Protein AF-0000000084348453 (afdb_homodimer)

Sequence (1474 aa):
MTTTVSALVVDQRAISILDRAFVEDAWLQKFEVPENSDGLRRVEANGIVYLLSENAELEDGYLVINTGVFGPAAGLARLRTAFERVIRVALRHFDRNIAIPIQWQPYHAGPRLSVFAQASRAALQRIYFDQSPDGTGNLYAFAVTSNPADLDGVPEDDALYQRAIEGIPDALLADAPSPPQVGNFGVLLSETLGVRLASAGTLEEWYLHRLNREQREFVDRPHDRPVRLRGAAGTGKTQSMVVKCLRDLYSDTEGNKTFAFLTHSSALAHTVVRGMLHALDPTERWTSLKCSCEQPRLWIGTIYELAQEKLGYEKKGLRPLSLDGREGREFQRMLIEQAIDQVVKDARIVFDLFPGCPDFQARLVNHATDATLIDELMNEFGCVLDLESIKKDTTEGNRYARGGSRELWQMVLPTEAHRRVVLEIHDIYRALLRTEQMLSMDQMIADFDRYIGTHEWGALRERDGFDLVFVDEYHYFTRAEAMLLHNLFKTRAQISGRWPLLMAYDIKQATNDIAISGGMERFRNPGVGESVLTELKQVYRSTPQITALLRDLDAAFPAMDLEGEYATYVAESQQENGETPSLTIYDTDINLIDGVLDQAIRRGRSIDSGGSQVAVLCLNEALFDKIRVAGRVRERVVAITTREDLKELRNAKNKCVFSMPEFVAGLQFDTVFLIHSDSADYDEDQGQGSRRRYVSRVYLGASRAARQVLISSSKEHGGPSQLLAAPLANGTLQRVNMTTTVSALVVDQRAISILDRAFVEDAWLQKFEVPENSDGLRRVEANGIVYLLSENAELEDGYLVINTGVFGPAAGLARLRTAFERVIRVALRHFDRNIAIPIQWQPYHAGPRLSVFAQASRAALQRIYFDQSPDGTGNLYAFAVTSNPADLDGVPEDDALYQRAIEGIPDALLADAPSPPQVGNFGVLLSETLGVRLASAGTLEEWYLHRLNREQREFVDRPHDRPVRLRGAAGTGKTQSMVVKCLRDLYSDTEGNKTFAFLTHSSALAHTVVRGMLHALDPTERWTSLKCSCEQPRLWIGTIYELAQEKLGYEKKGLRPLSLDGREGREFQRMLIEQAIDQVVKDARIVFDLFPGCPDFQARLVNHATDATLIDELMNEFGCVLDLESIKKDTTEGNRYARGGSRELWQMVLPTEAHRRVVLEIHDIYRALLRTEQMLSMDQMIADFDRYIGTHEWGALRERDGFDLVFVDEYHYFTRAEAMLLHNLFKTRAQISGRWPLLMAYDIKQATNDIAISGGMERFRNPGVGESVLTELKQVYRSTPQITALLRDLDAAFPAMDLEGEYATYVAESQQENGETPSLTIYDTDINLIDGVLDQAIRRGRSIDSGGSQVAVLCLNEALFDKIRVAGRVRERVVAITTREDLKELRNAKNKCVFSMPEFVAGLQFDTVFLIHSDSADYDEDQGQGSRRRYVSRVYLGASRAARQVLISSSKEHGGPSQLLAAPLANGTLQRVN

Foldseek 3Di:
DLLFQFKEKEFLVVLVLVLLWQFALVCLGPVADAPPRPAWFWDDDPSHIYTYGNPDDLQTAMEMEGSQQSDVVLVDPGSRQLVSLSSQVQNCLRPVLGDRACLQVWDDDVQKIKGQSDNDPPQQKIWMKGCQQVHDNYIYGAHIHRHDDDNVPDDGPNVVVVVNSVCVVVRVPDDRPDRDPPDPNSRPSPQQLQQVQAPAEALCCCQPPVDDDLLNCVLPDDLAFEAEEEEDQQLCLLVSLLSSVVVVCVPPPVQAFAEEEAEQFQLCFPRHSVSNNCSRPVVPVQQCRAHPLRHRRYHTGYPLVVLCVVVVLSVVVAAACDSHNVSLVVVLLVLLLVLLVCQLPDPCLVPPQCVVPVVVSVCSVVVVVVVVVSLLLVLCVQVPCLLVVAAPPDPSLVVQLCDDDDDQLHDDQPHSSSSNSSRSSSNSSVVVCVVVSYHGPSNSLSVSLVVLVDVVVVVCLQPQAGLAYEYEQCLADALSRLLSNLSRHHPVSHRPQAHSYYYYHYNLLRLGCRSPSCALVSVPSVRHDDYHYRYRAERAFAAQLLLVVLQLLLVPQPDHPRVPPSDRNNHHYPDDHFDQEEEEEAAAPVCQLVVVLVVLLVVQVVDPQGQLQEEEAELDDVVLVVQCVDPVCVVAAQEQDGSVRVSVSSVCRRHHYYYFLVRQQPAAHQEYEYEAQAQLQADPPDDSSSNSSSSSRVSSRSSRHRHYYYYYHYVVRVIHHPSCVRCPVVVSYYYDD/DLLWQFKEKEFLVVLVLVLLWQFALVCLGPVADAPPRPAWFWDDDPSHIYTYGNPDDLQTAMEMERSQQSDVVLVDPGSRQLVSLSSQVSNCLRPVLGDRQCCQVWDDDVQKIKGQSDNDPPQQKIWMKGCQQVHDNYIYGADIHRHDDDNVPDDGPNVVVVVNSVCVVVRVPDDRPDRDPPDPNSRPSPQQLQQVQAPAEALVCCQPPVDDDLLNCVLPDDLAFEAEEEEDQQLCLLVSLLSSVVVVCVPPPVQAFAEEEAEQFQLCFPRHSVSNNCSRPVVPVQQCRAHPLRHRRYHTGHPLVVLCVVVVLSVVVAAACDSHNVSLVVVLLVLLLVLLVCQLPDPCLVPPQCVVPVVVSVCSVVVVVVVVVSLLLVLCVQVPCLLVVAAPPDPSLVVQLCDDDDDQLHDDQPHSSSSNSSRSSSNSSVVVCVVVSYHGPSNSLSVSLVVLVDVVVVVCLQPQAGLAYEYEQCLADALSRLLSNLSRHHPVSHRPQAHSYYYYHYNLLRLGCRSPSVALVSVPSVRHDDYHYRYRAERAFAAQLLLVVLQLLLVPQPDHPRPPPSDRNNHDYPDYHFDQEEEEEAAAPVCQLVVVLVVLLVVQVVDPQGQLQEEEAELDDVVLVVQCPDPVCVVAAQEQDGSVRVSVSSVCRRHHYYYFLVRQQPAAHQEYEYEAQAQLQADPPDDSSSNSSSSSRVSSRSSRHRHYYYYYHYVVRVIHHPSCVRCCVVVSYYYDD

InterPro domains:
  IPR000212 UvrD-like helicase [PTHR11070] (209-622)
  IPR014016 UvrD-like helicase, ATP-binding domain [PF00580] (211-510)
  IPR014016 UvrD-like helicase, ATP-binding domain [PS51198] (210-543)
  IPR027417 P-loop containing nucleoside triphosphate hydrolase [G3DSA:3.40.50.300] (202-523)
  IPR027417 P-loop containing nucleoside triphosphate hydrolase [G3DSA:3.40.50.300] (537-728)
  IPR027417 P-loop containing nucleoside triphosphate hydrolase [SSF52540] (204-716)

Solvent-accessible surface area (backbone atoms only — not comparable to full-atom values): 77269 Å² total; per-residue (Å²): 130,86,79,70,48,52,30,40,35,31,30,58,69,30,47,59,53,50,70,74,38,44,64,38,62,74,24,75,60,69,62,56,64,45,70,85,44,96,46,56,40,52,40,78,56,96,49,28,36,35,39,31,26,77,80,63,54,91,86,54,45,38,40,36,31,35,40,61,46,64,32,81,86,25,67,61,91,48,51,42,52,32,47,49,49,51,48,45,49,46,47,19,72,78,32,74,88,41,79,73,63,67,91,28,54,70,45,76,58,86,55,31,37,30,29,40,34,49,86,54,89,80,51,42,25,29,33,33,32,29,54,39,54,96,75,36,82,26,36,33,38,49,38,43,36,63,51,80,66,64,76,88,71,57,79,67,62,57,68,58,50,52,53,55,58,67,41,44,68,59,51,72,68,46,74,67,64,79,51,78,87,81,70,85,38,40,37,40,75,55,77,54,63,7,39,76,71,25,72,88,46,39,51,67,50,35,71,74,67,64,52,52,72,58,48,43,52,61,48,67,51,73,68,59,37,19,35,35,40,36,36,58,79,44,34,45,64,68,58,41,49,50,52,28,50,53,52,54,58,67,63,45,73,89,44,64,70,25,35,33,43,33,27,59,33,47,45,52,25,68,35,42,48,46,14,35,49,33,38,31,37,74,82,45,64,67,76,71,38,50,23,92,84,69,40,63,23,59,43,74,30,20,69,50,48,52,38,43,70,72,68,41,43,67,83,71,72,36,38,61,67,39,62,29,52,63,61,21,48,52,52,49,50,53,45,46,52,51,19,46,58,50,47,73,67,33,62,67,45,52,70,69,34,31,77,68,28,53,72,56,45,53,47,58,74,44,36,90,80,35,73,62,54,58,54,40,48,49,48,37,41,34,60,45,29,42,51,66,63,42,42,69,93,35,74,58,24,47,48,61,23,74,52,73,93,76,60,87,52,47,65,91,53,92,43,46,37,42,36,46,51,51,36,50,32,49,48,44,33,51,49,57,30,44,76,65,45,37,34,50,59,39,40,46,51,29,37,41,50,52,47,61,64,23,55,66,34,65,63,39,25,76,75,74,30,23,48,33,40,38,32,42,55,44,30,72,45,40,65,64,57,54,65,44,53,61,69,45,40,18,75,81,35,48,40,96,71,13,31,27,41,38,36,28,32,39,69,64,58,31,59,49,62,53,44,53,38,51,42,62,53,56,80,48,36,82,73,32,47,76,64,46,82,46,67,41,47,49,20,64,47,27,12,42,35,50,45,48,30,49,38,47,51,52,67,65,50,67,89,68,89,34,91,73,74,72,65,76,73,68,62,48,47,72,41,64,84,51,53,65,22,35,34,36,76,29,75,35,64,66,57,39,52,53,53,50,50,52,50,44,45,55,51,10,70,70,36,90,80,18,3,48,31,22,34,39,26,34,72,38,68,75,57,40,59,56,46,58,68,33,71,88,42,47,81,58,37,43,63,39,81,52,60,78,23,55,66,46,48,70,70,17,46,74,24,25,34,32,33,35,37,80,68,45,64,92,53,78,24,46,30,28,35,40,33,53,45,20,23,73,75,41,47,91,86,49,56,70,67,57,46,40,27,46,49,14,39,52,46,43,37,57,56,26,17,28,49,34,43,40,37,30,16,21,46,75,42,67,19,62,22,63,78,50,51,60,27,44,74,72,61,33,29,41,81,50,134,128,85,80,70,48,52,30,39,35,31,29,58,68,29,48,59,52,50,69,72,38,46,64,39,63,74,22,75,61,70,62,55,62,46,70,86,43,95,45,55,40,54,37,79,59,96,50,27,37,36,38,31,26,76,81,63,55,89,86,52,45,36,40,37,32,34,39,60,45,66,31,79,85,27,67,62,90,48,50,43,52,32,47,49,50,51,46,46,48,47,46,20,71,77,32,75,88,41,78,73,65,65,91,28,53,70,44,78,59,86,57,29,37,31,29,40,34,49,88,54,91,79,52,44,26,28,32,33,32,30,54,39,54,97,77,35,84,28,38,32,38,50,36,43,36,63,50,80,66,62,74,88,70,58,80,69,63,58,66,58,50,52,55,55,60,68,42,44,67,59,50,72,67,46,74,68,62,79,52,77,87,82,70,85,35,41,33,41,76,54,76,55,63,9,37,77,72,23,70,87,46,38,53,66,51,36,71,74,68,64,53,52,70,59,48,42,52,60,45,66,50,73,69,60,35,19,35,36,40,37,37,58,79,44,34,45,64,68,58,39,50,52,52,29,52,53,50,53,58,67,64,44,75,89,43,64,71,24,36,34,42,32,27,58,34,46,46,51,24,66,35,41,48,46,14,35,49,34,38,30,38,76,82,45,64,68,76,71,39,49,23,92,84,69,41,63,23,60,43,73,30,19,69,50,47,52,39,44,69,72,70,42,42,65,85,71,72,38,38,61,68,39,61,29,53,62,61,21,48,53,52,49,50,53,44,45,53,52,20,46,58,49,48,74,67,33,63,68,46,53,69,69,34,32,77,66,28,54,71,56,46,53,46,60,75,43,37,90,78,36,74,60,55,58,54,40,48,49,48,38,40,36,58,45,30,42,51,66,62,43,41,69,92,36,73,57,25,47,49,60,23,74,50,72,94,75,59,88,52,47,63,91,55,93,44,46,37,42,36,45,49,51,37,52,32,48,47,45,32,49,49,56,32,46,76,65,46,37,34,49,57,37,38,48,50,27,37,40,49,53,48,61,65,24,54,67,36,64,63,38,24,75,74,74,29,23,47,33,41,38,31,43,55,44,30,71,46,40,64,61,57,54,64,44,53,62,70,44,41,19,74,82,36,47,40,95,71,13,31,26,40,37,35,27,33,39,69,65,56,31,60,48,61,55,45,51,40,50,42,62,55,56,79,47,36,84,75,32,50,77,64,46,82,45,69,41,49,49,19,64,46,26,12,43,33,49,45,47,32,49,38,48,52,51,69,65,50,67,90,68,87,34,92,74,76,73,64,76,72,71,63,46,46,73,40,64,85,52,54,67,23,36,35,38,78,28,74,34,63,67,56,39,53,53,52,50,51,53,50,44,46,55,49,11,72,70,35,89,80,19,3,49,31,22,34,39,28,34,72,38,66,72,55,39,58,55,47,58,69,33,70,88,42,46,80,56,37,41,63,37,82,50,58,78,22,56,66,47,47,68,70,16,46,74,21,25,33,33,34,34,36,79,69,46,64,93,50,76,23,46,32,26,34,39,34,54,47,19,23,72,76,41,47,91,86,48,56,70,66,56,45,40,26,46,49,13,38,52,47,42,38,58,55,25,18,29,48,34,42,41,36,30,15,22,46,75,42,67,19,62,22,63,79,51,50,58,28,45,72,71,59,32,29,40,80,50,133

Structure (mmCIF, N/CA/C/O backbone):
data_AF-0000000084348453-model_v1
#
loop_
_entity.id
_entity.type
_entity.pdbx_description
1 polymer 'DNA 3-5 helicase II'
#
loop_
_atom_site.group_PDB
_atom_site.id
_atom_site.type_symbol
_atom_site.label_atom_id
_atom_site.label_alt_id
_atom_site.label_comp_id
_atom_site.label_asym_id
_atom_site.label_entity_id
_atom_site.label_seq_id
_atom_site.pdbx_PDB_ins_code
_atom_site.Cartn_x
_atom_site.Cartn_y
_atom_site.Cartn_z
_atom_site.occupancy
_atom_site.B_iso_or_equiv
_atom_site.auth_seq_id
_atom_site.auth_comp_id
_atom_site.auth_asym_id
_atom_site.auth_atom_id
_atom_site.pdbx_PDB_model_num
ATOM 1 N N . MET A 1 1 ? 9.742 -54.156 24.594 1 23.73 1 MET A N 1
ATOM 2 C CA . MET A 1 1 ? 8.766 -53.188 25.078 1 23.73 1 MET A CA 1
ATOM 3 C C . MET A 1 1 ? 8.789 -51.938 24.219 1 23.73 1 MET A C 1
ATOM 5 O O . MET A 1 1 ? 9.797 -51.219 24.172 1 23.73 1 MET A O 1
ATOM 9 N N . THR A 1 2 ? 8.32 -51.812 23.062 1 38.41 2 THR A N 1
ATOM 10 C CA . THR A 1 2 ? 8.375 -50.719 22.094 1 38.41 2 THR A CA 1
ATOM 11 C C . THR A 1 2 ? 7.926 -49.406 22.75 1 38.41 2 THR A C 1
ATOM 13 O O . THR A 1 2 ? 6.781 -49.281 23.188 1 38.41 2 THR A O 1
ATOM 16 N N . THR A 1 3 ? 8.656 -48.75 23.562 1 46.91 3 THR A N 1
ATOM 17 C CA . THR A 1 3 ? 8.445 -47.562 24.375 1 46.91 3 THR A CA 1
ATOM 18 C C . THR A 1 3 ? 7.734 -46.469 23.578 1 46.91 3 THR A C 1
ATOM 20 O O . THR A 1 3 ? 8.258 -46 22.578 1 46.91 3 THR A O 1
ATOM 23 N N . THR A 1 4 ? 6.488 -46.375 23.625 1 69 4 THR A N 1
ATOM 24 C CA . THR A 1 4 ? 5.574 -45.5 22.938 1 69 4 THR A CA 1
ATOM 25 C C . THR A 1 4 ? 5.785 -44.062 23.391 1 69 4 THR A C 1
ATOM 27 O O . THR A 1 4 ? 5.793 -43.75 24.578 1 69 4 THR A O 1
ATOM 30 N N . VAL A 1 5 ? 6.312 -43.062 22.641 1 85.19 5 VAL A N 1
ATOM 31 C CA . VAL A 1 5 ? 6.535 -41.656 22.875 1 85.19 5 VAL A CA 1
ATOM 32 C C . VAL A 1 5 ? 5.195 -40.938 23.062 1 85.19 5 VAL A C 1
ATOM 34 O O . VAL A 1 5 ? 4.316 -41 22.203 1 85.19 5 VAL A O 1
ATOM 37 N N . SER A 1 6 ? 5.113 -40.406 24.297 1 90.12 6 SER A N 1
ATOM 38 C CA . SER A 1 6 ? 3.834 -39.781 24.625 1 90.12 6 SER A CA 1
ATOM 39 C C . SER A 1 6 ? 3.75 -38.375 24.062 1 90.12 6 SER A C 1
ATOM 41 O O . SER A 1 6 ? 2.662 -37.906 23.734 1 90.12 6 SER A O 1
ATOM 43 N N . ALA A 1 7 ? 4.863 -37.75 24.094 1 93 7 ALA A N 1
ATOM 44 C CA . ALA A 1 7 ? 4.852 -36.375 23.609 1 93 7 ALA A CA 1
ATOM 45 C C . ALA A 1 7 ? 6.148 -36.031 22.875 1 93 7 ALA A C 1
ATOM 47 O O . ALA A 1 7 ? 7.188 -36.656 23.125 1 93 7 ALA A O 1
ATOM 48 N N . LEU A 1 8 ? 5.988 -35.125 21.953 1 93.44 8 LEU A N 1
ATOM 49 C CA . LEU A 1 8 ? 7.125 -34.5 21.266 1 93.44 8 LEU A CA 1
ATOM 50 C C . LEU A 1 8 ? 7.234 -33.031 21.594 1 93.44 8 LEU A C 1
ATOM 52 O O . LEU A 1 8 ? 6.246 -32.281 21.5 1 93.44 8 LEU A O 1
ATOM 56 N N . VAL A 1 9 ? 8.414 -32.594 22.016 1 94.38 9 VAL A N 1
ATOM 57 C CA . VAL A 1 9 ? 8.664 -31.188 22.312 1 94.38 9 VAL A CA 1
ATOM 58 C C . VAL A 1 9 ? 9.719 -30.641 21.359 1 94.38 9 VAL A C 1
ATOM 60 O O . VAL A 1 9 ? 10.797 -31.219 21.219 1 94.38 9 VAL A O 1
ATOM 63 N N . VAL A 1 10 ? 9.344 -29.547 20.734 1 92.69 10 VAL A N 1
ATOM 64 C CA . VAL A 1 10 ? 10.234 -28.953 19.75 1 92.69 10 VAL A CA 1
ATOM 65 C C . VAL A 1 10 ? 10.453 -27.469 20.062 1 92.69 10 VAL A C 1
ATOM 67 O O . VAL A 1 10 ? 9.5 -26.734 20.328 1 92.69 10 VAL A O 1
ATOM 70 N N . ASP A 1 11 ? 11.719 -27.031 20.078 1 90.5 11 ASP A N 1
ATOM 71 C CA . ASP A 1 11 ? 11.953 -25.609 20.312 1 90.5 11 ASP A CA 1
ATOM 72 C C . ASP A 1 11 ? 11.719 -24.797 19.047 1 90.5 11 ASP A C 1
ATOM 74 O O . ASP A 1 11 ? 11.688 -25.344 17.938 1 90.5 11 ASP A O 1
ATOM 78 N N . GLN A 1 12 ? 11.578 -23.594 19.141 1 87.12 12 GLN A N 1
ATOM 79 C CA . GLN A 1 12 ? 11.164 -22.672 18.094 1 87.12 12 GLN A CA 1
ATOM 80 C C . GLN A 1 12 ? 12.086 -22.766 16.875 1 87.12 12 GLN A C 1
ATOM 82 O O . GLN A 1 12 ? 11.617 -22.781 15.742 1 87.12 12 GLN A O 1
ATOM 87 N N . ARG A 1 13 ? 13.344 -22.781 16.938 1 81.12 13 ARG A N 1
ATOM 88 C CA . ARG A 1 13 ? 14.305 -22.828 15.844 1 81.12 13 ARG A CA 1
ATOM 89 C C . ARG A 1 13 ? 14.273 -24.172 15.133 1 81.12 13 ARG A C 1
ATOM 91 O O . ARG A 1 13 ? 14.43 -24.25 13.914 1 81.12 13 ARG A O 1
ATOM 98 N N . ALA A 1 14 ? 14.102 -25.156 16.016 1 82.31 14 ALA A N 1
ATOM 99 C CA . ALA A 1 14 ? 14.016 -26.5 15.461 1 82.31 14 ALA A CA 1
ATOM 100 C C . ALA A 1 14 ? 12.781 -26.656 14.578 1 82.31 14 ALA A C 1
ATOM 102 O O . ALA A 1 14 ? 12.773 -27.453 13.641 1 82.31 14 ALA A O 1
ATOM 103 N N . ILE A 1 15 ? 11.766 -25.891 14.859 1 86.19 15 ILE A N 1
ATOM 104 C CA . ILE A 1 15 ? 10.547 -25.938 14.07 1 86.19 15 ILE A CA 1
ATOM 105 C C . ILE A 1 15 ? 10.859 -25.562 12.625 1 86.19 15 ILE A C 1
ATOM 107 O O . ILE A 1 15 ? 10.375 -26.203 11.688 1 86.19 15 ILE A O 1
ATOM 111 N N . SER A 1 16 ? 11.703 -24.609 12.477 1 74.75 16 SER A N 1
ATOM 112 C CA . SER A 1 16 ? 12.086 -24.156 11.141 1 74.75 16 SER A CA 1
ATOM 113 C C . SER A 1 16 ? 12.859 -25.25 10.398 1 74.75 16 SER A C 1
ATOM 115 O O . SER A 1 16 ? 12.711 -25.406 9.188 1 74.75 16 SER A O 1
ATOM 117 N N . ILE A 1 17 ? 13.641 -25.922 11.156 1 71.25 17 ILE A N 1
ATOM 118 C CA . ILE A 1 17 ? 14.422 -27.016 10.578 1 71.25 17 ILE A CA 1
ATOM 119 C C . ILE A 1 17 ? 13.5 -28.141 10.148 1 71.25 17 ILE A C 1
ATOM 121 O O . ILE A 1 17 ? 13.648 -28.688 9.055 1 71.25 17 ILE A O 1
ATOM 125 N N . LEU A 1 18 ? 12.5 -28.359 10.977 1 76.56 18 LEU A N 1
ATOM 126 C CA . LEU A 1 18 ? 11.57 -29.453 10.688 1 76.56 18 LEU A CA 1
ATOM 127 C C . LEU A 1 18 ? 10.641 -29.078 9.539 1 76.56 18 LEU A C 1
ATOM 129 O O . LEU A 1 18 ? 10.172 -29.969 8.812 1 76.56 18 LEU A O 1
ATOM 133 N N . ASP A 1 19 ? 10.414 -27.859 9.453 1 72.25 19 ASP A N 1
ATOM 134 C CA . ASP A 1 19 ? 9.57 -27.406 8.352 1 72.25 19 ASP A CA 1
ATOM 135 C C . ASP A 1 19 ? 10.211 -27.719 7.004 1 72.25 19 ASP A C 1
ATOM 137 O O . ASP A 1 19 ? 9.516 -27.984 6.023 1 72.25 19 ASP A O 1
ATOM 141 N N . ARG A 1 20 ? 11.578 -27.734 7.125 1 58.88 20 ARG A N 1
ATOM 142 C CA . ARG A 1 20 ? 12.336 -27.969 5.898 1 58.88 20 ARG A CA 1
ATOM 143 C C . ARG A 1 20 ? 12.617 -29.453 5.703 1 58.88 20 ARG A C 1
ATOM 145 O O . ARG A 1 20 ? 13.062 -29.875 4.629 1 58.88 20 ARG A O 1
ATOM 152 N N . ALA A 1 21 ? 12.32 -30.156 6.879 1 59.84 21 ALA A N 1
ATOM 153 C CA . ALA A 1 21 ? 12.695 -31.562 6.871 1 59.84 21 ALA A CA 1
ATOM 154 C C . ALA A 1 21 ? 11.578 -32.438 6.273 1 59.84 21 ALA A C 1
ATOM 156 O O . ALA A 1 21 ? 10.406 -32.062 6.34 1 59.84 21 ALA A O 1
ATOM 157 N N . PHE A 1 22 ? 12.047 -33.469 5.625 1 53.12 22 PHE A N 1
ATOM 158 C CA . PHE A 1 22 ? 11.109 -34.469 5.156 1 53.12 22 PHE A CA 1
ATOM 159 C C . PHE A 1 22 ? 10.898 -35.562 6.211 1 53.12 22 PHE A C 1
ATOM 161 O O . PHE A 1 22 ? 11.852 -36.219 6.637 1 53.12 22 PHE A O 1
ATOM 168 N N . VAL A 1 23 ? 9.594 -35.625 6.66 1 66.12 23 VAL A N 1
ATOM 169 C CA . VAL A 1 23 ? 9.289 -36.562 7.746 1 66.12 23 VAL A CA 1
ATOM 170 C C . VAL A 1 23 ? 8.445 -37.719 7.215 1 66.12 23 VAL A C 1
ATOM 172 O O . VAL A 1 23 ? 7.496 -37.5 6.457 1 66.12 23 VAL A O 1
ATOM 175 N N . GLU A 1 24 ? 8.922 -38.906 7.293 1 62.25 24 GLU A N 1
ATOM 176 C CA . GLU A 1 24 ? 8.141 -40.094 6.973 1 62.25 24 GLU A CA 1
ATOM 177 C C . GLU A 1 24 ? 7.207 -40.469 8.117 1 62.25 24 GLU A C 1
ATOM 179 O O . GLU A 1 24 ? 7.461 -40.125 9.273 1 62.25 24 GLU A O 1
ATOM 184 N N . ASP A 1 25 ? 6.117 -41.188 7.762 1 69.25 25 ASP A N 1
ATOM 185 C CA . ASP A 1 25 ? 5.137 -41.562 8.773 1 69.25 25 ASP A CA 1
ATOM 186 C C . ASP A 1 25 ? 5.793 -42.375 9.891 1 69.25 25 ASP A C 1
ATOM 188 O O . ASP A 1 25 ? 5.445 -42.219 11.062 1 69.25 25 ASP A O 1
ATOM 192 N N . ALA A 1 26 ? 6.754 -43.156 9.453 1 70.44 26 ALA A N 1
ATOM 193 C CA . ALA A 1 26 ? 7.41 -44 10.445 1 70.44 26 ALA A CA 1
ATOM 194 C C . ALA A 1 26 ? 8.211 -43.156 11.445 1 70.44 26 ALA A C 1
ATOM 196 O O . ALA A 1 26 ? 8.398 -43.562 12.594 1 70.44 26 ALA A O 1
ATOM 197 N N . TRP A 1 27 ? 8.594 -42.062 11.016 1 76.81 27 TRP A N 1
ATOM 198 C CA . TRP A 1 27 ? 9.383 -41.188 11.875 1 76.81 27 TRP A CA 1
ATOM 199 C C . TRP A 1 27 ? 8.547 -40.656 13.023 1 76.81 27 TRP A C 1
ATOM 201 O O . TRP A 1 27 ? 9.07 -40.344 14.094 1 76.81 27 TRP A O 1
ATOM 211 N N . LEU A 1 28 ? 7.289 -40.625 12.797 1 81.25 28 LEU A N 1
ATOM 212 C CA . LEU A 1 28 ? 6.391 -40 13.766 1 81.25 28 LEU A CA 1
ATOM 213 C C . LEU A 1 28 ? 6.137 -40.938 14.945 1 81.25 28 LEU A C 1
ATOM 215 O O . LEU A 1 28 ? 5.441 -40.562 15.898 1 81.25 28 LEU A O 1
ATOM 219 N N . GLN A 1 29 ? 6.781 -42 14.844 1 76.19 29 GLN A N 1
ATOM 220 C CA . GLN A 1 29 ? 6.68 -42.938 15.969 1 76.19 29 GLN A CA 1
ATOM 221 C C . GLN A 1 29 ? 7.863 -42.781 16.922 1 76.19 29 GLN A C 1
ATOM 223 O O . GLN A 1 29 ? 7.695 -42.844 18.141 1 76.19 29 GLN A O 1
ATOM 228 N N . LYS A 1 30 ? 9.008 -42.469 16.359 1 77.69 30 LYS A N 1
ATOM 229 C CA . LYS A 1 30 ? 10.203 -42.469 17.188 1 77.69 30 LYS A CA 1
ATOM 230 C C . LYS A 1 30 ? 10.906 -41.125 17.125 1 77.69 30 LYS A C 1
ATOM 232 O O . LYS A 1 30 ? 11.711 -40.781 18 1 77.69 30 LYS A O 1
ATOM 237 N N . PHE A 1 31 ? 10.688 -40.312 16.203 1 82.31 31 PHE A N 1
ATOM 238 C CA . PHE A 1 31 ? 11.227 -38.969 16 1 82.31 31 PHE A CA 1
ATOM 239 C C . PHE A 1 31 ? 12.75 -38.969 16.062 1 82.31 31 PHE A C 1
ATOM 241 O O . PHE A 1 31 ? 13.359 -38.156 16.734 1 82.31 31 PHE A O 1
ATOM 248 N N . GLU A 1 32 ? 13.281 -39.844 15.344 1 75.12 32 GLU A N 1
ATOM 249 C CA . GLU A 1 32 ? 14.734 -40 15.344 1 75.12 32 GLU A CA 1
ATOM 250 C C . GLU A 1 32 ? 15.391 -38.938 14.453 1 75.12 32 GLU A C 1
ATOM 252 O O . GLU A 1 32 ? 14.828 -38.562 13.43 1 75.12 32 GLU A O 1
ATOM 257 N N . VAL A 1 33 ? 16.469 -38.312 14.805 1 71.38 33 VAL A N 1
ATOM 258 C CA . VAL A 1 33 ? 17.203 -37.312 14.039 1 71.38 33 VAL A CA 1
ATOM 259 C C . VAL A 1 33 ? 18.562 -37.875 13.617 1 71.38 33 VAL A C 1
ATOM 261 O O . VAL A 1 33 ? 19.266 -38.5 14.414 1 71.38 33 VAL A O 1
ATOM 264 N N . PRO A 1 34 ? 18.891 -37.688 12.258 1 57.5 34 PRO A N 1
ATOM 265 C CA . PRO A 1 34 ? 20.188 -38.188 11.828 1 57.5 34 PRO A CA 1
ATOM 266 C C . PRO A 1 34 ? 21.359 -37.406 12.43 1 57.5 34 PRO A C 1
ATOM 268 O O . PRO A 1 34 ? 21.188 -36.281 12.883 1 57.5 34 PRO A O 1
ATOM 271 N N . GLU A 1 35 ? 22.578 -38 12.523 1 49.53 35 GLU A N 1
ATOM 272 C CA . GLU A 1 35 ? 23.812 -37.406 13.086 1 49.53 35 GLU A CA 1
ATOM 273 C C . GLU A 1 35 ? 24.172 -36.094 12.391 1 49.53 35 GLU A C 1
ATOM 275 O O . GLU A 1 35 ? 24.656 -35.188 13.039 1 49.53 35 GLU A O 1
ATOM 280 N N . ASN A 1 36 ? 24.156 -36.031 11.156 1 45.59 36 ASN A N 1
ATOM 281 C CA . ASN A 1 36 ? 24.641 -34.844 10.453 1 45.59 36 ASN A CA 1
ATOM 282 C C . ASN A 1 36 ? 23.516 -33.812 10.242 1 45.59 36 ASN A C 1
ATOM 284 O O . ASN A 1 36 ? 23.547 -33.031 9.297 1 45.59 36 ASN A O 1
ATOM 288 N N . SER A 1 37 ? 22.641 -33.875 11.094 1 51.41 37 SER A N 1
ATOM 289 C CA . SER A 1 37 ? 21.531 -32.969 10.875 1 51.41 37 SER A CA 1
ATOM 290 C C . SER A 1 37 ? 21.875 -31.547 11.328 1 51.41 37 SER A C 1
ATOM 292 O O . SER A 1 37 ? 22.688 -31.375 12.242 1 51.41 37 SER A O 1
ATOM 294 N N . ASP A 1 38 ? 21.656 -30.594 10.578 1 53.94 38 ASP A N 1
ATOM 295 C CA . ASP A 1 38 ? 21.906 -29.156 10.617 1 53.94 38 ASP A CA 1
ATOM 296 C C . ASP A 1 38 ? 21.438 -28.547 11.945 1 53.94 38 ASP A C 1
ATOM 298 O O . ASP A 1 38 ? 20.609 -27.656 11.961 1 53.94 38 ASP A O 1
ATOM 302 N N . GLY A 1 39 ? 22 -29.156 13.141 1 66.12 39 GLY A N 1
ATOM 303 C CA . GLY A 1 39 ? 21.859 -28.438 14.398 1 66.12 39 GLY A CA 1
ATOM 304 C C . GLY A 1 39 ? 20.688 -28.922 15.242 1 66.12 39 GLY A C 1
ATOM 305 O O . GLY A 1 39 ? 20.234 -28.203 16.141 1 66.12 39 GLY A O 1
ATOM 306 N N . LEU A 1 40 ? 20.094 -30.109 14.93 1 72.81 40 LEU A N 1
ATOM 307 C CA . LEU A 1 40 ? 19 -30.656 15.727 1 72.81 40 LEU A CA 1
ATOM 308 C C . LEU A 1 40 ? 19.469 -31.797 16.609 1 72.81 40 LEU A C 1
ATOM 310 O O . LEU A 1 40 ? 20.203 -32.688 16.156 1 72.81 40 LEU A O 1
ATOM 314 N N . ARG A 1 41 ? 19.219 -31.797 17.812 1 80.94 41 ARG A N 1
ATOM 315 C CA . ARG A 1 41 ? 19.547 -32.875 18.734 1 80.94 41 ARG A CA 1
ATOM 316 C C . ARG A 1 41 ? 18.297 -33.5 19.328 1 80.94 41 ARG A C 1
ATOM 318 O O . ARG A 1 41 ? 17.328 -32.812 19.625 1 80.94 41 ARG A O 1
ATOM 325 N N . ARG A 1 42 ? 18.328 -34.844 19.422 1 85.31 42 ARG A N 1
ATOM 326 C CA . ARG A 1 42 ? 17.219 -35.594 20 1 85.31 42 ARG A CA 1
ATOM 327 C C . ARG A 1 42 ? 17.562 -36.062 21.406 1 85.31 42 ARG A C 1
ATOM 329 O O . ARG A 1 42 ? 18.625 -36.656 21.641 1 85.31 42 ARG A O 1
ATOM 336 N N . VAL A 1 43 ? 16.703 -35.75 22.375 1 86.56 43 VAL A N 1
ATOM 337 C CA . VAL A 1 43 ? 16.844 -36.219 23.75 1 86.56 43 VAL A CA 1
ATOM 338 C C . VAL A 1 43 ? 15.547 -36.906 24.188 1 86.56 43 VAL A C 1
ATOM 340 O O . VAL A 1 43 ? 14.453 -36.406 23.938 1 86.56 43 VAL A O 1
ATOM 343 N N . GLU A 1 44 ? 15.641 -38.062 24.625 1 86.62 44 GLU A N 1
ATOM 344 C CA . GLU A 1 44 ? 14.461 -38.781 25.141 1 86.62 44 GLU A CA 1
ATOM 345 C C . GLU A 1 44 ? 14.516 -38.875 26.672 1 86.62 44 GLU A C 1
ATOM 347 O O . GLU A 1 44 ? 15.516 -39.344 27.234 1 86.62 44 GLU A O 1
ATOM 352 N N . ALA A 1 45 ? 13.5 -38.344 27.359 1 85.38 45 ALA A N 1
ATOM 353 C CA . ALA A 1 45 ? 13.406 -38.406 28.812 1 85.38 45 ALA A CA 1
ATOM 354 C C . ALA A 1 45 ? 11.977 -38.719 29.266 1 85.38 45 ALA A C 1
ATOM 356 O O . ALA A 1 45 ? 11.047 -37.969 28.906 1 85.38 45 ALA A O 1
ATOM 357 N N . ASN A 1 46 ? 11.734 -39.75 30.047 1 82.88 46 ASN A N 1
ATOM 358 C CA . ASN A 1 46 ? 10.453 -40.125 30.656 1 82.88 46 ASN A CA 1
ATOM 359 C C . ASN A 1 46 ? 9.359 -40.281 29.609 1 82.88 46 ASN A C 1
ATOM 361 O O . ASN A 1 46 ? 8.25 -39.75 29.797 1 82.88 46 ASN A O 1
ATOM 365 N N . GLY A 1 47 ? 9.703 -40.844 28.453 1 86.19 47 GLY A N 1
ATOM 366 C CA . GLY A 1 47 ? 8.719 -41.125 27.422 1 86.19 47 GLY A CA 1
ATOM 367 C C . GLY A 1 47 ? 8.414 -39.906 26.562 1 86.19 47 GLY A C 1
ATOM 368 O O . GLY A 1 47 ? 7.438 -39.906 25.812 1 86.19 47 GLY A O 1
ATOM 369 N N . ILE A 1 48 ? 9.125 -38.906 26.703 1 91.69 48 ILE A N 1
ATOM 370 C CA . ILE A 1 48 ? 8.969 -37.688 25.922 1 91.69 48 ILE A CA 1
ATOM 371 C C . ILE A 1 48 ? 10.234 -37.438 25.094 1 91.69 48 ILE A C 1
ATOM 373 O O . ILE A 1 48 ? 11.344 -37.594 25.609 1 91.69 48 ILE A O 1
ATOM 377 N N . VAL A 1 49 ? 10 -37.062 23.875 1 91.06 49 VAL A N 1
ATOM 378 C CA . VAL A 1 49 ? 11.133 -36.781 23 1 91.06 49 VAL A CA 1
ATOM 379 C C . VAL A 1 49 ? 11.273 -35.25 22.812 1 91.06 49 VAL A C 1
ATOM 381 O O . VAL A 1 49 ? 10.281 -34.562 22.547 1 91.06 49 VAL A O 1
ATOM 384 N N . TYR A 1 50 ? 12.453 -34.812 23 1 91 50 TYR A N 1
ATOM 385 C CA . TYR A 1 50 ? 12.789 -33.406 22.797 1 91 50 TYR A CA 1
ATOM 386 C C . TYR A 1 50 ? 13.688 -33.25 21.562 1 91 50 TYR A C 1
ATOM 388 O O . TYR A 1 50 ? 14.758 -33.844 21.484 1 91 50 TYR A O 1
ATOM 396 N N . LEU A 1 51 ? 13.141 -32.5 20.625 1 88.12 51 LEU A N 1
ATOM 397 C CA . LEU A 1 51 ? 13.961 -32.094 19.5 1 88.12 51 LEU A CA 1
ATOM 398 C C . LEU A 1 51 ? 14.43 -30.641 19.641 1 88.12 51 LEU A C 1
ATOM 400 O O . LEU A 1 51 ? 13.641 -29.719 19.5 1 88.12 51 LEU A O 1
ATOM 404 N N . LEU A 1 52 ? 15.695 -30.484 19.859 1 87.38 52 LEU A N 1
ATOM 405 C CA . LEU A 1 52 ? 16.234 -29.188 20.25 1 87.38 52 LEU A CA 1
ATOM 406 C C . LEU A 1 52 ? 17.297 -28.719 19.266 1 87.38 52 LEU A C 1
ATOM 408 O O . LEU A 1 52 ? 18.094 -29.531 18.781 1 87.38 52 LEU A O 1
ATOM 412 N N . SER A 1 53 ? 17.188 -27.469 19 1 81.88 53 SER A N 1
ATOM 413 C CA . SER A 1 53 ? 18.234 -26.844 18.203 1 81.88 53 SER A CA 1
ATOM 414 C C . SER A 1 53 ? 19.516 -26.656 19.031 1 81.88 53 SER A C 1
ATOM 416 O O . SER A 1 53 ? 19.484 -26.781 20.25 1 81.88 53 SER A O 1
ATOM 418 N N . GLU A 1 54 ? 20.547 -26.344 18.297 1 74.81 54 GLU A N 1
ATOM 419 C CA . GLU A 1 54 ? 21.828 -26.172 18.969 1 74.81 54 GLU A CA 1
ATOM 420 C C . GLU A 1 54 ? 21.781 -25.031 19.969 1 74.81 54 GLU A C 1
ATOM 422 O O . GLU A 1 54 ? 22.406 -25.109 21.031 1 74.81 54 GLU A O 1
ATOM 427 N N . ASN A 1 55 ? 21 -24.078 19.703 1 76.31 55 ASN A N 1
ATOM 428 C CA . ASN A 1 55 ? 20.969 -22.906 20.578 1 76.31 55 ASN A CA 1
ATOM 429 C C . ASN A 1 55 ? 19.641 -22.812 21.328 1 76.31 55 ASN A C 1
ATOM 431 O O . ASN A 1 55 ? 19.172 -21.703 21.641 1 76.31 55 ASN A O 1
ATOM 435 N N . ALA A 1 56 ? 19.078 -24 21.656 1 85.06 56 ALA A N 1
ATOM 436 C CA . ALA A 1 56 ? 17.812 -24 22.391 1 85.06 56 ALA A CA 1
ATOM 437 C C . ALA A 1 56 ? 18 -23.5 23.812 1 85.06 56 ALA A C 1
ATOM 439 O O . ALA A 1 56 ? 18.969 -23.875 24.484 1 85.06 56 ALA A O 1
ATOM 440 N N . GLU A 1 57 ? 17.172 -22.609 24.234 1 84.5 57 GLU A N 1
ATOM 441 C CA . GLU A 1 57 ? 17.203 -22.047 25.578 1 84.5 57 GLU A CA 1
ATOM 442 C C . GLU A 1 57 ? 15.883 -22.312 26.312 1 84.5 57 GLU A C 1
ATOM 444 O O . GLU A 1 57 ? 14.875 -22.641 25.688 1 84.5 57 GLU A O 1
ATOM 449 N N . LEU A 1 58 ? 15.961 -22.219 27.594 1 84.44 58 LEU A N 1
ATOM 450 C CA . LEU A 1 58 ? 14.797 -22.484 28.438 1 84.44 58 LEU A CA 1
ATOM 451 C C . LEU A 1 58 ? 13.688 -21.469 28.156 1 84.44 58 LEU A C 1
ATOM 453 O O . LEU A 1 58 ? 12.508 -21.812 28.234 1 84.44 58 LEU A O 1
ATOM 457 N N . GLU A 1 59 ? 14.07 -20.297 27.734 1 78.38 59 GLU A N 1
ATOM 458 C CA . GLU A 1 59 ? 13.094 -19.219 27.578 1 78.38 59 GLU A CA 1
ATOM 459 C C . GLU A 1 59 ? 12.523 -19.203 26.172 1 78.38 59 GLU A C 1
ATOM 461 O O . GLU A 1 59 ? 11.609 -18.422 25.875 1 78.38 59 GLU A O 1
ATOM 466 N N . ASP A 1 60 ? 12.875 -20.109 25.438 1 82.88 60 ASP A N 1
ATOM 467 C CA . ASP A 1 60 ? 12.359 -20.156 24.062 1 82.88 60 ASP A CA 1
ATOM 468 C C . ASP A 1 60 ? 10.906 -20.625 24.047 1 82.88 60 ASP A C 1
ATOM 470 O O . ASP A 1 60 ? 10.414 -21.172 25.031 1 82.88 60 ASP A O 1
ATOM 474 N N . GLY A 1 61 ? 10.203 -20.312 22.922 1 87.12 61 GLY A N 1
ATOM 475 C CA . GLY A 1 61 ? 8.906 -20.938 22.688 1 87.12 61 GLY A CA 1
ATOM 476 C C . GLY A 1 61 ? 9.008 -22.391 22.266 1 87.12 61 GLY A C 1
ATOM 477 O O . GLY A 1 61 ? 9.914 -22.75 21.516 1 87.12 61 GLY A O 1
ATOM 478 N N . TYR A 1 62 ? 8.117 -23.172 22.859 1 93.56 62 TYR A N 1
ATOM 479 C CA . TYR A 1 62 ? 8.164 -24.594 22.547 1 93.56 62 TYR A CA 1
ATOM 480 C C . TYR A 1 62 ? 6.832 -25.078 21.984 1 93.56 62 TYR A C 1
ATOM 482 O O . TYR A 1 62 ? 5.77 -24.594 22.391 1 93.56 62 TYR A O 1
ATOM 490 N N . LEU A 1 63 ? 6.953 -25.953 21.078 1 94.88 63 LEU A N 1
ATOM 491 C CA . LEU A 1 63 ? 5.82 -26.734 20.578 1 94.88 63 LEU A CA 1
ATOM 492 C C . LEU A 1 63 ? 5.75 -28.094 21.266 1 94.88 63 LEU A C 1
ATOM 494 O O . LEU A 1 63 ? 6.723 -28.844 21.25 1 94.88 63 LEU A O 1
ATOM 498 N N . VAL A 1 64 ? 4.66 -28.281 21.938 1 95.44 64 VAL A N 1
ATOM 499 C CA . VAL A 1 64 ? 4.414 -29.594 22.531 1 95.44 64 VAL A CA 1
ATOM 500 C C . VAL A 1 64 ? 3.332 -30.328 21.75 1 95.44 64 VAL A C 1
ATOM 502 O O . VAL A 1 64 ? 2.254 -29.781 21.5 1 95.44 64 VAL A O 1
ATOM 505 N N . ILE A 1 65 ? 3.666 -31.531 21.297 1 93.94 65 ILE A N 1
ATOM 506 C CA . ILE A 1 65 ? 2.713 -32.312 20.531 1 93.94 65 ILE A CA 1
ATOM 507 C C . ILE A 1 65 ? 2.361 -33.594 21.312 1 93.94 65 ILE A C 1
ATOM 509 O O . ILE A 1 65 ? 3.246 -34.375 21.672 1 93.94 65 ILE A O 1
ATOM 513 N N . ASN A 1 66 ? 1.083 -33.75 21.625 1 92.12 66 ASN A N 1
ATOM 514 C CA . ASN A 1 66 ? 0.604 -35.031 22.078 1 92.12 66 ASN A CA 1
ATOM 515 C C . ASN A 1 66 ? 0.667 -36.062 20.953 1 92.12 66 ASN A C 1
ATOM 517 O O . ASN A 1 66 ? -0.05 -35.969 19.953 1 92.12 66 ASN A O 1
ATOM 521 N N . THR A 1 67 ? 1.55 -37 21.031 1 89.75 67 THR A N 1
ATOM 522 C CA . THR A 1 67 ? 1.798 -37.938 19.938 1 89.75 67 THR A CA 1
ATOM 523 C C . THR A 1 67 ? 0.552 -38.781 19.641 1 89.75 67 THR A C 1
ATOM 525 O O . THR A 1 67 ? 0.482 -39.438 18.609 1 89.75 67 THR A O 1
ATOM 528 N N . GLY A 1 68 ? -0.441 -38.688 20.484 1 84.75 68 GLY A N 1
ATOM 529 C CA . GLY A 1 68 ? -1.733 -39.25 20.188 1 84.75 68 GLY A CA 1
ATOM 530 C C . GLY A 1 68 ? -2.361 -38.688 18.922 1 84.75 68 GLY A C 1
ATOM 531 O O . GLY A 1 68 ? -3.225 -39.312 18.312 1 84.75 68 GLY A O 1
ATOM 532 N N . VAL A 1 69 ? -1.967 -37.531 18.609 1 85.69 69 VAL A N 1
ATOM 533 C CA . VAL A 1 69 ? -2.457 -36.906 17.406 1 85.69 69 VAL A CA 1
ATOM 534 C C . VAL A 1 69 ? -2.082 -37.719 16.172 1 85.69 69 VAL A C 1
ATOM 536 O O . VAL A 1 69 ? -2.793 -37.719 15.172 1 85.69 69 VAL A O 1
ATOM 539 N N . PHE A 1 70 ? -1.048 -38.469 16.359 1 84.12 70 PHE A N 1
ATOM 540 C CA . PHE A 1 70 ? -0.58 -39.281 15.234 1 84.12 70 PHE A CA 1
ATOM 541 C C . PHE A 1 70 ? -0.902 -40.75 15.461 1 84.12 70 PHE A C 1
ATOM 543 O O . PHE A 1 70 ? -0.403 -41.625 14.742 1 84.12 70 PHE A O 1
ATOM 550 N N . GLY A 1 71 ? -1.629 -41.062 16.406 1 79.69 71 GLY A N 1
ATOM 551 C CA . GLY A 1 71 ? -1.956 -42.438 16.734 1 79.69 71 GLY A CA 1
ATOM 552 C C . GLY A 1 71 ? -2.98 -43.062 15.789 1 79.69 71 GLY A C 1
ATOM 553 O O . GLY A 1 71 ? -3.641 -42.344 15.031 1 79.69 71 GLY A O 1
ATOM 554 N N . PRO A 1 72 ? -3.018 -44.281 15.789 1 75.81 72 PRO A N 1
ATOM 555 C CA . PRO A 1 72 ? -3.982 -44.969 14.938 1 75.81 72 PRO A CA 1
ATOM 556 C C . PRO A 1 72 ? -5.426 -44.594 15.242 1 75.81 72 PRO A C 1
ATOM 558 O O . PRO A 1 72 ? -6.285 -44.656 14.352 1 75.81 72 PRO A O 1
ATOM 561 N N . ALA A 1 73 ? -5.734 -44.156 16.406 1 73.06 73 ALA A N 1
ATOM 562 C CA . ALA A 1 73 ? -7.098 -43.812 16.797 1 73.06 73 ALA A CA 1
ATOM 563 C C . ALA A 1 73 ? -7.555 -42.531 16.094 1 73.06 73 ALA A C 1
ATOM 565 O O . ALA A 1 73 ? -8.758 -42.281 15.969 1 73.06 73 ALA A O 1
ATOM 566 N N . ALA A 1 74 ? -6.656 -41.75 15.672 1 75.38 74 ALA A N 1
ATOM 567 C CA . ALA A 1 74 ? -7 -40.469 15.031 1 75.38 74 ALA A CA 1
ATOM 568 C C . ALA A 1 74 ? -7.543 -40.719 13.625 1 75.38 74 ALA A C 1
ATOM 570 O O . ALA A 1 74 ? -8.25 -39.844 13.078 1 75.38 74 ALA A O 1
ATOM 571 N N . GLY A 1 75 ? -7.402 -41.844 13.109 1 71.69 75 GLY A N 1
ATOM 572 C CA . GLY A 1 75 ? -7.91 -42.188 11.797 1 71.69 75 GLY A CA 1
ATOM 573 C C . GLY A 1 75 ? -7.367 -41.312 10.688 1 71.69 75 GLY A C 1
ATOM 574 O O . GLY A 1 75 ? -8.078 -41 9.727 1 71.69 75 GLY A O 1
ATOM 575 N N . LEU A 1 76 ? -6.188 -40.906 10.898 1 76.5 76 LEU A N 1
ATOM 576 C CA . LEU A 1 76 ? -5.609 -40.031 9.883 1 76.5 76 LEU A CA 1
ATOM 577 C C . LEU A 1 76 ? -5.023 -40.844 8.734 1 76.5 76 LEU A C 1
ATOM 579 O O . LEU A 1 76 ? -4.348 -41.844 8.961 1 76.5 76 LEU A O 1
ATOM 583 N N . ALA A 1 77 ? -5.445 -40.469 7.594 1 66.44 77 ALA A N 1
ATOM 584 C CA . ALA A 1 77 ? -4.957 -41.188 6.41 1 66.44 77 ALA A CA 1
ATOM 585 C C . ALA A 1 77 ? -3.475 -40.906 6.184 1 66.44 77 ALA A C 1
ATOM 587 O O . ALA A 1 77 ? -2.723 -41.812 5.797 1 66.44 77 ALA A O 1
ATOM 588 N N . ARG A 1 78 ? -3.031 -39.719 6.461 1 72.56 78 ARG A N 1
ATOM 589 C CA . ARG A 1 78 ? -1.639 -39.312 6.297 1 72.56 78 ARG A CA 1
ATOM 590 C C . ARG A 1 78 ? -1.137 -38.594 7.531 1 72.56 78 ARG A C 1
ATOM 592 O O . ARG A 1 78 ? -1.461 -37.406 7.73 1 72.56 78 ARG A O 1
ATOM 599 N N . LEU A 1 79 ? -0.31 -39.219 8.195 1 78.56 79 LEU A N 1
ATOM 600 C CA . LEU A 1 79 ? 0.212 -38.625 9.43 1 78.56 79 LEU A CA 1
ATOM 601 C C . LEU A 1 79 ? 1.151 -37.469 9.117 1 78.56 79 LEU A C 1
ATOM 603 O O . LEU A 1 79 ? 1.189 -36.469 9.859 1 78.56 79 LEU A O 1
ATOM 607 N N . ARG A 1 80 ? 1.773 -37.594 8.102 1 75.31 80 ARG A N 1
ATOM 608 C CA . ARG A 1 80 ? 2.742 -36.562 7.73 1 75.31 80 ARG A CA 1
ATOM 609 C C . ARG A 1 80 ? 2.055 -35.219 7.484 1 75.31 80 ARG A C 1
ATOM 611 O O . ARG A 1 80 ? 2.555 -34.188 7.902 1 75.31 80 ARG A O 1
ATOM 618 N N . THR A 1 81 ? 0.909 -35.375 6.82 1 76.19 81 THR A N 1
ATOM 619 C CA . THR A 1 81 ? 0.171 -34.156 6.551 1 76.19 81 THR A CA 1
ATOM 620 C C . THR A 1 81 ? -0.242 -33.469 7.852 1 76.19 81 THR A C 1
ATOM 622 O O . THR A 1 81 ? -0.156 -32.25 7.973 1 76.19 81 THR A O 1
ATOM 625 N N . ALA A 1 82 ? -0.701 -34.25 8.664 1 82.94 82 ALA A N 1
ATOM 626 C CA . ALA A 1 82 ? -1.087 -33.688 9.961 1 82.94 82 ALA A CA 1
ATOM 627 C C . ALA A 1 82 ? 0.103 -33.031 10.656 1 82.94 82 ALA A C 1
ATOM 629 O O . ALA A 1 82 ? -0.028 -31.969 11.242 1 82.94 82 ALA A O 1
ATOM 630 N N . PHE A 1 83 ? 1.232 -33.688 10.547 1 86.69 83 PHE A N 1
ATOM 631 C CA . PHE A 1 83 ? 2.434 -33.156 11.164 1 86.69 83 PHE A CA 1
ATOM 632 C C . PHE A 1 83 ? 2.834 -31.828 10.516 1 86.69 83 PHE A C 1
ATOM 634 O O . PHE A 1 83 ? 3.172 -30.875 11.211 1 86.69 83 PHE A O 1
ATOM 641 N N . GLU A 1 84 ? 2.785 -31.875 9.336 1 79.5 84 GLU A N 1
ATOM 642 C CA . GLU A 1 84 ? 3.117 -30.641 8.617 1 79.5 84 GLU A CA 1
ATOM 643 C C . GLU A 1 84 ? 2.195 -29.5 9.031 1 79.5 84 GLU A C 1
ATOM 645 O O . GLU A 1 84 ? 2.639 -28.359 9.18 1 79.5 84 GLU A O 1
ATOM 650 N N . ARG A 1 85 ? 0.979 -29.828 9.125 1 83.44 85 ARG A N 1
ATOM 651 C CA . ARG A 1 85 ? 0.027 -28.797 9.531 1 83.44 85 ARG A CA 1
ATOM 652 C C . ARG A 1 85 ? 0.307 -28.328 10.945 1 83.44 85 ARG A C 1
ATOM 654 O O . ARG A 1 85 ? 0.18 -27.141 11.242 1 83.44 85 ARG A O 1
ATOM 661 N N . VAL A 1 86 ? 0.736 -29.281 11.781 1 89.75 86 VAL A N 1
ATOM 662 C CA . VAL A 1 86 ? 1.107 -28.906 13.141 1 89.75 86 VAL A CA 1
ATOM 663 C C . VAL A 1 86 ? 2.309 -27.953 13.102 1 89.75 86 VAL A C 1
ATOM 665 O O . VAL A 1 86 ? 2.324 -26.938 13.797 1 89.75 86 VAL A O 1
ATOM 668 N N . ILE A 1 87 ? 3.199 -28.266 12.25 1 86.19 87 ILE A N 1
ATOM 669 C CA . ILE A 1 87 ? 4.41 -27.469 12.156 1 86.19 87 ILE A CA 1
ATOM 670 C C . ILE A 1 87 ? 4.066 -26.078 11.609 1 86.19 87 ILE A C 1
ATOM 672 O O . ILE A 1 87 ? 4.578 -25.062 12.086 1 86.19 87 ILE A O 1
ATOM 676 N N . ARG A 1 88 ? 3.207 -26.141 10.719 1 80.81 88 ARG A N 1
ATOM 677 C CA . ARG A 1 88 ? 2.797 -24.859 10.141 1 80.81 88 ARG A CA 1
ATOM 678 C C . ARG A 1 88 ? 2.107 -23.984 11.18 1 80.81 88 ARG A C 1
ATOM 680 O O . ARG A 1 88 ? 2.352 -22.781 11.242 1 80.81 88 ARG A O 1
ATOM 687 N N . VAL A 1 89 ? 1.221 -24.578 11.914 1 87.19 89 VAL A N 1
ATOM 688 C CA . VAL A 1 89 ? 0.534 -23.844 12.969 1 87.19 89 VAL A CA 1
ATOM 689 C C . VAL A 1 89 ? 1.55 -23.328 13.984 1 87.19 89 VAL A C 1
ATOM 691 O O . VAL A 1 89 ? 1.428 -22.203 14.477 1 87.19 89 VAL A O 1
ATOM 694 N N . ALA A 1 90 ? 2.562 -24.156 14.219 1 90.25 90 ALA A N 1
ATOM 695 C CA . ALA A 1 90 ? 3.609 -23.75 15.156 1 90.25 90 ALA A CA 1
ATOM 696 C C . ALA A 1 90 ? 4.41 -22.578 14.609 1 90.25 90 ALA A C 1
ATOM 698 O O . ALA A 1 90 ? 4.711 -21.625 15.336 1 90.25 90 ALA A O 1
ATOM 699 N N . LEU A 1 91 ? 4.742 -22.719 13.406 1 80.19 91 LEU A N 1
ATOM 700 C CA . LEU A 1 91 ? 5.48 -21.609 12.789 1 80.19 91 LEU A CA 1
ATOM 701 C C . LEU A 1 91 ? 4.695 -20.312 12.883 1 80.19 91 LEU A C 1
ATOM 703 O O . LEU A 1 91 ? 5.258 -19.266 13.219 1 80.19 91 LEU A O 1
ATOM 707 N N . ARG A 1 92 ? 3.414 -20.484 12.672 1 78.19 92 ARG A N 1
ATOM 708 C CA . ARG A 1 92 ? 2.541 -19.312 12.789 1 78.19 92 ARG A CA 1
ATOM 709 C C . ARG A 1 92 ? 2.514 -18.781 14.219 1 78.19 92 ARG A C 1
ATOM 711 O O . ARG A 1 92 ? 2.496 -17.578 14.438 1 78.19 92 ARG A O 1
ATOM 718 N N . HIS A 1 93 ? 2.463 -19.656 15.094 1 84.88 93 HIS A N 1
ATOM 719 C CA . HIS A 1 93 ? 2.389 -19.312 16.5 1 84.88 93 HIS A CA 1
ATOM 720 C C . HIS A 1 93 ? 3.607 -18.5 16.938 1 84.88 93 HIS A C 1
ATOM 722 O O . HIS A 1 93 ? 3.479 -17.516 17.672 1 84.88 93 HIS A O 1
ATOM 728 N N . PHE A 1 94 ? 4.723 -18.875 16.438 1 80.12 94 PHE A N 1
ATOM 729 C CA . PHE A 1 94 ? 5.961 -18.25 16.891 1 80.12 94 PHE A CA 1
ATOM 730 C C . PHE A 1 94 ? 6.383 -17.125 15.961 1 80.12 94 PHE A C 1
ATOM 732 O O . PHE A 1 94 ? 7.227 -16.297 16.328 1 80.12 94 PHE A O 1
ATOM 739 N N . ASP A 1 95 ? 5.91 -17.234 14.828 1 65.19 95 ASP A N 1
ATOM 740 C CA . ASP A 1 95 ? 6.125 -16.188 13.844 1 65.19 95 ASP A CA 1
ATOM 741 C C . ASP A 1 95 ? 4.801 -15.727 13.234 1 65.19 95 ASP A C 1
ATOM 743 O O . ASP A 1 95 ? 4.242 -16.406 12.375 1 65.19 95 ASP A O 1
ATOM 747 N N . ARG A 1 96 ? 4.391 -14.789 13.648 1 52.91 96 ARG A N 1
ATOM 748 C CA . ARG A 1 96 ? 3.055 -14.312 13.312 1 52.91 96 ARG A CA 1
ATOM 749 C C . ARG A 1 96 ? 2.951 -13.969 11.828 1 52.91 96 ARG A C 1
ATOM 751 O O . ARG A 1 96 ? 1.849 -13.812 11.297 1 52.91 96 ARG A O 1
ATOM 758 N N . ASN A 1 97 ? 4.133 -13.953 11.25 1 44.91 97 ASN A N 1
ATOM 759 C CA . ASN A 1 97 ? 4.18 -13.625 9.828 1 44.91 97 ASN A CA 1
ATOM 760 C C . ASN A 1 97 ? 3.775 -14.812 8.961 1 44.91 97 ASN A C 1
ATOM 762 O O . ASN A 1 97 ? 3.619 -14.68 7.746 1 44.91 97 ASN A O 1
ATOM 766 N N . ILE A 1 98 ? 3.512 -15.961 9.633 1 56.16 98 ILE A N 1
ATOM 767 C CA . ILE A 1 98 ? 3.158 -17.188 8.938 1 56.16 98 ILE A CA 1
ATOM 768 C C . ILE A 1 98 ? 1.656 -17.438 9.055 1 56.16 98 ILE A C 1
ATOM 770 O O . ILE A 1 98 ? 1.083 -17.297 10.141 1 56.16 98 ILE A O 1
ATOM 774 N N . ALA A 1 99 ? 0.945 -17.562 7.918 1 57.81 99 ALA A N 1
ATOM 775 C CA . ALA A 1 99 ? -0.496 -17.797 7.957 1 57.81 99 ALA A CA 1
ATOM 776 C C . ALA A 1 99 ? -0.812 -19.281 7.844 1 57.81 99 ALA A C 1
ATOM 778 O O . ALA A 1 99 ? -0.05 -20.047 7.234 1 57.81 99 ALA A O 1
ATOM 779 N N . ILE A 1 100 ? -1.953 -19.75 8.461 1 69.25 100 ILE A N 1
ATOM 780 C CA . ILE A 1 100 ? -2.531 -21.078 8.297 1 69.25 100 ILE A CA 1
ATOM 781 C C . ILE A 1 100 ? -3.471 -21.078 7.094 1 69.25 100 ILE A C 1
ATOM 783 O O . ILE A 1 100 ? -4.348 -20.219 6.973 1 69.25 100 ILE A O 1
ATOM 787 N N . PRO A 1 101 ? -3.213 -21.953 6.07 1 58.38 101 PRO A N 1
ATOM 788 C CA . PRO A 1 101 ? -4.082 -22.031 4.891 1 58.38 101 PRO A CA 1
ATOM 789 C C . PRO A 1 101 ? -5.562 -22.094 5.254 1 58.38 101 PRO A C 1
ATOM 791 O O . PRO A 1 101 ? -5.945 -22.844 6.16 1 58.38 101 PRO A O 1
ATOM 794 N N . ILE A 1 102 ? -6.445 -21.359 4.641 1 57.44 102 ILE A N 1
ATOM 795 C CA . ILE A 1 102 ? -7.875 -21.297 4.91 1 57.44 102 ILE A CA 1
ATOM 796 C C . ILE A 1 102 ? -8.508 -22.672 4.668 1 57.44 102 ILE A C 1
ATOM 798 O O . ILE A 1 102 ? -9.484 -23.031 5.328 1 57.44 102 ILE A O 1
ATOM 802 N N . GLN A 1 103 ? -7.98 -23.422 3.705 1 59.31 103 GLN A N 1
ATOM 803 C CA . GLN A 1 103 ? -8.516 -24.75 3.395 1 59.31 103 GLN A CA 1
ATOM 804 C C . GLN A 1 103 ? -8.469 -25.656 4.617 1 59.31 103 GLN A C 1
ATOM 806 O O . GLN A 1 103 ? -9.211 -26.641 4.695 1 59.31 103 GLN A O 1
ATOM 811 N N . TRP A 1 104 ? -7.617 -25.125 5.52 1 75.19 104 TRP A N 1
ATOM 812 C CA . TRP A 1 104 ? -7.539 -25.953 6.719 1 75.19 104 TRP A CA 1
ATOM 813 C C . TRP A 1 104 ? -8.672 -25.609 7.688 1 75.19 104 TRP A C 1
ATOM 815 O O . TRP A 1 104 ? -8.844 -26.281 8.711 1 75.19 104 TRP A O 1
ATOM 825 N N . GLN A 1 105 ? -9.469 -24.578 7.27 1 69.69 105 GLN A N 1
ATOM 826 C CA . GLN A 1 105 ? -10.617 -24.125 8.047 1 69.69 105 GLN A CA 1
ATOM 827 C C . GLN A 1 105 ? -10.258 -23.953 9.516 1 69.69 105 GLN A C 1
ATOM 829 O O . GLN A 1 105 ? -10.797 -24.656 10.375 1 69.69 105 GLN A O 1
ATOM 834 N N . PRO A 1 106 ? -9.352 -22.984 9.734 1 78 106 PRO A N 1
ATOM 835 C CA . PRO A 1 106 ? -9.023 -22.766 11.148 1 78 106 PRO A CA 1
ATOM 836 C C . PRO A 1 106 ? -10.211 -22.219 11.945 1 78 106 PRO A C 1
ATOM 838 O O . PRO A 1 106 ? -10.938 -21.359 11.461 1 78 106 PRO A O 1
ATOM 841 N N . TYR A 1 107 ? -10.508 -22.875 13.078 1 79 107 TYR A N 1
ATOM 842 C CA . TYR A 1 107 ? -11.547 -22.453 14.016 1 79 107 TYR A CA 1
ATOM 843 C C . TYR A 1 107 ? -10.953 -22.078 15.359 1 79 107 TYR A C 1
ATOM 845 O O . TYR A 1 107 ? -10.219 -22.859 15.969 1 79 107 TYR A O 1
ATOM 853 N N . HIS A 1 108 ? -11.289 -20.797 15.773 1 79.31 108 HIS A N 1
ATOM 854 C CA . HIS A 1 108 ? -10.727 -20.297 17.016 1 79.31 108 HIS A CA 1
ATOM 855 C C . HIS A 1 108 ? -11.797 -20.188 18.094 1 79.31 108 HIS A C 1
ATOM 857 O O . HIS A 1 108 ? -12.93 -19.797 17.828 1 79.31 108 HIS A O 1
ATOM 863 N N . ALA A 1 109 ? -11.523 -20.609 19.297 1 76.31 109 ALA A N 1
ATOM 864 C CA . ALA A 1 109 ? -12.297 -20.391 20.516 1 76.31 109 ALA A CA 1
ATOM 865 C C . ALA A 1 109 ? -11.391 -20.047 21.688 1 76.31 109 ALA A C 1
ATOM 867 O O . ALA A 1 109 ? -10.789 -20.938 22.297 1 76.31 109 ALA A O 1
ATOM 868 N N . GLY A 1 110 ? -11.266 -18.734 21.922 1 73 110 GLY A N 1
ATOM 869 C CA . GLY A 1 110 ? -10.297 -18.344 22.938 1 73 110 GLY A CA 1
ATOM 870 C C . GLY A 1 110 ? -8.867 -18.641 22.547 1 73 110 GLY A C 1
ATOM 871 O O . GLY A 1 110 ? -8.43 -18.281 21.453 1 73 110 GLY A O 1
ATOM 872 N N . PRO A 1 111 ? -8.133 -19.281 23.484 1 81.56 111 PRO A N 1
ATOM 873 C CA . PRO A 1 111 ? -6.758 -19.672 23.156 1 81.56 111 PRO A CA 1
ATOM 874 C C . PRO A 1 111 ? -6.68 -20.938 22.328 1 81.56 111 PRO A C 1
ATOM 876 O O . PRO A 1 111 ? -5.586 -21.359 21.922 1 81.56 111 PRO A O 1
ATOM 879 N N . ARG A 1 112 ? -7.785 -21.516 22 1 87.56 112 ARG A N 1
ATOM 880 C CA . ARG A 1 112 ? -7.781 -22.797 21.297 1 87.56 112 ARG A CA 1
ATOM 881 C C . ARG A 1 112 ? -7.98 -22.609 19.797 1 87.56 112 ARG A C 1
ATOM 883 O O . ARG A 1 112 ? -8.664 -21.688 19.375 1 87.56 112 ARG A O 1
ATOM 890 N N . LEU A 1 113 ? -7.305 -23.422 19.078 1 88.5 113 LEU A N 1
ATOM 891 C CA . LEU A 1 113 ? -7.344 -23.422 17.625 1 88.5 113 LEU A CA 1
ATOM 892 C C . LEU A 1 113 ? -7.496 -24.828 17.078 1 88.5 113 LEU A C 1
ATOM 894 O O . LEU A 1 113 ? -6.906 -25.781 17.609 1 88.5 113 LEU A O 1
ATOM 898 N N . SER A 1 114 ? -8.383 -25 16.094 1 88.25 114 SER A N 1
ATOM 899 C CA . SER A 1 114 ? -8.461 -26.281 15.391 1 88.25 114 SER A CA 1
ATOM 900 C C . SER A 1 114 ? -8.344 -26.094 13.883 1 88.25 114 SER A C 1
ATOM 902 O O . SER A 1 114 ? -8.766 -25.062 13.344 1 88.25 114 SER A O 1
ATOM 904 N N . VAL A 1 115 ? -7.652 -27.047 13.312 1 84.94 115 VAL A N 1
ATOM 905 C CA . VAL A 1 115 ? -7.531 -27.047 11.859 1 84.94 115 VAL A CA 1
ATOM 906 C C . VAL A 1 115 ? -7.812 -28.438 11.32 1 84.94 115 VAL A C 1
ATOM 908 O O . VAL A 1 115 ? -7.672 -29.438 12.039 1 84.94 115 VAL A O 1
ATOM 911 N N . PHE A 1 116 ? -8.227 -28.5 10.055 1 80.94 116 PHE A N 1
ATOM 912 C CA . PHE A 1 116 ? -8.406 -29.812 9.453 1 80.94 116 PHE A CA 1
ATOM 913 C C . PHE A 1 116 ? -7.07 -30.547 9.336 1 80.94 116 PHE A C 1
ATOM 915 O O . PHE A 1 116 ? -6.066 -29.953 8.945 1 80.94 116 PHE A O 1
ATOM 922 N N . ALA A 1 117 ? -7.086 -31.719 9.711 1 80.75 117 ALA A N 1
ATOM 923 C CA . ALA A 1 117 ? -5.863 -32.531 9.758 1 80.75 117 ALA A CA 1
ATOM 924 C C . ALA A 1 117 ? -5.465 -33 8.367 1 80.75 117 ALA A C 1
ATOM 926 O O . ALA A 1 117 ? -4.301 -33.312 8.125 1 80.75 117 ALA A O 1
ATOM 927 N N . GLN A 1 118 ? -6.43 -33 7.516 1 68.62 118 GLN A N 1
ATOM 928 C CA . GLN A 1 118 ? -6.156 -33.562 6.191 1 68.62 118 GLN A CA 1
ATOM 929 C C . GLN A 1 118 ? -6.758 -32.688 5.098 1 68.62 118 GLN A C 1
ATOM 931 O O . GLN A 1 118 ? -7.629 -31.844 5.371 1 68.62 118 GLN A O 1
ATOM 936 N N . ALA A 1 119 ? -6.176 -32.594 3.889 1 54.94 119 ALA A N 1
ATOM 937 C CA . ALA A 1 119 ? -6.57 -31.766 2.766 1 54.94 119 ALA A CA 1
ATOM 938 C C . ALA A 1 119 ? -7.922 -32.188 2.201 1 54.94 119 ALA A C 1
ATOM 940 O O . ALA A 1 119 ? -8.664 -31.375 1.664 1 54.94 119 ALA A O 1
ATOM 941 N N . SER A 1 120 ? -8.359 -33.406 2.248 1 50.38 120 SER A N 1
ATOM 942 C CA . SER A 1 120 ? -9.547 -33.906 1.562 1 50.38 120 SER A CA 1
ATOM 943 C C . SER A 1 120 ? -10.812 -33.25 2.109 1 50.38 120 SER A C 1
ATOM 945 O O . SER A 1 120 ? -10.914 -33 3.309 1 50.38 120 SER A O 1
ATOM 947 N N . ARG A 1 121 ? -11.602 -32.75 1.208 1 45.06 121 ARG A N 1
ATOM 948 C CA . ARG A 1 121 ? -12.938 -32.25 1.499 1 45.06 121 ARG A CA 1
ATOM 949 C C . ARG A 1 121 ? -13.695 -33.188 2.422 1 45.06 121 ARG A C 1
ATOM 951 O O . ARG A 1 121 ? -14.547 -32.75 3.2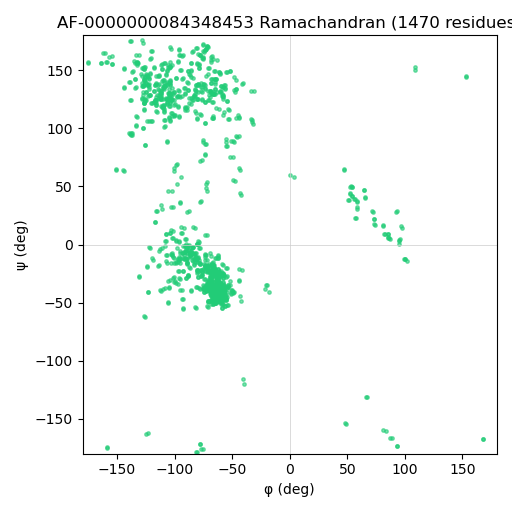01 1 45.06 121 ARG A O 1
ATOM 958 N N . ALA A 1 122 ? -13.484 -34.469 2.418 1 49.81 122 ALA A N 1
ATOM 959 C CA . ALA A 1 122 ? -14.234 -35.469 3.168 1 49.81 122 ALA A CA 1
ATOM 960 C C . ALA A 1 122 ? -13.625 -35.688 4.551 1 49.81 122 ALA A C 1
ATOM 962 O O . ALA A 1 122 ? -14.219 -36.375 5.395 1 49.81 122 ALA A O 1
ATOM 963 N N . ALA A 1 123 ? -12.531 -35.312 4.812 1 56.5 123 ALA A N 1
ATOM 964 C CA . ALA A 1 123 ? -11.93 -35.625 6.109 1 56.5 123 ALA A CA 1
ATOM 965 C C . ALA A 1 123 ? -12.414 -34.656 7.184 1 56.5 123 ALA A C 1
ATOM 967 O O . ALA A 1 123 ? -12.359 -33.438 6.992 1 56.5 123 ALA A O 1
ATOM 968 N N . LEU A 1 124 ? -13.102 -35.188 8.023 1 68.06 124 LEU A N 1
ATOM 969 C CA . LEU A 1 124 ? -13.742 -34.469 9.109 1 68.06 124 LEU A CA 1
ATOM 970 C C . LEU A 1 124 ? -12.812 -34.344 10.312 1 68.06 124 LEU A C 1
ATOM 972 O O . LEU A 1 124 ? -13.172 -33.719 11.32 1 68.06 124 LEU A O 1
ATOM 976 N N . GLN A 1 125 ? -11.594 -34.906 10.172 1 80.62 125 GLN A N 1
ATOM 977 C CA . GLN A 1 125 ? -10.703 -34.875 11.328 1 80.62 125 GLN A CA 1
ATOM 978 C C . GLN A 1 125 ? -10.086 -33.5 11.516 1 80.62 125 GLN A C 1
ATOM 980 O O . GLN A 1 125 ? -9.656 -32.844 10.555 1 80.62 125 GLN A O 1
ATOM 985 N N . ARG A 1 126 ? -10.07 -33.062 12.703 1 86.25 126 ARG A N 1
ATOM 986 C CA . ARG A 1 126 ? -9.492 -31.766 13.023 1 86.25 126 ARG A CA 1
ATOM 987 C C . ARG A 1 126 ? -8.414 -31.891 14.094 1 86.25 126 ARG A C 1
ATOM 989 O O . ARG A 1 126 ? -8.523 -32.719 15 1 86.25 126 ARG A O 1
ATOM 996 N N . ILE A 1 127 ? -7.359 -31.172 13.906 1 89.81 127 ILE A N 1
ATOM 997 C CA . ILE A 1 127 ? -6.316 -31.078 14.914 1 89.81 127 ILE A CA 1
ATOM 998 C C . ILE A 1 127 ? -6.598 -29.891 15.844 1 89.81 127 ILE A C 1
ATOM 1000 O O . ILE A 1 127 ? -6.926 -28.797 15.383 1 89.81 127 ILE A O 1
ATOM 1004 N N . TYR A 1 128 ? -6.461 -30.141 17.141 1 90.88 128 TYR A N 1
ATOM 1005 C CA . TYR A 1 128 ? -6.773 -29.109 18.125 1 90.88 128 TYR A CA 1
ATOM 1006 C C . TYR A 1 128 ? -5.508 -28.594 18.797 1 90.88 128 TYR A C 1
ATOM 1008 O O . TYR A 1 128 ? -4.629 -29.375 19.156 1 90.88 128 TYR A O 1
ATOM 1016 N N . PHE A 1 129 ? -5.445 -27.281 18.906 1 92.81 129 PHE A N 1
ATOM 1017 C CA . PHE A 1 129 ? -4.285 -26.625 19.484 1 92.81 129 PHE A CA 1
ATOM 1018 C C . PHE A 1 129 ? -4.699 -25.719 20.641 1 92.81 129 PHE A C 1
ATOM 1020 O O . PHE A 1 129 ? -5.801 -25.172 20.656 1 92.81 129 PHE A O 1
ATOM 1027 N N . ASP A 1 130 ? -3.842 -25.594 21.672 1 92.31 130 ASP A N 1
ATOM 1028 C CA . ASP A 1 130 ? -3.895 -24.562 22.703 1 92.31 130 ASP A CA 1
ATOM 1029 C C . ASP A 1 130 ? -2.742 -23.562 22.547 1 92.31 130 ASP A C 1
ATOM 1031 O O . ASP A 1 130 ? -1.577 -23.938 22.734 1 92.31 130 ASP A O 1
ATOM 1035 N N . GLN A 1 131 ? -3.107 -22.406 22.25 1 90 131 GLN A N 1
ATOM 1036 C CA . GLN A 1 131 ? -2.107 -21.406 21.938 1 90 131 GLN A CA 1
ATOM 1037 C C . GLN A 1 131 ? -1.587 -20.719 23.188 1 90 131 GLN A C 1
ATOM 1039 O O . GLN A 1 131 ? -0.703 -19.859 23.125 1 90 131 GLN A O 1
ATOM 1044 N N . SER A 1 132 ? -2.143 -20.984 24.359 1 88.88 132 SER A N 1
ATOM 1045 C CA . SER A 1 132 ? -1.668 -20.469 25.641 1 88.88 132 SER A CA 1
ATOM 1046 C C . SER A 1 132 ? -1.839 -21.5 26.75 1 88.88 132 SER A C 1
ATOM 1048 O O . SER A 1 132 ? -2.514 -21.25 27.75 1 88.88 132 SER A O 1
ATOM 1050 N N . PRO A 1 133 ? -1.104 -22.578 26.531 1 90.56 133 PRO A N 1
ATOM 1051 C CA . PRO A 1 133 ? -1.247 -23.594 27.562 1 90.56 133 PRO A CA 1
ATOM 1052 C C . PRO A 1 133 ? -0.633 -23.172 28.906 1 90.56 133 PRO A C 1
ATOM 1054 O O . PRO A 1 133 ? 0.52 -22.734 28.938 1 90.56 133 PRO A O 1
ATOM 1057 N N . ASP A 1 134 ? -1.409 -23.25 29.969 1 87.12 134 ASP A N 1
ATOM 1058 C CA . ASP A 1 134 ? -1.021 -22.844 31.328 1 87.12 134 ASP A CA 1
ATOM 1059 C C . ASP A 1 134 ? -0.586 -21.375 31.359 1 87.12 134 ASP A C 1
ATOM 1061 O O . ASP A 1 134 ? 0.31 -21.016 32.125 1 87.12 134 ASP A O 1
ATOM 1065 N N . GLY A 1 135 ? -1.046 -20.688 30.406 1 80.94 135 GLY A N 1
ATOM 1066 C CA . GLY A 1 135 ? -0.768 -19.266 30.344 1 80.94 135 GLY A CA 1
ATOM 1067 C C . GLY A 1 135 ? 0.602 -18.938 29.781 1 80.94 135 GLY A C 1
ATOM 1068 O O . GLY A 1 135 ? 1.108 -17.828 29.953 1 80.94 135 GLY A O 1
ATOM 1069 N N . THR A 1 136 ? 1.224 -19.922 29.109 1 84.38 136 THR A N 1
ATOM 1070 C CA . THR A 1 136 ? 2.555 -19.703 28.547 1 84.38 136 THR A CA 1
ATOM 1071 C C . THR A 1 136 ? 2.467 -19.312 27.078 1 84.38 136 THR A C 1
ATOM 1073 O O . THR A 1 136 ? 1.397 -19.406 26.469 1 84.38 136 THR A O 1
ATOM 1076 N N . GLY A 1 137 ? 3.643 -18.859 26.578 1 86.25 137 GLY A N 1
ATOM 1077 C CA . GLY A 1 137 ? 3.719 -18.531 25.156 1 86.25 137 GLY A CA 1
ATOM 1078 C C . GLY A 1 137 ? 3.99 -19.734 24.281 1 86.25 137 GLY A C 1
ATOM 1079 O O . GLY A 1 137 ? 4.293 -19.594 23.094 1 86.25 137 GLY A O 1
ATOM 1080 N N . ASN A 1 138 ? 3.812 -20.922 24.844 1 91.62 138 ASN A N 1
ATOM 1081 C CA . ASN A 1 138 ? 4.031 -22.156 24.094 1 91.62 138 ASN A CA 1
ATOM 1082 C C . ASN A 1 138 ? 2.801 -22.547 23.281 1 91.62 138 ASN A C 1
ATOM 1084 O O . ASN A 1 138 ? 1.736 -21.938 23.422 1 91.62 138 ASN A O 1
ATOM 1088 N N . LEU A 1 139 ? 3.002 -23.484 22.359 1 93.75 139 LEU A N 1
ATOM 1089 C CA . LEU A 1 139 ? 1.911 -24.078 21.594 1 93.75 139 LEU A CA 1
ATOM 1090 C C . LEU A 1 139 ? 1.755 -25.562 21.922 1 93.75 139 LEU A C 1
ATOM 1092 O O . LEU A 1 139 ? 2.744 -26.297 22 1 93.75 139 LEU A O 1
ATOM 1096 N N . TYR A 1 140 ? 0.492 -25.922 22.141 1 95.88 140 TYR A N 1
ATOM 1097 C CA . TYR A 1 140 ? 0.224 -27.312 22.484 1 95.88 140 TYR A CA 1
ATOM 1098 C C . TYR A 1 140 ? -0.771 -27.938 21.516 1 95.88 140 TYR A C 1
ATOM 1100 O O . TYR A 1 140 ? -1.942 -27.547 21.484 1 95.88 140 TYR A O 1
ATOM 1108 N N . ALA A 1 141 ? -0.281 -28.812 20.625 1 93.69 141 ALA A N 1
ATOM 1109 C CA . ALA A 1 141 ? -1.167 -29.656 19.828 1 93.69 141 ALA A CA 1
ATOM 1110 C C . ALA A 1 141 ? -1.646 -30.859 20.625 1 93.69 141 ALA A C 1
ATOM 1112 O O . ALA A 1 141 ? -0.904 -31.828 20.781 1 93.69 141 ALA A O 1
ATOM 1113 N N . PHE A 1 142 ? -2.953 -30.844 21 1 92.56 142 PHE A N 1
ATOM 1114 C CA . PHE A 1 142 ? -3.271 -31.766 22.094 1 92.56 142 PHE A CA 1
ATOM 1115 C C . PHE A 1 142 ? -4.211 -32.875 21.609 1 92.56 142 PHE A C 1
ATOM 1117 O O . PHE A 1 142 ? -4.359 -33.875 22.281 1 92.56 142 PHE A O 1
ATOM 1124 N N . ALA A 1 143 ? -4.879 -32.688 20.5 1 88.56 143 ALA A N 1
ATOM 1125 C CA . ALA A 1 143 ? -5.82 -33.75 20.125 1 88.56 143 ALA A CA 1
ATOM 1126 C C . ALA A 1 143 ? -6.133 -33.688 18.625 1 88.56 143 ALA A C 1
ATOM 1128 O O . ALA A 1 143 ? -5.891 -32.656 17.969 1 88.56 143 ALA A O 1
ATOM 1129 N N . VAL A 1 144 ? -6.555 -34.844 18.172 1 86.62 144 VAL A N 1
ATOM 1130 C CA . VAL A 1 144 ? -7.164 -34.969 16.844 1 86.62 144 VAL A CA 1
ATOM 1131 C C . VAL A 1 144 ? -8.508 -35.688 16.969 1 86.62 144 VAL A C 1
ATOM 1133 O O . VAL A 1 144 ? -8.625 -36.688 17.688 1 86.62 144 VAL A O 1
ATOM 1136 N N . THR A 1 145 ? -9.578 -35.094 16.469 1 79.88 145 THR A N 1
ATOM 1137 C CA . THR A 1 145 ? -10.883 -35.75 16.531 1 79.88 145 THR A CA 1
ATOM 1138 C C . THR A 1 145 ? -11.297 -36.25 15.156 1 79.88 145 THR A C 1
ATOM 1140 O O . THR A 1 145 ? -10.836 -35.75 14.133 1 79.88 145 THR A O 1
ATOM 1143 N N . SER A 1 146 ? -12.062 -37.344 15.078 1 73.19 146 SER A N 1
ATOM 1144 C CA . SER A 1 146 ? -12.547 -37.938 13.836 1 73.19 146 SER A CA 1
ATOM 1145 C C . SER A 1 146 ? -13.641 -37.062 13.203 1 73.19 146 SER A C 1
ATOM 1147 O O . SER A 1 146 ? -13.766 -37.031 11.977 1 73.19 146 SER A O 1
ATOM 1149 N N . ASN A 1 147 ? -14.461 -36.469 14.031 1 68.5 147 ASN A N 1
ATOM 1150 C CA . ASN A 1 147 ? -15.516 -35.562 13.594 1 68.5 147 ASN A CA 1
ATOM 1151 C C . ASN A 1 147 ? -15.383 -34.188 14.25 1 68.5 147 ASN A C 1
ATOM 1153 O O . ASN A 1 147 ? -14.836 -34.062 15.344 1 68.5 147 ASN A O 1
ATOM 1157 N N . PRO A 1 148 ? -15.727 -33.219 13.43 1 66 148 PRO A N 1
ATOM 1158 C CA . PRO A 1 148 ? -15.641 -31.906 14.039 1 66 148 PRO A CA 1
ATOM 1159 C C . PRO A 1 148 ? -16.391 -31.797 15.359 1 66 148 PRO A C 1
ATOM 1161 O O . PRO A 1 148 ? -17.531 -32.281 15.469 1 66 148 PRO A O 1
ATOM 1164 N N . ALA A 1 149 ? -15.734 -31.562 16.469 1 71.25 149 ALA A N 1
ATOM 1165 C CA . ALA A 1 149 ? -16.312 -31.375 17.781 1 71.25 149 ALA A CA 1
ATOM 1166 C C . ALA A 1 149 ? -16.141 -29.922 18.25 1 71.25 149 ALA A C 1
ATOM 1168 O O . ALA A 1 149 ? -15.297 -29.203 17.734 1 71.25 149 ALA A O 1
ATOM 1169 N N . ASP A 1 150 ? -17.047 -29.531 19.141 1 71.81 150 ASP A N 1
ATOM 1170 C CA . ASP A 1 150 ? -16.938 -28.203 19.734 1 71.81 150 ASP A CA 1
ATOM 1171 C C . ASP A 1 150 ? -15.602 -28.031 20.453 1 71.81 150 ASP A C 1
ATOM 1173 O O . ASP A 1 150 ? -15.164 -28.922 21.172 1 71.81 150 ASP A O 1
ATOM 1177 N N . LEU A 1 151 ? -14.82 -26.969 20.172 1 72.69 151 LEU A N 1
ATOM 1178 C CA . LEU A 1 151 ? -13.469 -26.656 20.641 1 72.69 151 LEU A CA 1
ATOM 1179 C C . LEU A 1 151 ? -13.383 -26.781 22.156 1 72.69 151 LEU A C 1
ATOM 1181 O O . LEU A 1 151 ? -12.391 -27.297 22.688 1 72.69 151 LEU A O 1
ATOM 1185 N N . ASP A 1 152 ? -14.445 -26.344 22.844 1 72.69 152 ASP A N 1
ATOM 1186 C CA . ASP A 1 152 ? -14.43 -26.328 24.297 1 72.69 152 ASP A CA 1
ATOM 1187 C C . ASP A 1 152 ? -14.688 -27.734 24.859 1 72.69 152 ASP A C 1
ATOM 1189 O O . ASP A 1 152 ? -14.336 -28.031 26 1 72.69 152 ASP A O 1
ATOM 1193 N N . GLY A 1 153 ? -15.172 -28.562 24.031 1 76.12 153 GLY A N 1
ATOM 1194 C CA . GLY A 1 153 ? -15.547 -29.891 24.5 1 76.12 153 GLY A CA 1
ATOM 1195 C C . GLY A 1 153 ? -14.43 -30.906 24.344 1 76.12 153 GLY A C 1
ATOM 1196 O O . GLY A 1 153 ? -14.531 -32.031 24.844 1 76.12 153 GLY A O 1
ATOM 1197 N N . VAL A 1 154 ? -13.336 -30.594 23.719 1 83.56 154 VAL A N 1
ATOM 1198 C CA . VAL A 1 154 ? -12.258 -31.562 23.516 1 83.56 154 VAL A CA 1
ATOM 1199 C C . VAL A 1 154 ? -11.273 -31.484 24.688 1 83.56 154 VAL A C 1
ATOM 1201 O O . VAL A 1 154 ? -10.703 -30.422 24.953 1 83.56 154 VAL A O 1
ATOM 1204 N N . PRO A 1 155 ? -11.172 -32.594 25.391 1 84.38 155 PRO A N 1
ATOM 1205 C CA . PRO A 1 155 ? -10.328 -32.562 26.594 1 84.38 155 PRO A CA 1
ATOM 1206 C C . PRO A 1 155 ? -8.844 -32.406 26.266 1 84.38 155 PRO A C 1
ATOM 1208 O O . PRO A 1 155 ? -8.359 -33 25.281 1 84.38 155 PRO A O 1
ATOM 1211 N N . GLU A 1 156 ? -8.195 -31.625 27.016 1 88.69 156 GLU A N 1
ATOM 1212 C CA . GLU A 1 156 ? -6.762 -31.375 26.922 1 88.69 156 GLU A CA 1
ATOM 1213 C C . GLU A 1 156 ? -6 -32.125 28.016 1 88.69 156 GLU A C 1
ATOM 1215 O O . GLU A 1 156 ? -6.402 -32.094 29.188 1 88.69 156 GLU A O 1
ATOM 1220 N N . ASP A 1 157 ? -5.062 -32.906 27.625 1 89.5 157 ASP A N 1
ATOM 1221 C CA . ASP A 1 157 ? -4.227 -33.625 28.578 1 89.5 157 ASP A CA 1
ATOM 1222 C C . ASP A 1 157 ? -3.209 -32.688 29.234 1 89.5 157 ASP A C 1
ATOM 1224 O O . ASP A 1 157 ? -2.051 -32.625 28.812 1 89.5 157 ASP A O 1
ATOM 1228 N N . ASP A 1 158 ? -3.615 -32.094 30.281 1 90.19 158 ASP A N 1
ATOM 1229 C CA . ASP A 1 158 ? -2.793 -31.078 30.969 1 90.19 158 ASP A CA 1
ATOM 1230 C C . ASP A 1 158 ? -1.608 -31.734 31.672 1 90.19 158 ASP A C 1
ATOM 1232 O O . ASP A 1 158 ? -0.53 -31.156 31.766 1 90.19 158 ASP A O 1
ATOM 1236 N N . ALA A 1 159 ? -1.889 -32.875 32.125 1 89.5 159 ALA A N 1
ATOM 1237 C CA . ALA A 1 159 ? -0.822 -33.594 32.844 1 89.5 159 ALA A CA 1
ATOM 1238 C C . ALA A 1 159 ? 0.359 -33.875 31.906 1 89.5 159 ALA A C 1
ATOM 1240 O O . ALA A 1 159 ? 1.517 -33.719 32.312 1 89.5 159 ALA A O 1
ATOM 1241 N N . LEU A 1 160 ? 0.015 -34.25 30.719 1 92.81 160 LEU A N 1
ATOM 1242 C CA . LEU A 1 160 ? 1.075 -34.5 29.766 1 92.81 160 LEU A CA 1
ATOM 1243 C C . LEU A 1 160 ? 1.848 -33.25 29.422 1 92.81 160 LEU A C 1
ATOM 1245 O O . LEU A 1 160 ? 3.076 -33.281 29.328 1 92.81 160 LEU A O 1
ATOM 1249 N N . TYR A 1 161 ? 1.166 -32.219 29.297 1 94.62 161 TYR A N 1
ATOM 1250 C CA . TYR A 1 161 ? 1.811 -30.953 29 1 94.62 161 TYR A CA 1
ATOM 1251 C C . TYR A 1 161 ? 2.771 -30.547 30.109 1 94.62 161 TYR A C 1
ATOM 1253 O O . TYR A 1 161 ? 3.914 -30.172 29.844 1 94.62 161 TYR A O 1
ATOM 1261 N N . GLN A 1 162 ? 2.281 -30.656 31.297 1 92.5 162 GLN A N 1
ATOM 1262 C CA . GLN A 1 162 ? 3.105 -30.266 32.438 1 92.5 162 GLN A CA 1
ATOM 1263 C C . GLN A 1 162 ? 4.352 -31.141 32.531 1 92.5 162 GLN A C 1
ATOM 1265 O O . GLN A 1 162 ? 5.449 -30.625 32.781 1 92.5 162 GLN A O 1
ATOM 1270 N N . ARG A 1 163 ? 4.18 -32.375 32.312 1 92.56 163 ARG A N 1
ATOM 1271 C CA . ARG A 1 163 ? 5.324 -33.281 32.344 1 92.56 163 ARG A CA 1
ATOM 1272 C C . ARG A 1 163 ? 6.34 -32.906 31.266 1 92.56 163 ARG A C 1
ATOM 1274 O O . ARG A 1 163 ? 7.547 -32.969 31.5 1 92.56 163 ARG A O 1
ATOM 1281 N N . ALA A 1 164 ? 5.82 -32.5 30.141 1 93.62 164 ALA A N 1
ATOM 1282 C CA . ALA A 1 164 ? 6.688 -32.156 29.016 1 93.62 164 ALA A CA 1
ATOM 1283 C C . ALA A 1 164 ? 7.48 -30.891 29.297 1 93.62 164 ALA A C 1
ATOM 1285 O O . ALA A 1 164 ? 8.68 -30.828 29.016 1 93.62 164 ALA A O 1
ATOM 1286 N N . ILE A 1 165 ? 6.84 -29.984 29.875 1 92.62 165 ILE A N 1
ATOM 1287 C CA . ILE A 1 165 ? 7.473 -28.703 30.141 1 92.62 165 ILE A CA 1
ATOM 1288 C C . ILE A 1 165 ? 8.477 -28.844 31.281 1 92.62 165 ILE A C 1
ATOM 1290 O O . ILE A 1 165 ? 9.562 -28.266 31.234 1 92.62 165 ILE A O 1
ATOM 1294 N N . GLU A 1 166 ? 8.133 -29.594 32.219 1 89.25 166 GLU A N 1
ATOM 1295 C CA . GLU A 1 166 ? 9.008 -29.812 33.344 1 89.25 166 GLU A CA 1
ATOM 1296 C C . GLU A 1 166 ? 10.281 -30.531 32.969 1 89.25 166 GLU A C 1
ATOM 1298 O O . GLU A 1 166 ? 11.305 -30.422 33.625 1 89.25 166 GLU A O 1
ATOM 1303 N N . GLY A 1 167 ? 10.242 -31.219 31.906 1 90.38 167 GLY A N 1
ATOM 1304 C CA . GLY A 1 167 ? 11.391 -31.984 31.469 1 90.38 167 GLY A CA 1
ATOM 1305 C C . GLY A 1 167 ? 12.352 -31.203 30.609 1 90.38 167 GLY A C 1
ATOM 1306 O O . GLY A 1 167 ? 13.43 -31.688 30.266 1 90.38 167 GLY A O 1
ATOM 1307 N N . ILE A 1 168 ? 12.031 -30 30.266 1 91 168 ILE A N 1
ATOM 1308 C CA . ILE A 1 168 ? 12.812 -29.219 29.312 1 91 168 ILE A CA 1
ATOM 1309 C C . ILE A 1 168 ? 14.188 -28.922 29.891 1 91 168 ILE A C 1
ATOM 1311 O O . ILE A 1 168 ? 15.211 -29.094 29.234 1 91 168 ILE A O 1
ATOM 1315 N N . PRO A 1 169 ? 14.297 -28.453 31.172 1 88.94 169 PRO A N 1
ATOM 1316 C CA . PRO A 1 169 ? 15.633 -28.172 31.719 1 88.94 169 PRO A CA 1
ATOM 1317 C C . PRO A 1 169 ? 16.562 -29.391 31.672 1 88.94 169 PRO A C 1
ATOM 1319 O O . PRO A 1 169 ? 17.734 -29.266 31.297 1 88.94 169 PRO A O 1
ATOM 1322 N N . ASP A 1 170 ? 16.016 -30.5 31.984 1 85.5 170 ASP A N 1
ATOM 1323 C CA . ASP A 1 170 ? 16.812 -31.719 31.969 1 85.5 170 ASP A CA 1
ATOM 1324 C C . ASP A 1 170 ? 17.219 -32.094 30.531 1 85.5 170 ASP A C 1
ATOM 1326 O O . ASP A 1 170 ? 18.344 -32.531 30.297 1 85.5 170 ASP A O 1
ATOM 1330 N N . ALA A 1 171 ? 16.344 -31.828 29.656 1 88.12 171 ALA A N 1
ATOM 1331 C CA . ALA A 1 171 ? 16.625 -32.125 28.25 1 88.12 171 ALA A CA 1
ATOM 1332 C C . ALA A 1 171 ? 17.688 -31.203 27.688 1 88.12 171 ALA A C 1
ATOM 1334 O O . ALA A 1 171 ? 18.516 -31.625 26.875 1 88.12 171 ALA A O 1
ATOM 1335 N N . LEU A 1 172 ? 17.672 -30.031 28.078 1 86.75 172 LEU A N 1
ATOM 1336 C CA . LEU A 1 172 ? 18.641 -29.062 27.609 1 86.75 172 LEU A CA 1
ATOM 1337 C C . LEU A 1 172 ? 20.031 -29.391 28.109 1 86.75 172 LEU A C 1
ATOM 1339 O O . LEU A 1 172 ? 21.031 -29.109 27.422 1 86.75 172 LEU A O 1
ATOM 1343 N N . LEU A 1 173 ? 20.016 -29.953 29.281 1 80.25 173 LEU A N 1
ATOM 1344 C CA . LEU A 1 173 ? 21.312 -30.25 29.906 1 80.25 173 LEU A CA 1
ATOM 1345 C C . LEU A 1 173 ? 21.797 -31.641 29.5 1 80.25 173 LEU A C 1
ATOM 1347 O O . LEU A 1 173 ? 22.969 -31.969 29.703 1 80.25 173 LEU A O 1
ATOM 1351 N N . ALA A 1 174 ? 20.922 -32.406 29 1 76.81 174 ALA A N 1
ATOM 1352 C CA . ALA A 1 174 ? 21.297 -33.781 28.672 1 76.81 174 ALA A CA 1
ATOM 1353 C C . ALA A 1 174 ? 22.234 -33.812 27.469 1 76.81 174 ALA A C 1
ATOM 1355 O O . ALA A 1 174 ? 22.125 -33 26.562 1 76.81 174 ALA A O 1
ATOM 1356 N N . ASP A 1 175 ? 23.328 -34.531 27.516 1 63 175 ASP A N 1
ATOM 1357 C CA . ASP A 1 175 ? 24.281 -34.75 26.438 1 63 175 ASP A CA 1
ATOM 1358 C C . ASP A 1 175 ? 23.609 -35.438 25.25 1 63 175 ASP A C 1
ATOM 1360 O O . ASP A 1 175 ? 22.703 -36.25 25.422 1 63 175 ASP A O 1
ATOM 1364 N N . ALA A 1 176 ? 23.797 -34.938 24.062 1 54.47 176 ALA A N 1
ATOM 1365 C CA . ALA A 1 176 ? 23.203 -35.531 22.875 1 54.47 176 ALA A CA 1
ATOM 1366 C C . ALA A 1 176 ? 23.547 -37.031 22.766 1 54.47 176 ALA A C 1
ATOM 1368 O O . ALA A 1 176 ? 24.719 -37.406 22.875 1 54.47 176 ALA A O 1
ATOM 1369 N N . PRO A 1 177 ? 22.578 -37.906 23 1 51.03 177 PRO A N 1
ATOM 1370 C CA . PRO A 1 177 ? 23.031 -39.281 22.812 1 51.03 177 PRO A CA 1
ATOM 1371 C C . PRO A 1 177 ? 23.781 -39.469 21.5 1 51.03 177 PRO A C 1
ATOM 1373 O O . PRO A 1 177 ? 23.594 -38.719 20.547 1 51.03 177 PRO A O 1
ATOM 1376 N N . SER A 1 178 ? 24.891 -40.375 21.438 1 45.91 178 SER A N 1
ATOM 1377 C CA . SER A 1 178 ? 25.625 -40.781 20.25 1 45.91 178 SER A CA 1
ATOM 1378 C C . SER A 1 178 ? 24.672 -41.156 19.125 1 45.91 178 SER A C 1
ATOM 1380 O O . SER A 1 178 ? 23.734 -41.938 19.328 1 45.91 178 SER A O 1
ATOM 1382 N N . PRO A 1 179 ? 24.578 -40.406 18.141 1 42.72 179 PRO A N 1
ATOM 1383 C CA . PRO A 1 179 ? 23.625 -40.656 17.062 1 42.72 179 PRO A CA 1
ATOM 1384 C C . PRO A 1 179 ? 23.625 -42.125 16.625 1 42.72 179 PRO A C 1
ATOM 1386 O O . PRO A 1 179 ? 24.672 -42.781 16.578 1 42.72 179 PRO A O 1
ATOM 1389 N N . PRO A 1 180 ? 22.641 -42.844 16.859 1 40.69 180 PRO A N 1
ATOM 1390 C CA . PRO A 1 180 ? 22.719 -44.219 16.359 1 40.69 180 PRO A CA 1
ATOM 1391 C C . PRO A 1 180 ? 23.312 -44.281 14.953 1 40.69 180 PRO A C 1
ATOM 1393 O O . PRO A 1 180 ? 23.219 -43.344 14.188 1 40.69 180 PRO A O 1
ATOM 1396 N N . GLN A 1 181 ? 24.328 -45.375 14.594 1 36.47 181 GLN A N 1
ATOM 1397 C CA . GLN A 1 181 ? 25.016 -45.594 13.336 1 36.47 181 GLN A CA 1
ATOM 1398 C C . GLN A 1 181 ? 24.094 -45.375 12.141 1 36.47 181 GLN A C 1
ATOM 1400 O O . GLN A 1 181 ? 24.438 -44.625 11.219 1 36.47 181 GLN A O 1
ATOM 1405 N N . VAL A 1 182 ? 23.75 -46.5 11.219 1 37.03 182 VAL A N 1
ATOM 1406 C CA . VAL A 1 182 ? 23.344 -46.656 9.828 1 37.03 182 VAL A CA 1
ATOM 1407 C C . VAL A 1 182 ? 21.859 -46.375 9.688 1 37.03 182 VAL A C 1
ATOM 1409 O O . VAL A 1 182 ? 21.281 -46.562 8.617 1 37.03 182 VAL A O 1
ATOM 1412 N N . GLY A 1 183 ? 20.969 -46.312 10.688 1 35.41 183 GLY A N 1
ATOM 1413 C CA . GLY A 1 183 ? 19.609 -46.625 10.312 1 35.41 183 GLY A CA 1
ATOM 1414 C C . GLY A 1 183 ? 18.953 -45.562 9.469 1 35.41 183 GLY A C 1
ATOM 1415 O O . GLY A 1 183 ? 19.484 -44.438 9.344 1 35.41 183 GLY A O 1
ATOM 1416 N N . ASN A 1 184 ? 18.031 -46 8.5 1 33.66 184 ASN A N 1
ATOM 1417 C CA . ASN A 1 184 ? 17.125 -45.188 7.695 1 33.66 184 ASN A CA 1
ATOM 1418 C C . ASN A 1 184 ? 16.453 -44.125 8.531 1 33.66 184 ASN A C 1
ATOM 1420 O O . ASN A 1 184 ? 15.578 -44.406 9.352 1 33.66 184 ASN A O 1
ATOM 1424 N N . PHE A 1 185 ? 17.203 -43.25 8.992 1 36 185 PHE A N 1
ATOM 1425 C CA . PHE A 1 185 ? 16.578 -42.188 9.773 1 36 185 PHE A CA 1
ATOM 1426 C C . PHE A 1 185 ? 15.469 -41.5 8.984 1 36 185 PHE A C 1
ATOM 1428 O O . PHE A 1 185 ? 15.633 -41.219 7.797 1 36 185 PHE A O 1
ATOM 1435 N N . GLY A 1 186 ? 14.375 -42 9.008 1 34.75 186 GLY A N 1
ATOM 1436 C CA . GLY A 1 186 ? 13.18 -41.469 8.359 1 34.75 186 GLY A CA 1
ATOM 1437 C C . GLY A 1 186 ? 13.242 -40 8.055 1 34.75 186 GLY A C 1
ATOM 1438 O O . GLY A 1 186 ? 12.297 -39.438 7.512 1 34.75 186 GLY A O 1
ATOM 1439 N N . VAL A 1 187 ? 13.828 -39.25 8.984 1 36.25 187 VAL A N 1
ATOM 1440 C CA . VAL A 1 187 ? 13.969 -37.844 8.602 1 36.25 187 VAL A CA 1
ATOM 1441 C C . VAL A 1 187 ? 15.062 -37.719 7.543 1 36.25 187 VAL A C 1
ATOM 1443 O O . VAL A 1 187 ? 16.234 -38 7.812 1 36.25 187 VAL A O 1
ATOM 1446 N N . LEU A 1 188 ? 15.117 -38.438 6.539 1 34.56 188 LEU A N 1
ATOM 1447 C CA . LEU A 1 188 ? 16.094 -38.094 5.512 1 34.56 188 LEU A CA 1
ATOM 1448 C C . LEU A 1 188 ? 16.016 -36.594 5.168 1 34.56 188 LEU A C 1
ATOM 1450 O O . LEU A 1 188 ? 14.961 -36.125 4.77 1 34.56 188 LEU A O 1
ATOM 1454 N N . LEU A 1 189 ? 16.734 -35.812 5.887 1 32.75 189 LEU A N 1
ATOM 1455 C CA . LEU A 1 189 ? 16.984 -34.531 5.219 1 32.75 189 LEU A CA 1
ATOM 1456 C C . LEU A 1 189 ? 17.328 -34.75 3.748 1 32.75 189 LEU A C 1
ATOM 1458 O O . LEU A 1 189 ? 18.422 -35.188 3.418 1 32.75 189 LEU A O 1
ATOM 1462 N N . SER A 1 190 ? 16.641 -35.562 3.111 1 33.25 190 SER A N 1
ATOM 1463 C CA . SER A 1 190 ? 16.781 -36.031 1.731 1 33.25 190 SER A CA 1
ATOM 1464 C C . SER A 1 190 ? 17.328 -34.906 0.844 1 33.25 190 SER A C 1
ATOM 1466 O O . SER A 1 190 ? 17.172 -33.719 1.15 1 33.25 190 SER A O 1
ATOM 1468 N N . GLU A 1 191 ? 18.312 -35.188 0.058 1 37 191 GLU A N 1
ATOM 1469 C CA . GLU A 1 191 ? 18.844 -34.344 -0.999 1 37 191 GLU A CA 1
ATOM 1470 C C . GLU A 1 191 ? 17.75 -33.5 -1.646 1 37 191 GLU A C 1
ATOM 1472 O O . GLU A 1 191 ? 16.656 -34 -1.916 1 37 191 GLU A O 1
ATOM 1477 N N . THR A 1 192 ? 17.734 -32.312 -1.392 1 40.59 192 THR A N 1
ATOM 1478 C CA . THR A 1 192 ? 16.75 -31.375 -1.916 1 40.59 192 THR A CA 1
ATOM 1479 C C . THR A 1 192 ? 16.297 -31.781 -3.312 1 40.59 192 THR A C 1
ATOM 1481 O O . THR A 1 192 ? 17.125 -32.156 -4.152 1 40.59 192 THR A O 1
ATOM 1484 N N . LEU A 1 193 ? 15.148 -32.312 -3.535 1 42.5 193 LEU A N 1
ATOM 1485 C CA . LEU A 1 193 ? 14.516 -32.625 -4.812 1 42.5 193 LEU A CA 1
ATOM 1486 C C . LEU A 1 193 ? 15.141 -31.812 -5.938 1 42.5 193 LEU A C 1
ATOM 1488 O O . LEU A 1 193 ? 15.352 -32.312 -7.043 1 42.5 193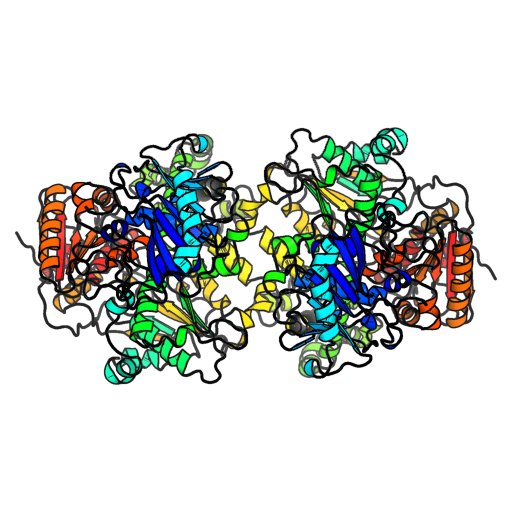 LEU A O 1
ATOM 1492 N N . GLY A 1 194 ? 15.516 -30.656 -5.652 1 46.34 194 GLY A N 1
ATOM 1493 C CA . GLY A 1 194 ? 16.094 -29.812 -6.68 1 46.34 194 GLY A CA 1
ATOM 1494 C C . GLY A 1 194 ? 17.406 -30.328 -7.219 1 46.34 194 GLY A C 1
ATOM 1495 O O . GLY A 1 194 ? 17.656 -30.25 -8.422 1 46.34 194 GLY A O 1
ATOM 1496 N N . VAL A 1 195 ? 18.172 -30.938 -6.293 1 42.53 195 VAL A N 1
ATOM 1497 C CA . VAL A 1 195 ? 19.469 -31.453 -6.707 1 42.53 195 VAL A CA 1
ATOM 1498 C C . VAL A 1 195 ? 19.281 -32.688 -7.582 1 42.53 195 VAL A C 1
ATOM 1500 O O . VAL A 1 195 ? 20.016 -32.875 -8.547 1 42.53 195 VAL A O 1
ATOM 1503 N N . ARG A 1 196 ? 18.312 -33.469 -7.215 1 47.59 196 ARG A N 1
ATOM 1504 C CA . ARG A 1 196 ? 18.078 -34.688 -7.988 1 47.59 196 ARG A CA 1
ATOM 1505 C C . ARG A 1 196 ? 17.547 -34.375 -9.383 1 47.59 196 ARG A C 1
ATOM 1507 O O . ARG A 1 196 ? 17.781 -35.125 -10.336 1 47.59 196 ARG A O 1
ATOM 1514 N N . LEU A 1 197 ? 16.859 -33.312 -9.344 1 49.5 197 LEU A N 1
ATOM 1515 C CA . LEU A 1 197 ? 16.281 -32.906 -10.609 1 49.5 197 LEU A CA 1
ATOM 1516 C C . LEU A 1 197 ? 17.312 -32.188 -11.469 1 49.5 197 LEU A C 1
ATOM 1518 O O . LEU A 1 197 ? 17.172 -32.125 -12.695 1 49.5 197 LEU A O 1
ATOM 1522 N N . ALA A 1 198 ? 18.328 -31.609 -10.695 1 53.28 198 ALA A N 1
ATOM 1523 C CA . ALA A 1 198 ? 19.344 -30.859 -11.422 1 53.28 198 ALA A CA 1
ATOM 1524 C C . ALA A 1 198 ? 20.453 -31.766 -11.914 1 53.28 198 ALA A C 1
ATOM 1526 O O . ALA A 1 198 ? 20.766 -32.781 -11.289 1 53.28 198 ALA A O 1
ATOM 1527 N N . SER A 1 199 ? 20.734 -31.719 -13.18 1 57.38 199 SER A N 1
ATOM 1528 C CA . SER A 1 199 ? 21.906 -32.406 -13.703 1 57.38 199 SER A CA 1
ATOM 1529 C C . SER A 1 199 ? 23.141 -32.125 -12.867 1 57.38 199 SER A C 1
ATOM 1531 O O . SER A 1 199 ? 23.312 -31.031 -12.344 1 57.38 199 SER A O 1
ATOM 1533 N N . ALA A 1 200 ? 23.812 -33.125 -12.539 1 65.31 200 ALA A N 1
ATOM 1534 C CA . ALA A 1 200 ? 25.047 -33.031 -11.766 1 65.31 200 ALA A CA 1
ATOM 1535 C C . ALA A 1 200 ? 26.094 -32.219 -12.5 1 65.31 200 ALA A C 1
ATOM 1537 O O . ALA A 1 200 ? 26.125 -32.188 -13.734 1 65.31 200 ALA A O 1
ATOM 1538 N N . GLY A 1 201 ? 26.734 -31.281 -11.844 1 79.69 201 GLY A N 1
ATOM 1539 C CA . GLY A 1 201 ? 27.812 -30.469 -12.367 1 79.69 201 GLY A CA 1
ATOM 1540 C C . GLY A 1 201 ? 27.922 -29.109 -11.703 1 79.69 201 GLY A C 1
ATOM 1541 O O . GLY A 1 201 ? 26.906 -28.5 -11.352 1 79.69 201 GLY A O 1
ATOM 1542 N N . THR A 1 202 ? 29.125 -28.734 -11.594 1 87.44 202 THR A N 1
ATOM 1543 C CA . THR A 1 202 ? 29.375 -27.422 -11.016 1 87.44 202 THR A CA 1
ATOM 1544 C C . THR A 1 202 ? 29.188 -26.328 -12.062 1 87.44 202 THR A C 1
ATOM 1546 O O . THR A 1 202 ? 29.094 -26.609 -13.258 1 87.44 202 THR A O 1
ATOM 1549 N N . LEU A 1 203 ? 29.172 -25.141 -11.617 1 93.25 203 LEU A N 1
ATOM 1550 C CA . LEU A 1 203 ? 29 -23.984 -12.5 1 93.25 203 LEU A CA 1
ATOM 1551 C C . LEU A 1 203 ? 30.094 -23.953 -13.57 1 93.25 203 LEU A C 1
ATOM 1553 O O . LEU A 1 203 ? 29.797 -23.734 -14.75 1 93.25 203 LEU A O 1
ATOM 1557 N N . GLU A 1 204 ? 31.328 -24.203 -13.133 1 90.88 204 GLU A N 1
ATOM 1558 C CA . GLU A 1 204 ? 32.469 -24.188 -14.062 1 90.88 204 GLU A CA 1
ATOM 1559 C C . GLU A 1 204 ? 32.344 -25.328 -15.07 1 90.88 204 GLU A C 1
ATOM 1561 O O . GLU A 1 204 ? 32.656 -25.156 -16.25 1 90.88 204 GLU A O 1
ATOM 1566 N N . GLU A 1 205 ? 31.953 -26.469 -14.648 1 89.62 205 GLU A N 1
ATOM 1567 C CA . GLU A 1 205 ? 31.797 -27.625 -15.531 1 89.62 205 GLU A CA 1
ATOM 1568 C C . GLU A 1 205 ? 30.719 -27.359 -16.594 1 89.62 205 GLU A C 1
ATOM 1570 O O . GLU A 1 205 ? 30.906 -27.688 -17.766 1 89.62 205 GLU A O 1
ATOM 1575 N N . TRP A 1 206 ? 29.641 -26.844 -16.156 1 91.25 206 TRP A N 1
ATOM 1576 C CA . TRP A 1 206 ? 28.562 -26.531 -17.078 1 91.25 206 TRP A CA 1
ATOM 1577 C C . TRP A 1 206 ? 28.984 -25.469 -18.078 1 91.25 206 TRP A C 1
ATOM 1579 O O . TRP A 1 206 ? 28.797 -25.641 -19.297 1 91.25 206 TRP A O 1
ATOM 1589 N N . TYR A 1 207 ? 29.594 -24.422 -17.656 1 92.69 207 TYR A N 1
ATOM 1590 C CA . TYR A 1 207 ? 29.938 -23.312 -18.531 1 92.69 207 TYR A CA 1
ATOM 1591 C C . TYR A 1 207 ? 31 -23.719 -19.531 1 92.69 207 TYR A C 1
ATOM 1593 O O . TYR A 1 207 ? 30.938 -23.359 -20.703 1 92.69 207 TYR A O 1
ATOM 1601 N N . LEU A 1 208 ? 31.922 -24.531 -19.109 1 89.88 208 LEU A N 1
ATOM 1602 C CA . LEU A 1 208 ? 33.062 -24.828 -19.953 1 89.88 208 LEU A CA 1
ATOM 1603 C C . LEU A 1 208 ? 32.812 -26.031 -20.844 1 89.88 208 LEU A C 1
ATOM 1605 O O . LEU A 1 208 ? 33.281 -26.094 -21.969 1 89.88 208 LEU A O 1
ATOM 1609 N N . HIS A 1 209 ? 31.922 -27 -20.359 1 86.69 209 HIS A N 1
ATOM 1610 C CA . HIS A 1 209 ? 31.938 -28.281 -21.078 1 86.69 209 HIS A CA 1
ATOM 1611 C C . HIS A 1 209 ? 30.516 -28.719 -21.438 1 86.69 209 HIS A C 1
ATOM 1613 O O . HIS A 1 209 ? 30.328 -29.469 -22.406 1 86.69 209 HIS A O 1
ATOM 1619 N N . ARG A 1 210 ? 29.547 -28.359 -20.766 1 87.12 210 ARG A N 1
ATOM 1620 C CA . ARG A 1 210 ? 28.25 -29.031 -20.891 1 87.12 210 ARG A CA 1
ATOM 1621 C C . ARG A 1 210 ? 27.297 -28.203 -21.75 1 87.12 210 ARG A C 1
ATOM 1623 O O . ARG A 1 210 ? 26.438 -28.75 -22.438 1 87.12 210 ARG A O 1
ATOM 1630 N N . LEU A 1 211 ? 27.453 -26.891 -21.766 1 92.44 211 LEU A N 1
ATOM 1631 C CA . LEU A 1 211 ? 26.562 -26.047 -22.547 1 92.44 211 LEU A CA 1
ATOM 1632 C C . LEU A 1 211 ? 26.875 -26.172 -24.031 1 92.44 211 LEU A C 1
ATOM 1634 O O . LEU A 1 211 ? 28.047 -26.203 -24.438 1 92.44 211 LEU A O 1
ATOM 1638 N N . ASN A 1 212 ? 25.797 -26.328 -24.875 1 91 212 ASN A N 1
ATOM 1639 C CA . ASN A 1 212 ? 26.016 -26.297 -26.312 1 91 212 ASN A CA 1
ATOM 1640 C C . ASN A 1 212 ? 26.219 -24.859 -26.812 1 91 212 ASN A C 1
ATOM 1642 O O . ASN A 1 212 ? 26.25 -23.922 -26.016 1 91 212 ASN A O 1
ATOM 1646 N N . ARG A 1 213 ? 26.344 -24.75 -28.078 1 90.94 213 ARG A N 1
ATOM 1647 C CA . ARG A 1 213 ? 26.734 -23.469 -28.672 1 90.94 213 ARG A CA 1
ATOM 1648 C C . ARG A 1 213 ? 25.656 -22.406 -28.438 1 90.94 213 ARG A C 1
ATOM 1650 O O . ARG A 1 213 ? 25.953 -21.281 -28.016 1 90.94 213 ARG A O 1
ATOM 1657 N N . GLU A 1 214 ? 24.406 -22.734 -28.703 1 92.19 214 GLU A N 1
ATOM 1658 C CA . GLU A 1 214 ? 23.312 -21.797 -28.547 1 92.19 214 GLU A CA 1
ATOM 1659 C C . GLU A 1 214 ? 23.109 -21.406 -27.078 1 92.19 214 GLU A C 1
ATOM 1661 O O . GLU A 1 214 ? 22.859 -20.25 -26.766 1 92.19 214 GLU A O 1
ATOM 1666 N N . GLN A 1 215 ? 23.188 -22.375 -26.219 1 94.5 215 GLN A N 1
ATOM 1667 C CA . GLN A 1 215 ? 23.062 -22.125 -24.781 1 94.5 215 GLN A CA 1
ATOM 1668 C C . GLN A 1 215 ? 24.172 -21.188 -24.297 1 94.5 215 GLN A C 1
ATOM 1670 O O . GLN A 1 215 ? 23.906 -20.266 -23.516 1 94.5 215 GLN A O 1
ATOM 1675 N N . ARG A 1 216 ? 25.359 -21.406 -24.766 1 95 216 ARG A N 1
ATOM 1676 C CA . ARG A 1 216 ? 26.5 -20.578 -24.375 1 95 216 ARG A CA 1
ATOM 1677 C C . ARG A 1 216 ? 26.328 -19.141 -24.875 1 95 216 ARG A C 1
ATOM 1679 O O . ARG A 1 216 ? 26.688 -18.203 -24.172 1 95 216 ARG A O 1
ATOM 1686 N N . GLU A 1 217 ? 25.828 -19.016 -26.016 1 94.81 217 GLU A N 1
ATOM 1687 C CA . GLU A 1 217 ? 25.562 -17.688 -26.562 1 94.81 217 GLU A CA 1
ATOM 1688 C C . GLU A 1 217 ? 24.609 -16.922 -25.672 1 94.81 217 GLU A C 1
ATOM 1690 O O . GLU A 1 217 ? 24.781 -15.719 -25.453 1 94.81 217 GLU A O 1
ATOM 1695 N N . PHE A 1 218 ? 23.625 -17.531 -25.25 1 96 218 PHE A N 1
ATOM 1696 C CA . PHE A 1 218 ? 22.672 -16.906 -24.344 1 96 218 PHE A CA 1
ATOM 1697 C C . PHE A 1 218 ? 23.344 -16.516 -23.031 1 96 218 PHE A C 1
ATOM 1699 O O . PHE A 1 218 ? 23.141 -15.398 -22.547 1 96 218 PHE A O 1
ATOM 1706 N N . VAL A 1 219 ? 24.109 -17.438 -22.469 1 96.94 219 VAL A N 1
ATOM 1707 C CA . VAL A 1 219 ? 24.734 -17.234 -21.172 1 96.94 219 VAL A CA 1
ATOM 1708 C C . VAL A 1 219 ? 25.734 -16.078 -21.266 1 96.94 219 VAL A C 1
ATOM 1710 O O . VAL A 1 219 ? 25.891 -15.297 -20.312 1 96.94 219 VAL A O 1
ATOM 1713 N N . ASP A 1 220 ? 26.344 -15.883 -22.391 1 95.81 220 ASP A N 1
ATOM 1714 C CA . ASP A 1 220 ? 27.391 -14.883 -22.562 1 95.81 220 ASP A CA 1
ATOM 1715 C C . ASP A 1 220 ? 26.797 -13.531 -22.969 1 95.81 220 ASP A C 1
ATOM 1717 O O . ASP A 1 220 ? 27.5 -12.523 -22.953 1 95.81 220 ASP A O 1
ATOM 1721 N N . ARG A 1 221 ? 25.609 -13.484 -23.219 1 94.81 221 ARG A N 1
ATOM 1722 C CA . ARG A 1 221 ? 25 -12.242 -23.688 1 94.81 221 ARG A CA 1
ATOM 1723 C C . ARG A 1 221 ? 25.047 -11.172 -22.594 1 94.81 221 ARG A C 1
ATOM 1725 O O . ARG A 1 221 ? 24.797 -11.461 -21.422 1 94.81 221 ARG A O 1
ATOM 1732 N N . PRO A 1 222 ? 25.266 -9.938 -22.969 1 93.25 222 PRO A N 1
ATOM 1733 C CA . PRO A 1 222 ? 25.281 -8.844 -22 1 93.25 222 PRO A CA 1
ATOM 1734 C C . PRO A 1 222 ? 23.875 -8.445 -21.531 1 93.25 222 PRO A C 1
ATOM 1736 O O . PRO A 1 222 ? 22.891 -8.922 -22.094 1 93.25 222 PRO A O 1
ATOM 1739 N N . HIS A 1 223 ? 23.828 -7.613 -20.562 1 91.69 223 HIS A N 1
ATOM 1740 C CA . HIS A 1 223 ? 22.578 -7.211 -19.953 1 91.69 223 HIS A CA 1
ATOM 1741 C C . HIS A 1 223 ? 22.062 -5.91 -20.547 1 91.69 223 HIS A C 1
ATOM 1743 O O . HIS A 1 223 ? 21.453 -5.094 -19.859 1 91.69 223 HIS A O 1
ATOM 1749 N N . ASP A 1 224 ? 22.188 -5.637 -21.719 1 89.94 224 ASP A N 1
ATOM 1750 C CA . ASP A 1 224 ? 21.906 -4.328 -22.312 1 89.94 224 ASP A CA 1
ATOM 1751 C C . ASP A 1 224 ? 20.5 -4.285 -22.906 1 89.94 224 ASP A C 1
ATOM 1753 O O . ASP A 1 224 ? 20.016 -3.217 -23.297 1 89.94 224 ASP A O 1
ATOM 1757 N N . ARG A 1 225 ? 19.875 -5.41 -23.047 1 89.12 225 ARG A N 1
ATOM 1758 C CA . ARG A 1 225 ? 18.547 -5.457 -23.641 1 89.12 225 ARG A CA 1
ATOM 1759 C C . ARG A 1 225 ? 17.781 -6.688 -23.156 1 89.12 225 ARG A C 1
ATOM 1761 O O . ARG A 1 225 ? 18.375 -7.621 -22.609 1 89.12 225 ARG A O 1
ATOM 1768 N N . PRO A 1 226 ? 16.422 -6.602 -23.344 1 90.56 226 PRO A N 1
ATOM 1769 C CA . PRO A 1 226 ? 15.648 -7.805 -23.031 1 90.56 226 PRO A CA 1
ATOM 1770 C C . PRO A 1 226 ? 15.992 -8.984 -23.938 1 90.56 226 PRO A C 1
ATOM 1772 O O . PRO A 1 226 ? 16.219 -8.789 -25.141 1 90.56 226 PRO A O 1
ATOM 1775 N N . VAL A 1 227 ? 16.016 -10.156 -23.391 1 93 227 VAL A N 1
ATOM 1776 C CA . VAL A 1 227 ? 16.391 -11.352 -24.141 1 93 227 VAL A CA 1
ATOM 1777 C C . VAL A 1 227 ? 15.273 -12.391 -24.016 1 93 227 VAL A C 1
ATOM 1779 O O . VAL A 1 227 ? 14.75 -12.641 -22.922 1 93 227 VAL A O 1
ATOM 1782 N N . ARG A 1 228 ? 14.891 -12.922 -25.172 1 90.56 228 ARG A N 1
ATOM 1783 C CA . ARG A 1 228 ? 13.914 -14 -25.219 1 90.56 228 ARG A CA 1
ATOM 1784 C C . ARG A 1 228 ? 14.594 -15.336 -25.516 1 90.56 228 ARG A C 1
ATOM 1786 O O . ARG A 1 228 ? 15.312 -15.461 -26.516 1 90.56 228 ARG A O 1
ATOM 1793 N N . LEU A 1 229 ? 14.461 -16.25 -24.609 1 92.62 229 LEU A N 1
ATOM 1794 C CA . LEU A 1 229 ? 14.984 -17.594 -24.781 1 92.62 229 LEU A CA 1
ATOM 1795 C C . LEU A 1 229 ? 13.859 -18.578 -25.109 1 92.62 229 LEU A C 1
ATOM 1797 O O . LEU A 1 229 ? 13.086 -18.953 -24.219 1 92.62 229 LEU A O 1
ATOM 1801 N N . ARG A 1 230 ? 13.883 -18.969 -26.359 1 89.25 230 ARG A N 1
ATOM 1802 C CA . ARG A 1 230 ? 12.82 -19.859 -26.812 1 89.25 230 ARG A CA 1
ATOM 1803 C C . ARG A 1 230 ? 13.367 -21.25 -27.094 1 89.25 230 ARG A C 1
ATOM 1805 O O . ARG A 1 230 ? 14.484 -21.406 -27.594 1 89.25 230 ARG A O 1
ATOM 1812 N N . GLY A 1 231 ? 12.617 -22.25 -26.734 1 86.56 231 GLY A N 1
ATOM 1813 C CA . GLY A 1 231 ? 12.969 -23.641 -27 1 86.56 231 GLY A CA 1
ATOM 1814 C C . GLY A 1 231 ? 11.883 -24.625 -26.594 1 86.56 231 GLY A C 1
ATOM 1815 O O . GLY A 1 231 ? 11.07 -24.328 -25.703 1 86.56 231 GLY A O 1
ATOM 1816 N N . ALA A 1 232 ? 11.984 -25.734 -27.25 1 83.69 232 ALA A N 1
ATOM 1817 C CA . ALA A 1 232 ? 11.039 -26.797 -26.922 1 83.69 232 ALA A CA 1
ATOM 1818 C C . ALA A 1 232 ? 11.344 -27.406 -25.562 1 83.69 232 ALA A C 1
ATOM 1820 O O . ALA A 1 232 ? 12.367 -27.078 -24.938 1 83.69 232 ALA A O 1
ATOM 1821 N N . ALA A 1 233 ? 10.414 -28.219 -25.141 1 83.19 233 ALA A N 1
ATOM 1822 C CA . ALA A 1 233 ? 10.594 -28.891 -23.859 1 83.19 233 ALA A CA 1
ATOM 1823 C C . ALA A 1 233 ? 11.883 -29.719 -23.859 1 83.19 233 ALA A C 1
ATOM 1825 O O . ALA A 1 233 ? 12.188 -30.406 -24.844 1 83.19 233 ALA A O 1
ATOM 1826 N N . GLY A 1 234 ? 12.727 -29.516 -22.906 1 85.25 234 GLY A N 1
ATOM 1827 C CA . GLY A 1 234 ? 13.914 -30.328 -22.75 1 85.25 234 GLY A CA 1
ATOM 1828 C C . GLY A 1 234 ? 15.148 -29.734 -23.406 1 85.25 234 GLY A C 1
ATOM 1829 O O . GLY A 1 234 ? 16.219 -30.359 -23.406 1 85.25 234 GLY A O 1
ATOM 1830 N N . THR A 1 235 ? 15.047 -28.578 -23.938 1 87.88 235 THR A N 1
ATOM 1831 C CA . THR A 1 235 ? 16.172 -27.953 -24.625 1 87.88 235 THR A CA 1
ATOM 1832 C C . THR A 1 235 ? 17.125 -27.297 -23.641 1 87.88 235 THR A C 1
ATOM 1834 O O . THR A 1 235 ? 18.219 -26.859 -24.016 1 87.88 235 THR A O 1
ATOM 1837 N N . GLY A 1 236 ? 16.75 -27.25 -22.391 1 89.06 236 GLY A N 1
ATOM 1838 C CA . GLY A 1 236 ? 17.641 -26.734 -21.359 1 89.06 236 GLY A CA 1
ATOM 1839 C C . GLY A 1 236 ? 17.453 -25.25 -21.094 1 89.06 236 GLY A C 1
ATOM 1840 O O . GLY A 1 236 ? 18.406 -24.562 -20.734 1 89.06 236 GLY A O 1
ATOM 1841 N N . LYS A 1 237 ? 16.266 -24.703 -21.312 1 92.06 237 LYS A N 1
ATOM 1842 C CA . LYS A 1 237 ? 15.984 -23.297 -21.078 1 92.06 237 LYS A CA 1
ATOM 1843 C C . LYS A 1 237 ? 16.25 -22.922 -19.625 1 92.06 237 LYS A C 1
ATOM 1845 O O . LYS A 1 237 ? 16.984 -21.953 -19.344 1 92.06 237 LYS A O 1
ATOM 1850 N N . THR A 1 238 ? 15.633 -23.641 -18.672 1 91.06 238 THR A N 1
ATOM 1851 C CA . THR A 1 238 ? 15.781 -23.344 -17.25 1 91.06 238 THR A CA 1
ATOM 1852 C C . THR A 1 238 ? 17.234 -23.484 -16.828 1 91.06 238 THR A C 1
ATOM 1854 O O . THR A 1 238 ? 17.75 -22.656 -16.062 1 91.06 238 THR A O 1
ATOM 1857 N N . GLN A 1 239 ? 17.922 -24.5 -17.312 1 90.06 239 GLN A N 1
ATOM 1858 C CA . GLN A 1 239 ? 19.328 -24.719 -17 1 90.06 239 GLN A CA 1
ATOM 1859 C C . GLN A 1 239 ? 20.203 -23.547 -17.469 1 90.06 239 GLN A C 1
ATOM 1861 O O . GLN A 1 239 ? 21.078 -23.094 -16.734 1 90.06 239 GLN A O 1
ATOM 1866 N N . SER A 1 240 ? 19.984 -23.172 -18.688 1 94.25 240 SER A N 1
ATOM 1867 C CA . SER A 1 240 ? 20.75 -22.047 -19.234 1 94.25 240 SER A CA 1
ATOM 1868 C C . SER A 1 240 ? 20.516 -20.781 -18.406 1 94.25 240 SER A C 1
ATOM 1870 O O . SER A 1 240 ? 21.453 -20.016 -18.156 1 94.25 240 SER A O 1
ATOM 1872 N N . MET A 1 241 ? 19.281 -20.578 -18.016 1 96 241 MET A N 1
ATOM 1873 C CA . MET A 1 241 ? 18.922 -19.406 -17.219 1 96 241 MET A CA 1
ATOM 1874 C C . MET A 1 241 ? 19.641 -19.422 -15.867 1 96 241 MET A C 1
ATOM 1876 O O . MET A 1 241 ? 20.172 -18.406 -15.422 1 96 241 MET A O 1
ATOM 1880 N N . VAL A 1 242 ? 19.641 -20.531 -15.203 1 95.19 242 VAL A N 1
ATOM 1881 C CA . VAL A 1 242 ? 20.234 -20.656 -13.875 1 95.19 242 VAL A CA 1
ATOM 1882 C C . VAL A 1 242 ? 21.75 -20.484 -13.961 1 95.19 242 VAL A C 1
ATOM 1884 O O . VAL A 1 242 ? 22.359 -19.859 -13.094 1 95.19 242 VAL A O 1
ATOM 1887 N N . VAL A 1 243 ? 22.375 -21.062 -14.969 1 95.31 243 VAL A N 1
ATOM 1888 C CA . VAL A 1 243 ? 23.812 -20.922 -15.164 1 95.31 243 VAL A CA 1
ATOM 1889 C C . VAL A 1 243 ? 24.172 -19.453 -15.375 1 95.31 243 VAL A C 1
ATOM 1891 O O . VAL A 1 243 ? 25.109 -18.938 -14.773 1 95.31 243 VAL A O 1
ATOM 1894 N N . LYS A 1 244 ? 23.422 -18.812 -16.234 1 97.31 244 LYS A N 1
ATOM 1895 C CA . LYS A 1 244 ? 23.672 -17.406 -16.484 1 97.31 244 LYS A CA 1
ATOM 1896 C C . LYS A 1 244 ? 23.484 -16.578 -15.203 1 97.31 244 LYS A C 1
ATOM 1898 O O . LYS A 1 244 ? 24.281 -15.688 -14.914 1 97.31 244 LYS A O 1
ATOM 1903 N N . CYS A 1 245 ? 22.406 -16.812 -14.523 1 97.06 245 CYS A N 1
ATOM 1904 C CA . CYS A 1 245 ? 22.094 -16.094 -13.305 1 97.06 245 CYS A CA 1
ATOM 1905 C C . CYS A 1 245 ? 23.25 -16.172 -12.305 1 97.06 245 CYS A C 1
ATOM 1907 O O . CYS A 1 245 ? 23.719 -15.141 -11.812 1 97.06 245 CYS A O 1
ATOM 1909 N N . LEU A 1 246 ? 23.688 -17.391 -12.047 1 95.56 246 LEU A N 1
ATOM 1910 C CA . LEU A 1 246 ? 24.734 -17.578 -11.055 1 95.56 246 LEU A CA 1
ATOM 1911 C C . LEU A 1 246 ? 26.062 -17.016 -11.547 1 95.56 246 LEU A C 1
ATOM 1913 O O . LEU A 1 246 ? 26.797 -16.406 -10.773 1 95.56 246 LEU A O 1
ATOM 1917 N N . ARG A 1 247 ? 26.375 -17.266 -12.781 1 95.19 247 ARG A N 1
ATOM 1918 C CA . ARG A 1 247 ? 27.625 -16.766 -13.352 1 95.19 247 ARG A CA 1
ATOM 1919 C C . ARG A 1 247 ? 27.672 -15.234 -13.281 1 95.19 247 ARG A C 1
ATOM 1921 O O . ARG A 1 247 ? 28.672 -14.664 -12.852 1 95.19 247 ARG A O 1
ATOM 1928 N N . ASP A 1 248 ? 26.641 -14.633 -13.719 1 95.56 248 ASP A N 1
ATOM 1929 C CA . ASP A 1 248 ? 26.594 -13.172 -13.742 1 95.56 248 ASP A CA 1
ATOM 1930 C C . ASP A 1 248 ? 26.594 -12.602 -12.32 1 95.56 248 ASP A C 1
ATOM 1932 O O . ASP A 1 248 ? 27.156 -11.539 -12.078 1 95.56 248 ASP A O 1
ATOM 1936 N N . LEU A 1 249 ? 25.891 -13.281 -11.406 1 94.81 249 LEU A N 1
ATOM 1937 C CA . LEU A 1 249 ? 25.875 -12.875 -10.008 1 94.81 249 LEU A CA 1
ATOM 1938 C C . LEU A 1 249 ? 27.281 -12.875 -9.422 1 94.81 249 LEU A C 1
ATOM 1940 O O . LEU A 1 249 ? 27.672 -11.938 -8.727 1 94.81 249 LEU A O 1
ATOM 1944 N N . TYR A 1 250 ? 28.047 -13.914 -9.719 1 92.38 250 TYR A N 1
ATOM 1945 C CA . TYR A 1 250 ? 29.391 -14.078 -9.172 1 92.38 250 TYR A CA 1
ATOM 1946 C C . TYR A 1 250 ? 30.375 -13.164 -9.883 1 92.38 250 TYR A C 1
ATOM 1948 O O . TYR A 1 250 ? 31.391 -12.766 -9.305 1 92.38 250 TYR A O 1
ATOM 1956 N N . SER A 1 251 ? 30.141 -12.812 -11.062 1 90.75 251 SER A N 1
ATOM 1957 C CA . SER A 1 251 ? 31.031 -11.961 -11.844 1 90.75 251 SER A CA 1
ATOM 1958 C C . SER A 1 251 ? 30.922 -10.5 -11.398 1 90.75 251 SER A C 1
ATOM 1960 O O . SER A 1 251 ? 31.828 -9.695 -11.672 1 90.75 251 SER A O 1
ATOM 1962 N N . ASP A 1 252 ? 29.812 -10.164 -10.82 1 87.25 252 ASP A N 1
ATOM 1963 C CA . ASP A 1 252 ? 29.641 -8.797 -10.336 1 87.25 252 ASP A CA 1
ATOM 1964 C C . ASP A 1 252 ? 30.469 -8.555 -9.078 1 87.25 252 ASP A C 1
ATOM 1966 O O . ASP A 1 252 ? 29.953 -8.641 -7.961 1 87.25 252 ASP A O 1
ATOM 1970 N N . THR A 1 253 ? 31.672 -8.195 -9.273 1 72.06 253 THR A N 1
ATOM 1971 C CA . THR A 1 253 ? 32.656 -8.031 -8.227 1 72.06 253 THR A CA 1
ATOM 1972 C C . THR A 1 253 ? 32.344 -6.809 -7.363 1 72.06 253 THR A C 1
ATOM 1974 O O . THR A 1 253 ? 32.719 -6.762 -6.188 1 72.06 253 THR A O 1
ATOM 1977 N N . GLU A 1 254 ? 31.75 -5.773 -7.91 1 68.94 254 GLU A N 1
ATOM 1978 C CA . GLU A 1 254 ? 31.438 -4.586 -7.117 1 68.94 254 GLU A CA 1
ATOM 1979 C C . GLU A 1 254 ? 30.406 -4.895 -6.043 1 68.94 254 GLU A C 1
ATOM 1981 O O . GLU A 1 254 ? 30.359 -4.234 -5.004 1 68.94 254 GLU A O 1
ATOM 1986 N N . GLY A 1 255 ? 29.781 -5.957 -6.355 1 70.06 255 GLY A N 1
ATOM 1987 C CA . GLY A 1 255 ? 28.938 -6.586 -5.352 1 70.06 255 GLY A CA 1
ATOM 1988 C C . GLY A 1 255 ? 27.656 -5.809 -5.07 1 70.06 255 GLY A C 1
ATOM 1989 O O . GLY A 1 255 ? 27.094 -5.914 -3.98 1 70.06 255 GLY A O 1
ATOM 1990 N N . ASN A 1 256 ? 27.031 -4.977 -6.043 1 83.25 256 ASN A N 1
ATOM 1991 C CA . ASN A 1 256 ? 25.875 -4.184 -5.637 1 83.25 256 ASN A CA 1
ATOM 1992 C C . ASN A 1 256 ? 24.641 -4.508 -6.477 1 83.25 256 ASN A C 1
ATOM 1994 O O . ASN A 1 256 ? 23.547 -4 -6.211 1 83.25 256 ASN A O 1
ATOM 1998 N N . LYS A 1 257 ? 24.812 -5.418 -7.488 1 92.75 257 LYS A N 1
ATOM 1999 C CA . LYS A 1 257 ? 23.656 -5.707 -8.328 1 92.75 257 LYS A CA 1
ATOM 2000 C C . LYS A 1 257 ? 22.719 -6.727 -7.672 1 92.75 257 LYS A C 1
ATOM 2002 O O . LYS A 1 257 ? 23.188 -7.684 -7.051 1 92.75 257 LYS A O 1
ATOM 2007 N N . THR A 1 258 ? 21.484 -6.48 -7.762 1 95.25 258 THR A N 1
ATOM 2008 C CA . THR A 1 258 ? 20.469 -7.391 -7.23 1 95.25 258 THR A CA 1
ATOM 2009 C C . THR A 1 258 ? 19.719 -8.07 -8.367 1 95.25 258 THR A C 1
ATOM 2011 O O . THR A 1 258 ? 19.391 -7.441 -9.375 1 95.25 258 THR A O 1
ATOM 2014 N N . PHE A 1 259 ? 19.484 -9.406 -8.258 1 96.88 259 PHE A N 1
ATOM 2015 C CA . PHE A 1 259 ? 18.828 -10.219 -9.273 1 96.88 259 PHE A CA 1
ATOM 2016 C C . PHE A 1 259 ? 17.516 -10.781 -8.742 1 96.88 259 PHE A C 1
ATOM 2018 O O . PHE A 1 259 ? 17.375 -11.031 -7.543 1 96.88 259 PHE A O 1
ATOM 2025 N N . ALA A 1 260 ? 16.562 -10.883 -9.641 1 97.06 260 ALA A N 1
ATOM 2026 C CA . ALA A 1 260 ? 15.328 -11.602 -9.328 1 97.06 260 ALA A CA 1
ATOM 2027 C C . ALA A 1 260 ? 15.109 -12.758 -10.305 1 97.06 260 ALA A C 1
ATOM 2029 O O . ALA A 1 260 ? 15.266 -12.594 -11.516 1 97.06 260 ALA A O 1
ATOM 2030 N N . PHE A 1 261 ? 14.867 -13.914 -9.789 1 97.31 261 PHE A N 1
ATOM 2031 C CA . PHE A 1 261 ? 14.484 -15.078 -10.578 1 97.31 261 PHE A CA 1
ATOM 2032 C C . PHE A 1 261 ? 13.023 -15.43 -10.344 1 97.31 261 PHE A C 1
ATOM 2034 O O . PHE A 1 261 ? 12.672 -15.984 -9.305 1 97.31 261 PHE A O 1
ATOM 2041 N N . LEU A 1 262 ? 12.203 -15.148 -11.352 1 94.94 262 LEU A N 1
ATOM 2042 C CA . LEU A 1 262 ? 10.758 -15.297 -11.227 1 94.94 262 LEU A CA 1
ATOM 2043 C C . LEU A 1 262 ? 10.266 -16.516 -12.008 1 94.94 262 LEU A C 1
ATOM 2045 O O . LEU A 1 262 ? 10.781 -16.812 -13.086 1 94.94 262 LEU A O 1
ATOM 2049 N N . THR A 1 263 ? 9.367 -17.203 -11.453 1 89.88 263 THR A N 1
ATOM 2050 C CA . THR A 1 263 ? 8.641 -18.281 -12.133 1 89.88 263 THR A CA 1
ATOM 2051 C C . THR A 1 263 ? 7.16 -18.234 -11.781 1 89.88 263 THR A C 1
ATOM 2053 O O . THR A 1 263 ? 6.727 -17.406 -10.977 1 89.88 263 THR A O 1
ATOM 2056 N N . HIS A 1 264 ? 6.328 -19.094 -12.406 1 81.31 264 HIS A N 1
ATOM 2057 C CA . HIS A 1 264 ? 4.883 -19.016 -12.234 1 81.31 264 HIS A CA 1
ATOM 2058 C C . HIS A 1 264 ? 4.418 -19.859 -11.055 1 81.31 264 HIS A C 1
ATOM 2060 O O . HIS A 1 264 ? 3.293 -19.703 -10.578 1 81.31 264 HIS A O 1
ATOM 2066 N N . SER A 1 265 ? 5.301 -20.703 -10.531 1 77.75 265 SER A N 1
ATOM 2067 C CA . SER A 1 265 ? 4.91 -21.562 -9.43 1 77.75 265 SER A CA 1
ATOM 2068 C C . SER A 1 265 ? 5.965 -21.578 -8.328 1 77.75 265 SER A C 1
ATOM 2070 O O . SER A 1 265 ? 7.164 -21.547 -8.609 1 77.75 265 SER A O 1
ATOM 2072 N N . SER A 1 266 ? 5.496 -21.625 -7.098 1 74.81 266 SER A N 1
ATOM 2073 C CA . SER A 1 266 ? 6.391 -21.641 -5.941 1 74.81 266 SER A CA 1
ATOM 2074 C C . SER A 1 266 ? 7.23 -22.922 -5.91 1 74.81 266 SER A C 1
ATOM 2076 O O . SER A 1 266 ? 8.398 -22.891 -5.516 1 74.81 266 SER A O 1
ATOM 2078 N N . ALA A 1 267 ? 6.613 -24 -6.332 1 69.56 267 ALA A N 1
ATOM 2079 C CA . ALA A 1 267 ? 7.34 -25.266 -6.375 1 69.56 267 ALA A CA 1
ATOM 2080 C C . ALA A 1 267 ? 8.523 -25.172 -7.336 1 69.56 267 ALA A C 1
ATOM 2082 O O . ALA A 1 267 ? 9.617 -25.656 -7.023 1 69.56 267 ALA A O 1
ATOM 2083 N N . LEU A 1 268 ? 8.328 -24.641 -8.484 1 77.81 268 LEU A N 1
ATOM 2084 C CA . LEU A 1 268 ? 9.398 -24.484 -9.461 1 77.81 268 LEU A CA 1
ATOM 2085 C C . LEU A 1 268 ? 10.5 -23.578 -8.914 1 77.81 268 LEU A C 1
ATOM 2087 O O . LEU A 1 268 ? 11.688 -23.844 -9.109 1 77.81 268 LEU A O 1
ATOM 2091 N N . ALA A 1 269 ? 10.109 -22.562 -8.219 1 82.69 269 ALA A N 1
ATOM 2092 C CA . ALA A 1 269 ? 11.07 -21.594 -7.707 1 82.69 269 ALA A CA 1
ATOM 2093 C C . ALA A 1 269 ? 11.914 -22.188 -6.582 1 82.69 269 ALA A C 1
ATOM 2095 O O . ALA A 1 269 ? 13.148 -22.141 -6.629 1 82.69 269 ALA A O 1
ATOM 2096 N N . HIS A 1 270 ? 11.305 -22.781 -5.668 1 75.88 270 HIS A N 1
ATOM 2097 C CA . HIS A 1 270 ? 11.992 -23.078 -4.418 1 75.88 270 HIS A CA 1
ATOM 2098 C C . HIS A 1 270 ? 12.484 -24.516 -4.391 1 75.88 270 HIS A C 1
ATOM 2100 O O . HIS A 1 270 ? 13.352 -24.875 -3.588 1 75.88 270 HIS A O 1
ATOM 2106 N N . THR A 1 271 ? 11.961 -25.297 -5.289 1 70.19 271 THR A N 1
ATOM 2107 C CA . THR A 1 271 ? 12.43 -26.688 -5.332 1 70.19 271 THR A CA 1
ATOM 2108 C C . THR A 1 271 ? 13.336 -26.906 -6.535 1 70.19 271 THR A C 1
ATOM 2110 O O . THR A 1 271 ? 14.445 -27.422 -6.391 1 70.19 271 THR A O 1
ATOM 2113 N N . VAL A 1 272 ? 12.883 -26.516 -7.648 1 77.44 272 VAL A N 1
ATOM 2114 C CA . VAL A 1 272 ? 13.617 -26.812 -8.867 1 77.44 272 VAL A CA 1
ATOM 2115 C C . VAL A 1 272 ? 14.75 -25.812 -9.062 1 77.44 272 VAL A C 1
ATOM 2117 O O . VAL A 1 272 ? 15.922 -26.188 -9.125 1 77.44 272 VAL A O 1
ATOM 2120 N N . VAL A 1 273 ? 14.453 -24.562 -9.055 1 86.12 273 VAL A N 1
ATOM 2121 C CA . VAL A 1 273 ? 15.445 -23.531 -9.336 1 86.12 273 VAL A CA 1
ATOM 2122 C C . VAL A 1 273 ? 16.484 -23.5 -8.219 1 86.12 273 VAL A C 1
ATOM 2124 O O . VAL A 1 273 ? 17.688 -23.484 -8.477 1 86.12 273 VAL A O 1
ATOM 2127 N N . ARG A 1 274 ? 16.062 -23.422 -7.023 1 82.25 274 ARG A N 1
ATOM 2128 C CA . ARG A 1 274 ? 17.016 -23.422 -5.918 1 82.25 274 ARG A CA 1
ATOM 2129 C C . ARG A 1 274 ? 17.844 -24.703 -5.906 1 82.25 274 ARG A C 1
ATOM 2131 O O . ARG A 1 274 ? 19.031 -24.672 -5.562 1 82.25 274 ARG A O 1
ATOM 2138 N N . GLY A 1 275 ? 17.156 -25.812 -6.215 1 78.06 275 GLY A N 1
ATOM 2139 C CA . GLY A 1 275 ? 17.875 -27.062 -6.336 1 78.06 275 GLY A CA 1
ATOM 2140 C C . GLY A 1 275 ? 18.969 -27.031 -7.402 1 78.06 275 GLY A C 1
ATOM 2141 O O . GLY A 1 275 ? 20.062 -27.531 -7.195 1 78.06 275 GLY A O 1
ATOM 2142 N N . MET A 1 276 ? 18.641 -26.469 -8.539 1 85.56 276 MET A N 1
ATOM 2143 C CA . MET A 1 276 ? 19.609 -26.328 -9.625 1 85.56 276 MET A CA 1
ATOM 2144 C C . MET A 1 276 ? 20.766 -25.422 -9.219 1 85.56 276 MET A C 1
ATOM 2146 O O . MET A 1 276 ? 21.922 -25.703 -9.547 1 85.56 276 MET A O 1
ATOM 2150 N N . LEU A 1 277 ? 20.469 -24.391 -8.5 1 88.75 277 LEU A N 1
ATOM 2151 C CA . LEU A 1 277 ? 21.5 -23.484 -8.031 1 88.75 277 LEU A CA 1
ATOM 2152 C C . LEU A 1 277 ? 22.422 -24.188 -7.043 1 88.75 277 LEU A C 1
ATOM 2154 O O . LEU A 1 277 ? 23.641 -23.984 -7.07 1 88.75 277 LEU A O 1
ATOM 2158 N N . HIS A 1 278 ? 21.844 -24.938 -6.238 1 81.44 278 HIS A N 1
ATOM 2159 C CA . HIS A 1 278 ? 22.625 -25.703 -5.277 1 81.44 278 HIS A CA 1
ATOM 2160 C C . HIS A 1 278 ? 23.562 -26.688 -5.98 1 81.44 278 HIS A C 1
ATOM 2162 O O . HIS A 1 278 ? 24.703 -26.891 -5.551 1 81.44 278 HIS A O 1
ATOM 2168 N N . ALA A 1 279 ? 23.047 -27.328 -6.945 1 81.06 279 ALA A N 1
ATOM 2169 C CA . ALA A 1 279 ? 23.859 -28.281 -7.715 1 81.06 279 ALA A CA 1
ATOM 2170 C C . ALA A 1 279 ? 25.031 -27.562 -8.391 1 81.06 279 ALA A C 1
ATOM 2172 O O . ALA A 1 279 ? 26.125 -28.125 -8.469 1 81.06 279 ALA A O 1
ATOM 2173 N N . LEU A 1 280 ? 24.828 -26.422 -8.859 1 88.94 280 LEU A N 1
ATOM 2174 C CA . LEU A 1 280 ? 25.875 -25.656 -9.531 1 88.94 280 LEU A CA 1
ATOM 2175 C C . LEU A 1 280 ? 26.938 -25.188 -8.539 1 88.94 280 LEU A C 1
ATOM 2177 O O . LEU A 1 280 ? 28.109 -25.094 -8.883 1 88.94 280 LEU A O 1
ATOM 2181 N N . ASP A 1 281 ? 26.469 -24.797 -7.402 1 88.81 281 ASP A N 1
ATOM 2182 C CA . ASP A 1 281 ? 27.359 -24.375 -6.332 1 88.81 281 ASP A CA 1
ATOM 2183 C C . ASP A 1 281 ? 26.906 -24.906 -4.98 1 88.81 281 ASP A C 1
ATOM 2185 O O . ASP A 1 281 ? 26.141 -24.25 -4.27 1 88.81 281 ASP A O 1
ATOM 2189 N N . PRO A 1 282 ? 27.406 -25.969 -4.578 1 78.38 282 PRO A N 1
ATOM 2190 C CA . PRO A 1 282 ? 26.984 -26.625 -3.34 1 78.38 282 PRO A CA 1
ATOM 2191 C C . PRO A 1 282 ? 27.312 -25.797 -2.094 1 78.38 282 PRO A C 1
ATOM 2193 O O . PRO A 1 282 ? 26.734 -26.031 -1.03 1 78.38 282 PRO A O 1
ATOM 2196 N N . THR A 1 283 ? 28.219 -24.844 -2.176 1 77.06 283 THR A N 1
ATOM 2197 C CA . THR A 1 283 ? 28.531 -24 -1.028 1 77.06 283 THR A CA 1
ATOM 2198 C C . THR A 1 283 ? 27.406 -23.016 -0.753 1 77.06 283 THR A C 1
ATOM 2200 O O . THR A 1 283 ? 27.328 -22.438 0.336 1 77.06 283 THR A O 1
ATOM 2203 N N . GLU A 1 284 ? 26.625 -22.797 -1.713 1 82 284 GLU A N 1
ATOM 2204 C CA . GLU A 1 284 ? 25.484 -21.906 -1.654 1 82 284 GLU A CA 1
ATOM 2205 C C . GLU A 1 284 ? 25.906 -20.484 -1.281 1 82 284 GLU A C 1
ATOM 2207 O O . GLU A 1 284 ? 25.219 -19.797 -0.522 1 82 284 GLU A O 1
ATOM 2212 N N . ARG A 1 285 ? 27 -20.047 -1.726 1 84.88 285 ARG A N 1
ATOM 2213 C CA . ARG A 1 285 ? 27.5 -18.703 -1.488 1 84.88 285 ARG A CA 1
ATOM 2214 C C . ARG A 1 285 ? 26.469 -17.656 -1.919 1 84.88 285 ARG A C 1
ATOM 2216 O O . ARG A 1 285 ? 26.391 -16.578 -1.323 1 84.88 285 ARG A O 1
ATOM 2223 N N . TRP A 1 286 ? 25.625 -18.016 -2.891 1 88.06 286 TRP A N 1
ATOM 2224 C CA . TRP A 1 286 ? 24.672 -17.078 -3.469 1 88.06 286 TRP A CA 1
ATOM 2225 C C . TRP A 1 286 ? 23.578 -16.734 -2.461 1 88.06 286 TRP A C 1
ATOM 2227 O O . TRP A 1 286 ? 22.922 -15.695 -2.59 1 88.06 286 TRP A O 1
ATOM 2237 N N . THR A 1 287 ? 23.375 -17.484 -1.407 1 84 287 THR A N 1
ATOM 2238 C CA . THR A 1 287 ? 22.359 -17.219 -0.4 1 84 287 THR A CA 1
ATOM 2239 C C . THR A 1 287 ? 22.828 -16.156 0.583 1 84 287 THR A C 1
ATOM 2241 O O . THR A 1 287 ? 22.016 -15.477 1.212 1 84 287 THR A O 1
ATOM 2244 N N . SER A 1 288 ? 24.094 -15.945 0.718 1 79.94 288 SER A N 1
ATOM 2245 C CA . SER A 1 288 ? 24.641 -15.047 1.729 1 79.94 288 SER A CA 1
ATOM 2246 C C . SER A 1 288 ? 25.047 -13.711 1.118 1 79.94 288 SER A C 1
ATOM 2248 O O . SER A 1 288 ? 25.375 -12.766 1.841 1 79.94 288 SER A O 1
ATOM 2250 N N . LEU A 1 289 ? 25 -13.633 -0.148 1 87.44 289 LEU A N 1
ATOM 2251 C CA . LEU A 1 289 ? 25.406 -12.391 -0.799 1 87.44 289 LEU A CA 1
ATOM 2252 C C . LEU A 1 289 ? 24.391 -11.289 -0.55 1 87.44 289 LEU A C 1
ATOM 2254 O O . LEU A 1 289 ? 23.188 -11.492 -0.746 1 87.44 289 LEU A O 1
ATOM 2258 N N . LYS A 1 290 ? 24.875 -10.156 0.004 1 86.88 290 LYS A N 1
ATOM 2259 C CA . LYS A 1 290 ? 24.031 -8.992 0.271 1 86.88 290 LYS A CA 1
ATOM 2260 C C . LYS A 1 290 ? 24.594 -7.734 -0.371 1 86.88 290 LYS A C 1
ATOM 2262 O O . LYS A 1 290 ? 25.812 -7.625 -0.552 1 86.88 290 LYS A O 1
ATOM 2267 N N . CYS A 1 291 ? 23.688 -6.906 -0.812 1 87.75 291 CYS A N 1
ATOM 2268 C CA . CYS A 1 291 ? 24.141 -5.621 -1.339 1 87.75 291 CYS A CA 1
ATOM 2269 C C . CYS A 1 291 ? 24.406 -4.633 -0.211 1 87.75 291 CYS A C 1
ATOM 2271 O O . CYS A 1 291 ? 24.266 -4.973 0.965 1 87.75 291 CYS A O 1
ATOM 2273 N N . SER A 1 292 ? 24.781 -3.463 -0.583 1 79.69 292 SER A N 1
ATOM 2274 C CA . SER A 1 292 ? 25.141 -2.441 0.392 1 79.69 292 SER A CA 1
ATOM 2275 C C . SER A 1 292 ? 23.953 -2.088 1.29 1 79.69 292 SER A C 1
ATOM 2277 O O . SER A 1 292 ? 24.141 -1.713 2.449 1 79.69 292 SER A O 1
ATOM 2279 N N . CYS A 1 293 ? 22.781 -2.311 0.779 1 76.62 293 CYS A N 1
ATOM 2280 C CA . CYS A 1 293 ? 21.594 -1.976 1.555 1 76.62 293 CYS A CA 1
ATOM 2281 C C . CYS A 1 293 ? 21.094 -3.188 2.328 1 76.62 293 CYS A C 1
ATOM 2283 O O . CYS A 1 293 ? 19.969 -3.176 2.848 1 76.62 293 CYS A O 1
ATOM 2285 N N . GLU A 1 294 ? 21.797 -4.242 2.389 1 76.44 294 GLU A N 1
ATOM 2286 C CA . GLU A 1 294 ? 21.547 -5.441 3.184 1 76.44 294 GLU A CA 1
ATOM 2287 C C . GLU A 1 294 ? 20.406 -6.262 2.604 1 76.44 294 GLU A C 1
ATOM 2289 O O . GLU A 1 294 ? 19.75 -7.031 3.32 1 76.44 294 GLU A O 1
ATOM 2294 N N . GLN A 1 295 ? 20.203 -6.016 1.381 1 84.31 295 GLN A N 1
ATOM 2295 C CA . GLN A 1 295 ? 19.234 -6.848 0.676 1 84.31 295 GLN A CA 1
ATOM 2296 C C . GLN A 1 295 ? 19.906 -8.039 0.003 1 84.31 295 GLN A C 1
ATOM 2298 O O . GLN A 1 295 ? 21.062 -7.941 -0.426 1 84.31 295 GLN A O 1
ATOM 2303 N N . PRO A 1 296 ? 19.219 -9.148 0.018 1 88 296 PRO A N 1
ATOM 2304 C CA . PRO A 1 296 ? 19.797 -10.266 -0.727 1 88 296 PRO A CA 1
ATOM 2305 C C . PRO A 1 296 ? 20.047 -9.938 -2.199 1 88 296 PRO A C 1
ATOM 2307 O O . PRO A 1 296 ? 19.203 -9.289 -2.834 1 88 296 PRO A O 1
ATOM 2310 N N . ARG A 1 297 ? 21.156 -10.336 -2.695 1 93.94 297 ARG A N 1
ATOM 2311 C CA . ARG A 1 297 ? 21.5 -10.008 -4.074 1 93.94 297 ARG A CA 1
ATOM 2312 C C . ARG A 1 297 ? 20.719 -10.867 -5.059 1 93.94 297 ARG A C 1
ATOM 2314 O O . ARG A 1 297 ? 20.562 -10.508 -6.227 1 93.94 297 ARG A O 1
ATOM 2321 N N . LEU A 1 298 ? 20.203 -12.039 -4.574 1 94.81 298 LEU A N 1
ATOM 2322 C CA . LEU A 1 298 ? 19.375 -12.906 -5.414 1 94.81 298 LEU A CA 1
ATOM 2323 C C . LEU A 1 298 ? 18.047 -13.227 -4.734 1 94.81 298 LEU A C 1
ATOM 2325 O O . LEU A 1 298 ? 18.031 -13.805 -3.643 1 94.81 298 LEU A O 1
ATOM 2329 N N . TRP A 1 299 ? 17.031 -12.766 -5.379 1 94.62 299 TRP A N 1
ATOM 2330 C CA . TRP A 1 299 ? 15.68 -13.078 -4.922 1 94.62 299 TRP A CA 1
ATOM 2331 C C . TRP A 1 299 ? 15.023 -14.125 -5.82 1 94.62 299 TRP A C 1
ATOM 2333 O O . TRP A 1 299 ? 15.047 -14 -7.047 1 94.62 299 TRP A O 1
ATOM 2343 N N . ILE A 1 300 ? 14.484 -15.219 -5.266 1 93.38 300 ILE A N 1
ATOM 2344 C CA . ILE A 1 300 ? 13.852 -16.281 -6.027 1 93.38 300 ILE A CA 1
ATOM 2345 C C . ILE A 1 300 ? 12.414 -16.484 -5.555 1 93.38 300 ILE A C 1
ATOM 2347 O O . ILE A 1 300 ? 12.164 -16.594 -4.352 1 93.38 300 ILE A O 1
ATOM 2351 N N . GLY A 1 301 ? 11.484 -16.469 -6.473 1 90.06 301 GLY A N 1
ATOM 2352 C CA . GLY A 1 301 ? 10.102 -16.719 -6.094 1 90.06 301 GLY A CA 1
ATOM 2353 C C . GLY A 1 301 ? 9.109 -16.375 -7.195 1 90.06 301 GLY A C 1
ATOM 2354 O O . GLY A 1 301 ? 9.484 -16.297 -8.367 1 90.06 301 GLY A O 1
ATOM 2355 N N . THR A 1 302 ? 7.809 -16.312 -6.867 1 89.44 302 THR A N 1
ATOM 2356 C CA . THR A 1 302 ? 6.758 -15.922 -7.797 1 89.44 302 THR A CA 1
ATOM 2357 C C . THR A 1 302 ? 6.434 -14.438 -7.656 1 89.44 302 THR A C 1
ATOM 2359 O O . THR A 1 302 ? 6.801 -13.812 -6.66 1 89.44 302 THR A O 1
ATOM 2362 N N . ILE A 1 303 ? 5.77 -13.93 -8.664 1 91.56 303 ILE A N 1
ATOM 2363 C CA . ILE A 1 303 ? 5.383 -12.523 -8.625 1 91.56 303 ILE A CA 1
ATOM 2364 C C . ILE A 1 303 ? 4.41 -12.289 -7.473 1 91.56 303 ILE A C 1
ATOM 2366 O O . ILE A 1 303 ? 4.391 -11.203 -6.879 1 91.56 303 ILE A O 1
ATOM 2370 N N . TYR A 1 304 ? 3.639 -13.312 -7.074 1 87.81 304 TYR A N 1
ATOM 2371 C CA . TYR A 1 304 ? 2.682 -13.211 -5.977 1 87.81 304 TYR A CA 1
ATOM 2372 C C . TYR A 1 304 ? 3.398 -13.148 -4.633 1 87.81 304 TYR A C 1
ATOM 2374 O O . TYR A 1 304 ? 2.99 -12.398 -3.74 1 87.81 304 TYR A O 1
ATOM 2382 N N . GLU A 1 305 ? 4.449 -13.898 -4.578 1 86.06 305 GLU A N 1
ATOM 2383 C CA . GLU A 1 305 ? 5.258 -13.852 -3.363 1 86.06 305 GLU A CA 1
ATOM 2384 C C . GLU A 1 305 ? 5.918 -12.484 -3.193 1 86.06 305 GLU A C 1
ATOM 2386 O O . GLU A 1 305 ? 6.012 -11.969 -2.078 1 86.06 305 GLU A O 1
ATOM 2391 N N . LEU A 1 306 ? 6.367 -11.977 -4.273 1 91.06 306 LEU A N 1
ATOM 2392 C CA . LEU A 1 306 ? 6.965 -10.641 -4.246 1 91.06 306 LEU A CA 1
ATOM 2393 C C . LEU A 1 306 ? 5.93 -9.594 -3.842 1 91.06 306 LEU A C 1
ATOM 2395 O O . LEU A 1 306 ? 6.227 -8.703 -3.043 1 91.06 306 LEU A O 1
ATOM 2399 N N . ALA A 1 307 ? 4.738 -9.703 -4.43 1 90.38 307 ALA A N 1
ATOM 2400 C CA . ALA A 1 307 ? 3.652 -8.789 -4.102 1 90.38 307 ALA A CA 1
ATOM 2401 C C . ALA A 1 307 ? 3.305 -8.859 -2.617 1 90.38 307 ALA A C 1
ATOM 2403 O O . ALA A 1 307 ? 3.111 -7.832 -1.967 1 90.38 307 ALA A O 1
ATOM 2404 N N . GLN A 1 308 ? 3.219 -10.031 -2.113 1 84.12 308 GLN A N 1
ATOM 2405 C CA . GLN A 1 308 ? 2.902 -10.227 -0.702 1 84.12 308 GLN A CA 1
ATOM 2406 C C . GLN A 1 308 ? 3.969 -9.602 0.192 1 84.12 308 GLN A C 1
ATOM 2408 O O . GLN A 1 308 ? 3.65 -9.008 1.225 1 84.12 308 GLN A O 1
ATOM 2413 N N . GLU A 1 309 ? 5.184 -9.766 -0.157 1 82.69 309 GLU A N 1
ATOM 2414 C CA . GLU A 1 309 ? 6.293 -9.211 0.614 1 82.69 309 GLU A CA 1
ATOM 2415 C C . GLU A 1 309 ? 6.219 -7.688 0.677 1 82.69 309 GLU A C 1
ATOM 2417 O O . GLU A 1 309 ? 6.512 -7.09 1.715 1 82.69 309 GLU A O 1
ATOM 2422 N N . LYS A 1 310 ? 5.836 -7.094 -0.38 1 86.75 310 LYS A N 1
ATOM 2423 C CA . LYS A 1 310 ? 5.855 -5.637 -0.469 1 86.75 310 LYS A CA 1
ATOM 2424 C C . LYS A 1 310 ? 4.578 -5.035 0.103 1 86.75 310 LYS A C 1
ATOM 2426 O O . LYS A 1 310 ? 4.609 -3.963 0.714 1 86.75 310 LYS A O 1
ATOM 2431 N N . LEU A 1 311 ? 3.393 -5.641 -0.132 1 85.81 311 LEU A N 1
ATOM 2432 C CA . LEU A 1 311 ? 2.109 -5.07 0.262 1 85.81 311 LEU A CA 1
ATOM 2433 C C . LEU A 1 311 ? 1.743 -5.488 1.683 1 85.81 311 LEU A C 1
ATOM 2435 O O . LEU A 1 311 ? 0.977 -4.797 2.359 1 85.81 311 LEU A O 1
ATOM 2439 N N . GLY A 1 312 ? 2.191 -6.57 2.176 1 77.5 312 GLY A N 1
ATOM 2440 C CA . GLY A 1 312 ? 2.002 -7.004 3.553 1 77.5 312 GLY A CA 1
ATOM 2441 C C . GLY A 1 312 ? 0.548 -7.266 3.9 1 77.5 312 GLY A C 1
ATOM 2442 O O . GLY A 1 312 ? 0.05 -6.777 4.918 1 77.5 312 GLY A O 1
ATOM 2443 N N . TYR A 1 313 ? -0.24 -8.008 3.062 1 72.19 313 TYR A N 1
ATOM 2444 C CA . TYR A 1 313 ? -1.659 -8.281 3.264 1 72.19 313 TYR A CA 1
ATOM 2445 C C . TYR A 1 313 ? -1.897 -8.977 4.602 1 72.19 313 TYR A C 1
ATOM 2447 O O . TYR A 1 313 ? -2.873 -8.672 5.297 1 72.19 313 TYR A O 1
ATOM 2455 N N . GLU A 1 314 ? -1.001 -9.805 4.961 1 62.19 314 GLU A N 1
ATOM 2456 C CA . GLU A 1 314 ? -1.186 -10.633 6.152 1 62.19 314 GLU A CA 1
ATOM 2457 C C . GLU A 1 314 ? -1.256 -9.773 7.414 1 62.19 314 GLU A C 1
ATOM 2459 O O . GLU A 1 314 ? -2.041 -10.062 8.32 1 62.19 314 GLU A O 1
ATOM 2464 N N . LYS A 1 315 ? -0.51 -8.758 7.434 1 63.81 315 LYS A N 1
ATOM 2465 C CA . LYS A 1 315 ? -0.491 -7.863 8.586 1 63.81 315 LYS A CA 1
ATOM 2466 C C . LYS A 1 315 ? -1.821 -7.129 8.734 1 63.81 315 LYS A C 1
ATOM 2468 O O . LYS A 1 315 ? -2.166 -6.68 9.828 1 63.81 315 LYS A O 1
ATOM 2473 N N . LYS A 1 316 ? -2.602 -7.168 7.68 1 73.38 316 LYS A N 1
ATOM 2474 C CA . LYS A 1 316 ? -3.848 -6.406 7.68 1 73.38 316 LYS A CA 1
ATOM 2475 C C . LYS A 1 316 ? -5.059 -7.332 7.781 1 73.38 316 LYS A C 1
ATOM 2477 O O . LYS A 1 316 ? -6.199 -6.887 7.641 1 73.38 316 LYS A O 1
ATOM 2482 N N . GLY A 1 317 ? -4.844 -8.539 7.902 1 67.5 317 GLY A N 1
ATOM 2483 C CA . GLY A 1 317 ? -5.934 -9.492 8.055 1 67.5 317 GLY A CA 1
ATOM 2484 C C . GLY A 1 317 ? -6.516 -9.945 6.73 1 67.5 317 GLY A C 1
ATOM 2485 O O . GLY A 1 317 ? -7.641 -10.445 6.68 1 67.5 317 GLY A O 1
ATOM 2486 N N . LEU A 1 318 ? -5.879 -9.594 5.664 1 74.69 318 LEU A N 1
ATOM 2487 C CA . LEU A 1 318 ? -6.293 -10.023 4.332 1 74.69 318 LEU A CA 1
ATOM 2488 C C . LEU A 1 318 ? -5.375 -11.125 3.805 1 74.69 318 LEU A C 1
ATOM 2490 O O . LEU A 1 318 ? -4.168 -11.109 4.07 1 74.69 318 LEU A O 1
ATOM 2494 N N . ARG A 1 319 ? -6.062 -12.086 3.107 1 71 319 ARG A N 1
ATOM 2495 C CA . ARG A 1 319 ? -5.254 -13.188 2.584 1 71 319 ARG A CA 1
ATOM 2496 C C . ARG A 1 319 ? -5.504 -13.391 1.094 1 71 319 ARG A C 1
ATOM 2498 O O . ARG A 1 319 ? -6.645 -13.281 0.632 1 71 319 ARG A O 1
ATOM 2505 N N . PRO A 1 320 ? -4.441 -13.594 0.363 1 78.06 320 PRO A N 1
ATOM 2506 C CA . PRO A 1 320 ? -4.664 -13.977 -1.033 1 78.06 320 PRO A CA 1
ATOM 2507 C C . PRO A 1 320 ? -5.215 -15.398 -1.175 1 78.06 320 PRO A C 1
ATOM 2509 O O . PRO A 1 320 ? -5.094 -16.203 -0.252 1 78.06 320 PRO A O 1
ATOM 2512 N N . LEU A 1 321 ? -5.949 -15.68 -2.209 1 71.56 321 LEU A N 1
ATOM 2513 C CA . LEU A 1 321 ? -6.43 -17.031 -2.5 1 71.56 321 LEU A CA 1
ATOM 2514 C C . LEU A 1 321 ? -5.285 -18.031 -2.475 1 71.56 321 LEU A C 1
ATOM 2516 O O . LEU A 1 321 ? -5.441 -19.141 -1.967 1 71.56 321 LEU A O 1
ATOM 2520 N N . SER A 1 322 ? -4.191 -17.641 -3.033 1 68.19 322 SER A N 1
ATOM 2521 C CA . SER A 1 322 ? -2.973 -18.453 -3.074 1 68.19 322 SER A CA 1
ATOM 2522 C C . SER A 1 322 ? -1.764 -17.594 -3.438 1 68.19 322 SER A C 1
ATOM 2524 O O . SER A 1 322 ? -1.913 -16.469 -3.939 1 68.19 322 SER A O 1
ATOM 2526 N N . LEU A 1 323 ? -0.642 -18.078 -3.037 1 67.19 323 LEU A N 1
ATOM 2527 C CA . LEU A 1 323 ? 0.581 -17.406 -3.479 1 67.19 323 LEU A CA 1
ATOM 2528 C C . LEU A 1 323 ? 1.235 -18.188 -4.621 1 67.19 323 LEU A C 1
ATOM 2530 O O . LEU A 1 323 ? 2.326 -17.828 -5.07 1 67.19 323 LEU A O 1
ATOM 2534 N N . ASP A 1 324 ? 0.453 -19.203 -4.984 1 65.31 324 ASP A N 1
ATOM 2535 C CA . ASP A 1 324 ? 0.803 -19.984 -6.172 1 65.31 324 ASP A CA 1
ATOM 2536 C C . ASP A 1 324 ? -0.14 -19.656 -7.332 1 65.31 324 ASP A C 1
ATOM 2538 O O . ASP A 1 324 ? -1.362 -19.688 -7.168 1 65.31 324 ASP A O 1
ATOM 2542 N N . GLY A 1 325 ? 0.47 -19.281 -8.414 1 67.5 325 GLY A N 1
ATOM 2543 C CA . GLY A 1 325 ? -0.337 -18.875 -9.555 1 67.5 325 GLY A CA 1
ATOM 2544 C C . GLY A 1 325 ? -1.304 -19.953 -10.023 1 67.5 325 GLY A C 1
ATOM 2545 O O . GLY A 1 325 ? -2.457 -19.656 -10.344 1 67.5 325 GLY A O 1
ATOM 2546 N N . ARG A 1 326 ? -0.893 -21.078 -10.047 1 63.28 326 ARG A N 1
ATOM 2547 C CA . ARG A 1 326 ? -1.716 -22.172 -10.547 1 63.28 326 ARG A CA 1
ATOM 2548 C C . ARG A 1 326 ? -2.855 -22.484 -9.586 1 63.28 326 ARG A C 1
ATOM 2550 O O . ARG A 1 326 ? -4.008 -22.625 -10 1 63.28 326 ARG A O 1
ATOM 2557 N N . GLU A 1 327 ? -2.521 -22.625 -8.32 1 64.69 327 GLU A N 1
ATOM 2558 C CA . GLU A 1 327 ? -3.525 -22.906 -7.301 1 64.69 327 GLU A CA 1
ATOM 2559 C C . GLU A 1 327 ? -4.551 -21.781 -7.215 1 64.69 327 GLU A C 1
ATOM 2561 O O . GLU A 1 327 ? -5.754 -22.031 -7.102 1 64.69 327 GLU A O 1
ATOM 2566 N N . GLY A 1 328 ? -4.031 -20.688 -7.227 1 73.12 328 GLY A N 1
ATOM 2567 C CA . GLY A 1 328 ? -4.91 -19.531 -7.168 1 73.12 328 GLY A CA 1
ATOM 2568 C C . GLY A 1 328 ? -5.906 -19.484 -8.305 1 73.12 328 GLY A C 1
ATOM 2569 O O . GLY A 1 328 ? -7.078 -19.156 -8.102 1 73.12 328 GLY A O 1
ATOM 2570 N N . ARG A 1 329 ? -5.477 -19.812 -9.438 1 74.19 329 ARG A N 1
ATOM 2571 C CA . ARG A 1 329 ? -6.348 -19.797 -10.602 1 74.19 329 ARG A CA 1
ATOM 2572 C C . ARG A 1 329 ? -7.426 -20.859 -10.508 1 74.19 329 ARG A C 1
ATOM 2574 O O . ARG A 1 329 ? -8.555 -20.656 -10.953 1 74.19 329 ARG A O 1
ATOM 2581 N N . GLU A 1 330 ? -7.055 -21.953 -9.984 1 69.62 330 GLU A N 1
ATOM 2582 C CA . GLU A 1 330 ? -8.039 -23.016 -9.805 1 69.62 330 GLU A CA 1
ATOM 2583 C C . GLU A 1 330 ? -9.148 -22.578 -8.852 1 69.62 330 GLU A C 1
ATOM 2585 O O . GLU A 1 330 ? -10.328 -22.859 -9.094 1 69.62 330 GLU A O 1
ATOM 2590 N N . PHE A 1 331 ? -8.766 -21.953 -7.855 1 75.06 331 PHE A N 1
ATOM 2591 C CA . PHE A 1 331 ? -9.758 -21.453 -6.91 1 75.06 331 PHE A CA 1
ATOM 2592 C C . PHE A 1 331 ? -10.641 -20.406 -7.555 1 75.06 331 PHE A C 1
ATOM 2594 O O . PHE A 1 331 ? -11.852 -20.359 -7.312 1 75.06 331 PHE A O 1
ATOM 2601 N N . GLN A 1 332 ? -10.008 -19.625 -8.281 1 83.69 332 GLN A N 1
ATOM 2602 C CA . GLN A 1 332 ? -10.773 -18.594 -8.984 1 83.69 332 GLN A CA 1
ATOM 2603 C C . GLN A 1 332 ? -11.789 -19.219 -9.938 1 83.69 332 GLN A C 1
ATOM 2605 O O . GLN A 1 332 ? -12.914 -18.719 -10.055 1 83.69 332 GLN A O 1
ATOM 2610 N N . ARG A 1 333 ? -11.383 -20.25 -10.586 1 80.81 333 ARG A N 1
ATOM 2611 C CA . ARG A 1 333 ? -12.289 -20.953 -11.492 1 80.81 333 ARG A CA 1
ATOM 2612 C C . ARG A 1 333 ? -13.516 -21.469 -10.742 1 80.81 333 ARG A C 1
ATOM 2614 O O . ARG A 1 333 ? -14.648 -21.312 -11.219 1 80.81 333 ARG A O 1
ATOM 2621 N N . MET A 1 334 ? -13.281 -22 -9.602 1 80.5 334 MET A N 1
ATOM 2622 C CA . MET A 1 334 ? -14.375 -22.531 -8.797 1 80.5 334 MET A CA 1
ATOM 2623 C C . MET A 1 334 ? -15.336 -21.422 -8.383 1 80.5 334 MET A C 1
ATOM 2625 O O . MET A 1 334 ? -16.562 -21.625 -8.406 1 80.5 334 MET A O 1
ATOM 2629 N N . LEU A 1 335 ? -14.812 -20.344 -7.969 1 87.62 335 LEU A N 1
ATOM 2630 C CA . LEU A 1 335 ? -15.633 -19.219 -7.527 1 87.62 335 LEU A CA 1
ATOM 2631 C C . LEU A 1 335 ? -16.438 -18.641 -8.688 1 87.62 335 LEU A C 1
ATOM 2633 O O . LEU A 1 335 ? -17.578 -18.219 -8.508 1 87.62 335 LEU A O 1
ATOM 2637 N N . ILE A 1 336 ? -15.828 -18.594 -9.875 1 91.06 336 ILE A N 1
ATOM 2638 C CA . ILE A 1 336 ? -16.516 -18.078 -11.047 1 91.06 336 ILE A CA 1
ATOM 2639 C C . ILE A 1 336 ? -17.656 -19.016 -11.445 1 91.06 336 ILE A C 1
ATOM 2641 O O . ILE A 1 336 ? -18.734 -18.562 -11.82 1 91.06 336 ILE A O 1
ATOM 2645 N N . GLU A 1 337 ? -17.391 -20.297 -11.32 1 88.12 337 GLU A N 1
ATOM 2646 C CA . GLU A 1 337 ? -18.453 -21.266 -11.602 1 88.12 337 GLU A CA 1
ATOM 2647 C C . GLU A 1 337 ? -19.641 -21.078 -10.656 1 88.12 337 GLU A C 1
ATOM 2649 O O . GLU A 1 337 ? -20.797 -21.125 -11.078 1 88.12 337 GLU A O 1
ATOM 2654 N N . GLN A 1 338 ? -19.312 -20.875 -9.414 1 88.12 338 GLN A N 1
ATOM 2655 C CA . GLN A 1 338 ? -20.359 -20.625 -8.43 1 88.12 338 GLN A CA 1
ATOM 2656 C C . GLN A 1 338 ? -21.109 -19.344 -8.75 1 88.12 338 GLN A C 1
ATOM 2658 O O . GLN A 1 338 ? -22.328 -19.281 -8.594 1 88.12 338 GLN A O 1
ATOM 2663 N N . ALA A 1 339 ? -20.406 -18.344 -9.133 1 93.94 339 ALA A N 1
ATOM 2664 C CA . ALA A 1 339 ? -21.031 -17.078 -9.492 1 93.94 339 ALA A CA 1
ATOM 2665 C C . ALA A 1 339 ? -21.969 -17.234 -10.688 1 93.94 339 ALA A C 1
ATOM 2667 O O . ALA A 1 339 ? -23.047 -16.656 -10.711 1 93.94 339 ALA A O 1
ATOM 2668 N N . ILE A 1 340 ? -21.531 -18 -11.688 1 94.88 340 ILE A N 1
ATOM 2669 C CA . ILE A 1 340 ? -22.359 -18.25 -12.867 1 94.88 340 ILE A CA 1
ATOM 2670 C C . ILE A 1 340 ? -23.641 -18.969 -12.445 1 94.88 340 ILE A C 1
ATOM 2672 O O . ILE A 1 340 ? -24.734 -18.594 -12.898 1 94.88 340 ILE A O 1
ATOM 2676 N N . ASP A 1 341 ? -23.531 -19.938 -11.523 1 92.69 341 ASP A N 1
ATOM 2677 C CA . ASP A 1 341 ? -24.688 -20.688 -11.047 1 92.69 341 ASP A CA 1
ATOM 2678 C C . ASP A 1 341 ? -25.719 -19.781 -10.383 1 92.69 341 ASP A C 1
ATOM 2680 O O . ASP A 1 341 ? -26.922 -20 -10.492 1 92.69 341 ASP A O 1
ATOM 2684 N N . GLN A 1 342 ? -25.25 -18.797 -9.727 1 92.81 342 GLN A N 1
ATOM 2685 C CA . GLN A 1 342 ? -26.125 -17.859 -9.047 1 92.81 342 GLN A CA 1
ATOM 2686 C C . GLN A 1 342 ? -26.781 -16.906 -10.047 1 92.81 342 GLN A C 1
ATOM 2688 O O . GLN A 1 342 ? -27.969 -16.578 -9.906 1 92.81 342 GLN A O 1
ATOM 2693 N N . VAL A 1 343 ? -26.031 -16.5 -11.055 1 94.56 343 VAL A N 1
ATOM 2694 C CA . VAL A 1 343 ? -26.516 -15.523 -12.031 1 94.56 343 VAL A CA 1
ATOM 2695 C C . VAL A 1 343 ? -27.609 -16.156 -12.883 1 94.56 343 VAL A C 1
ATOM 2697 O O . VAL A 1 343 ? -28.625 -15.508 -13.18 1 94.56 343 VAL A O 1
ATOM 2700 N N . VAL A 1 344 ? -27.438 -17.422 -13.25 1 94.62 344 VAL A N 1
ATOM 2701 C CA . VAL A 1 344 ? -28.375 -18.078 -14.148 1 94.62 344 VAL A CA 1
ATOM 2702 C C . VAL A 1 344 ? -29.688 -18.344 -13.422 1 94.62 344 VAL A C 1
ATOM 2704 O O . VAL A 1 344 ? -30.734 -18.484 -14.047 1 94.62 344 VAL A O 1
ATOM 2707 N N . LYS A 1 345 ? -29.688 -18.328 -12.047 1 93.19 345 LYS A N 1
ATOM 2708 C CA . LYS A 1 345 ? -30.875 -18.594 -11.242 1 93.19 345 LYS A CA 1
ATOM 2709 C C . LYS A 1 345 ? -31.5 -17.297 -10.742 1 93.19 345 LYS A C 1
ATOM 2711 O O . LYS A 1 345 ? -32.625 -17.312 -10.211 1 93.19 345 LYS A O 1
ATOM 2716 N N . ASP A 1 346 ? -30.828 -16.203 -10.875 1 92.94 346 ASP A N 1
ATOM 2717 C CA . ASP A 1 346 ? -31.328 -14.914 -10.398 1 92.94 346 ASP A CA 1
ATOM 2718 C C . ASP A 1 346 ? -32.438 -14.391 -11.289 1 92.94 346 ASP A C 1
ATOM 2720 O O . ASP A 1 346 ? -32.219 -14.102 -12.469 1 92.94 346 ASP A O 1
ATOM 2724 N N . ALA A 1 347 ? -33.562 -14.133 -10.797 1 91.38 347 ALA A N 1
ATOM 2725 C CA . ALA A 1 347 ? -34.75 -13.773 -11.539 1 91.38 347 ALA A CA 1
ATOM 2726 C C . ALA A 1 347 ? -34.594 -12.422 -12.227 1 91.38 347 ALA A C 1
ATOM 2728 O O . ALA A 1 347 ? -35.062 -12.227 -13.359 1 91.38 347 ALA A O 1
ATOM 2729 N N . ARG A 1 348 ? -34.062 -11.508 -11.555 1 92.69 348 ARG A N 1
ATOM 2730 C CA . ARG A 1 348 ? -33.844 -10.18 -12.125 1 92.69 348 ARG A CA 1
ATOM 2731 C C . ARG A 1 348 ? -33 -10.242 -13.391 1 92.69 348 ARG A C 1
ATOM 2733 O O . ARG A 1 348 ? -33.312 -9.594 -14.391 1 92.69 348 ARG A O 1
ATOM 2740 N N . ILE A 1 349 ? -31.938 -11.055 -13.383 1 92.88 349 ILE A N 1
ATOM 2741 C CA . ILE A 1 349 ? -31.016 -11.148 -14.5 1 92.88 349 ILE A CA 1
ATOM 2742 C C . ILE A 1 349 ? -31.656 -11.922 -15.648 1 92.88 349 ILE A C 1
ATOM 2744 O O . ILE A 1 349 ? -31.531 -11.547 -16.812 1 92.88 349 ILE A O 1
ATOM 2748 N N . VAL A 1 350 ? -32.375 -12.992 -15.32 1 92.19 350 VAL A N 1
ATOM 2749 C CA . VAL A 1 350 ? -33.031 -13.867 -16.297 1 92.19 350 VAL A CA 1
ATOM 2750 C C . VAL A 1 350 ? -34.062 -13.078 -17.094 1 92.19 350 VAL A C 1
ATOM 2752 O O . VAL A 1 350 ? -34.188 -13.242 -18.312 1 92.19 350 VAL A O 1
ATOM 2755 N N . PHE A 1 351 ? -34.75 -12.141 -16.375 1 92 351 PHE A N 1
ATOM 2756 C CA . PHE A 1 351 ? -35.875 -11.469 -17.031 1 92 351 PHE A CA 1
ATOM 2757 C C . PHE A 1 351 ? -35.438 -10.141 -17.625 1 92 351 PHE A C 1
ATOM 2759 O O . PHE A 1 351 ? -35.938 -9.711 -18.672 1 92 351 PHE A O 1
ATOM 2766 N N . ASP A 1 352 ? -34.438 -9.523 -17.031 1 92.62 352 ASP A N 1
ATOM 2767 C CA . ASP A 1 352 ? -34.094 -8.164 -17.453 1 92.62 352 ASP A CA 1
ATOM 2768 C C . ASP A 1 352 ? -32.906 -8.156 -18.391 1 92.62 352 ASP A C 1
ATOM 2770 O O . ASP A 1 352 ? -32.781 -7.262 -19.234 1 92.62 352 ASP A O 1
ATOM 2774 N N . LEU A 1 353 ? -31.938 -9.102 -18.266 1 93.81 353 LEU A N 1
ATOM 2775 C CA . LEU A 1 353 ? -30.672 -8.984 -18.984 1 93.81 353 LEU A CA 1
ATOM 2776 C C . LEU A 1 353 ? -30.547 -10.078 -20.047 1 93.81 353 LEU A C 1
ATOM 2778 O O . LEU A 1 353 ? -30.203 -9.805 -21.188 1 93.81 353 LEU A O 1
ATOM 2782 N N . PHE A 1 354 ? -30.953 -11.281 -19.812 1 93.81 354 PHE A N 1
ATOM 2783 C CA . PHE A 1 354 ? -30.688 -12.43 -20.672 1 93.81 354 PHE A CA 1
ATOM 2784 C C . PHE A 1 354 ? -31.438 -12.305 -22 1 93.81 354 PHE A C 1
ATOM 2786 O O . PHE A 1 354 ? -30.953 -12.75 -23.031 1 93.81 354 PHE A O 1
ATOM 2793 N N . PRO A 1 355 ? -32.625 -11.727 -21.969 1 94.25 355 PRO A N 1
ATOM 2794 C CA . PRO A 1 355 ? -33.281 -11.547 -23.266 1 94.25 355 PRO A CA 1
ATOM 2795 C C . PRO A 1 355 ? -32.438 -10.742 -24.25 1 94.25 355 PRO A C 1
ATOM 2797 O O . PRO A 1 355 ? -32.594 -10.914 -25.469 1 94.25 355 PRO A O 1
ATOM 2800 N N . GLY A 1 356 ? -31.578 -9.906 -23.812 1 93.44 356 GLY A N 1
ATOM 2801 C CA . GLY A 1 356 ? -30.719 -9.117 -24.656 1 93.44 356 GLY A CA 1
ATOM 2802 C C . GLY A 1 356 ? -29.469 -9.859 -25.109 1 93.44 356 GLY A C 1
ATOM 2803 O O . GLY A 1 356 ? -28.719 -9.367 -25.953 1 93.44 356 GLY A O 1
ATOM 2804 N N . CYS A 1 357 ? -29.188 -11.031 -24.594 1 94.81 357 CYS A N 1
ATOM 2805 C CA . CYS A 1 357 ? -28.016 -11.836 -24.969 1 94.81 357 CYS A CA 1
ATOM 2806 C C . CYS A 1 357 ? -28.312 -13.32 -24.797 1 94.81 357 CYS A C 1
ATOM 2808 O O . CYS A 1 357 ? -27.641 -14 -24.031 1 94.81 357 CYS A O 1
ATOM 2810 N N . PRO A 1 358 ? -29.203 -13.844 -25.531 1 93.81 358 PRO A N 1
ATOM 2811 C CA . PRO A 1 358 ? -29.609 -15.25 -25.406 1 93.81 358 PRO A CA 1
ATOM 2812 C C . PRO A 1 358 ? -28.469 -16.219 -25.672 1 93.81 358 PRO A C 1
ATOM 2814 O O . PRO A 1 358 ? -28.422 -17.312 -25.078 1 93.81 358 PRO A O 1
ATOM 2817 N N . ASP A 1 359 ? -27.625 -15.922 -26.578 1 93.25 359 ASP A N 1
ATOM 2818 C CA . ASP A 1 359 ? -26.469 -16.781 -26.875 1 93.25 359 ASP A CA 1
ATOM 2819 C C . ASP A 1 359 ? -25.578 -16.938 -25.641 1 93.25 359 ASP A C 1
ATOM 2821 O O . ASP A 1 359 ? -25.094 -18.047 -25.359 1 93.25 359 ASP A O 1
ATOM 2825 N N . PHE A 1 360 ? -25.391 -15.867 -24.969 1 93.69 360 PHE A N 1
ATOM 2826 C CA . PHE A 1 360 ? -24.547 -15.891 -23.781 1 93.69 360 PHE A CA 1
ATOM 2827 C C . PHE A 1 360 ? -25.219 -16.688 -22.672 1 93.69 360 PHE A C 1
ATOM 2829 O O . PHE A 1 360 ? -24.547 -17.422 -21.938 1 93.69 360 PHE A O 1
ATOM 2836 N N . GLN A 1 361 ? -26.516 -16.5 -22.547 1 94.19 361 GLN A N 1
ATOM 2837 C CA . GLN A 1 361 ? -27.266 -17.281 -21.578 1 94.19 361 GLN A CA 1
ATOM 2838 C C . GLN A 1 361 ? -27.078 -18.781 -21.812 1 94.19 361 GLN A C 1
ATOM 2840 O O . GLN A 1 361 ? -26.875 -19.547 -20.859 1 94.19 361 GLN A O 1
ATOM 2845 N N . ALA A 1 362 ? -27.172 -19.141 -22.984 1 92.88 362 ALA A N 1
ATOM 2846 C CA . ALA A 1 362 ? -27.016 -20.547 -23.328 1 92.88 362 ALA A CA 1
ATOM 2847 C C . ALA A 1 362 ? -25.625 -21.062 -22.938 1 92.88 362 ALA A C 1
ATOM 2849 O O . ALA A 1 362 ? -25.484 -22.172 -22.438 1 92.88 362 ALA A O 1
ATOM 2850 N N . ARG A 1 363 ? -24.641 -20.25 -23.188 1 91.31 363 ARG A N 1
ATOM 2851 C CA . ARG A 1 363 ? -23.281 -20.625 -22.828 1 91.31 363 ARG A CA 1
ATOM 2852 C C . ARG A 1 363 ? -23.141 -20.766 -21.312 1 91.31 363 ARG A C 1
ATOM 2854 O O . ARG A 1 363 ? -22.469 -21.672 -20.828 1 91.31 363 ARG A O 1
ATOM 2861 N N . LEU A 1 364 ? -23.734 -19.859 -20.609 1 93.94 364 LEU A N 1
ATOM 2862 C CA . LEU A 1 364 ? -23.609 -19.828 -19.156 1 93.94 364 LEU A CA 1
ATOM 2863 C C . LEU A 1 364 ? -24.344 -21.016 -18.531 1 93.94 364 LEU A C 1
ATOM 2865 O O . LEU A 1 364 ? -23.828 -21.625 -17.578 1 93.94 364 LEU A O 1
ATOM 2869 N N . VAL A 1 365 ? -25.453 -21.312 -19.062 1 91.19 365 VAL A N 1
ATOM 2870 C CA . VAL A 1 365 ? -26.234 -22.422 -18.531 1 91.19 365 VAL A CA 1
ATOM 2871 C C . VAL A 1 365 ? -25.5 -23.734 -18.766 1 91.19 365 VAL A C 1
ATOM 2873 O O . VAL A 1 365 ? -25.516 -24.641 -17.922 1 91.19 365 VAL A O 1
ATOM 2876 N N . ASN A 1 366 ? -24.781 -23.828 -19.875 1 86.19 366 ASN A N 1
ATOM 2877 C CA . ASN A 1 366 ? -24.047 -25.031 -20.234 1 86.19 366 ASN A CA 1
ATOM 2878 C C . ASN A 1 366 ? -22.547 -24.875 -19.953 1 86.19 366 ASN A C 1
ATOM 2880 O O . ASN A 1 366 ? -21.719 -25.375 -20.719 1 86.19 366 ASN A O 1
ATOM 2884 N N . HIS A 1 367 ? -22.25 -24.125 -18.953 1 83.75 367 HIS A N 1
ATOM 2885 C CA . HIS A 1 367 ? -20.859 -23.781 -18.719 1 83.75 367 HIS A CA 1
ATOM 2886 C C . HIS A 1 367 ? -20.016 -25.016 -18.406 1 83.75 367 HIS A C 1
ATOM 2888 O O . HIS A 1 367 ? -18.812 -25.031 -18.656 1 83.75 367 HIS A O 1
ATOM 2894 N N . ALA A 1 368 ? -20.594 -26.078 -17.906 1 71.31 368 ALA A N 1
ATOM 2895 C CA . ALA A 1 368 ? -19.875 -27.312 -17.594 1 71.31 368 ALA A CA 1
ATOM 2896 C C . ALA A 1 368 ? -19.25 -27.922 -18.844 1 71.31 368 ALA A C 1
ATOM 2898 O O . ALA A 1 368 ? -18.203 -28.562 -18.781 1 71.31 368 ALA A O 1
ATOM 2899 N N . THR A 1 369 ? -19.922 -27.625 -20 1 66.25 369 THR A N 1
ATOM 2900 C CA . THR A 1 369 ? -19.453 -28.203 -21.25 1 66.25 369 THR A CA 1
ATOM 2901 C C . THR A 1 369 ? -18.562 -27.219 -22 1 66.25 369 THR A C 1
ATOM 2903 O O . THR A 1 369 ? -17.875 -27.609 -22.969 1 66.25 369 THR A O 1
ATOM 2906 N N . ASP A 1 370 ? -18.578 -25.984 -21.547 1 68.62 370 ASP A N 1
ATOM 2907 C CA . ASP A 1 370 ? -17.781 -24.938 -22.203 1 68.62 370 ASP A CA 1
ATOM 2908 C C . ASP A 1 370 ? -16.578 -24.562 -21.359 1 68.62 370 ASP A C 1
ATOM 2910 O O . ASP A 1 370 ? -16.641 -23.625 -20.547 1 68.62 370 ASP A O 1
ATOM 2914 N N . ALA A 1 371 ? -15.469 -25.219 -21.5 1 61.69 371 ALA A N 1
ATOM 2915 C CA . ALA A 1 371 ? -14.273 -24.984 -20.688 1 61.69 371 ALA A CA 1
ATOM 2916 C C . ALA A 1 371 ? -13.664 -23.625 -20.984 1 61.69 371 ALA A C 1
ATOM 2918 O O . ALA A 1 371 ? -13 -23.031 -20.125 1 61.69 371 ALA A O 1
ATOM 2919 N N . THR A 1 372 ? -13.961 -23.031 -22.188 1 70.38 372 THR A N 1
ATOM 2920 C CA . THR A 1 372 ? -13.352 -21.781 -22.594 1 70.38 372 THR A CA 1
ATOM 2921 C C . THR A 1 372 ? -14.031 -20.594 -21.922 1 70.38 372 THR A C 1
ATOM 2923 O O . THR A 1 372 ? -13.43 -19.531 -21.766 1 70.38 372 THR A O 1
ATOM 2926 N N . LEU A 1 373 ? -15.242 -20.859 -21.547 1 84.31 373 LEU A N 1
ATOM 2927 C CA . LEU A 1 373 ? -16.016 -19.75 -20.984 1 84.31 373 LEU A CA 1
ATOM 2928 C C . LEU A 1 373 ? -15.383 -19.25 -19.703 1 84.31 373 LEU A C 1
ATOM 2930 O O . LEU A 1 373 ? -15.211 -18.031 -19.531 1 84.31 373 LEU A O 1
ATOM 2934 N N . ILE A 1 374 ? -14.992 -20.156 -18.891 1 84.44 374 ILE A N 1
ATOM 2935 C CA . ILE A 1 374 ? -14.438 -19.781 -17.594 1 84.44 374 ILE A CA 1
ATOM 2936 C C . ILE A 1 374 ? -13.094 -19.078 -17.797 1 84.44 374 ILE A C 1
ATOM 2938 O O . ILE A 1 374 ? -12.797 -18.078 -17.125 1 84.44 374 ILE A O 1
ATOM 2942 N N . ASP A 1 375 ? -12.32 -19.531 -18.703 1 77.19 375 ASP A N 1
ATOM 2943 C CA . ASP A 1 375 ? -11.039 -18.891 -19 1 77.19 375 ASP A CA 1
ATOM 2944 C C . ASP A 1 375 ? -11.227 -17.484 -19.547 1 77.19 375 ASP A C 1
ATOM 2946 O O . ASP A 1 375 ? -10.453 -16.578 -19.219 1 77.19 375 ASP A O 1
ATOM 2950 N N . GLU A 1 376 ? -12.211 -17.359 -20.391 1 83.06 376 GLU A N 1
ATOM 2951 C CA . GLU A 1 376 ? -12.523 -16.031 -20.938 1 83.06 376 GLU A CA 1
ATOM 2952 C C . GLU A 1 376 ? -12.953 -15.062 -19.844 1 83.06 376 GLU A C 1
ATOM 2954 O O . GLU A 1 376 ? -12.531 -13.906 -19.828 1 83.06 376 GLU A O 1
ATOM 2959 N N . LEU A 1 377 ? -13.711 -15.586 -18.969 1 90.19 377 LEU A N 1
ATOM 2960 C CA . LEU A 1 377 ? -14.164 -14.766 -17.859 1 90.19 377 LEU A CA 1
ATOM 2961 C C . LEU A 1 377 ? -13 -14.422 -16.922 1 90.19 377 LEU A C 1
ATOM 2963 O O . LEU A 1 377 ? -12.891 -13.289 -16.453 1 90.19 377 LEU A O 1
ATOM 2967 N N . MET A 1 378 ? -12.164 -15.391 -16.703 1 86.06 378 MET A N 1
ATOM 2968 C CA . MET A 1 378 ? -10.992 -15.156 -15.859 1 86.06 378 MET A CA 1
ATOM 2969 C C . MET A 1 378 ? -10.109 -14.062 -16.453 1 86.06 378 MET A C 1
ATOM 2971 O O . MET A 1 378 ? -9.625 -13.188 -15.719 1 86.06 378 MET A O 1
ATOM 2975 N N . ASN A 1 379 ? -9.914 -14.125 -17.703 1 80.75 379 ASN A N 1
ATOM 2976 C CA . ASN A 1 379 ? -9.133 -13.102 -18.391 1 80.75 379 ASN A CA 1
ATOM 2977 C C . ASN A 1 379 ? -9.789 -11.734 -18.297 1 80.75 379 ASN A C 1
ATOM 2979 O O . ASN A 1 379 ? -9.109 -10.727 -18.062 1 80.75 379 ASN A O 1
ATOM 2983 N N . GLU A 1 380 ? -11.07 -11.711 -18.516 1 87.62 380 GLU A N 1
ATOM 2984 C CA . GLU A 1 380 ? -11.797 -10.445 -18.469 1 87.62 380 GLU A CA 1
ATOM 2985 C C . GLU A 1 380 ? -11.75 -9.844 -17.062 1 87.62 380 GLU A C 1
ATOM 2987 O O . GLU A 1 380 ? -11.57 -8.641 -16.906 1 87.62 380 GLU A O 1
ATOM 2992 N N . PHE A 1 381 ? -11.914 -10.711 -16.109 1 90.88 381 PHE A N 1
ATOM 2993 C CA . PHE A 1 381 ? -11.875 -10.258 -14.734 1 90.88 381 PHE A CA 1
ATOM 2994 C C . PHE A 1 381 ? -10.484 -9.734 -14.383 1 90.88 381 PHE A C 1
ATOM 2996 O O . PHE A 1 381 ? -10.352 -8.625 -13.859 1 90.88 381 PHE A O 1
ATOM 3003 N N . GLY A 1 382 ? -9.477 -10.469 -14.664 1 86.31 382 GLY A N 1
ATOM 3004 C CA . GLY A 1 382 ? -8.117 -10.18 -14.234 1 86.31 382 GLY A CA 1
ATOM 3005 C C . GLY A 1 382 ? -7.465 -9.047 -15.008 1 86.31 382 GLY A C 1
ATOM 3006 O O . GLY A 1 382 ? -6.746 -8.234 -14.438 1 86.31 382 GLY A O 1
ATOM 3007 N N . CYS A 1 383 ? -7.746 -8.914 -16.328 1 81.12 383 CYS A N 1
ATOM 3008 C CA . CYS A 1 383 ? -6.965 -8.023 -17.172 1 81.12 383 CYS A CA 1
ATOM 3009 C C . CYS A 1 383 ? -7.758 -6.773 -17.531 1 81.12 383 CYS A C 1
ATOM 3011 O O . CYS A 1 383 ? -7.203 -5.816 -18.062 1 81.12 383 CYS A O 1
ATOM 3013 N N . VAL A 1 384 ? -9.023 -6.758 -17.203 1 84.69 384 VAL A N 1
ATOM 3014 C CA . VAL A 1 384 ? -9.828 -5.586 -17.531 1 84.69 384 VAL A CA 1
ATOM 3015 C C . VAL A 1 384 ? -10.516 -5.051 -16.281 1 84.69 384 VAL A C 1
ATOM 3017 O O . VAL A 1 384 ? -10.148 -3.994 -15.766 1 84.69 384 VAL A O 1
ATOM 3020 N N . LEU A 1 385 ? -11.367 -5.883 -15.703 1 90.62 385 LEU A N 1
ATOM 3021 C CA . LEU A 1 385 ? -12.242 -5.391 -14.641 1 90.62 385 LEU A CA 1
ATOM 3022 C C . LEU A 1 385 ? -11.445 -5.113 -13.367 1 90.62 385 LEU A C 1
ATOM 3024 O O . LEU A 1 385 ? -11.469 -3.996 -12.852 1 90.62 385 LEU A O 1
ATOM 3028 N N . ASP A 1 386 ? -10.68 -6.09 -12.883 1 88.88 386 ASP A N 1
ATOM 3029 C CA . ASP A 1 386 ? -9.953 -5.926 -11.633 1 88.88 386 ASP A CA 1
ATOM 3030 C C . ASP A 1 386 ? -8.766 -4.984 -11.812 1 88.88 386 ASP A C 1
ATOM 3032 O O . ASP A 1 386 ? -8.414 -4.234 -10.898 1 88.88 386 ASP A O 1
ATOM 3036 N N . LEU A 1 387 ? -8.109 -5.07 -12.984 1 82.88 387 LEU A N 1
ATOM 3037 C CA . LEU A 1 387 ? -6.953 -4.223 -13.234 1 82.88 387 LEU A CA 1
ATOM 3038 C C . LEU A 1 387 ? -7.332 -2.748 -13.18 1 82.88 387 LEU A C 1
ATOM 3040 O O . LEU A 1 387 ? -6.586 -1.929 -12.641 1 82.88 387 LEU A O 1
ATOM 3044 N N . GLU A 1 388 ? -8.539 -2.428 -13.695 1 80.88 388 GLU A N 1
ATOM 3045 C CA . GLU A 1 388 ? -8.984 -1.038 -13.75 1 80.88 388 GLU A CA 1
ATOM 3046 C C . GLU A 1 388 ? -10.023 -0.744 -12.672 1 80.88 388 GLU A C 1
ATOM 3048 O O . GLU A 1 388 ? -10.648 0.317 -12.68 1 80.88 388 GLU A O 1
ATOM 3053 N N . SER A 1 389 ? -10.211 -1.664 -11.773 1 82.12 389 SER A N 1
ATOM 3054 C CA . SER A 1 389 ? -11.141 -1.529 -10.656 1 82.12 389 SER A CA 1
ATOM 3055 C C . SER A 1 389 ? -12.539 -1.165 -11.148 1 82.12 389 SER A C 1
ATOM 3057 O O . SER A 1 389 ? -13.156 -0.223 -10.641 1 82.12 389 SER A O 1
ATOM 3059 N N . ILE A 1 390 ? -12.961 -1.778 -12.195 1 87.62 390 ILE A N 1
ATOM 3060 C CA . ILE A 1 390 ? -14.305 -1.601 -12.742 1 87.62 390 ILE A CA 1
ATOM 3061 C C . ILE A 1 390 ? -15.297 -2.445 -11.945 1 87.62 390 ILE A C 1
ATOM 3063 O O . ILE A 1 390 ? -15.117 -3.658 -11.812 1 87.62 390 ILE A O 1
ATOM 3067 N N . LYS A 1 391 ? -16.359 -1.847 -11.414 1 89.06 391 LYS A N 1
ATOM 3068 C CA . LYS A 1 391 ? -17.359 -2.521 -10.594 1 89.06 391 LYS A CA 1
ATOM 3069 C C . LYS A 1 391 ? -18.766 -2.164 -11.055 1 89.06 391 LYS A C 1
ATOM 3071 O O . LYS A 1 391 ? -18.984 -1.103 -11.648 1 89.06 391 LYS A O 1
ATOM 3076 N N . LYS A 1 392 ? -19.594 -3.051 -10.711 1 91 392 LYS A N 1
ATOM 3077 C CA . LYS A 1 392 ? -21 -2.842 -11.039 1 91 392 LYS A CA 1
ATOM 3078 C C . LYS A 1 392 ? -21.531 -1.562 -10.398 1 91 392 LYS A C 1
ATOM 3080 O O . LYS A 1 392 ? -21.172 -1.233 -9.266 1 91 392 LYS A O 1
ATOM 3085 N N . ASP A 1 393 ? -22.297 -0.745 -11.109 1 79.38 393 ASP A N 1
ATOM 3086 C CA . ASP A 1 393 ? -23.047 0.416 -10.648 1 79.38 393 ASP A CA 1
ATOM 3087 C C . ASP A 1 393 ? -22.109 1.583 -10.328 1 79.38 393 ASP A C 1
ATOM 3089 O O . ASP A 1 393 ? -22.391 2.383 -9.438 1 79.38 393 ASP A O 1
ATOM 3093 N N . THR A 1 394 ? -20.938 1.534 -10.805 1 82.25 394 THR A N 1
ATOM 3094 C CA . THR A 1 394 ? -20.016 2.668 -10.758 1 82.25 394 THR A CA 1
ATOM 3095 C C . THR A 1 394 ? -19.938 3.354 -12.117 1 82.25 394 THR A C 1
ATOM 3097 O O . THR A 1 394 ? -20.453 2.834 -13.117 1 82.25 394 THR A O 1
ATOM 3100 N N . THR A 1 395 ? -19.344 4.465 -12.094 1 78.69 395 THR A N 1
ATOM 3101 C CA . THR A 1 395 ? -19.188 5.188 -13.352 1 78.69 395 THR A CA 1
ATOM 3102 C C . THR A 1 395 ? -18.359 4.375 -14.344 1 78.69 395 THR A C 1
ATOM 3104 O O . THR A 1 395 ? -18.688 4.32 -15.531 1 78.69 395 THR A O 1
ATOM 3107 N N . GLU A 1 396 ? -17.359 3.779 -13.852 1 81.81 396 GLU A N 1
ATOM 3108 C CA . GLU A 1 396 ? -16.5 2.959 -14.695 1 81.81 396 GLU A CA 1
ATOM 3109 C C . GLU A 1 396 ? -17.234 1.721 -15.195 1 81.81 396 GLU A C 1
ATOM 3111 O O . GLU A 1 396 ? -17.047 1.297 -16.344 1 81.81 396 GLU A O 1
ATOM 3116 N N . GLY A 1 397 ? -18.031 1.163 -14.297 1 89 397 GLY A N 1
ATOM 3117 C CA . GLY A 1 397 ? -18.844 0.015 -14.695 1 89 397 GLY A CA 1
ATOM 3118 C C . GLY A 1 397 ? -19.844 0.333 -15.789 1 89 397 GLY A C 1
ATOM 3119 O O . GLY A 1 397 ? -20.016 -0.45 -16.719 1 89 397 GLY A O 1
ATOM 3120 N N . ASN A 1 398 ? -20.406 1.502 -15.68 1 88 398 ASN A N 1
ATOM 3121 C CA . ASN A 1 398 ? -21.359 1.918 -16.688 1 88 398 ASN A CA 1
ATOM 3122 C C . ASN A 1 398 ? -20.688 2.213 -18.031 1 88 398 ASN A C 1
ATOM 3124 O O . ASN A 1 398 ? -21.234 1.92 -19.094 1 88 398 ASN A O 1
ATOM 3128 N N . ARG A 1 399 ? -19.594 2.795 -17.906 1 85.88 399 ARG A N 1
ATOM 3129 C CA . ARG A 1 399 ? -18.812 3.033 -19.109 1 85.88 399 ARG A CA 1
ATOM 3130 C C . ARG A 1 399 ? -18.438 1.719 -19.797 1 85.88 399 ARG A C 1
ATOM 3132 O O . ARG A 1 399 ? -18.484 1.61 -21.016 1 85.88 399 ARG A O 1
ATOM 3139 N N . TYR A 1 400 ? -18 0.744 -18.969 1 90 400 TYR A N 1
ATOM 3140 C CA . TYR A 1 400 ? -17.688 -0.592 -19.469 1 90 400 TYR A CA 1
ATOM 3141 C C . TYR A 1 400 ? -18.891 -1.21 -20.172 1 90 400 TYR A C 1
ATOM 3143 O O . TYR A 1 400 ? -18.766 -1.802 -21.25 1 90 400 TYR A O 1
ATOM 3151 N N . ALA A 1 401 ? -20.094 -1.016 -19.578 1 91.38 401 ALA A N 1
ATOM 3152 C CA . ALA A 1 401 ? -21.312 -1.62 -20.109 1 91.38 401 ALA A CA 1
ATOM 3153 C C . ALA A 1 401 ? -21.75 -0.938 -21.391 1 91.38 401 ALA A C 1
ATOM 3155 O O . ALA A 1 401 ? -22.266 -1.594 -22.312 1 91.38 401 ALA A O 1
ATOM 3156 N N . ARG A 1 402 ? -21.641 0.354 -21.453 1 84.69 402 ARG A N 1
ATOM 3157 C CA . ARG A 1 402 ? -22.109 1.117 -22.594 1 84.69 402 ARG A CA 1
ATOM 3158 C C . ARG A 1 402 ? -21.219 0.873 -23.812 1 84.69 402 ARG A C 1
ATOM 3160 O O . ARG A 1 402 ? -21.672 0.997 -24.953 1 84.69 402 ARG A O 1
ATOM 3167 N N . GLY A 1 403 ? -20.172 0.447 -23.547 1 75.06 403 GLY A N 1
ATOM 3168 C CA . GLY A 1 403 ? -19.469 -0.113 -24.688 1 75.06 403 GLY A CA 1
ATOM 3169 C C . GLY A 1 403 ? -18.297 0.732 -25.125 1 75.06 403 GLY A C 1
ATOM 3170 O O . GLY A 1 403 ? -18.141 1.873 -24.688 1 75.06 403 GLY A O 1
ATOM 3171 N N . GLY A 1 404 ? -17.266 0.344 -25.703 1 67.38 404 GLY A N 1
ATOM 3172 C CA . GLY A 1 404 ? -16.078 0.854 -26.375 1 67.38 404 GLY A CA 1
ATOM 3173 C C . GLY A 1 404 ? -15.398 -0.187 -27.234 1 67.38 404 GLY A C 1
ATOM 3174 O O . GLY A 1 404 ? -15.867 -1.32 -27.344 1 67.38 404 GLY A O 1
ATOM 3175 N N . SER A 1 405 ? -14.562 0.244 -28.062 1 75.06 405 SER A N 1
ATOM 3176 C CA . SER A 1 405 ? -13.758 -0.653 -28.891 1 75.06 405 SER A CA 1
ATOM 3177 C C . SER A 1 405 ? -13.008 -1.669 -28.031 1 75.06 405 SER A C 1
ATOM 3179 O O . SER A 1 405 ? -12.477 -1.325 -26.984 1 75.06 405 SER A O 1
ATOM 3181 N N . ARG A 1 406 ? -13.258 -3.008 -28.344 1 78.69 406 ARG A N 1
ATOM 3182 C CA . ARG A 1 406 ? -12.594 -4.062 -27.594 1 78.69 406 ARG A CA 1
ATOM 3183 C C . ARG A 1 406 ? -11.453 -4.68 -28.391 1 78.69 406 ARG A C 1
ATOM 3185 O O . ARG A 1 406 ? -11.562 -4.836 -29.609 1 78.69 406 ARG A O 1
ATOM 3192 N N . GLU A 1 407 ? -10.445 -4.895 -27.812 1 68.19 407 GLU A N 1
ATOM 3193 C CA . GLU A 1 407 ? -9.297 -5.543 -28.438 1 68.19 407 GLU A CA 1
ATOM 3194 C C . GLU A 1 407 ? -9.539 -7.043 -28.609 1 68.19 407 GLU A C 1
ATOM 3196 O O . GLU A 1 407 ? -10.414 -7.613 -27.953 1 68.19 407 GLU A O 1
ATOM 3201 N N . LEU A 1 408 ? -8.75 -7.676 -29.375 1 63.16 408 LEU A N 1
ATOM 3202 C CA . LEU A 1 408 ? -8.93 -9.07 -29.75 1 63.16 408 LEU A CA 1
ATOM 3203 C C . LEU A 1 408 ? -8.703 -9.992 -28.562 1 63.16 408 LEU A C 1
ATOM 3205 O O . LEU A 1 408 ? -9.258 -11.094 -28.516 1 63.16 408 LEU A O 1
ATOM 3209 N N . TRP A 1 409 ? -7.914 -9.594 -27.641 1 65.12 409 TRP A N 1
ATOM 3210 C CA . TRP A 1 409 ? -7.582 -10.469 -26.516 1 65.12 409 TRP A CA 1
ATOM 3211 C C . TRP A 1 409 ? -8.672 -10.438 -25.453 1 65.12 409 TRP A C 1
ATOM 3213 O O . TRP A 1 409 ? -8.727 -11.305 -24.578 1 65.12 409 TRP A O 1
ATOM 3223 N N . GLN A 1 410 ? -9.602 -9.5 -25.594 1 77.81 410 GLN A N 1
ATOM 3224 C CA . GLN A 1 410 ? -10.695 -9.367 -24.641 1 77.81 410 GLN A CA 1
ATOM 3225 C C . GLN A 1 410 ? -11.859 -10.281 -25 1 77.81 410 GLN A C 1
ATOM 3227 O O . GLN A 1 410 ? -11.992 -10.695 -26.156 1 77.81 410 GLN A O 1
ATOM 3232 N N . MET A 1 411 ? -12.633 -10.602 -24.031 1 84.31 411 MET A N 1
ATOM 3233 C CA . MET A 1 411 ? -13.828 -11.414 -24.25 1 84.31 411 MET A CA 1
ATOM 3234 C C . MET A 1 411 ? -14.766 -10.742 -25.25 1 84.31 411 MET A C 1
ATOM 3236 O O . MET A 1 411 ? -14.945 -9.523 -25.219 1 84.31 411 MET A O 1
ATOM 3240 N N . VAL A 1 412 ? -15.266 -11.578 -26.172 1 84.12 412 VAL A N 1
ATOM 3241 C CA . VAL A 1 412 ? -16.188 -11.062 -27.172 1 84.12 412 VAL A CA 1
ATOM 3242 C C . VAL A 1 412 ? -17.547 -10.797 -26.531 1 84.12 412 VAL A C 1
ATOM 3244 O O . VAL A 1 412 ? -18.281 -11.734 -26.188 1 84.12 412 VAL A O 1
ATOM 3247 N N . LEU A 1 413 ? -17.844 -9.539 -26.297 1 92 413 LEU A N 1
ATOM 3248 C CA . LEU A 1 413 ? -19.094 -9.078 -25.703 1 92 413 LEU A CA 1
ATOM 3249 C C . LEU A 1 413 ? -19.766 -8.031 -26.578 1 92 413 LEU A C 1
ATOM 3251 O O . LEU A 1 413 ? -19.641 -6.832 -26.344 1 92 413 LEU A O 1
ATOM 3255 N N . PRO A 1 414 ? -20.516 -8.477 -27.516 1 88.38 414 PRO A N 1
ATOM 3256 C CA . PRO A 1 414 ? -20.984 -7.598 -28.594 1 88.38 414 PRO A CA 1
ATOM 3257 C C . PRO A 1 414 ? -22 -6.562 -28.109 1 88.38 414 PRO A C 1
ATOM 3259 O O . PRO A 1 414 ? -22.047 -5.449 -28.625 1 88.38 414 PRO A O 1
ATOM 3262 N N . THR A 1 415 ? -22.797 -6.871 -27.141 1 91.62 415 THR A N 1
ATOM 3263 C CA . THR A 1 415 ? -23.859 -5.953 -26.75 1 91.62 415 THR A CA 1
ATOM 3264 C C . THR A 1 415 ? -23.703 -5.516 -25.297 1 91.62 415 THR A C 1
ATOM 3266 O O . THR A 1 415 ? -22.922 -6.105 -24.562 1 91.62 415 THR A O 1
ATOM 3269 N N . GLU A 1 416 ? -24.453 -4.492 -24.984 1 93.31 416 GLU A N 1
ATOM 3270 C CA . GLU A 1 416 ? -24.453 -3.99 -23.609 1 93.31 416 GLU A CA 1
ATOM 3271 C C . GLU A 1 416 ? -24.969 -5.051 -22.641 1 93.31 416 GLU A C 1
ATOM 3273 O O . GLU A 1 416 ? -24.484 -5.148 -21.5 1 93.31 416 GLU A O 1
ATOM 3278 N N . ALA A 1 417 ? -25.922 -5.812 -23.078 1 93.81 417 ALA A N 1
ATOM 3279 C CA . ALA A 1 417 ? -26.484 -6.855 -22.219 1 93.81 417 ALA A CA 1
ATOM 3280 C C . ALA A 1 417 ? -25.406 -7.875 -21.844 1 93.81 417 ALA A C 1
ATOM 3282 O O . ALA A 1 417 ? -25.344 -8.32 -20.688 1 93.81 417 ALA A O 1
ATOM 3283 N N . HIS A 1 418 ? -24.625 -8.258 -22.797 1 95.19 418 HIS A N 1
ATOM 3284 C CA . HIS A 1 418 ? -23.531 -9.18 -22.516 1 95.19 418 HIS A CA 1
ATOM 3285 C C . HIS A 1 418 ? -22.625 -8.641 -21.422 1 95.19 418 HIS A C 1
ATOM 3287 O O . HIS A 1 418 ? -22.266 -9.359 -20.484 1 95.19 418 HIS A O 1
ATOM 3293 N N . ARG A 1 419 ? -22.266 -7.363 -21.609 1 95.12 419 ARG A N 1
ATOM 3294 C CA . ARG A 1 419 ? -21.312 -6.734 -20.703 1 95.12 419 ARG A CA 1
ATOM 3295 C C . ARG A 1 419 ? -21.906 -6.566 -19.312 1 95.12 419 ARG A C 1
ATOM 3297 O O . ARG A 1 419 ? -21.203 -6.699 -18.297 1 95.12 419 ARG A O 1
ATOM 3304 N N . ARG A 1 420 ? -23.109 -6.281 -19.234 1 95.44 420 ARG A N 1
ATOM 3305 C CA . ARG A 1 420 ? -23.766 -6.148 -17.953 1 95.44 420 ARG A CA 1
ATOM 3306 C C . ARG A 1 420 ? -23.844 -7.488 -17.234 1 95.44 420 ARG A C 1
ATOM 3308 O O . ARG A 1 420 ? -23.734 -7.555 -16 1 95.44 420 ARG A O 1
ATOM 3315 N N . VAL A 1 421 ? -24.094 -8.547 -17.984 1 95.69 421 VAL A N 1
ATOM 3316 C CA . VAL A 1 421 ? -24.125 -9.875 -17.375 1 95.69 421 VAL A CA 1
ATOM 3317 C C . VAL A 1 421 ? -22.75 -10.211 -16.797 1 95.69 421 VAL A C 1
ATOM 3319 O O . VAL A 1 421 ? -22.656 -10.789 -15.703 1 95.69 421 VAL A O 1
ATOM 3322 N N . VAL A 1 422 ? -21.688 -9.883 -17.531 1 95.75 422 VAL A N 1
ATOM 3323 C CA . VAL A 1 422 ? -20.328 -10.125 -17.047 1 95.75 422 VAL A CA 1
ATOM 3324 C C . VAL A 1 422 ? -20.094 -9.359 -15.758 1 95.75 422 VAL A C 1
ATOM 3326 O O . VAL A 1 422 ? -19.484 -9.883 -14.82 1 95.75 422 VAL A O 1
ATOM 3329 N N . LEU A 1 423 ? -20.562 -8.133 -15.68 1 95.56 423 LEU A N 1
ATOM 3330 C CA . LEU A 1 423 ? -20.438 -7.328 -14.469 1 95.56 423 LEU A CA 1
ATOM 3331 C C . LEU A 1 423 ? -21.188 -7.969 -13.312 1 95.56 423 LEU A C 1
ATOM 3333 O O . LEU A 1 423 ? -20.734 -7.91 -12.164 1 95.56 423 LEU A O 1
ATOM 3337 N N . GLU A 1 424 ? -22.344 -8.57 -13.656 1 96.12 424 GLU A N 1
ATOM 3338 C CA . GLU A 1 424 ? -23.125 -9.258 -12.625 1 96.12 424 GLU A CA 1
ATOM 3339 C C . GLU A 1 424 ? -22.359 -10.453 -12.078 1 96.12 424 GLU A C 1
ATOM 3341 O O . GLU A 1 424 ? -22.328 -10.68 -10.859 1 96.12 424 GLU A O 1
ATOM 3346 N N . ILE A 1 425 ? -21.781 -11.227 -12.969 1 96.5 425 ILE A N 1
ATOM 3347 C CA . ILE A 1 425 ? -21 -12.383 -12.555 1 96.5 425 ILE A CA 1
ATOM 3348 C C . ILE A 1 425 ? -19.812 -11.922 -11.711 1 96.5 425 ILE A C 1
ATOM 3350 O O . ILE A 1 425 ? -19.516 -12.516 -10.672 1 96.5 425 ILE A O 1
ATOM 3354 N N . HIS A 1 426 ? -19.156 -10.93 -12.195 1 96.69 426 HIS A N 1
ATOM 3355 C CA . HIS A 1 426 ? -18 -10.383 -11.5 1 96.69 426 HIS A CA 1
ATOM 3356 C C . HIS A 1 426 ? -18.375 -9.891 -10.102 1 96.69 426 HIS A C 1
ATOM 3358 O O . HIS A 1 426 ? -17.594 -10.023 -9.164 1 96.69 426 HIS A O 1
ATOM 3364 N N . ASP A 1 427 ? -19.531 -9.219 -10 1 94.94 427 ASP A N 1
ATOM 3365 C CA . ASP A 1 427 ? -19.984 -8.703 -8.711 1 94.94 427 ASP A CA 1
ATOM 3366 C C . ASP A 1 427 ? -20.203 -9.836 -7.711 1 94.94 427 ASP A C 1
ATOM 3368 O O . ASP A 1 427 ? -19.828 -9.719 -6.539 1 94.94 427 ASP A O 1
ATOM 3372 N N . ILE A 1 428 ? -20.812 -10.883 -8.125 1 93.94 428 ILE A N 1
ATOM 3373 C CA . ILE A 1 428 ? -21.047 -12.039 -7.262 1 93.94 428 ILE A CA 1
ATOM 3374 C C . ILE A 1 428 ? -19.703 -12.688 -6.91 1 93.94 428 ILE A C 1
ATOM 3376 O O . ILE A 1 428 ? -19.484 -13.086 -5.762 1 93.94 428 ILE A O 1
ATOM 3380 N N . TYR A 1 429 ? -18.844 -12.797 -7.922 1 94.62 429 TYR A N 1
ATOM 3381 C CA . TYR A 1 429 ? -17.5 -13.328 -7.727 1 94.62 429 TYR A CA 1
ATOM 3382 C C . TYR A 1 429 ? -16.766 -12.547 -6.645 1 94.62 429 TYR A C 1
ATOM 3384 O O . TYR A 1 429 ? -16.172 -13.141 -5.734 1 94.62 429 TYR A O 1
ATOM 3392 N N . ARG A 1 430 ? -16.797 -11.266 -6.668 1 92.5 430 ARG A N 1
ATOM 3393 C CA . ARG A 1 430 ? -16.141 -10.406 -5.691 1 92.5 430 ARG A CA 1
ATOM 3394 C C . ARG A 1 430 ? -16.781 -10.562 -4.312 1 92.5 430 ARG A C 1
ATOM 3396 O O . ARG A 1 430 ? -16.078 -10.531 -3.295 1 92.5 430 ARG A O 1
ATOM 3403 N N . ALA A 1 431 ? -18.062 -10.656 -4.285 1 88.62 431 ALA A N 1
ATOM 3404 C CA . ALA A 1 431 ? -18.766 -10.828 -3.016 1 88.62 431 ALA A CA 1
ATOM 3405 C C . ALA A 1 431 ? -18.359 -12.133 -2.334 1 88.62 431 ALA A C 1
ATOM 3407 O O . ALA A 1 431 ? -18.219 -12.18 -1.109 1 88.62 431 ALA A O 1
ATOM 3408 N N . LEU A 1 432 ? -18.188 -13.148 -3.127 1 87.12 432 LEU A N 1
ATOM 3409 C CA . LEU A 1 432 ? -17.75 -14.43 -2.592 1 87.12 432 LEU A CA 1
ATOM 3410 C C . LEU A 1 432 ? -16.359 -14.305 -1.977 1 87.12 432 LEU A C 1
ATOM 3412 O O . LEU A 1 432 ? -16.094 -14.867 -0.91 1 87.12 432 LEU A O 1
ATOM 3416 N N . LEU A 1 433 ? -15.516 -13.594 -2.666 1 87.25 433 LEU A N 1
ATOM 3417 C CA . LEU A 1 433 ? -14.164 -13.367 -2.158 1 87.25 433 LEU A CA 1
ATOM 3418 C C . LEU A 1 433 ? -14.203 -12.578 -0.856 1 87.25 433 LEU A C 1
ATOM 3420 O O . LEU A 1 433 ? -13.5 -12.914 0.1 1 87.25 433 LEU A O 1
ATOM 3424 N N . ARG A 1 434 ? -15.008 -11.539 -0.792 1 81.62 434 ARG A N 1
ATOM 3425 C CA . ARG A 1 434 ? -15.109 -10.656 0.363 1 81.62 434 ARG A CA 1
ATOM 3426 C C . ARG A 1 434 ? -15.625 -11.398 1.585 1 81.62 434 ARG A C 1
ATOM 3428 O O . ARG A 1 434 ? -15.172 -11.164 2.705 1 81.62 434 ARG A O 1
ATOM 3435 N N . THR A 1 435 ? -16.609 -12.188 1.315 1 76.19 435 THR A N 1
ATOM 3436 C CA . THR A 1 435 ? -17.203 -12.953 2.402 1 76.19 435 THR A CA 1
ATOM 3437 C C . THR A 1 435 ? -16.156 -13.828 3.088 1 76.19 435 THR A C 1
ATOM 3439 O O . THR A 1 435 ? -16.188 -14.008 4.309 1 76.19 435 THR A O 1
ATOM 3442 N N . GLU A 1 436 ? -15.211 -14.172 2.264 1 70.19 436 GLU A N 1
ATOM 3443 C CA . GLU A 1 436 ? -14.164 -15.031 2.809 1 70.19 436 GLU A CA 1
ATOM 3444 C C . GLU A 1 436 ? -12.93 -14.219 3.188 1 70.19 436 GLU A C 1
ATOM 3446 O O . GLU A 1 436 ? -11.914 -14.781 3.602 1 70.19 436 GLU A O 1
ATOM 3451 N N . GLN A 1 437 ? -13 -12.898 3.049 1 73.81 437 GLN A N 1
ATOM 3452 C CA . GLN A 1 437 ? -11.891 -11.984 3.312 1 73.81 437 GLN A CA 1
ATOM 3453 C C . GLN A 1 437 ? -10.633 -12.406 2.562 1 73.81 437 GLN A C 1
ATOM 3455 O O . GLN A 1 437 ? -9.555 -12.492 3.15 1 73.81 437 GLN A O 1
ATOM 3460 N N . MET A 1 438 ? -10.891 -12.758 1.321 1 80.06 438 MET A N 1
ATOM 3461 C CA . MET A 1 438 ? -9.781 -13.188 0.477 1 80.06 438 MET A CA 1
ATOM 3462 C C . MET A 1 438 ? -9.602 -12.258 -0.715 1 80.06 438 MET A C 1
ATOM 3464 O O . MET A 1 438 ? -10.547 -11.578 -1.118 1 80.06 438 MET A O 1
ATOM 3468 N N . LEU A 1 439 ? -8.359 -12.203 -1.182 1 87 439 LEU A N 1
ATOM 3469 C CA . LEU A 1 439 ? -8.047 -11.516 -2.426 1 87 439 LEU A CA 1
ATOM 3470 C C . LEU A 1 439 ? -7.707 -12.508 -3.531 1 87 439 LEU A C 1
ATOM 3472 O O . LEU A 1 439 ? -7.012 -13.492 -3.289 1 87 439 LEU A O 1
ATOM 3476 N N . SER A 1 440 ? -8.227 -12.281 -4.68 1 88.69 440 SER A N 1
ATOM 3477 C CA . SER A 1 440 ? -7.84 -13.109 -5.816 1 88.69 440 SER A CA 1
ATOM 3478 C C . SER A 1 440 ? -6.426 -12.789 -6.285 1 88.69 440 SER A C 1
ATOM 3480 O O . SER A 1 440 ? -5.855 -11.766 -5.895 1 88.69 440 SER A O 1
ATOM 3482 N N . MET A 1 441 ? -5.859 -13.641 -7.16 1 86.31 441 MET A N 1
ATOM 3483 C CA . MET A 1 441 ? -4.535 -13.406 -7.734 1 86.31 441 MET A CA 1
ATOM 3484 C C . MET A 1 441 ? -4.527 -12.148 -8.586 1 86.31 441 MET A C 1
ATOM 3486 O O . MET A 1 441 ? -3.576 -11.367 -8.547 1 86.31 441 MET A O 1
ATOM 3490 N N . ASP A 1 442 ? -5.59 -12.023 -9.258 1 88.75 442 ASP A N 1
ATOM 3491 C CA . ASP A 1 442 ? -5.703 -10.875 -10.148 1 88.75 442 ASP A CA 1
ATOM 3492 C C . ASP A 1 442 ? -5.801 -9.578 -9.352 1 88.75 442 ASP A C 1
ATOM 3494 O O . ASP A 1 442 ? -5.227 -8.555 -9.742 1 88.75 442 ASP A O 1
ATOM 3498 N N . GLN A 1 443 ? -6.57 -9.672 -8.32 1 90 443 GLN A N 1
ATOM 3499 C CA . GLN A 1 443 ? -6.691 -8.5 -7.453 1 90 443 GLN A CA 1
ATOM 3500 C C . GLN A 1 443 ? -5.352 -8.156 -6.809 1 90 443 GLN A C 1
ATOM 3502 O O . GLN A 1 443 ? -5.02 -6.977 -6.66 1 90 443 GLN A O 1
ATOM 3507 N N . MET A 1 444 ? -4.621 -9.117 -6.473 1 89.5 444 MET A N 1
ATOM 3508 C CA . MET A 1 444 ? -3.293 -8.898 -5.914 1 89.5 444 MET A CA 1
ATOM 3509 C C . MET A 1 444 ? -2.381 -8.219 -6.93 1 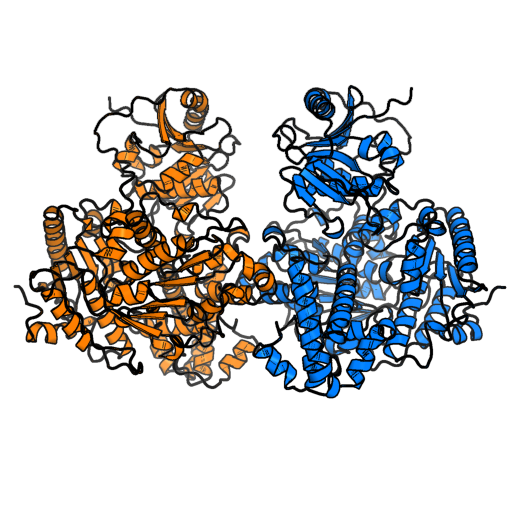89.5 444 MET A C 1
ATOM 3511 O O . MET A 1 444 ? -1.617 -7.32 -6.578 1 89.5 444 MET A O 1
ATOM 3515 N N . ILE A 1 445 ? -2.422 -8.695 -8.125 1 89.88 445 ILE A N 1
ATOM 3516 C CA . ILE A 1 445 ? -1.588 -8.141 -9.188 1 89.88 445 ILE A CA 1
ATOM 3517 C C . ILE A 1 445 ? -1.997 -6.695 -9.453 1 89.88 445 ILE A C 1
ATOM 3519 O O . ILE A 1 445 ? -1.142 -5.828 -9.664 1 89.88 445 ILE A O 1
ATOM 3523 N N . ALA A 1 446 ? -3.268 -6.484 -9.461 1 90.31 446 ALA A N 1
ATOM 3524 C CA . ALA A 1 446 ? -3.758 -5.121 -9.656 1 90.31 446 ALA A CA 1
ATOM 3525 C C . ALA A 1 446 ? -3.266 -4.195 -8.555 1 90.31 446 ALA A C 1
ATOM 3527 O O . ALA A 1 446 ? -2.822 -3.074 -8.82 1 90.31 446 ALA A O 1
ATOM 3528 N N . ASP A 1 447 ? -3.426 -4.637 -7.328 1 92.19 447 ASP A N 1
ATOM 3529 C CA . ASP A 1 447 ? -2.967 -3.854 -6.184 1 92.19 447 ASP A CA 1
ATOM 3530 C C . ASP A 1 447 ? -1.459 -3.621 -6.246 1 92.19 447 ASP A C 1
ATOM 3532 O O . ASP A 1 447 ? -0.977 -2.539 -5.906 1 92.19 447 ASP A O 1
ATOM 3536 N N . PHE A 1 448 ? -0.697 -4.672 -6.598 1 93.12 448 PHE A N 1
ATOM 3537 C CA . PHE A 1 448 ? 0.751 -4.551 -6.711 1 93.12 448 PHE A CA 1
ATOM 3538 C C . PHE A 1 448 ? 1.131 -3.537 -7.781 1 93.12 448 PHE A C 1
ATOM 3540 O O . PHE A 1 448 ? 2.062 -2.75 -7.598 1 93.12 448 PHE A O 1
ATOM 3547 N N . ASP A 1 449 ? 0.447 -3.6 -8.898 1 89.38 449 ASP A N 1
ATOM 3548 C CA . ASP A 1 449 ? 0.67 -2.635 -9.969 1 89.38 449 ASP A CA 1
ATOM 3549 C C . ASP A 1 449 ? 0.448 -1.207 -9.477 1 89.38 449 ASP A C 1
ATOM 3551 O O . ASP A 1 449 ? 1.216 -0.302 -9.812 1 89.38 449 ASP A O 1
ATOM 3555 N N . ARG A 1 450 ? -0.575 -1.054 -8.727 1 87.62 450 ARG A N 1
ATOM 3556 C CA . ARG A 1 450 ? -0.85 0.258 -8.148 1 87.62 450 ARG A CA 1
ATOM 3557 C C . ARG A 1 450 ? 0.263 0.681 -7.195 1 87.62 450 ARG A C 1
ATOM 3559 O O . ARG A 1 450 ? 0.687 1.839 -7.203 1 87.62 450 ARG A O 1
ATOM 3566 N N . TYR A 1 451 ? 0.723 -0.217 -6.402 1 91.31 451 TYR A N 1
ATOM 3567 C CA . TYR A 1 451 ? 1.794 0.06 -5.449 1 91.31 451 TYR A CA 1
ATOM 3568 C C . TYR A 1 451 ? 3.059 0.511 -6.172 1 91.31 451 TYR A C 1
ATOM 3570 O O . TYR A 1 451 ? 3.717 1.465 -5.746 1 91.31 451 TYR A O 1
ATOM 3578 N N . ILE A 1 452 ? 3.357 -0.174 -7.238 1 90.62 452 ILE A N 1
ATOM 3579 C CA . ILE A 1 452 ? 4.582 0.115 -7.98 1 90.62 452 ILE A CA 1
ATOM 3580 C C . ILE A 1 452 ? 4.473 1.489 -8.641 1 90.62 452 ILE A C 1
ATOM 3582 O O . ILE A 1 452 ? 5.488 2.102 -8.977 1 90.62 452 ILE A O 1
ATOM 3586 N N . GLY A 1 453 ? 3.309 2.043 -8.758 1 85.06 453 GLY A N 1
ATOM 3587 C CA . GLY A 1 453 ? 3.102 3.371 -9.32 1 85.06 453 GLY A CA 1
ATOM 3588 C C . GLY A 1 453 ? 3.096 4.465 -8.266 1 85.06 453 GLY A C 1
ATOM 3589 O O . GLY A 1 453 ? 2.98 5.648 -8.594 1 85.06 453 GLY A O 1
ATOM 3590 N N . THR A 1 454 ? 3.248 4.094 -7.043 1 89.25 454 THR A N 1
ATOM 3591 C CA . THR A 1 454 ? 3.203 5.062 -5.953 1 89.25 454 THR A CA 1
ATOM 3592 C C . THR A 1 454 ? 4.52 5.828 -5.855 1 89.25 454 THR A C 1
ATOM 3594 O O . THR A 1 454 ? 5.523 5.418 -6.441 1 89.25 454 THR A O 1
ATOM 3597 N N . HIS A 1 455 ? 4.48 6.949 -5.16 1 88.31 455 HIS A N 1
ATOM 3598 C CA . HIS A 1 455 ? 5.695 7.688 -4.836 1 88.31 455 HIS A CA 1
ATOM 3599 C C . HIS A 1 455 ? 6.559 6.922 -3.838 1 88.31 455 HIS A C 1
ATOM 3601 O O . HIS A 1 455 ? 7.785 7.039 -3.852 1 88.31 455 HIS A O 1
ATOM 3607 N N . GLU A 1 456 ? 5.906 6.121 -3.014 1 87.75 456 GLU A N 1
ATOM 3608 C CA . GLU A 1 456 ? 6.633 5.246 -2.104 1 87.75 456 GLU A CA 1
ATOM 3609 C C . GLU A 1 456 ? 7.602 4.344 -2.861 1 87.75 456 GLU A C 1
ATOM 3611 O O . GLU A 1 456 ? 8.789 4.277 -2.529 1 87.75 456 GLU A O 1
ATOM 3616 N N . TRP A 1 457 ? 7.105 3.664 -3.826 1 89.31 457 TRP A N 1
ATOM 3617 C CA . TRP A 1 457 ? 7.961 2.799 -4.633 1 89.31 457 TRP A CA 1
ATOM 3618 C C . TRP A 1 457 ? 9.016 3.615 -5.375 1 89.31 457 TRP A C 1
ATOM 3620 O O . TRP A 1 457 ? 10.164 3.188 -5.5 1 89.31 457 TRP A O 1
ATOM 3630 N N . GLY A 1 458 ? 8.586 4.734 -5.891 1 85.38 458 GLY A N 1
ATOM 3631 C CA . GLY A 1 458 ? 9.547 5.598 -6.559 1 85.38 458 GLY A CA 1
ATOM 3632 C C . GLY A 1 458 ? 10.75 5.934 -5.695 1 85.38 458 GLY A C 1
ATOM 3633 O O . GLY A 1 458 ? 11.875 6.027 -6.191 1 85.38 458 GLY A O 1
ATOM 3634 N N . ALA A 1 459 ? 10.469 6.094 -4.449 1 83.75 459 ALA A N 1
ATOM 3635 C CA . ALA A 1 459 ? 11.531 6.434 -3.512 1 83.75 459 ALA A CA 1
ATOM 3636 C C . ALA A 1 459 ? 12.336 5.195 -3.121 1 83.75 459 ALA A C 1
ATOM 3638 O O . ALA A 1 459 ? 13.531 5.293 -2.826 1 83.75 459 ALA A O 1
ATOM 3639 N N . LEU A 1 460 ? 11.758 4.008 -3.143 1 86.94 460 LEU A N 1
ATOM 3640 C CA . LEU A 1 460 ? 12.383 2.799 -2.619 1 86.94 460 LEU A CA 1
ATOM 3641 C C . LEU A 1 460 ? 12.93 1.935 -3.75 1 86.94 460 LEU A C 1
ATOM 3643 O O . LEU A 1 460 ? 13.695 1.001 -3.51 1 86.94 460 LEU A O 1
ATOM 3647 N N . ARG A 1 461 ? 12.633 2.254 -4.969 1 88.69 461 ARG A N 1
ATOM 3648 C CA . ARG A 1 461 ? 12.906 1.381 -6.105 1 88.69 461 ARG A CA 1
ATOM 3649 C C . ARG A 1 461 ? 14.406 1.154 -6.277 1 88.69 461 ARG A C 1
ATOM 3651 O O . ARG A 1 461 ? 14.828 0.081 -6.711 1 88.69 461 ARG A O 1
ATOM 3658 N N . GLU A 1 462 ? 15.242 2.15 -5.926 1 87.62 462 GLU A N 1
ATOM 3659 C CA . GLU A 1 462 ? 16.688 1.971 -6.059 1 87.62 462 GLU A CA 1
ATOM 3660 C C . GLU A 1 462 ? 17.219 0.992 -5.016 1 87.62 462 GLU A C 1
ATOM 3662 O O . GLU A 1 462 ? 18.234 0.342 -5.234 1 87.62 462 GLU A O 1
ATOM 3667 N N . ARG A 1 463 ? 16.5 0.838 -3.951 1 85.94 463 ARG A N 1
ATOM 3668 C CA . ARG A 1 463 ? 16.875 -0.104 -2.902 1 85.94 463 ARG A CA 1
ATOM 3669 C C . ARG A 1 463 ? 16.203 -1.46 -3.121 1 85.94 463 ARG A C 1
ATOM 3671 O O . ARG A 1 463 ? 16.859 -2.498 -3.053 1 85.94 463 ARG A O 1
ATOM 3678 N N . ASP A 1 464 ? 14.891 -1.437 -3.396 1 89.44 464 ASP A N 1
ATOM 3679 C CA . ASP A 1 464 ? 14.078 -2.65 -3.361 1 89.44 464 ASP A CA 1
ATOM 3680 C C . ASP A 1 464 ? 13.945 -3.26 -4.754 1 89.44 464 ASP A C 1
ATOM 3682 O O . ASP A 1 464 ? 13.562 -4.422 -4.895 1 89.44 464 ASP A O 1
ATOM 3686 N N . GLY A 1 465 ? 14.266 -2.5 -5.793 1 94.06 465 GLY A N 1
ATOM 3687 C CA . GLY A 1 465 ? 14.148 -3.006 -7.148 1 94.06 465 GLY A CA 1
ATOM 3688 C C . GLY A 1 465 ? 15.289 -3.938 -7.535 1 94.06 465 GLY A C 1
ATOM 3689 O O . GLY A 1 465 ? 16.078 -4.34 -6.684 1 94.06 465 GLY A O 1
ATOM 3690 N N . PHE A 1 466 ? 15.328 -4.301 -8.859 1 95.81 466 PHE A N 1
ATOM 3691 C CA . PHE A 1 466 ? 16.312 -5.285 -9.32 1 95.81 466 PHE A CA 1
ATOM 3692 C C . PHE A 1 466 ? 17.109 -4.738 -10.492 1 95.81 466 PHE A C 1
ATOM 3694 O O . PHE A 1 466 ? 16.625 -3.885 -11.242 1 95.81 466 PHE A O 1
ATOM 3701 N N . ASP A 1 467 ? 18.344 -5.211 -10.594 1 95.56 467 ASP A N 1
ATOM 3702 C CA . ASP A 1 467 ? 19.188 -4.844 -11.727 1 95.56 467 ASP A CA 1
ATOM 3703 C C . ASP A 1 467 ? 19 -5.805 -12.898 1 95.56 467 ASP A C 1
ATOM 3705 O O . ASP A 1 467 ? 19.234 -5.441 -14.047 1 95.56 467 ASP A O 1
ATOM 3709 N N . LEU A 1 468 ? 18.625 -6.98 -12.594 1 96.44 468 LEU A N 1
ATOM 3710 C CA . LEU A 1 468 ? 18.375 -8.023 -13.578 1 96.44 468 LEU A CA 1
ATOM 3711 C C . LEU A 1 468 ? 17.203 -8.906 -13.148 1 96.44 468 LEU A C 1
ATOM 3713 O O . LEU A 1 468 ? 17.094 -9.273 -11.977 1 96.44 468 LEU A O 1
ATOM 3717 N N . VAL A 1 469 ? 16.297 -9.203 -14.133 1 96.69 469 VAL A N 1
ATOM 3718 C CA . VAL A 1 469 ? 15.141 -10.031 -13.812 1 96.69 469 VAL A CA 1
ATOM 3719 C C . VAL A 1 469 ? 15.07 -11.211 -14.789 1 96.69 469 VAL A C 1
ATOM 3721 O O . VAL A 1 469 ? 15.062 -11.023 -16 1 96.69 469 VAL A O 1
ATOM 3724 N N . PHE A 1 470 ? 15.094 -12.414 -14.25 1 97.44 470 PHE A N 1
ATOM 3725 C CA . PHE A 1 470 ? 14.875 -13.641 -15 1 97.44 470 PHE A CA 1
ATOM 3726 C C . PHE A 1 470 ? 13.43 -14.117 -14.844 1 97.44 470 PHE A C 1
ATOM 3728 O O . PHE A 1 470 ? 12.914 -14.188 -13.727 1 97.44 470 PHE A O 1
ATOM 3735 N N . VAL A 1 471 ? 12.773 -14.359 -15.938 1 94.62 471 VAL A N 1
ATOM 3736 C CA . VAL A 1 471 ? 11.422 -14.906 -15.891 1 94.62 471 VAL A CA 1
ATOM 3737 C C . VAL A 1 471 ? 11.375 -16.25 -16.625 1 94.62 471 VAL A C 1
ATOM 3739 O O . VAL A 1 471 ? 11.445 -16.281 -17.859 1 94.62 471 VAL A O 1
ATOM 3742 N N . ASP A 1 472 ? 11.289 -17.281 -15.852 1 92.88 472 ASP A N 1
ATOM 3743 C CA . ASP A 1 472 ? 11.141 -18.609 -16.438 1 92.88 472 ASP A CA 1
ATOM 3744 C C . ASP A 1 472 ? 9.672 -18.953 -16.656 1 92.88 472 ASP A C 1
ATOM 3746 O O . ASP A 1 472 ? 8.797 -18.422 -15.977 1 92.88 472 ASP A O 1
ATOM 3750 N N . GLU A 1 473 ? 9.344 -19.766 -17.688 1 88.06 473 GLU A N 1
ATOM 3751 C CA . GLU A 1 473 ? 7.996 -20.172 -18.062 1 88.06 473 GLU A CA 1
ATOM 3752 C C . GLU A 1 473 ? 7.098 -18.953 -18.266 1 88.06 473 GLU A C 1
ATOM 3754 O O . GLU A 1 473 ? 6.012 -18.875 -17.688 1 88.06 473 GLU A O 1
ATOM 3759 N N . TYR A 1 474 ? 7.578 -18.016 -19.031 1 87.44 474 TYR A N 1
ATOM 3760 C CA . TYR A 1 474 ? 6.961 -16.719 -19.281 1 87.44 474 TYR A CA 1
ATOM 3761 C C . TYR A 1 474 ? 5.574 -16.891 -19.891 1 87.44 474 TYR A C 1
ATOM 3763 O O . TYR A 1 474 ? 4.703 -16.031 -19.719 1 87.44 474 TYR A O 1
ATOM 3771 N N . HIS A 1 475 ? 5.328 -18.016 -20.609 1 81.88 475 HIS A N 1
ATOM 3772 C CA . HIS A 1 475 ? 4.066 -18.234 -21.312 1 81.88 475 HIS A CA 1
ATOM 3773 C C . HIS A 1 475 ? 2.918 -18.422 -20.312 1 81.88 475 HIS A C 1
ATOM 3775 O O . HIS A 1 475 ? 1.747 -18.391 -20.703 1 81.88 475 HIS A O 1
ATOM 3781 N N . TYR A 1 476 ? 3.229 -18.562 -19.062 1 80.44 476 TYR A N 1
ATOM 3782 C CA . TYR A 1 476 ? 2.193 -18.719 -18.047 1 80.44 476 TYR A CA 1
ATOM 3783 C C . TYR A 1 476 ? 1.818 -17.375 -17.438 1 80.44 476 TYR A C 1
ATOM 3785 O O . TYR A 1 476 ? 0.839 -17.266 -16.688 1 80.44 476 TYR A O 1
ATOM 3793 N N . PHE A 1 477 ? 2.459 -16.328 -17.703 1 82.12 477 PHE A N 1
ATOM 3794 C CA . PHE A 1 477 ? 2.168 -15 -17.156 1 82.12 477 PHE A CA 1
ATOM 3795 C C . PHE A 1 477 ? 1.045 -14.328 -17.938 1 82.12 477 PHE A C 1
ATOM 3797 O O . PHE A 1 477 ? 1.01 -14.398 -19.172 1 82.12 477 PHE A O 1
ATOM 3804 N N . THR A 1 478 ? 0.11 -13.773 -17.219 1 79.44 478 THR A N 1
ATOM 3805 C CA . THR A 1 478 ? -0.952 -13.008 -17.859 1 79.44 478 THR A CA 1
ATOM 3806 C C . THR A 1 478 ? -0.413 -11.68 -18.391 1 79.44 478 THR A C 1
ATOM 3808 O O . THR A 1 478 ? 0.717 -11.297 -18.078 1 79.44 478 THR A O 1
ATOM 3811 N N . ARG A 1 479 ? -1.23 -11.07 -19.109 1 77.5 479 ARG A N 1
ATOM 3812 C CA . ARG A 1 479 ? -0.853 -9.758 -19.641 1 77.5 479 ARG A CA 1
ATOM 3813 C C . ARG A 1 479 ? -0.596 -8.773 -18.5 1 77.5 479 ARG A C 1
ATOM 3815 O O . ARG A 1 479 ? 0.369 -8.008 -18.547 1 77.5 479 ARG A O 1
ATOM 3822 N N . ALA A 1 480 ? -1.516 -8.766 -17.547 1 81.38 480 ALA A N 1
ATOM 3823 C CA . ALA A 1 480 ? -1.36 -7.863 -16.406 1 81.38 480 ALA A CA 1
ATOM 3824 C C . ALA A 1 480 ? -0.041 -8.117 -15.68 1 81.38 480 ALA A C 1
ATOM 3826 O O . ALA A 1 480 ? 0.641 -7.176 -15.273 1 81.38 480 ALA A O 1
ATOM 3827 N N . GLU A 1 481 ? 0.36 -9.367 -15.547 1 86.12 481 GLU A N 1
ATOM 3828 C CA . GLU A 1 481 ? 1.609 -9.734 -14.891 1 86.12 481 GLU A CA 1
ATOM 3829 C C . GLU A 1 481 ? 2.816 -9.281 -15.711 1 86.12 481 GLU A C 1
ATOM 3831 O O . GLU A 1 481 ? 3.783 -8.75 -15.156 1 86.12 481 GLU A O 1
ATOM 3836 N N . ALA A 1 482 ? 2.764 -9.484 -16.953 1 84.19 482 ALA A N 1
ATOM 3837 C CA . ALA A 1 482 ? 3.857 -9.117 -17.844 1 84.19 482 ALA A CA 1
ATOM 3838 C C . ALA A 1 482 ? 4.094 -7.613 -17.844 1 84.19 482 ALA A C 1
ATOM 3840 O O . ALA A 1 482 ? 5.238 -7.156 -17.875 1 84.19 482 ALA A O 1
ATOM 3841 N N . MET A 1 483 ? 3.047 -6.875 -17.797 1 80.56 483 MET A N 1
ATOM 3842 C CA . MET A 1 483 ? 3.131 -5.418 -17.875 1 80.56 483 MET A CA 1
ATOM 3843 C C . MET A 1 483 ? 3.723 -4.836 -16.594 1 80.56 483 MET A C 1
ATOM 3845 O O . MET A 1 483 ? 4.211 -3.703 -16.594 1 80.56 483 MET A O 1
ATOM 3849 N N . LEU A 1 484 ? 3.68 -5.602 -15.578 1 87 484 LEU A N 1
ATOM 3850 C CA . LEU A 1 484 ? 4.176 -5.133 -14.289 1 87 484 LEU A CA 1
ATOM 3851 C C . LEU A 1 484 ? 5.688 -5.309 -14.188 1 87 484 LEU A C 1
ATOM 3853 O O . LEU A 1 484 ? 6.344 -4.629 -13.398 1 87 484 LEU A O 1
ATOM 3857 N N . LEU A 1 485 ? 6.32 -6.117 -15.031 1 89.94 485 LEU A N 1
ATOM 3858 C CA . LEU A 1 485 ? 7.695 -6.57 -14.844 1 89.94 485 LEU A CA 1
ATOM 3859 C C . LEU A 1 485 ? 8.672 -5.418 -15.023 1 89.94 485 LEU A C 1
ATOM 3861 O O . LEU A 1 485 ? 9.672 -5.324 -14.305 1 89.94 485 LEU A O 1
ATOM 3865 N N . HIS A 1 486 ? 8.461 -4.5 -15.977 1 87.38 486 HIS A N 1
ATOM 3866 C CA . HIS A 1 486 ? 9.414 -3.432 -16.25 1 87.38 486 HIS A CA 1
ATOM 3867 C C . HIS A 1 486 ? 9.5 -2.449 -15.094 1 87.38 486 HIS A C 1
ATOM 3869 O O . HIS A 1 486 ? 10.492 -1.741 -14.945 1 87.38 486 HIS A O 1
ATOM 3875 N N . ASN A 1 487 ? 8.461 -2.416 -14.25 1 88.56 487 ASN A N 1
ATOM 3876 C CA . ASN A 1 487 ? 8.43 -1.488 -13.125 1 88.56 487 ASN A CA 1
ATOM 3877 C C . ASN A 1 487 ? 9.18 -2.041 -11.922 1 88.56 487 ASN A C 1
ATOM 3879 O O . ASN A 1 487 ? 9.375 -1.338 -10.922 1 88.56 487 ASN A O 1
ATOM 3883 N N . LEU A 1 488 ? 9.703 -3.283 -12.055 1 94.06 488 LEU A N 1
ATOM 3884 C CA . LEU A 1 488 ? 10.398 -3.922 -10.938 1 94.06 488 LEU A CA 1
ATOM 3885 C C . LEU A 1 488 ? 11.867 -3.533 -10.914 1 94.06 488 LEU A C 1
ATOM 3887 O O . LEU A 1 488 ? 12.562 -3.785 -9.93 1 94.06 488 LEU A O 1
ATOM 3891 N N . PHE A 1 489 ? 12.359 -2.865 -11.945 1 93.88 489 PHE A N 1
ATOM 3892 C CA . PHE A 1 489 ? 13.789 -2.594 -12.102 1 93.88 489 PHE A CA 1
ATOM 3893 C C . PHE A 1 489 ? 14.18 -1.324 -11.359 1 93.88 489 PHE A C 1
ATOM 3895 O O . PHE A 1 489 ? 13.367 -0.41 -11.203 1 93.88 489 PHE A O 1
ATOM 3902 N N . LYS A 1 490 ? 15.43 -1.374 -10.93 1 93.06 490 LYS A N 1
ATOM 3903 C CA . LYS A 1 490 ? 16.062 -0.119 -10.531 1 93.06 490 LYS A CA 1
ATOM 3904 C C . LYS A 1 490 ? 16.219 0.819 -11.727 1 93.06 490 LYS A C 1
ATOM 3906 O O . LYS A 1 490 ? 16.375 0.366 -12.859 1 93.06 490 LYS A O 1
ATOM 3911 N N . THR A 1 491 ? 16.156 2.104 -11.406 1 86.56 491 THR A N 1
ATOM 3912 C CA . THR A 1 491 ? 16.281 3.076 -12.484 1 86.56 491 THR A CA 1
ATOM 3913 C C . THR A 1 491 ? 17.625 2.936 -13.188 1 86.56 491 THR A C 1
ATOM 3915 O O . THR A 1 491 ? 17.719 3.088 -14.414 1 86.56 491 THR A O 1
ATOM 3918 N N . ARG A 1 492 ? 18.656 2.588 -12.516 1 89 492 ARG A N 1
ATOM 3919 C CA . ARG A 1 492 ? 20.016 2.504 -13.062 1 89 492 ARG A CA 1
ATOM 3920 C C . ARG A 1 492 ? 20.156 1.309 -14 1 89 492 ARG A C 1
ATOM 3922 O O . ARG A 1 492 ? 21.094 1.242 -14.797 1 89 492 ARG A O 1
ATOM 3929 N N . ALA A 1 493 ? 19.25 0.372 -13.883 1 91.44 493 ALA A N 1
ATOM 3930 C CA . ALA A 1 493 ? 19.344 -0.847 -14.68 1 91.44 493 ALA A CA 1
ATOM 3931 C C . ALA A 1 493 ? 18.953 -0.579 -16.141 1 91.44 493 ALA A C 1
ATOM 3933 O O . ALA A 1 493 ? 19.266 -1.377 -17.016 1 91.44 493 ALA A O 1
ATOM 3934 N N . GLN A 1 494 ? 18.297 0.524 -16.359 1 87.75 494 GLN A N 1
ATOM 3935 C CA . GLN A 1 494 ? 17.844 0.849 -17.703 1 87.75 494 GLN A CA 1
ATOM 3936 C C . GLN A 1 494 ? 19.016 1.336 -18.562 1 87.75 494 GLN A C 1
ATOM 3938 O O . GLN A 1 494 ? 19.797 2.189 -18.141 1 87.75 494 GLN A O 1
ATOM 3943 N N . ILE A 1 495 ? 19.219 0.71 -19.688 1 86.94 495 ILE A N 1
ATOM 3944 C CA . ILE A 1 495 ? 20.25 1.124 -20.641 1 86.94 495 ILE A CA 1
ATOM 3945 C C . ILE A 1 495 ? 19.594 1.559 -21.938 1 86.94 495 ILE A C 1
ATOM 3947 O O . ILE A 1 495 ? 19 0.737 -22.656 1 86.94 495 ILE A O 1
ATOM 3951 N N . SER A 1 496 ? 19.656 2.773 -22.344 1 80.81 496 SER A N 1
ATOM 3952 C CA . SER A 1 496 ? 19.094 3.346 -23.562 1 80.81 496 SER A CA 1
ATOM 3953 C C . SER A 1 496 ? 17.625 2.992 -23.719 1 80.81 496 SER A C 1
ATOM 3955 O O . SER A 1 496 ? 17.203 2.533 -24.781 1 80.81 496 SER A O 1
ATOM 3957 N N . GLY A 1 497 ? 16.922 2.984 -22.609 1 77.81 497 GLY A N 1
ATOM 3958 C CA . GLY A 1 497 ? 15.477 2.762 -22.641 1 77.81 497 GLY A CA 1
ATOM 3959 C C . GLY A 1 497 ? 15.102 1.292 -22.609 1 77.81 497 GLY A C 1
ATOM 3960 O O . GLY A 1 497 ? 13.93 0.944 -22.781 1 77.81 497 GLY A O 1
ATOM 3961 N N . ARG A 1 498 ? 16.125 0.452 -22.453 1 87.88 498 ARG A N 1
ATOM 3962 C CA . ARG A 1 498 ? 15.891 -0.988 -22.438 1 87.88 498 ARG A CA 1
ATOM 3963 C C . ARG A 1 498 ? 16.188 -1.583 -21.078 1 87.88 498 ARG A C 1
ATOM 3965 O O . ARG A 1 498 ? 17.125 -1.145 -20.391 1 87.88 498 ARG A O 1
ATOM 3972 N N . TRP A 1 499 ? 15.375 -2.576 -20.797 1 90.69 499 TRP A N 1
ATOM 3973 C CA . TRP A 1 499 ? 15.531 -3.213 -19.5 1 90.69 499 TRP A CA 1
ATOM 3974 C C . TRP A 1 499 ? 16.109 -4.617 -19.641 1 90.69 499 TRP A C 1
ATOM 3976 O O . TRP A 1 499 ? 15.789 -5.332 -20.594 1 90.69 499 TRP A O 1
ATOM 3986 N N . PRO A 1 500 ? 16.969 -5.023 -18.75 1 93.5 500 PRO A N 1
ATOM 3987 C CA . PRO A 1 500 ? 17.547 -6.371 -18.797 1 93.5 500 PRO A CA 1
ATOM 3988 C C . PRO A 1 500 ? 16.578 -7.441 -18.281 1 93.5 500 PRO A C 1
ATOM 3990 O O . PRO A 1 500 ? 16.828 -8.047 -17.25 1 93.5 500 PRO A O 1
ATOM 3993 N N . LEU A 1 501 ? 15.602 -7.707 -19.031 1 93.88 501 LEU A N 1
ATOM 3994 C CA . LEU A 1 501 ? 14.609 -8.742 -18.766 1 93.88 501 LEU A CA 1
ATOM 3995 C C . LEU A 1 501 ? 14.875 -9.984 -19.609 1 93.88 501 LEU A C 1
ATOM 3997 O O . LEU A 1 501 ? 14.883 -9.914 -20.844 1 93.88 501 LEU A O 1
ATOM 4001 N N . LEU A 1 502 ? 15.234 -11.055 -18.984 1 95.75 502 LEU A N 1
ATOM 4002 C CA . LEU A 1 502 ? 15.445 -12.32 -19.672 1 95.75 502 LEU A CA 1
ATOM 4003 C C . LEU A 1 502 ? 14.234 -13.234 -19.516 1 95.75 502 LEU A C 1
ATOM 4005 O O . LEU A 1 502 ? 13.859 -13.594 -18.391 1 95.75 502 LEU A O 1
ATOM 4009 N N . MET A 1 503 ? 13.648 -13.617 -20.625 1 93 503 MET A N 1
ATOM 4010 C CA . MET A 1 503 ? 12.406 -14.391 -20.609 1 93 503 MET A CA 1
ATOM 4011 C C . MET A 1 503 ? 12.594 -15.734 -21.312 1 93 503 MET A C 1
ATOM 4013 O O . MET A 1 503 ? 12.992 -15.789 -22.469 1 93 503 MET A O 1
ATOM 4017 N N . ALA A 1 504 ? 12.344 -16.781 -20.609 1 92.88 504 ALA A N 1
ATOM 4018 C CA . ALA A 1 504 ? 12.312 -18.109 -21.219 1 92.88 504 ALA A CA 1
ATOM 4019 C C . ALA A 1 504 ? 10.883 -18.609 -21.375 1 92.88 504 ALA A C 1
ATOM 4021 O O . ALA A 1 504 ? 10.062 -18.484 -20.453 1 92.88 504 ALA A O 1
ATOM 4022 N N . TYR A 1 505 ? 10.531 -19.094 -22.594 1 87.56 505 TYR A N 1
ATOM 4023 C CA . TYR A 1 505 ? 9.148 -19.531 -22.781 1 87.56 505 TYR A CA 1
ATOM 4024 C C . TYR A 1 505 ? 9.047 -20.578 -23.891 1 87.56 505 TYR A C 1
ATOM 4026 O O . TYR A 1 505 ? 9.969 -20.734 -24.688 1 87.56 505 TYR A O 1
ATOM 4034 N N . ASP A 1 506 ? 8.039 -21.344 -23.797 1 83.25 506 ASP A N 1
ATOM 4035 C CA . ASP A 1 506 ? 7.551 -22.281 -24.812 1 83.25 506 ASP A CA 1
ATOM 4036 C C . ASP A 1 506 ? 6.035 -22.156 -24.969 1 83.25 506 ASP A C 1
ATOM 4038 O O . ASP A 1 506 ? 5.277 -22.734 -24.188 1 83.25 506 ASP A O 1
ATOM 4042 N N . ILE A 1 507 ? 5.641 -21.531 -25.969 1 77.25 507 ILE A N 1
ATOM 4043 C CA . ILE A 1 507 ? 4.234 -21.203 -26.172 1 77.25 507 ILE A CA 1
ATOM 4044 C C . ILE A 1 507 ? 3.412 -22.469 -26.297 1 77.25 507 ILE A C 1
ATOM 4046 O O . ILE A 1 507 ? 2.246 -22.516 -25.906 1 77.25 507 ILE A O 1
ATOM 4050 N N . LYS A 1 508 ? 4.039 -23.531 -26.75 1 78.94 508 LYS A N 1
ATOM 4051 C CA . LYS A 1 508 ? 3.324 -24.781 -26.984 1 78.94 508 LYS A CA 1
ATOM 4052 C C . LYS A 1 508 ? 2.986 -25.453 -25.656 1 78.94 508 LYS A C 1
ATOM 4054 O O . LYS A 1 508 ? 2.125 -26.344 -25.609 1 78.94 508 LYS A O 1
ATOM 4059 N N . GLN A 1 509 ? 3.664 -25.047 -24.719 1 79.19 509 GLN A N 1
ATOM 4060 C CA . GLN A 1 509 ? 3.418 -25.625 -23.406 1 79.19 509 GLN A CA 1
ATOM 4061 C C . GLN A 1 509 ? 2.332 -24.859 -22.656 1 79.19 509 GLN A C 1
ATOM 4063 O O . GLN A 1 509 ? 1.942 -25.234 -21.547 1 79.19 509 GLN A O 1
ATOM 4068 N N . ALA A 1 510 ? 1.831 -23.828 -23.266 1 74.5 510 ALA A N 1
ATOM 4069 C CA . ALA A 1 510 ? 0.804 -23.031 -22.609 1 74.5 510 ALA A CA 1
ATOM 4070 C C . ALA A 1 510 ? -0.557 -23.719 -22.672 1 74.5 510 ALA A C 1
ATOM 4072 O O . ALA A 1 510 ? -1.096 -23.938 -23.75 1 74.5 510 ALA A O 1
ATOM 4073 N N . THR A 1 511 ? -1.074 -24.156 -21.594 1 65.88 511 THR A N 1
ATOM 4074 C CA . THR A 1 511 ? -2.348 -24.859 -21.562 1 65.88 511 THR A CA 1
ATOM 4075 C C . THR A 1 511 ? -3.506 -23.891 -21.359 1 65.88 511 THR A C 1
ATOM 4077 O O . THR A 1 511 ? -4.66 -24.297 -21.219 1 65.88 511 THR A O 1
ATOM 4080 N N . ASN A 1 512 ? -3.215 -22.719 -21.156 1 62.53 512 ASN A N 1
ATOM 4081 C CA . ASN A 1 512 ? -4.262 -21.703 -21.047 1 62.53 512 ASN A CA 1
ATOM 4082 C C . ASN A 1 512 ? -4.09 -20.594 -22.078 1 62.53 512 ASN A C 1
ATOM 4084 O O . ASN A 1 512 ? -2.982 -20.359 -22.578 1 62.53 512 ASN A O 1
ATOM 4088 N N . ASP A 1 513 ? -5.141 -20.156 -22.453 1 56.66 513 ASP A N 1
ATOM 4089 C CA . ASP A 1 513 ? -5.117 -19.188 -23.547 1 56.66 513 ASP A CA 1
ATOM 4090 C C . ASP A 1 513 ? -4.566 -17.844 -23.094 1 56.66 513 ASP A C 1
ATOM 4092 O O . ASP A 1 513 ? -4.617 -16.859 -23.828 1 56.66 513 ASP A O 1
ATOM 4096 N N . ILE A 1 514 ? -4.102 -17.953 -21.922 1 56.75 514 ILE A N 1
ATOM 4097 C CA . ILE A 1 514 ? -3.574 -16.688 -21.406 1 56.75 514 ILE A CA 1
ATOM 4098 C C . ILE A 1 514 ? -2.41 -16.219 -22.281 1 56.75 514 ILE A C 1
ATOM 4100 O O . ILE A 1 514 ? -2.287 -15.039 -22.594 1 56.75 514 ILE A O 1
ATOM 4104 N N . ALA A 1 515 ? -1.604 -17.188 -22.609 1 53.88 515 ALA A N 1
ATOM 4105 C CA . ALA A 1 515 ? -0.375 -16.922 -23.344 1 53.88 515 ALA A CA 1
ATOM 4106 C C . ALA A 1 515 ? -0.685 -16.375 -24.734 1 53.88 515 ALA A C 1
ATOM 4108 O O . ALA A 1 515 ? 0.138 -15.672 -25.328 1 53.88 515 ALA A O 1
ATOM 4109 N N . ILE A 1 516 ? -1.875 -16.719 -25.234 1 53.56 516 ILE A N 1
ATOM 4110 C CA . ILE A 1 516 ? -2.174 -16.422 -26.641 1 53.56 516 ILE A CA 1
ATOM 4111 C C . ILE A 1 516 ? -3.111 -15.219 -26.719 1 53.56 516 ILE A C 1
ATOM 4113 O O . ILE A 1 516 ? -3.15 -14.516 -27.734 1 53.56 516 ILE A O 1
ATOM 4117 N N . SER A 1 517 ? -3.938 -15.094 -25.688 1 49.88 517 SER A N 1
ATOM 4118 C CA . SER A 1 517 ? -4.977 -14.07 -25.781 1 49.88 517 SER A CA 1
ATOM 4119 C C . SER A 1 517 ? -4.383 -12.711 -26.141 1 49.88 517 SER A C 1
ATOM 4121 O O . SER A 1 517 ? -5.035 -11.898 -26.797 1 49.88 517 SER A O 1
ATOM 4123 N N . GLY A 1 518 ? -3.17 -12.359 -25.688 1 51.69 518 GLY A N 1
ATOM 4124 C CA . GLY A 1 518 ? -2.664 -11.047 -26.031 1 51.69 518 GLY A CA 1
ATOM 4125 C C . GLY A 1 518 ? -1.84 -11.039 -27.312 1 51.69 518 GLY A C 1
ATOM 4126 O O . GLY A 1 518 ? -1.37 -9.984 -27.75 1 51.69 518 GLY A O 1
ATOM 4127 N N . GLY A 1 519 ? -1.974 -12.156 -28.062 1 52.34 519 GLY A N 1
ATOM 4128 C CA . GLY A 1 519 ? -1.172 -12.234 -29.266 1 52.34 519 GLY A CA 1
ATOM 4129 C C . GLY A 1 519 ? 0.288 -11.891 -29.047 1 52.34 519 GLY A C 1
ATOM 4130 O O . GLY A 1 519 ? 0.82 -12.109 -27.953 1 52.34 519 GLY A O 1
ATOM 4131 N N . MET A 1 520 ? 0.918 -11.398 -30.203 1 52.69 520 MET A N 1
ATOM 4132 C CA . MET A 1 520 ? 2.318 -10.984 -30.203 1 52.69 520 MET A CA 1
ATOM 4133 C C . MET A 1 520 ? 2.539 -9.82 -29.25 1 52.69 520 MET A C 1
ATOM 4135 O O . MET A 1 520 ? 3.67 -9.555 -28.844 1 52.69 520 MET A O 1
ATOM 4139 N N . GLU A 1 521 ? 1.488 -9.188 -28.984 1 53.66 521 GLU A N 1
ATOM 4140 C CA . GLU A 1 521 ? 1.608 -7.945 -28.219 1 53.66 521 GLU A CA 1
ATOM 4141 C C . GLU A 1 521 ? 2.09 -8.211 -26.797 1 53.66 521 GLU A C 1
ATOM 4143 O O . GLU A 1 521 ? 2.699 -7.336 -26.172 1 53.66 521 GLU A O 1
ATOM 4148 N N . ARG A 1 522 ? 1.956 -9.391 -26.375 1 56.5 522 ARG A N 1
ATOM 4149 C CA . ARG A 1 522 ? 2.391 -9.719 -25.016 1 56.5 522 ARG A CA 1
ATOM 4150 C C . ARG A 1 522 ? 3.912 -9.734 -24.922 1 56.5 522 ARG A C 1
ATOM 4152 O O . ARG A 1 522 ? 4.477 -9.445 -23.859 1 56.5 522 ARG A O 1
ATOM 4159 N N . PHE A 1 523 ? 4.395 -10.172 -26.062 1 53.66 523 PHE A N 1
ATOM 4160 C CA . PHE A 1 523 ? 5.848 -10.234 -26.062 1 53.66 523 PHE A CA 1
ATOM 4161 C C . PHE A 1 523 ? 6.453 -8.859 -26.312 1 53.66 523 PHE A C 1
ATOM 4163 O O . PHE A 1 523 ? 7.664 -8.672 -26.188 1 53.66 523 PHE A O 1
ATOM 4170 N N . ARG A 1 524 ? 5.488 -8.008 -26.688 1 54.25 524 ARG A N 1
ATOM 4171 C CA . ARG A 1 524 ? 5.914 -6.625 -26.859 1 54.25 524 ARG A CA 1
ATOM 4172 C C . ARG A 1 524 ? 5.598 -5.797 -25.625 1 54.25 524 ARG A C 1
ATOM 4174 O O . ARG A 1 524 ? 4.527 -5.195 -25.531 1 54.25 524 ARG A O 1
ATOM 4181 N N . ASN A 1 525 ? 6.039 -6.32 -24.547 1 56 525 ASN A N 1
ATOM 4182 C CA . ASN A 1 525 ? 5.848 -5.453 -23.391 1 56 525 ASN A CA 1
ATOM 4183 C C . ASN A 1 525 ? 6.258 -4.016 -23.688 1 56 525 ASN A C 1
ATOM 4185 O O . ASN A 1 525 ? 7.449 -3.703 -23.75 1 56 525 ASN A O 1
ATOM 4189 N N . PRO A 1 526 ? 5.344 -3.199 -24.109 1 52.06 526 PRO A N 1
ATOM 4190 C CA . PRO A 1 526 ? 5.676 -1.845 -24.547 1 52.06 526 PRO A CA 1
ATOM 4191 C C . PRO A 1 526 ? 6.652 -1.14 -23.609 1 52.06 526 PRO A C 1
ATOM 4193 O O . PRO A 1 526 ? 7.457 -0.317 -24.062 1 52.06 526 PRO A O 1
ATOM 4196 N N . GLY A 1 527 ? 6.75 -1.568 -22.391 1 60.72 527 GLY A N 1
ATOM 4197 C CA . GLY A 1 527 ? 7.609 -0.801 -21.516 1 60.72 527 GLY A CA 1
ATOM 4198 C C . GLY A 1 527 ? 9.016 -1.356 -21.422 1 60.72 527 GLY A C 1
ATOM 4199 O O . GLY A 1 527 ? 9.922 -0.684 -20.922 1 60.72 527 GLY A O 1
ATOM 4200 N N . VAL A 1 528 ? 9.32 -2.566 -22.047 1 69.31 528 VAL A N 1
ATOM 4201 C CA . VAL A 1 528 ? 10.609 -3.213 -21.797 1 69.31 528 VAL A CA 1
ATOM 4202 C C . VAL A 1 528 ? 11.562 -2.938 -22.953 1 69.31 528 VAL A C 1
ATOM 4204 O O . VAL A 1 528 ? 12.781 -3.014 -22.797 1 69.31 528 VAL A O 1
ATOM 4207 N N . GLY A 1 529 ? 11.164 -2.492 -24.094 1 67.81 529 GLY A N 1
ATOM 4208 C CA . GLY A 1 529 ? 12.008 -2.232 -25.25 1 67.81 529 GLY A CA 1
ATOM 4209 C C . GLY A 1 529 ? 12.094 -3.408 -26.203 1 67.81 529 GLY A C 1
ATOM 4210 O O . GLY A 1 529 ? 11.445 -4.438 -25.984 1 67.81 529 GLY A O 1
ATOM 4211 N N . GLU A 1 530 ? 12.953 -3.297 -27.203 1 76.88 530 GLU A N 1
ATOM 4212 C CA . GLU A 1 530 ? 13.117 -4.328 -28.219 1 76.88 530 GLU A CA 1
ATOM 4213 C C . GLU A 1 530 ? 13.906 -5.516 -27.688 1 76.88 530 GLU A C 1
ATOM 4215 O O . GLU A 1 530 ? 14.969 -5.34 -27.078 1 76.88 530 GLU A O 1
ATOM 4220 N N . SER A 1 531 ? 13.375 -6.691 -27.922 1 82.25 531 SER A N 1
ATOM 4221 C CA . SER A 1 531 ? 14 -7.891 -27.375 1 82.25 531 SER A CA 1
ATOM 4222 C C . SER A 1 531 ? 14.766 -8.656 -28.453 1 82.25 531 SER A C 1
ATOM 4224 O O . SER A 1 531 ? 14.516 -8.469 -29.641 1 82.25 531 SER A O 1
ATOM 4226 N N . VAL A 1 532 ? 15.797 -9.406 -28.047 1 85.88 532 VAL A N 1
ATOM 4227 C CA . VAL A 1 532 ? 16.562 -10.305 -28.922 1 85.88 532 VAL A CA 1
ATOM 4228 C C . VAL A 1 532 ? 16.156 -11.758 -28.641 1 85.88 532 VAL A C 1
ATOM 4230 O O . VAL A 1 532 ? 15.969 -12.141 -27.484 1 85.88 532 VAL A O 1
ATOM 4233 N N . LEU A 1 533 ? 16.031 -12.516 -29.75 1 88.25 533 LEU A N 1
ATOM 4234 C CA . LEU A 1 533 ? 15.594 -13.898 -29.641 1 88.25 533 LEU A CA 1
ATOM 4235 C C . LEU A 1 533 ? 16.781 -14.859 -29.734 1 88.25 533 LEU A C 1
ATOM 4237 O O . LEU A 1 533 ? 17.625 -14.719 -30.625 1 88.25 533 LEU A O 1
ATOM 4241 N N . THR A 1 534 ? 16.953 -15.688 -28.781 1 89.44 534 THR A N 1
ATOM 4242 C CA . THR A 1 534 ? 17.844 -16.844 -28.828 1 89.44 534 THR A CA 1
ATOM 4243 C C . THR A 1 534 ? 17.031 -18.141 -28.828 1 89.44 534 THR A C 1
ATOM 4245 O O . THR A 1 534 ? 16.219 -18.375 -27.938 1 89.44 534 THR A O 1
ATOM 4248 N N . GLU A 1 535 ? 17.281 -19.016 -29.797 1 90.12 535 GLU A N 1
ATOM 4249 C CA . GLU A 1 535 ? 16.516 -20.25 -29.938 1 90.12 535 GLU A CA 1
ATOM 4250 C C . GLU A 1 535 ? 17.375 -21.469 -29.641 1 90.12 535 GLU A C 1
ATOM 4252 O O . GLU A 1 535 ? 18.5 -21.594 -30.156 1 90.12 535 GLU A O 1
ATOM 4257 N N . LEU A 1 536 ? 16.859 -22.297 -28.812 1 90.19 536 LEU A N 1
ATOM 4258 C CA . LEU A 1 536 ? 17.516 -23.578 -28.531 1 90.19 536 LEU A CA 1
ATOM 4259 C C . LEU A 1 536 ? 16.891 -24.703 -29.375 1 90.19 536 LEU A C 1
ATOM 4261 O O . LEU A 1 536 ? 15.68 -24.891 -29.359 1 90.19 536 LEU A O 1
ATOM 4265 N N . LYS A 1 537 ? 17.75 -25.5 -30 1 86.25 537 LYS A N 1
ATOM 4266 C CA . LYS A 1 537 ? 17.219 -26.469 -30.969 1 86.25 537 LYS A CA 1
ATOM 4267 C C . LYS A 1 537 ? 17.547 -27.891 -30.547 1 86.25 537 LYS A C 1
ATOM 4269 O O . LYS A 1 537 ? 16.969 -28.844 -31.078 1 86.25 537 LYS A O 1
ATOM 4274 N N . GLN A 1 538 ? 18.375 -28.031 -29.625 1 87.5 538 GLN A N 1
ATOM 4275 C CA . GLN A 1 538 ? 18.781 -29.375 -29.219 1 87.5 538 GLN A CA 1
ATOM 4276 C C . GLN A 1 538 ? 18.047 -29.812 -27.953 1 87.5 538 GLN A C 1
ATOM 4278 O O . GLN A 1 538 ? 18.016 -29.062 -26.969 1 87.5 538 GLN A O 1
ATOM 4283 N N . VAL A 1 539 ? 17.516 -31.062 -28.078 1 87.12 539 VAL A N 1
ATOM 4284 C CA . VAL A 1 539 ? 16.797 -31.609 -26.922 1 87.12 539 VAL A CA 1
ATOM 4285 C C . VAL A 1 539 ? 17.688 -32.594 -26.172 1 87.12 539 VAL A C 1
ATOM 4287 O O . VAL A 1 539 ? 18.25 -33.5 -26.766 1 87.12 539 VAL A O 1
ATOM 4290 N N . TYR A 1 540 ? 17.797 -32.438 -24.938 1 84.62 540 TYR A N 1
ATOM 4291 C CA . TYR A 1 540 ? 18.672 -33.281 -24.125 1 84.62 540 TYR A CA 1
ATOM 4292 C C . TYR A 1 540 ? 17.875 -34.156 -23.188 1 84.62 540 TYR A C 1
ATOM 4294 O O . TYR A 1 540 ? 18.453 -35.031 -22.516 1 84.62 540 TYR A O 1
ATOM 4302 N N . ARG A 1 541 ? 16.625 -34 -23.172 1 84.19 541 ARG A N 1
ATOM 4303 C CA . ARG A 1 541 ? 15.805 -34.688 -22.188 1 84.19 541 ARG A CA 1
ATOM 4304 C C . ARG A 1 541 ? 15.297 -36.031 -22.75 1 84.19 541 ARG A C 1
ATOM 4306 O O . ARG A 1 541 ? 15.547 -37.094 -22.172 1 84.19 541 ARG A O 1
ATOM 4313 N N . SER A 1 542 ? 14.648 -36 -23.859 1 90.31 542 SER A N 1
ATOM 4314 C CA . SER A 1 542 ? 13.852 -37.125 -24.344 1 90.31 542 SER A CA 1
ATOM 4315 C C . SER A 1 542 ? 14.586 -37.906 -25.438 1 90.31 542 SER A C 1
ATOM 4317 O O . SER A 1 542 ? 15.383 -37.312 -26.188 1 90.31 542 SER A O 1
ATOM 4319 N N . THR A 1 543 ? 14.281 -39.156 -25.609 1 93.94 543 THR A N 1
ATOM 4320 C CA . THR A 1 543 ? 14.82 -40 -26.672 1 93.94 543 THR A CA 1
ATOM 4321 C C . THR A 1 543 ? 14.336 -39.531 -28.047 1 93.94 543 THR A C 1
ATOM 4323 O O . THR A 1 543 ? 13.375 -38.781 -28.141 1 93.94 543 THR A O 1
ATOM 4326 N N . PRO A 1 544 ? 15.078 -39.938 -29.078 1 93.31 544 PRO A N 1
ATOM 4327 C CA . PRO A 1 544 ? 14.633 -39.562 -30.422 1 93.31 544 PRO A CA 1
ATOM 4328 C C . PRO A 1 544 ? 13.219 -40.031 -30.734 1 93.31 544 PRO A C 1
ATOM 4330 O O . PRO A 1 544 ? 12.484 -39.375 -31.469 1 93.31 544 PRO A O 1
ATOM 4333 N N . GLN A 1 545 ? 12.844 -41.188 -30.266 1 94.19 545 GLN A N 1
ATOM 4334 C CA . GLN A 1 545 ? 11.508 -41.75 -30.5 1 94.19 545 GLN A CA 1
ATOM 4335 C C . GLN A 1 545 ? 10.445 -40.844 -29.859 1 94.19 545 GLN A C 1
ATOM 4337 O O . GLN A 1 545 ? 9.406 -40.594 -30.469 1 94.19 545 GLN A O 1
ATOM 4342 N N . ILE A 1 546 ? 10.727 -40.438 -28.641 1 94.19 546 ILE A N 1
ATOM 4343 C CA . ILE A 1 546 ? 9.781 -39.562 -27.953 1 94.19 546 ILE A CA 1
ATOM 4344 C C . ILE A 1 546 ? 9.742 -38.188 -28.672 1 94.19 546 ILE A C 1
ATOM 4346 O O . ILE A 1 546 ? 8.664 -37.625 -28.844 1 94.19 546 ILE A O 1
ATOM 4350 N N . THR A 1 547 ? 10.867 -37.719 -29.094 1 92.06 547 THR A N 1
ATOM 4351 C CA . THR A 1 547 ? 10.961 -36.469 -29.812 1 92.06 547 THR A CA 1
ATOM 4352 C C . THR A 1 547 ? 10.18 -36.531 -31.125 1 92.06 547 THR A C 1
ATOM 4354 O O . THR A 1 547 ? 9.57 -35.531 -31.531 1 92.06 547 THR A O 1
ATOM 4357 N N . ALA A 1 548 ? 10.266 -37.656 -31.75 1 91.94 548 ALA A N 1
ATOM 4358 C CA . ALA A 1 548 ? 9.5 -37.812 -32.969 1 91.94 548 ALA A CA 1
ATOM 4359 C C . ALA A 1 548 ? 8 -37.75 -32.719 1 91.94 548 ALA A C 1
ATOM 4361 O O . ALA A 1 548 ? 7.25 -37.188 -33.5 1 91.94 548 ALA A O 1
ATOM 4362 N N . LEU A 1 549 ? 7.613 -38.375 -31.656 1 94.12 549 LEU A N 1
ATOM 4363 C CA . LEU A 1 549 ? 6.215 -38.25 -31.266 1 94.12 549 LEU A CA 1
ATOM 4364 C C . LEU A 1 549 ? 5.824 -36.812 -31.016 1 94.12 549 LEU A C 1
ATOM 4366 O O . LEU A 1 549 ? 4.766 -36.375 -31.453 1 94.12 549 LEU A O 1
ATOM 4370 N N . LEU A 1 550 ? 6.641 -36.094 -30.281 1 91.38 550 LEU A N 1
ATOM 4371 C CA . LEU A 1 550 ? 6.371 -34.688 -29.969 1 91.38 550 LEU A CA 1
ATOM 4372 C C . LEU A 1 550 ? 6.297 -33.844 -31.234 1 91.38 550 LEU A C 1
ATOM 4374 O O . LEU A 1 550 ? 5.508 -32.906 -31.297 1 91.38 550 LEU A O 1
ATOM 4378 N N . ARG A 1 551 ? 7.07 -34.125 -32.188 1 88 551 ARG A N 1
ATOM 4379 C CA . ARG A 1 551 ? 7.027 -33.438 -33.469 1 88 551 ARG A CA 1
ATOM 4380 C C . ARG A 1 551 ? 5.684 -33.656 -34.156 1 88 551 ARG A C 1
ATOM 4382 O O . ARG A 1 551 ? 5.129 -32.719 -34.75 1 88 551 ARG A O 1
ATOM 4389 N N . ASP A 1 552 ? 5.246 -34.844 -34.094 1 90.06 552 ASP A N 1
ATOM 4390 C CA . ASP A 1 552 ? 3.949 -35.156 -34.719 1 90.06 552 ASP A CA 1
ATOM 4391 C C . ASP A 1 552 ? 2.824 -34.406 -33.969 1 90.06 552 ASP A C 1
ATOM 4393 O O . ASP A 1 552 ? 1.877 -33.938 -34.625 1 90.06 552 ASP A O 1
ATOM 4397 N N . LEU A 1 553 ? 2.943 -34.406 -32.656 1 88.88 553 LEU A N 1
ATOM 4398 C CA . LEU A 1 553 ? 1.949 -33.688 -31.891 1 88.88 553 LEU A CA 1
ATOM 4399 C C . LEU A 1 553 ? 2.002 -32.188 -32.219 1 88.88 553 LEU A C 1
ATOM 4401 O O . LEU A 1 553 ? 0.963 -31.516 -32.281 1 88.88 553 LEU A O 1
ATOM 4405 N N . ASP A 1 554 ? 3.156 -31.703 -32.406 1 85 554 ASP A N 1
ATOM 4406 C CA . ASP A 1 554 ? 3.365 -30.297 -32.719 1 85 554 ASP A CA 1
ATOM 4407 C C . ASP A 1 554 ? 2.668 -29.922 -34.031 1 85 554 ASP A C 1
ATOM 4409 O O . ASP A 1 554 ? 2.131 -28.828 -34.156 1 85 554 ASP A O 1
ATOM 4413 N N . ALA A 1 555 ? 2.725 -30.797 -34.906 1 80.38 555 ALA A N 1
ATOM 4414 C CA . ALA A 1 555 ? 2.131 -30.562 -36.219 1 80.38 555 ALA A CA 1
ATOM 4415 C C . ALA A 1 555 ? 0.613 -30.453 -36.125 1 80.38 555 ALA A C 1
ATOM 4417 O O . ALA A 1 555 ? -0.031 -29.891 -37 1 80.38 555 ALA A O 1
ATOM 4418 N N . ALA A 1 556 ? 0.082 -30.922 -35.031 1 80.25 556 ALA A N 1
ATOM 4419 C CA . ALA A 1 556 ? -1.369 -30.922 -34.875 1 80.25 556 ALA A CA 1
ATOM 4420 C C . ALA A 1 556 ? -1.859 -29.594 -34.312 1 80.25 556 ALA A C 1
ATOM 4422 O O . ALA A 1 556 ? -3.062 -29.328 -34.281 1 80.25 556 ALA A O 1
ATOM 4423 N N . PHE A 1 557 ? -0.904 -28.766 -33.938 1 77.31 557 PHE A N 1
ATOM 4424 C CA . PHE A 1 557 ? -1.318 -27.469 -33.406 1 77.31 557 PHE A CA 1
ATOM 4425 C C . PHE A 1 557 ? -1.979 -26.625 -34.469 1 77.31 557 PHE A C 1
ATOM 4427 O O . PHE A 1 557 ? -1.469 -26.531 -35.594 1 77.31 557 PHE A O 1
ATOM 4434 N N . PRO A 1 558 ? -3.182 -26.109 -34.094 1 67.19 558 PRO A N 1
ATOM 4435 C CA . PRO A 1 558 ? -3.807 -25.219 -35.094 1 67.19 558 PRO A CA 1
ATOM 4436 C C . PRO A 1 558 ? -2.947 -24 -35.406 1 67.19 558 PRO A C 1
ATOM 4438 O O . PRO A 1 558 ? -2.137 -23.578 -34.594 1 67.19 558 PRO A O 1
ATOM 4441 N N . ALA A 1 559 ? -3.016 -23.562 -36.625 1 59.62 559 ALA A N 1
ATOM 4442 C CA . ALA A 1 559 ? -2.252 -22.406 -37.094 1 59.62 559 ALA A CA 1
ATOM 4443 C C . ALA A 1 559 ? -2.576 -21.172 -36.25 1 59.62 559 ALA A C 1
ATOM 4445 O O . ALA A 1 559 ? -3.732 -20.938 -35.906 1 59.62 559 ALA A O 1
ATOM 4446 N N . MET A 1 560 ? -1.609 -20.719 -35.531 1 58.38 560 MET A N 1
ATOM 4447 C CA . MET A 1 560 ? -1.81 -19.484 -34.781 1 58.38 560 MET A CA 1
ATOM 4448 C C . MET A 1 560 ? -1.093 -18.312 -35.438 1 58.38 560 MET A C 1
ATOM 4450 O O . MET A 1 560 ? -0.042 -18.5 -36.062 1 58.38 560 MET A O 1
ATOM 4454 N N . ASP A 1 561 ? -1.8 -17.203 -35.562 1 50.81 561 ASP A N 1
ATOM 4455 C CA . ASP A 1 561 ? -1.21 -15.992 -36.125 1 50.81 561 ASP A CA 1
ATOM 4456 C C . ASP A 1 561 ? -0.216 -15.367 -35.156 1 50.81 561 ASP A C 1
ATOM 4458 O O . ASP A 1 561 ? -0.509 -14.344 -34.531 1 50.81 561 ASP A O 1
ATOM 4462 N N . LEU A 1 562 ? 0.697 -16.109 -34.719 1 56.62 562 LEU A N 1
ATOM 4463 C CA . LEU A 1 562 ? 1.68 -15.508 -33.812 1 56.62 562 LEU A CA 1
ATOM 4464 C C . LEU A 1 562 ? 2.967 -15.18 -34.562 1 56.62 562 LEU A C 1
ATOM 4466 O O . LEU A 1 562 ? 3.99 -15.836 -34.375 1 56.62 562 LEU A O 1
ATOM 4470 N N . GLU A 1 563 ? 2.891 -14.281 -35.531 1 49.66 563 GLU A N 1
ATOM 4471 C CA . GLU A 1 563 ? 3.932 -13.695 -36.375 1 49.66 563 GLU A CA 1
ATOM 4472 C C . GLU A 1 563 ? 5.289 -14.328 -36.094 1 49.66 563 GLU A C 1
ATOM 4474 O O . GLU A 1 563 ? 6.219 -13.656 -35.656 1 49.66 563 GLU A O 1
ATOM 4479 N N . GLY A 1 564 ? 5.496 -15.602 -36.219 1 55.16 564 GLY A N 1
ATOM 4480 C CA . GLY A 1 564 ? 6.84 -16.156 -36.156 1 55.16 564 GLY A CA 1
ATOM 4481 C C . GLY A 1 564 ? 7.172 -16.766 -34.812 1 55.16 564 GLY A C 1
ATOM 4482 O O . GLY A 1 564 ? 8.219 -17.406 -34.656 1 55.16 564 GLY A O 1
ATOM 4483 N N . GLU A 1 565 ? 6.387 -16.516 -33.875 1 56.69 565 GLU A N 1
ATOM 4484 C CA . GLU A 1 565 ? 6.723 -17.031 -32.562 1 56.69 565 GLU A CA 1
ATOM 4485 C C . GLU A 1 565 ? 6.316 -18.5 -32.438 1 56.69 565 GLU A C 1
ATOM 4487 O O . GLU A 1 565 ? 6.812 -19.203 -31.531 1 56.69 565 GLU A O 1
ATOM 4492 N N . TYR A 1 566 ? 5.52 -18.922 -33.406 1 56.53 566 TYR A N 1
ATOM 4493 C CA . TYR A 1 566 ? 5.109 -20.312 -33.375 1 56.53 566 TYR A CA 1
ATOM 4494 C C . TYR A 1 566 ? 5.969 -21.156 -34.281 1 56.53 566 TYR A C 1
ATOM 4496 O O . TYR A 1 566 ? 5.656 -21.312 -35.469 1 56.53 566 TYR A O 1
ATOM 4504 N N . ALA A 1 567 ? 7.258 -21.359 -33.938 1 58.28 567 ALA A N 1
ATOM 4505 C CA . ALA A 1 567 ? 8.18 -22.094 -34.812 1 58.28 567 ALA A CA 1
ATOM 4506 C C . ALA A 1 567 ? 7.938 -23.594 -34.719 1 58.28 567 ALA A C 1
ATOM 4508 O O . ALA A 1 567 ? 7.512 -24.094 -33.656 1 58.28 567 ALA A O 1
ATOM 4509 N N . THR A 1 568 ? 8 -24.156 -35.812 1 61.38 568 THR A N 1
ATOM 4510 C CA . THR A 1 568 ? 7.871 -25.609 -35.906 1 61.38 568 THR A CA 1
ATOM 4511 C C . THR A 1 568 ? 8.906 -26.312 -35.031 1 61.38 568 THR A C 1
ATOM 4513 O O . THR A 1 568 ? 10.039 -25.828 -34.906 1 61.38 568 THR A O 1
ATOM 4516 N N . TYR A 1 569 ? 8.398 -27.281 -34.344 1 62.94 569 TYR A N 1
ATOM 4517 C CA . TYR A 1 569 ? 9.234 -28.109 -33.5 1 62.94 569 TYR A CA 1
ATOM 4518 C C . TYR A 1 569 ? 10.383 -28.734 -34.281 1 62.94 569 TYR A C 1
ATOM 4520 O O . TYR A 1 569 ? 10.172 -29.656 -35.062 1 62.94 569 TYR A O 1
ATOM 4528 N N . VAL A 1 570 ? 11.523 -28.094 -34.406 1 61.69 570 VAL A N 1
ATOM 4529 C CA . VAL A 1 570 ? 12.68 -28.625 -35.125 1 61.69 570 VAL A CA 1
ATOM 4530 C C . VAL A 1 570 ? 13.703 -29.141 -34.125 1 61.69 570 VAL A C 1
ATOM 4532 O O . VAL A 1 570 ? 14.766 -28.547 -33.938 1 61.69 570 VAL A O 1
ATOM 4535 N N . ALA A 1 571 ? 13.297 -29.922 -33.094 1 70.12 571 ALA A N 1
ATOM 4536 C CA . ALA A 1 571 ? 14.25 -30.266 -32.031 1 70.12 571 ALA A CA 1
ATOM 4537 C C . ALA A 1 571 ? 14.898 -31.625 -32.312 1 70.12 571 ALA A C 1
ATOM 4539 O O . ALA A 1 571 ? 14.242 -32.531 -32.812 1 70.12 571 ALA A O 1
ATOM 4540 N N . GLU A 1 572 ? 16.234 -31.672 -32.312 1 81.75 572 GLU A N 1
ATOM 4541 C CA . GLU A 1 572 ? 17 -32.906 -32.438 1 81.75 572 GLU A CA 1
ATOM 4542 C C . GLU A 1 572 ? 17.422 -33.438 -31.078 1 81.75 572 GLU A C 1
ATOM 4544 O O . GLU A 1 572 ? 18.031 -32.719 -30.281 1 81.75 572 GLU A O 1
ATOM 4549 N N . SER A 1 573 ? 17.078 -34.75 -30.875 1 89.19 573 SER A N 1
ATOM 4550 C CA . SER A 1 573 ? 17.406 -35.344 -29.594 1 89.19 573 SER A CA 1
ATOM 4551 C C . SER A 1 573 ? 18.875 -35.75 -29.531 1 89.19 573 SER A C 1
ATOM 4553 O O . SER A 1 573 ? 19.438 -36.25 -30.516 1 89.19 573 SER A O 1
ATOM 4555 N N . GLN A 1 574 ? 19.516 -35.5 -28.469 1 84.44 574 GLN A N 1
ATOM 4556 C CA . GLN A 1 574 ? 20.891 -35.906 -28.25 1 84.44 574 GLN A CA 1
ATOM 4557 C C . GLN A 1 574 ? 20.984 -37.125 -27.328 1 84.44 574 GLN A C 1
ATOM 4559 O O . GLN A 1 574 ? 22.062 -37.469 -26.844 1 84.44 574 GLN A O 1
ATOM 4564 N N . GLN A 1 575 ? 19.859 -37.75 -27.109 1 88.25 575 GLN A N 1
ATOM 4565 C CA . GLN A 1 575 ? 19.812 -38.938 -26.266 1 88.25 575 GLN A CA 1
ATOM 4566 C C . GLN A 1 575 ? 19.969 -40.219 -27.094 1 88.25 575 GLN A C 1
ATOM 4568 O O . GLN A 1 575 ? 19.844 -40.188 -28.312 1 88.25 575 GLN A O 1
ATOM 4573 N N . GLU A 1 576 ? 20.281 -41.281 -26.438 1 89.25 576 GLU A N 1
ATOM 4574 C CA . GLU A 1 576 ? 20.328 -42.594 -27.094 1 89.25 576 GLU A CA 1
ATOM 4575 C C . GLU A 1 576 ? 18.922 -43.062 -27.5 1 89.25 576 GLU A C 1
ATOM 4577 O O . GLU A 1 576 ? 17.922 -42.562 -26.969 1 89.25 576 GLU A O 1
ATOM 4582 N N . ASN A 1 577 ? 18.938 -43.969 -28.375 1 91.12 577 ASN A N 1
ATOM 4583 C CA . ASN A 1 577 ? 17.656 -44.5 -28.828 1 91.12 577 ASN A CA 1
ATOM 4584 C C . ASN A 1 577 ? 16.906 -45.219 -27.703 1 91.12 577 ASN A C 1
ATOM 4586 O O . ASN A 1 577 ? 17.516 -45.875 -26.859 1 91.12 577 ASN A O 1
ATOM 4590 N N . GLY A 1 578 ? 15.664 -45 -27.703 1 91.75 578 GLY A N 1
ATOM 4591 C CA . GLY A 1 578 ? 14.789 -45.625 -26.734 1 91.75 578 GLY A CA 1
ATOM 4592 C C . GLY A 1 578 ? 13.641 -46.406 -27.375 1 91.75 578 GLY A C 1
ATOM 4593 O O . GLY A 1 578 ? 13.703 -46.719 -28.562 1 91.75 578 GLY A O 1
ATOM 4594 N N . GLU A 1 579 ? 12.648 -46.688 -26.562 1 92.5 579 GLU A N 1
ATOM 4595 C CA . GLU A 1 579 ? 11.484 -47.438 -27.062 1 92.5 579 GLU A CA 1
ATOM 4596 C C . GLU A 1 579 ? 10.461 -46.469 -27.688 1 92.5 579 GLU A C 1
ATOM 4598 O O . GLU A 1 579 ? 10.297 -45.344 -27.234 1 92.5 579 GLU A O 1
ATOM 4603 N N . THR A 1 580 ? 9.859 -47 -28.734 1 95.81 580 THR A N 1
ATOM 4604 C CA . THR A 1 580 ? 8.789 -46.219 -29.359 1 95.81 580 THR A CA 1
ATOM 4605 C C . THR A 1 580 ? 7.586 -46.125 -28.422 1 95.81 580 THR A C 1
ATOM 4607 O O . THR A 1 580 ? 7.156 -47.125 -27.844 1 95.81 580 THR A O 1
ATOM 4610 N N . PRO A 1 581 ? 7.098 -44.906 -28.234 1 96.94 581 PRO A N 1
ATOM 4611 C CA . PRO A 1 581 ? 5.898 -44.75 -27.406 1 96.94 581 PRO A CA 1
ATOM 4612 C C . PRO A 1 581 ? 4.754 -45.656 -27.844 1 96.94 581 PRO A C 1
ATOM 4614 O O . PRO A 1 581 ? 4.621 -45.969 -29.031 1 96.94 581 PRO A O 1
ATOM 4617 N N . SER A 1 582 ? 3.951 -46.062 -26.938 1 97 582 SER A N 1
ATOM 4618 C CA . SER A 1 582 ? 2.908 -47.031 -27.234 1 97 582 SER A CA 1
ATOM 4619 C C . SER A 1 582 ? 1.535 -46.531 -26.812 1 97 582 SER A C 1
ATOM 4621 O O . SER A 1 582 ? 1.432 -45.688 -25.906 1 97 582 SER A O 1
ATOM 4623 N N . LEU A 1 583 ? 0.502 -47 -27.484 1 97 583 LEU A N 1
ATOM 4624 C CA . LEU A 1 583 ? -0.893 -46.75 -27.156 1 97 583 LEU A CA 1
ATOM 4625 C C . LEU A 1 583 ? -1.627 -48.031 -26.781 1 97 583 LEU A C 1
ATOM 4627 O O . LEU A 1 583 ? -1.587 -49 -27.531 1 97 583 LEU A O 1
ATOM 4631 N N . THR A 1 584 ? -2.17 -48.062 -25.625 1 96.88 584 THR A N 1
ATOM 4632 C CA . THR A 1 584 ? -3.004 -49.156 -25.188 1 96.88 584 THR A CA 1
ATOM 4633 C C . THR A 1 584 ? -4.457 -48.719 -25.031 1 96.88 584 THR A C 1
ATOM 4635 O O . THR A 1 584 ? -4.73 -47.688 -24.42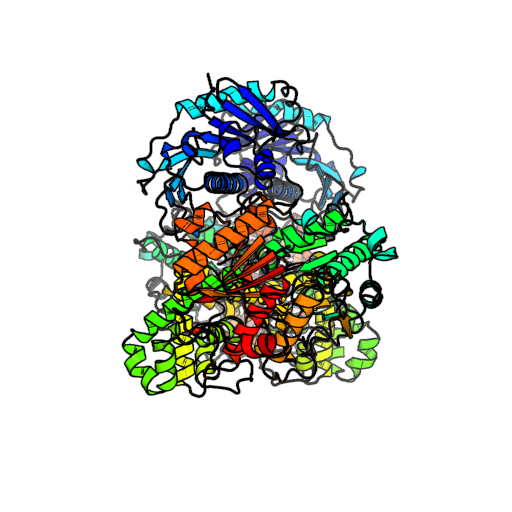2 1 96.88 584 THR A O 1
ATOM 4638 N N . ILE A 1 585 ? -5.387 -49.469 -25.594 1 96.5 585 ILE A N 1
ATOM 4639 C CA . ILE A 1 585 ? -6.809 -49.156 -25.5 1 96.5 585 ILE A CA 1
ATOM 4640 C C . ILE A 1 585 ? -7.484 -50.125 -24.547 1 96.5 585 ILE A C 1
ATOM 4642 O O . ILE A 1 585 ? -7.402 -51.344 -24.719 1 96.5 585 ILE A O 1
ATOM 4646 N N . TYR A 1 586 ? -8.117 -49.625 -23.531 1 96.19 586 TYR A N 1
ATOM 4647 C CA . TYR A 1 586 ? -8.82 -50.438 -22.547 1 96.19 586 TYR A CA 1
ATOM 4648 C C . TYR A 1 586 ? -10.328 -50.375 -22.766 1 96.19 586 TYR A C 1
ATOM 4650 O O . TYR A 1 586 ? -10.844 -49.375 -23.312 1 96.19 586 TYR A O 1
ATOM 4658 N N . ASP A 1 587 ? -10.977 -51.375 -22.281 1 94.62 587 ASP A N 1
ATOM 4659 C CA . ASP A 1 587 ? -12.422 -51.469 -22.469 1 94.62 587 ASP A CA 1
ATOM 4660 C C . ASP A 1 587 ? -13.148 -50.562 -21.484 1 94.62 587 ASP A C 1
ATOM 4662 O O . ASP A 1 587 ? -14.164 -49.938 -21.828 1 94.62 587 ASP A O 1
ATOM 4666 N N . THR A 1 588 ? -12.633 -50.469 -20.234 1 94.56 588 THR A N 1
ATOM 4667 C CA . THR A 1 588 ? -13.289 -49.688 -19.203 1 94.56 588 THR A CA 1
ATOM 4668 C C . THR A 1 588 ? -12.273 -48.812 -18.484 1 94.56 588 THR A C 1
ATOM 4670 O O . THR A 1 588 ? -11.07 -49.062 -18.516 1 94.56 588 THR A O 1
ATOM 4673 N N . ASP A 1 589 ? -12.812 -47.812 -17.766 1 93.5 589 ASP A N 1
ATOM 4674 C CA . ASP A 1 589 ? -11.984 -46.906 -16.984 1 93.5 589 ASP A CA 1
ATOM 4675 C C . ASP A 1 589 ? -11.266 -47.625 -15.859 1 93.5 589 ASP A C 1
ATOM 4677 O O . ASP A 1 589 ? -10.094 -47.375 -15.578 1 93.5 589 ASP A O 1
ATOM 4681 N N . ILE A 1 590 ? -11.969 -48.5 -15.219 1 92.75 590 ILE A N 1
ATOM 4682 C CA . ILE A 1 590 ? -11.414 -49.219 -14.086 1 92.75 590 ILE A CA 1
ATOM 4683 C C . ILE A 1 590 ? -10.242 -50.062 -14.547 1 92.75 590 ILE A C 1
ATOM 4685 O O . ILE A 1 590 ? -9.195 -50.125 -13.891 1 92.75 590 ILE A O 1
ATOM 4689 N N . ASN A 1 591 ? -10.422 -50.781 -15.711 1 93.5 591 ASN A N 1
ATOM 4690 C CA . ASN A 1 591 ? -9.328 -51.594 -16.266 1 93.5 591 ASN A CA 1
ATOM 4691 C C . ASN A 1 591 ? -8.133 -50.719 -16.641 1 93.5 591 ASN A C 1
ATOM 4693 O O . ASN A 1 591 ? -6.984 -51.156 -16.484 1 93.5 591 ASN A O 1
ATOM 4697 N N . LEU A 1 592 ? -8.438 -49.625 -17.172 1 94.94 592 LEU A N 1
ATOM 4698 C CA . LEU A 1 592 ? -7.379 -48.688 -17.547 1 94.94 592 LEU A CA 1
ATOM 4699 C C . LEU A 1 592 ? -6.551 -48.281 -16.328 1 94.94 592 LEU A C 1
ATOM 4701 O O . LEU A 1 592 ? -5.32 -48.344 -16.359 1 94.94 592 LEU A O 1
ATOM 4705 N N . ILE A 1 593 ? -7.203 -47.875 -15.258 1 94.06 593 ILE A N 1
ATOM 4706 C CA . ILE A 1 593 ? -6.512 -47.375 -14.07 1 94.06 593 ILE A CA 1
ATOM 4707 C C . ILE A 1 593 ? -5.711 -48.5 -13.43 1 94.06 593 ILE A C 1
ATOM 4709 O O . ILE A 1 593 ? -4.535 -48.344 -13.102 1 94.06 593 ILE A O 1
ATOM 4713 N N . ASP A 1 594 ? -6.352 -49.625 -13.305 1 91.94 594 ASP A N 1
ATOM 4714 C CA . ASP A 1 594 ? -5.668 -50.75 -12.688 1 91.94 594 ASP A CA 1
ATOM 4715 C C . ASP A 1 594 ? -4.488 -51.219 -13.539 1 91.94 594 ASP A C 1
ATOM 4717 O O . ASP A 1 594 ? -3.412 -51.5 -13.016 1 91.94 594 ASP A O 1
ATOM 4721 N N . GLY A 1 595 ? -4.73 -51.344 -14.82 1 92.88 595 GLY A N 1
ATOM 4722 C CA . GLY A 1 595 ? -3.676 -51.75 -15.727 1 92.88 595 GLY A CA 1
ATOM 4723 C C . GLY A 1 595 ? -2.484 -50.812 -15.734 1 92.88 595 GLY A C 1
ATOM 4724 O O . GLY A 1 595 ? -1.336 -51.25 -15.68 1 92.88 595 GLY A O 1
ATOM 4725 N N . VAL A 1 596 ? -2.729 -49.531 -15.852 1 95 596 VAL A N 1
ATOM 4726 C CA . VAL A 1 596 ? -1.672 -48.531 -15.914 1 95 596 VAL A CA 1
ATOM 4727 C C . VAL A 1 596 ? -0.922 -48.5 -14.586 1 95 596 VAL A C 1
ATOM 4729 O O . VAL A 1 596 ? 0.308 -48.406 -14.562 1 95 596 VAL A O 1
ATOM 4732 N N . LEU A 1 597 ? -1.638 -48.469 -13.469 1 92.75 597 LEU A N 1
ATOM 4733 C CA . LEU A 1 597 ? -0.985 -48.406 -12.172 1 92.75 597 LEU A CA 1
ATOM 4734 C C . LEU A 1 597 ? -0.105 -49.625 -11.922 1 92.75 597 LEU A C 1
ATOM 4736 O O . LEU A 1 597 ? 0.975 -49.5 -11.336 1 92.75 597 LEU A O 1
ATOM 4740 N N . ASP A 1 598 ? -0.608 -50.75 -12.328 1 90.75 598 ASP A N 1
ATOM 4741 C CA . ASP A 1 598 ? 0.208 -51.969 -12.195 1 90.75 598 ASP A CA 1
ATOM 4742 C C . ASP A 1 598 ? 1.504 -51.844 -12.992 1 90.75 598 ASP A C 1
ATOM 4744 O O . ASP A 1 598 ? 2.576 -52.188 -12.508 1 90.75 598 ASP A O 1
ATOM 4748 N N . GLN A 1 599 ? 1.383 -51.375 -14.156 1 92.56 599 GLN A N 1
ATOM 4749 C CA . GLN A 1 599 ? 2.559 -51.188 -15 1 92.56 599 GLN A CA 1
ATOM 4750 C C . GLN A 1 599 ? 3.496 -50.156 -14.406 1 92.56 599 GLN A C 1
ATOM 4752 O O . GLN A 1 599 ? 4.719 -50.312 -14.438 1 92.56 599 GLN A O 1
ATOM 4757 N N . ALA A 1 600 ? 2.963 -49.062 -13.969 1 92.12 600 ALA A N 1
ATOM 4758 C CA . ALA A 1 600 ? 3.748 -47.969 -13.398 1 92.12 600 ALA A CA 1
ATOM 4759 C C . ALA A 1 600 ? 4.531 -48.438 -12.172 1 92.12 600 ALA A C 1
ATOM 4761 O O . ALA A 1 600 ? 5.699 -48.094 -12.008 1 92.12 600 ALA A O 1
ATOM 4762 N N . ILE A 1 601 ? 3.861 -49.188 -11.352 1 87.38 601 ILE A N 1
ATOM 4763 C CA . ILE A 1 601 ? 4.508 -49.688 -10.141 1 87.38 601 ILE A CA 1
ATOM 4764 C C . ILE A 1 601 ? 5.629 -50.656 -10.523 1 87.38 601 ILE A C 1
ATOM 4766 O O . ILE A 1 601 ? 6.711 -50.625 -9.922 1 87.38 601 ILE A O 1
ATOM 4770 N N . ARG A 1 602 ? 5.359 -51.5 -11.438 1 87.56 602 ARG A N 1
ATOM 4771 C CA . ARG A 1 602 ? 6.383 -52.438 -11.906 1 87.56 602 ARG A CA 1
ATOM 4772 C C . ARG A 1 602 ? 7.59 -51.688 -12.461 1 87.56 602 ARG A C 1
ATOM 4774 O O . ARG A 1 602 ? 8.734 -52.031 -12.18 1 87.56 602 ARG A O 1
ATOM 4781 N N . ARG A 1 603 ? 7.305 -50.719 -13.242 1 88.56 603 ARG A N 1
ATOM 4782 C CA . ARG A 1 603 ? 8.375 -49.906 -13.812 1 88.56 603 ARG A CA 1
ATOM 4783 C C . ARG A 1 603 ? 9.156 -49.156 -12.719 1 88.56 603 ARG A C 1
ATOM 4785 O O . ARG A 1 603 ? 10.367 -49 -12.828 1 88.56 603 ARG A O 1
ATOM 4792 N N . GLY A 1 604 ? 8.453 -48.656 -11.828 1 84.88 604 GLY A N 1
ATOM 4793 C CA . GLY A 1 604 ? 9.094 -47.938 -10.719 1 84.88 604 GLY A CA 1
ATOM 4794 C C . GLY A 1 604 ? 10.078 -48.812 -9.961 1 84.88 604 GLY A C 1
ATOM 4795 O O . GLY A 1 604 ? 11.117 -48.344 -9.508 1 84.88 604 GLY A O 1
ATOM 4796 N N . ARG A 1 605 ? 9.75 -50.031 -9.844 1 78.75 605 ARG A N 1
ATOM 4797 C CA . ARG A 1 605 ? 10.609 -50.969 -9.141 1 78.75 605 ARG A CA 1
ATOM 4798 C C . ARG A 1 605 ? 11.859 -51.281 -9.961 1 78.75 605 ARG A C 1
ATOM 4800 O O . ARG A 1 605 ? 12.898 -51.656 -9.398 1 78.75 605 ARG A O 1
ATOM 4807 N N . SER A 1 606 ? 11.695 -51.094 -11.164 1 79.31 606 SER A N 1
ATOM 4808 C CA . SER A 1 606 ? 12.805 -51.438 -12.047 1 79.31 606 SER A CA 1
ATOM 4809 C C . SER A 1 606 ? 13.789 -50.281 -12.188 1 79.31 606 SER A C 1
ATOM 4811 O O . SER A 1 606 ? 14.922 -50.469 -12.625 1 79.31 606 SER A O 1
ATOM 4813 N N . ILE A 1 607 ? 13.336 -49.125 -11.883 1 77.25 607 ILE A N 1
ATOM 4814 C CA . ILE A 1 607 ? 14.172 -47.938 -12.008 1 77.25 607 ILE A CA 1
ATOM 4815 C C . ILE A 1 607 ? 14.898 -47.688 -10.688 1 77.25 607 ILE A C 1
ATOM 4817 O O . ILE A 1 607 ? 14.312 -47.812 -9.609 1 77.25 607 ILE A O 1
ATOM 4821 N N . ASP A 1 608 ? 16.125 -47.5 -10.758 1 62.81 608 ASP A N 1
ATOM 4822 C CA . ASP A 1 608 ? 16.984 -47.344 -9.586 1 62.81 608 ASP A CA 1
ATOM 4823 C C . ASP A 1 608 ? 16.484 -46.188 -8.695 1 62.81 608 ASP A C 1
ATOM 4825 O O . ASP A 1 608 ? 16.5 -46.312 -7.469 1 62.81 608 ASP A O 1
ATOM 4829 N N . SER A 1 609 ? 16.062 -45.125 -9.344 1 61.78 609 SER A N 1
ATOM 4830 C CA . SER A 1 609 ? 15.68 -43.969 -8.562 1 61.78 609 SER A CA 1
ATOM 4831 C C . SER A 1 609 ? 14.266 -44.125 -8 1 61.78 609 SER A C 1
ATOM 4833 O O . SER A 1 609 ? 13.781 -43.25 -7.273 1 61.78 609 SER A O 1
ATOM 4835 N N . GLY A 1 610 ? 13.641 -45.219 -8.281 1 66.94 610 GLY A N 1
ATOM 4836 C CA . GLY A 1 610 ? 12.391 -45.594 -7.633 1 66.94 610 GLY A CA 1
ATOM 4837 C C . GLY A 1 610 ? 11.164 -45.062 -8.344 1 66.94 610 GLY A C 1
ATOM 4838 O O . GLY A 1 610 ? 11.242 -44.688 -9.508 1 66.94 610 GLY A O 1
ATOM 4839 N N . GLY A 1 611 ? 10.008 -45.094 -7.719 1 69.12 611 GLY A N 1
ATOM 4840 C CA . GLY A 1 611 ? 8.688 -44.75 -8.227 1 69.12 611 GLY A CA 1
ATOM 4841 C C . GLY A 1 611 ? 8.531 -43.281 -8.547 1 69.12 611 GLY A C 1
ATOM 4842 O O . GLY A 1 611 ? 7.699 -42.906 -9.383 1 69.12 611 GLY A O 1
ATOM 4843 N N . SER A 1 612 ? 9.414 -42.531 -8.008 1 74 612 SER A N 1
ATOM 4844 C CA . SER A 1 612 ? 9.289 -41.062 -8.203 1 74 612 SER A CA 1
ATOM 4845 C C . SER A 1 612 ? 9.68 -40.688 -9.617 1 74 612 SER A C 1
ATOM 4847 O O . SER A 1 612 ? 9.375 -39.562 -10.062 1 74 612 SER A O 1
ATOM 4849 N N . GLN A 1 613 ? 10.227 -41.594 -10.312 1 82.12 613 GLN A N 1
ATOM 4850 C CA . GLN A 1 613 ? 10.641 -41.312 -11.68 1 82.12 613 GLN A CA 1
ATOM 4851 C C . GLN A 1 613 ? 9.57 -41.75 -12.68 1 82.12 613 GLN A C 1
ATOM 4853 O O . GLN A 1 613 ? 9.758 -41.625 -13.891 1 82.12 613 GLN A O 1
ATOM 4858 N N . VAL A 1 614 ? 8.484 -42.219 -12.102 1 89 614 VAL A N 1
ATOM 4859 C CA . VAL A 1 614 ? 7.375 -42.625 -12.961 1 89 614 VAL A CA 1
ATOM 4860 C C . VAL A 1 614 ? 6.16 -41.75 -12.688 1 89 614 VAL A C 1
ATOM 4862 O O . VAL A 1 614 ? 5.746 -41.562 -11.539 1 89 614 VAL A O 1
ATOM 4865 N N . ALA A 1 615 ? 5.648 -41.125 -13.75 1 91.31 615 ALA A N 1
ATOM 4866 C CA . ALA A 1 615 ? 4.496 -40.25 -13.594 1 91.31 615 ALA A CA 1
ATOM 4867 C C . ALA A 1 615 ? 3.299 -40.75 -14.391 1 91.31 615 ALA A C 1
ATOM 4869 O O . ALA A 1 615 ? 3.447 -41.219 -15.531 1 91.31 615 ALA A O 1
ATOM 4870 N N . VAL A 1 616 ? 2.154 -40.781 -13.695 1 93.94 616 VAL A N 1
ATOM 4871 C CA . VAL A 1 616 ? 0.873 -41.031 -14.352 1 93.94 616 VAL A CA 1
ATOM 4872 C C . VAL A 1 616 ? 0.096 -39.719 -14.469 1 93.94 616 VAL A C 1
ATOM 4874 O O . VAL A 1 616 ? -0.386 -39.188 -13.477 1 93.94 616 VAL A O 1
ATOM 4877 N N . LEU A 1 617 ? 0.015 -39.281 -15.664 1 93.94 617 LEU A N 1
ATOM 4878 C CA . LEU A 1 617 ? -0.599 -37.969 -15.906 1 93.94 617 LEU A CA 1
ATOM 4879 C C . LEU A 1 617 ? -1.953 -38.125 -16.594 1 93.94 617 LEU A C 1
ATOM 4881 O O . LEU A 1 617 ? -2.039 -38.688 -17.688 1 93.94 617 LEU A O 1
ATOM 4885 N N . CYS A 1 618 ? -2.969 -37.625 -15.906 1 93.19 618 CYS A N 1
ATOM 4886 C CA . CYS A 1 618 ? -4.32 -37.688 -16.453 1 93.19 618 CYS A CA 1
ATOM 4887 C C . CYS A 1 618 ? -4.613 -36.469 -17.312 1 93.19 618 CYS A C 1
ATOM 4889 O O . CYS A 1 618 ? -4.367 -35.344 -16.891 1 93.19 618 CYS A O 1
ATOM 4891 N N . LEU A 1 619 ? -5.164 -36.688 -18.5 1 91.5 619 LEU A N 1
ATOM 4892 C CA . LEU A 1 619 ? -5.344 -35.562 -19.438 1 91.5 619 LEU A CA 1
ATOM 4893 C C . LEU A 1 619 ? -6.715 -34.938 -19.25 1 91.5 619 LEU A C 1
ATOM 4895 O O . LEU A 1 619 ? -6.98 -33.875 -19.828 1 91.5 619 LEU A O 1
ATOM 4899 N N . ASN A 1 620 ? -7.516 -35.562 -18.5 1 85.44 620 ASN A N 1
ATOM 4900 C CA . ASN A 1 620 ? -8.844 -35.031 -18.203 1 85.44 620 ASN A CA 1
ATOM 4901 C C . ASN A 1 620 ? -8.977 -34.625 -16.734 1 85.44 620 ASN A C 1
ATOM 4903 O O . ASN A 1 620 ? -8.805 -35.438 -15.836 1 85.44 620 ASN A O 1
ATOM 4907 N N . GLU A 1 621 ? -9.352 -33.438 -16.562 1 74.81 621 GLU A N 1
ATOM 4908 C CA . GLU A 1 621 ? -9.359 -32.844 -15.227 1 74.81 621 GLU A CA 1
ATOM 4909 C C . GLU A 1 621 ? -10.438 -33.5 -14.359 1 74.81 621 GLU A C 1
ATOM 4911 O O . GLU A 1 621 ? -10.203 -33.781 -13.18 1 74.81 621 GLU A O 1
ATOM 4916 N N . ALA A 1 622 ? -11.68 -33.562 -14.898 1 73.12 622 ALA A N 1
ATOM 4917 C CA . ALA A 1 622 ? -12.781 -34.156 -14.148 1 73.12 622 ALA A CA 1
ATOM 4918 C C . ALA A 1 622 ? -12.43 -35.594 -13.711 1 73.12 622 ALA A C 1
ATOM 4920 O O . ALA A 1 622 ? -12.711 -36 -12.578 1 73.12 622 ALA A O 1
ATOM 4921 N N . LEU A 1 623 ? -11.859 -36.344 -14.602 1 86.19 623 LEU A N 1
ATOM 4922 C CA . LEU A 1 623 ? -11.477 -37.719 -14.281 1 86.19 623 LEU A CA 1
ATOM 4923 C C . LEU A 1 623 ? -10.328 -37.75 -13.281 1 86.19 623 LEU A C 1
ATOM 4925 O O . LEU A 1 623 ? -10.281 -38.625 -12.414 1 86.19 623 LEU A O 1
ATOM 4929 N N . PHE A 1 624 ? -9.43 -36.844 -13.445 1 87.69 624 PHE A N 1
ATOM 4930 C CA . PHE A 1 624 ? -8.328 -36.75 -12.5 1 87.69 624 PHE A CA 1
ATOM 4931 C C . PHE A 1 624 ? -8.852 -36.562 -11.078 1 87.69 624 PHE A C 1
ATOM 4933 O O . PHE A 1 624 ? -8.398 -37.281 -10.164 1 87.69 624 PHE A O 1
ATOM 4940 N N . ASP A 1 625 ? -9.781 -35.688 -10.969 1 74.81 625 ASP A N 1
ATOM 4941 C CA . ASP A 1 625 ? -10.352 -35.406 -9.656 1 74.81 625 ASP A CA 1
ATOM 4942 C C . ASP A 1 625 ? -11.055 -36.656 -9.102 1 74.81 625 ASP A C 1
ATOM 4944 O O . ASP A 1 625 ? -10.984 -36.906 -7.898 1 74.81 625 ASP A O 1
ATOM 4948 N N . LYS A 1 626 ? -11.727 -37.25 -9.961 1 80.5 626 LYS A N 1
ATOM 4949 C CA . LYS A 1 626 ? -12.445 -38.438 -9.562 1 80.5 626 LYS A CA 1
ATOM 4950 C C . LYS A 1 626 ? -11.477 -39.562 -9.172 1 80.5 626 LYS A C 1
ATOM 4952 O O . LYS A 1 626 ? -11.68 -40.25 -8.164 1 80.5 626 LYS A O 1
ATOM 4957 N N . ILE A 1 627 ? -10.406 -39.75 -9.914 1 87.5 627 ILE A N 1
ATOM 4958 C CA . ILE A 1 627 ? -9.461 -40.844 -9.719 1 87.5 627 ILE A CA 1
ATOM 4959 C C . ILE A 1 627 ? -8.594 -40.562 -8.492 1 87.5 627 ILE A C 1
ATOM 4961 O O . ILE A 1 627 ? -8.25 -41.5 -7.742 1 87.5 627 ILE A O 1
ATOM 4965 N N . ARG A 1 628 ? -8.273 -39.438 -8.359 1 81.06 628 ARG A N 1
ATOM 4966 C CA . ARG A 1 628 ? -7.367 -39.062 -7.281 1 81.06 628 ARG A CA 1
ATOM 4967 C C . ARG A 1 628 ? -7.957 -39.406 -5.918 1 81.06 628 ARG A C 1
ATOM 4969 O O . ARG A 1 628 ? -7.223 -39.781 -5 1 81.06 628 ARG A O 1
ATOM 4976 N N . VAL A 1 629 ? -9.242 -39.281 -5.816 1 74.19 629 VAL A N 1
ATOM 4977 C CA . VAL A 1 629 ? -9.898 -39.469 -4.531 1 74.19 629 VAL A CA 1
ATOM 4978 C C . VAL A 1 629 ? -10.305 -40.938 -4.395 1 74.19 629 VAL A C 1
ATOM 4980 O O . VAL A 1 629 ? -10.609 -41.406 -3.293 1 74.19 629 VAL A O 1
ATOM 4983 N N . ALA A 1 630 ? -10.227 -41.656 -5.461 1 76.25 630 ALA A N 1
ATOM 4984 C CA . ALA A 1 630 ? -10.633 -43.062 -5.434 1 76.25 630 ALA A CA 1
ATOM 4985 C C . ALA A 1 630 ? -9.688 -43.906 -4.562 1 76.25 630 ALA A C 1
ATOM 4987 O O . ALA A 1 630 ? -8.469 -43.812 -4.699 1 76.25 630 ALA A O 1
ATOM 4988 N N . GLY A 1 631 ? -10.164 -44.625 -3.51 1 62.78 631 GLY A N 1
ATOM 4989 C CA . GLY A 1 631 ? -9.414 -45.406 -2.555 1 62.78 631 GLY A CA 1
ATOM 4990 C C . GLY A 1 631 ? -8.422 -46.344 -3.211 1 62.78 631 GLY A C 1
ATOM 4991 O O . GLY A 1 631 ? -7.301 -46.531 -2.727 1 62.78 631 GLY A O 1
ATOM 4992 N N . ARG A 1 632 ? -8.82 -46.969 -4.305 1 70.69 632 ARG A N 1
ATOM 4993 C CA . ARG A 1 632 ? -8.008 -47.938 -5.02 1 70.69 632 ARG A CA 1
ATOM 4994 C C . ARG A 1 632 ? -6.715 -47.312 -5.531 1 70.69 632 ARG A C 1
ATOM 4996 O O . ARG A 1 632 ? -5.723 -48 -5.746 1 70.69 632 ARG A O 1
ATOM 5003 N N . VAL A 1 633 ? -6.664 -46.094 -5.703 1 75.94 633 VAL A N 1
ATOM 5004 C CA . VAL A 1 633 ? -5.547 -45.375 -6.312 1 75.94 633 VAL A CA 1
ATOM 5005 C C . VAL A 1 633 ? -4.75 -44.656 -5.23 1 75.94 633 VAL A C 1
ATOM 5007 O O . VAL A 1 633 ? -3.516 -44.656 -5.266 1 75.94 633 VAL A O 1
ATOM 5010 N N . ARG A 1 634 ? -5.418 -44.188 -4.289 1 70.06 634 ARG A N 1
ATOM 5011 C CA . ARG A 1 634 ? -4.859 -43.281 -3.295 1 70.06 634 ARG A CA 1
ATOM 5012 C C . ARG A 1 634 ? -3.666 -43.906 -2.584 1 70.06 634 ARG A C 1
ATOM 5014 O O . ARG A 1 634 ? -2.686 -43.219 -2.279 1 70.06 634 ARG A O 1
ATOM 5021 N N . GLU A 1 635 ? -3.729 -45.188 -2.414 1 69.19 635 GLU A N 1
ATOM 5022 C CA . GLU A 1 635 ? -2.676 -45.844 -1.651 1 69.19 635 GLU A CA 1
ATOM 5023 C C . GLU A 1 635 ? -1.483 -46.188 -2.539 1 69.19 635 GLU A C 1
ATOM 5025 O O . GLU A 1 635 ? -0.389 -46.469 -2.041 1 69.19 635 GLU A O 1
ATOM 5030 N N . ARG A 1 636 ? -1.655 -46.062 -3.791 1 77.75 636 ARG A N 1
ATOM 5031 C CA . ARG A 1 636 ? -0.645 -46.562 -4.719 1 77.75 636 ARG A CA 1
ATOM 5032 C C . ARG A 1 636 ? 0.138 -45.406 -5.348 1 77.75 636 ARG A C 1
ATOM 5034 O O . ARG A 1 636 ? 1.216 -45.625 -5.906 1 77.75 636 ARG A O 1
ATOM 5041 N N . VAL A 1 637 ? -0.361 -44.219 -5.254 1 81.44 637 VAL A N 1
ATOM 5042 C CA . VAL A 1 637 ? 0.263 -43.125 -5.992 1 81.44 637 VAL A CA 1
ATOM 5043 C C . VAL A 1 637 ? 0.403 -41.906 -5.086 1 81.44 637 VAL A C 1
ATOM 5045 O O . VAL A 1 637 ? -0.203 -41.844 -4.012 1 81.44 637 VAL A O 1
ATOM 5048 N N . VAL A 1 638 ? 1.307 -41.094 -5.43 1 75 638 VAL A N 1
ATOM 5049 C CA . VAL A 1 638 ? 1.416 -39.75 -4.832 1 75 638 VAL A CA 1
ATOM 5050 C C . VAL A 1 638 ? 0.799 -38.719 -5.766 1 75 638 VAL A C 1
ATOM 5052 O O . VAL A 1 638 ? 1.299 -38.5 -6.867 1 75 638 VAL A O 1
ATOM 5055 N N . ALA A 1 639 ? -0.278 -38.188 -5.324 1 75.94 639 ALA A N 1
ATOM 5056 C CA . ALA A 1 639 ? -0.978 -37.219 -6.148 1 75.94 639 ALA A CA 1
ATOM 5057 C C . ALA A 1 639 ? -0.368 -35.812 -5.988 1 75.94 639 ALA A C 1
ATOM 5059 O O . ALA A 1 639 ? -0.086 -35.375 -4.867 1 75.94 639 ALA A O 1
ATOM 5060 N N . ILE A 1 640 ? -0.068 -35.219 -7.066 1 71.19 640 ILE A N 1
ATOM 5061 C CA . ILE A 1 640 ? 0.48 -33.844 -7.051 1 71.19 640 ILE A CA 1
ATOM 5062 C C . ILE A 1 640 ? -0.564 -32.875 -7.57 1 71.19 640 ILE A C 1
ATOM 5064 O O . ILE A 1 640 ? -0.938 -32.906 -8.742 1 71.19 640 ILE A O 1
ATOM 5068 N N . THR A 1 641 ? -1.227 -32.156 -6.656 1 60.06 641 THR A N 1
ATOM 5069 C CA . THR A 1 641 ? -2.197 -31.125 -7.039 1 60.06 641 THR A CA 1
ATOM 5070 C C . THR A 1 641 ? -1.666 -29.734 -6.73 1 60.06 641 THR A C 1
ATOM 5072 O O . THR A 1 641 ? -2.135 -28.734 -7.297 1 60.06 641 THR A O 1
ATOM 5075 N N . THR A 1 642 ? -1.017 -29.609 -5.688 1 51.97 642 THR A N 1
ATOM 5076 C CA . THR A 1 642 ? -0.471 -28.328 -5.273 1 51.97 642 THR A CA 1
ATOM 5077 C C . THR A 1 642 ? 1.017 -28.438 -4.957 1 51.97 642 THR A C 1
ATOM 5079 O O . THR A 1 642 ? 1.573 -29.531 -4.965 1 51.97 642 THR A O 1
ATOM 5082 N N . ARG A 1 643 ? 1.614 -27.266 -4.645 1 46.44 643 ARG A N 1
ATOM 5083 C CA . ARG A 1 643 ? 3.008 -27.125 -4.242 1 46.44 643 ARG A CA 1
ATOM 5084 C C . ARG A 1 643 ? 3.365 -28.109 -3.139 1 46.44 643 ARG A C 1
ATOM 5086 O O . ARG A 1 643 ? 4.484 -28.625 -3.1 1 46.44 643 ARG A O 1
ATOM 5093 N N . GLU A 1 644 ? 2.402 -28.141 -2.324 1 44.91 644 GLU A N 1
ATOM 5094 C CA . GLU A 1 644 ? 2.592 -28.906 -1.096 1 44.91 644 GLU A CA 1
ATOM 5095 C C . GLU A 1 644 ? 2.818 -30.375 -1.396 1 44.91 644 GLU A C 1
ATOM 5097 O O . GLU A 1 644 ? 3.523 -31.062 -0.654 1 44.91 644 GLU A O 1
ATOM 5102 N N . ASP A 1 645 ? 2.525 -30.625 -2.703 1 51.66 645 ASP A N 1
ATOM 5103 C CA . ASP A 1 645 ? 2.523 -32.031 -3.043 1 51.66 645 ASP A CA 1
ATOM 5104 C C . ASP A 1 645 ? 3.887 -32.5 -3.572 1 51.66 645 ASP A C 1
ATOM 5106 O O . ASP A 1 645 ? 4.242 -33.656 -3.488 1 51.66 645 ASP A O 1
ATOM 5110 N N . LEU A 1 646 ? 4.605 -31.438 -4.078 1 52.59 646 LEU A N 1
ATOM 5111 C CA . LEU A 1 646 ? 5.891 -31.828 -4.648 1 52.59 646 LEU A CA 1
ATOM 5112 C C . LEU A 1 646 ? 6.844 -32.312 -3.561 1 52.59 646 LEU A C 1
ATOM 5114 O O . LEU A 1 646 ? 7.707 -33.156 -3.818 1 52.59 646 LEU A O 1
ATOM 5118 N N . LYS A 1 647 ? 6.594 -31.656 -2.42 1 48.78 647 LYS A N 1
ATOM 5119 C CA . LYS A 1 647 ? 7.371 -32.156 -1.29 1 48.78 647 LYS A CA 1
ATOM 5120 C C . LYS A 1 647 ? 7.105 -33.625 -1.056 1 48.78 647 LYS A C 1
ATOM 5122 O O . LYS A 1 647 ? 8 -34.375 -0.649 1 48.78 647 LYS A O 1
ATOM 5127 N N . GLU A 1 648 ? 5.891 -34.062 -1.517 1 50.41 648 GLU A N 1
ATOM 5128 C CA . GLU A 1 648 ? 5.473 -35.438 -1.372 1 50.41 648 GLU A CA 1
ATOM 5129 C C . GLU A 1 648 ? 6.172 -36.344 -2.391 1 50.41 648 GLU A C 1
ATOM 5131 O O . GLU A 1 648 ? 6.328 -37.531 -2.164 1 50.41 648 GLU A O 1
ATOM 5136 N N . LEU A 1 649 ? 6.527 -35.719 -3.436 1 55.12 649 LEU A N 1
ATOM 5137 C CA . LEU A 1 649 ? 7.207 -36.469 -4.484 1 55.12 649 LEU A CA 1
ATOM 5138 C C . LEU A 1 649 ? 8.531 -37.031 -3.979 1 55.12 649 LEU A C 1
ATOM 5140 O O . LEU A 1 649 ? 8.961 -38.125 -4.414 1 55.12 649 LEU A O 1
ATOM 5144 N N . ARG A 1 650 ? 9.102 -36.312 -3.078 1 49.69 650 ARG A N 1
ATOM 5145 C CA . ARG A 1 650 ? 10.383 -36.719 -2.51 1 49.69 650 ARG A CA 1
ATOM 5146 C C . ARG A 1 650 ? 10.258 -38.031 -1.759 1 49.69 650 ARG A C 1
ATOM 5148 O O . ARG A 1 650 ? 11.203 -38.844 -1.716 1 49.69 650 ARG A O 1
ATOM 5155 N N . ASN A 1 651 ? 9.109 -38.188 -1.14 1 46.12 651 ASN A N 1
ATOM 5156 C CA . ASN A 1 651 ? 8.875 -39.375 -0.302 1 46.12 651 ASN A CA 1
ATOM 5157 C C . ASN A 1 651 ? 8.281 -40.531 -1.104 1 46.12 651 ASN A C 1
ATOM 5159 O O . ASN A 1 651 ? 7.91 -41.562 -0.538 1 46.12 651 ASN A O 1
ATOM 5163 N N . ALA A 1 652 ? 8.062 -40.219 -2.342 1 53.31 652 ALA A N 1
ATOM 5164 C CA . ALA A 1 652 ? 7.434 -41.219 -3.178 1 53.31 652 ALA A CA 1
ATOM 5165 C C . ALA A 1 652 ? 8.445 -42.281 -3.609 1 53.31 652 ALA A C 1
ATOM 5167 O O . ALA A 1 652 ? 8.719 -42.438 -4.801 1 53.31 652 ALA A O 1
ATOM 5168 N N . LYS A 1 653 ? 9.383 -42.625 -2.699 1 54.5 653 LYS A N 1
ATOM 5169 C CA . LYS A 1 653 ? 10.438 -43.562 -3.115 1 54.5 653 LYS A CA 1
ATOM 5170 C C . LYS A 1 653 ? 9.867 -44.719 -3.941 1 54.5 653 LYS A C 1
ATOM 5172 O O . LYS A 1 653 ? 10.406 -45.062 -4.992 1 54.5 653 LYS A O 1
ATOM 5177 N N . ASN A 1 654 ? 8.75 -45.25 -3.441 1 62.34 654 ASN A N 1
ATOM 5178 C CA . ASN A 1 654 ? 8.273 -46.438 -4.152 1 62.34 654 ASN A CA 1
ATOM 5179 C C . ASN A 1 654 ? 6.969 -46.156 -4.898 1 62.34 654 ASN A C 1
ATOM 5181 O O . ASN A 1 654 ? 6.465 -47.031 -5.617 1 62.34 654 ASN A O 1
ATOM 5185 N N . LYS A 1 655 ? 6.484 -44.938 -4.727 1 76.25 655 LYS A N 1
ATOM 5186 C CA . LYS A 1 655 ? 5.195 -44.688 -5.367 1 76.25 655 LYS A CA 1
ATOM 5187 C C . LYS A 1 655 ? 5.352 -43.781 -6.594 1 76.25 655 LYS A C 1
ATOM 5189 O O . LYS A 1 655 ? 6.25 -42.938 -6.637 1 76.25 655 LYS A O 1
ATOM 5194 N N . CYS A 1 656 ? 4.488 -44.094 -7.535 1 85.25 656 CYS A N 1
ATOM 5195 C CA . CYS A 1 656 ? 4.508 -43.312 -8.758 1 85.25 656 CYS A CA 1
ATOM 5196 C C . CYS A 1 656 ? 3.75 -42 -8.562 1 85.25 656 CYS A C 1
ATOM 5198 O O . CYS A 1 656 ? 2.918 -41.875 -7.656 1 85.25 656 CYS A O 1
ATOM 5200 N N . VAL A 1 657 ? 4.055 -41.031 -9.32 1 85 657 VAL A N 1
ATOM 5201 C CA . VAL A 1 657 ? 3.436 -39.719 -9.266 1 85 657 VAL A CA 1
ATOM 5202 C C . VAL A 1 657 ? 2.145 -39.719 -10.078 1 85 657 VAL A C 1
ATOM 5204 O O . VAL A 1 657 ? 2.121 -40.188 -11.219 1 85 657 VAL A O 1
ATOM 5207 N N . PHE A 1 658 ? 1.042 -39.344 -9.453 1 89.12 658 PHE A N 1
ATOM 5208 C CA . PHE A 1 658 ? -0.221 -39.156 -10.156 1 89.12 658 PHE A CA 1
ATOM 5209 C C . PHE A 1 658 ? -0.595 -37.688 -10.234 1 89.12 658 PHE A C 1
ATOM 5211 O O . PHE A 1 658 ? -0.738 -37.031 -9.211 1 89.12 658 PHE A O 1
ATOM 5218 N N . SER A 1 659 ? -0.661 -37.188 -11.438 1 88.12 659 SER A N 1
ATOM 5219 C CA . SER A 1 659 ? -0.901 -35.781 -11.586 1 88.12 659 SER A CA 1
ATOM 5220 C C . SER A 1 659 ? -1.467 -35.438 -12.961 1 88.12 659 SER A C 1
ATOM 5222 O O . SER A 1 659 ? -1.947 -36.312 -13.672 1 88.12 659 SER A O 1
ATOM 5224 N N . MET A 1 660 ? -1.618 -34.094 -13.227 1 87.12 660 MET A N 1
ATOM 5225 C CA . MET A 1 660 ? -1.89 -33.562 -14.562 1 87.12 660 MET A CA 1
ATOM 5226 C C . MET A 1 660 ? -0.648 -32.906 -15.141 1 87.12 660 MET A C 1
ATOM 5228 O O . MET A 1 660 ? 0.232 -32.469 -14.398 1 87.12 660 MET A O 1
ATOM 5232 N N . PRO A 1 661 ? -0.592 -32.906 -16.453 1 86.69 661 PRO A N 1
ATOM 5233 C CA . PRO A 1 661 ? 0.608 -32.344 -17.062 1 86.69 661 PRO A CA 1
ATOM 5234 C C . PRO A 1 661 ? 0.894 -30.922 -16.562 1 86.69 661 PRO A C 1
ATOM 5236 O O . PRO A 1 661 ? 2.051 -30.562 -16.312 1 86.69 661 PRO A O 1
ATOM 5239 N N . GLU A 1 662 ? -0.11 -30.172 -16.312 1 76.69 662 GLU A N 1
ATOM 5240 C CA . GLU A 1 662 ? 0.051 -28.781 -15.93 1 76.69 662 GLU A CA 1
ATOM 5241 C C . GLU A 1 662 ? 0.669 -28.656 -14.539 1 76.69 662 GLU A C 1
ATOM 5243 O O . GLU A 1 662 ? 1.413 -27.719 -14.266 1 76.69 662 GLU A O 1
ATOM 5248 N N . PHE A 1 663 ? 0.443 -29.672 -13.719 1 73.44 663 PHE A N 1
ATOM 5249 C CA . PHE A 1 663 ? 0.885 -29.594 -12.328 1 73.44 663 PHE A CA 1
ATOM 5250 C C . PHE A 1 663 ? 2.344 -30.031 -12.203 1 73.44 663 PHE A C 1
ATOM 5252 O O . PHE A 1 663 ? 2.986 -29.766 -11.188 1 73.44 663 PHE A O 1
ATOM 5259 N N . VAL A 1 664 ? 2.775 -30.609 -13.227 1 77 664 VAL A N 1
ATOM 5260 C CA . VAL A 1 664 ? 4.145 -31.109 -13.133 1 77 664 VAL A CA 1
ATOM 5261 C C . VAL A 1 664 ? 5.023 -30.391 -14.164 1 77 664 VAL A C 1
ATOM 5263 O O . VAL A 1 664 ? 6.07 -30.906 -14.555 1 77 664 VAL A O 1
ATOM 5266 N N . ALA A 1 665 ? 4.508 -29.25 -14.609 1 74.81 665 ALA A N 1
ATOM 5267 C CA . ALA A 1 665 ? 5.312 -28.469 -15.547 1 74.81 665 ALA A CA 1
ATOM 5268 C C . ALA A 1 665 ? 6.668 -28.109 -14.938 1 74.81 665 ALA A C 1
ATOM 5270 O O . ALA A 1 665 ? 6.754 -27.734 -13.766 1 74.81 665 ALA A O 1
ATOM 5271 N N . GLY A 1 666 ? 7.762 -28.406 -15.695 1 72.94 666 GLY A N 1
ATOM 5272 C CA . GLY A 1 666 ? 9.102 -28.109 -15.219 1 72.94 666 GLY A CA 1
ATOM 5273 C C . GLY A 1 666 ? 9.82 -29.312 -14.648 1 72.94 666 GLY A C 1
ATOM 5274 O O . GLY A 1 666 ? 11.039 -29.281 -14.453 1 72.94 666 GLY A O 1
ATOM 5275 N N . LEU A 1 667 ? 9.008 -30.375 -14.43 1 73.75 667 LEU A N 1
ATOM 5276 C CA . LEU A 1 667 ? 9.594 -31.609 -13.906 1 73.75 667 LEU A CA 1
ATOM 5277 C C . LEU A 1 667 ? 9.883 -32.594 -15.031 1 73.75 667 LEU A C 1
ATOM 5279 O O . LEU A 1 667 ? 9.391 -32.438 -16.156 1 73.75 667 LEU A O 1
ATOM 5283 N N . GLN A 1 668 ? 10.812 -33.469 -14.688 1 81 668 GLN A N 1
ATOM 5284 C CA . GLN A 1 668 ? 11.148 -34.531 -15.625 1 81 668 GLN A CA 1
ATOM 5285 C C . GLN A 1 668 ? 11.023 -35.906 -14.969 1 81 668 GLN A C 1
ATOM 5287 O O . GLN A 1 668 ? 11.344 -36.094 -13.789 1 81 668 GLN A O 1
ATOM 5292 N N . PHE A 1 669 ? 10.508 -36.906 -15.758 1 84.94 669 PHE A N 1
ATOM 5293 C CA . PHE A 1 669 ? 10.344 -38.281 -15.305 1 84.94 669 PHE A CA 1
ATOM 5294 C C . PHE A 1 669 ? 11.008 -39.25 -16.281 1 84.94 669 PHE A C 1
ATOM 5296 O O . PHE A 1 669 ? 11.203 -38.938 -17.453 1 84.94 669 PHE A O 1
ATOM 5303 N N . ASP A 1 670 ? 11.43 -40.375 -15.719 1 88.38 670 ASP A N 1
ATOM 5304 C CA . ASP A 1 670 ? 11.953 -41.406 -16.594 1 88.38 670 ASP A CA 1
ATOM 5305 C C . ASP A 1 670 ? 10.867 -41.938 -17.516 1 88.38 670 ASP A C 1
ATOM 5307 O O . ASP A 1 670 ? 11.062 -42.031 -18.734 1 88.38 670 ASP A O 1
ATOM 5311 N N . THR A 1 671 ? 9.789 -42.281 -16.953 1 92.81 671 THR A N 1
ATOM 5312 C CA . THR A 1 671 ? 8.656 -42.844 -17.672 1 92.81 671 THR A CA 1
ATOM 5313 C C . THR A 1 671 ? 7.383 -42.031 -17.359 1 92.81 671 THR A C 1
ATOM 5315 O O . THR A 1 671 ? 7.145 -41.656 -16.219 1 92.81 671 THR A O 1
ATOM 5318 N N . VAL A 1 672 ? 6.605 -41.781 -18.422 1 95.06 672 VAL A N 1
ATOM 5319 C CA . VAL A 1 672 ? 5.352 -41.031 -18.25 1 95.06 672 VAL A CA 1
ATOM 5320 C C . VAL A 1 672 ? 4.199 -41.844 -18.844 1 95.06 672 VAL A C 1
ATOM 5322 O O . VAL A 1 672 ? 4.27 -42.281 -20 1 95.06 672 VAL A O 1
ATOM 5325 N N . PHE A 1 673 ? 3.191 -42.125 -18.031 1 96.75 673 PHE A N 1
ATOM 5326 C CA . PHE A 1 673 ? 1.93 -42.688 -18.5 1 96.75 673 PHE A CA 1
ATOM 5327 C C . PHE A 1 673 ? 0.894 -41.594 -18.719 1 96.75 673 PHE A C 1
ATOM 5329 O O . PHE A 1 673 ? 0.5 -40.906 -17.766 1 96.75 673 PHE A O 1
ATOM 5336 N N . LEU A 1 674 ? 0.549 -41.344 -19.938 1 97.19 674 LEU A N 1
ATOM 5337 C CA . LEU A 1 674 ? -0.551 -40.406 -20.234 1 97.19 674 LEU A CA 1
ATOM 5338 C C . LEU A 1 674 ? -1.875 -41.156 -20.312 1 97.19 674 LEU A C 1
ATOM 5340 O O . LEU A 1 674 ? -2.084 -41.969 -21.219 1 97.19 674 LEU A O 1
ATOM 5344 N N . ILE A 1 675 ? -2.766 -40.844 -19.406 1 96.5 675 ILE A N 1
ATOM 5345 C CA . ILE A 1 675 ? -3.984 -41.625 -19.375 1 96.5 675 ILE A CA 1
ATOM 5346 C C . ILE A 1 675 ? -5.168 -40.781 -19.828 1 96.5 675 ILE A C 1
ATOM 5348 O O . ILE A 1 675 ? -5.156 -39.562 -19.703 1 96.5 675 ILE A O 1
ATOM 5352 N N . HIS A 1 676 ? -6.125 -41.5 -20.391 1 94.06 676 HIS A N 1
ATOM 5353 C CA . HIS A 1 676 ? -7.387 -40.938 -20.859 1 94.06 676 HIS A CA 1
ATOM 5354 C C . HIS A 1 676 ? -7.164 -39.969 -22.016 1 94.06 676 HIS A C 1
ATOM 5356 O O . HIS A 1 676 ? -7.656 -38.844 -22 1 94.06 676 HIS A O 1
ATOM 5362 N N . SER A 1 677 ? -6.266 -40.375 -22.891 1 94.81 677 SER A N 1
ATOM 5363 C CA . SER A 1 677 ? -6.211 -39.719 -24.188 1 94.81 677 SER A CA 1
ATOM 5364 C C . SER A 1 677 ? -7.375 -40.125 -25.078 1 94.81 677 SER A C 1
ATOM 5366 O O . SER A 1 677 ? -7.195 -40.906 -26.016 1 94.81 677 SER A O 1
ATOM 5368 N N . ASP A 1 678 ? -8.516 -39.562 -24.797 1 92.56 678 ASP A N 1
ATOM 5369 C CA . ASP A 1 678 ? -9.773 -40.094 -25.328 1 92.56 678 ASP A CA 1
ATOM 5370 C C . ASP A 1 678 ? -10.344 -39.188 -26.406 1 92.56 678 ASP A C 1
ATOM 5372 O O . ASP A 1 678 ? -10.07 -37.969 -26.406 1 92.56 678 ASP A O 1
ATOM 5376 N N . SER A 1 679 ? -11.141 -39.75 -27.266 1 88.81 679 SER A N 1
ATOM 5377 C CA . SER A 1 679 ? -11.781 -39.031 -28.344 1 88.81 679 SER A CA 1
ATOM 5378 C C . SER A 1 679 ? -12.812 -38.031 -27.812 1 88.81 679 SER A C 1
ATOM 5380 O O . SER A 1 679 ? -13.062 -37 -28.438 1 88.81 679 SER A O 1
ATOM 5382 N N . ALA A 1 680 ? -13.281 -38.312 -26.672 1 83.31 680 ALA A N 1
ATOM 5383 C CA . ALA A 1 680 ? -14.289 -37.438 -26.062 1 83.31 680 ALA A CA 1
ATOM 5384 C C . ALA A 1 680 ? -13.703 -36.094 -25.75 1 83.31 680 ALA A C 1
ATOM 5386 O O . ALA A 1 680 ? -14.422 -35.094 -25.719 1 83.31 680 ALA A O 1
ATOM 5387 N N . ASP A 1 681 ? -12.414 -36.062 -25.547 1 84 681 ASP A N 1
ATOM 5388 C CA . ASP A 1 681 ? -11.789 -34.812 -25.109 1 84 681 ASP A CA 1
ATOM 5389 C C . ASP A 1 681 ? -11.227 -34.031 -26.297 1 84 681 ASP A C 1
ATOM 5391 O O . ASP A 1 681 ? -10.781 -32.875 -26.141 1 84 681 ASP A O 1
ATOM 5395 N N . TYR A 1 682 ? -11.133 -34.594 -27.422 1 83.31 682 TYR A N 1
ATOM 5396 C CA . TYR A 1 682 ? -10.578 -33.969 -28.609 1 83.31 682 TYR A CA 1
ATOM 5397 C C . TYR A 1 682 ? -11.422 -34.281 -29.844 1 83.31 682 TYR A C 1
ATOM 5399 O O . TYR A 1 682 ? -11.312 -35.406 -30.391 1 83.31 682 TYR A O 1
ATOM 5407 N N . ASP A 1 683 ? -12.273 -33.406 -30.109 1 71.81 683 ASP A N 1
ATOM 5408 C CA . ASP A 1 683 ? -13.117 -33.594 -31.281 1 71.81 683 ASP A CA 1
ATOM 5409 C C . ASP A 1 683 ? -12.984 -32.406 -32.25 1 71.81 683 ASP A C 1
ATOM 5411 O O . ASP A 1 683 ? -12.773 -31.266 -31.812 1 71.81 683 ASP A O 1
ATOM 5415 N N . GLU A 1 684 ? -12.898 -32.688 -33.469 1 63.78 684 GLU A N 1
ATOM 5416 C CA . GLU A 1 684 ? -12.758 -31.672 -34.5 1 63.78 684 GLU A CA 1
ATOM 5417 C C . GLU A 1 684 ? -13.875 -30.625 -34.406 1 63.78 684 GLU A C 1
ATOM 5419 O O . GLU A 1 684 ? -13.711 -29.5 -34.844 1 63.78 684 GLU A O 1
ATOM 5424 N N . ASP A 1 685 ? -14.93 -31 -33.75 1 59.06 685 ASP A N 1
ATOM 5425 C CA . ASP A 1 685 ? -16.062 -30.094 -33.656 1 59.06 685 ASP A CA 1
ATOM 5426 C C . ASP A 1 685 ? -15.883 -29.125 -32.5 1 59.06 685 ASP A C 1
ATOM 5428 O O . ASP A 1 685 ? -16.625 -28.156 -32.375 1 59.06 685 ASP A O 1
ATOM 5432 N N . GLN A 1 686 ? -14.82 -29.422 -31.75 1 65.38 686 GLN A N 1
ATOM 5433 C CA . GLN A 1 686 ? -14.562 -28.531 -30.625 1 65.38 686 GLN A CA 1
ATOM 5434 C C . GLN A 1 686 ? -13.883 -27.234 -31.094 1 65.38 686 GLN A C 1
ATOM 5436 O O . GLN A 1 686 ? -13.352 -27.172 -32.188 1 65.38 686 GLN A O 1
ATOM 5441 N N . GLY A 1 687 ? -14.086 -26.156 -30.391 1 63.12 687 GLY A N 1
ATOM 5442 C CA . GLY A 1 687 ? -13.469 -24.875 -30.703 1 63.12 687 GLY A CA 1
ATOM 5443 C C . GLY A 1 687 ? -11.953 -24.953 -30.812 1 63.12 687 GLY A C 1
ATOM 5444 O O . GLY A 1 687 ? -11.328 -25.844 -30.219 1 63.12 687 GLY A O 1
ATOM 5445 N N . GLN A 1 688 ? -11.32 -24.141 -31.656 1 64.75 688 GLN A N 1
ATOM 5446 C CA . GLN A 1 688 ? -9.875 -24.125 -31.891 1 64.75 688 GLN A CA 1
ATOM 5447 C C . GLN A 1 688 ? -9.117 -23.953 -30.578 1 64.75 688 GLN A C 1
ATOM 5449 O O . GLN A 1 688 ? -8.055 -24.547 -30.391 1 64.75 688 GLN A O 1
ATOM 5454 N N . GLY A 1 689 ? -9.609 -23.188 -29.688 1 65.31 689 GLY A N 1
ATOM 5455 C CA . GLY A 1 689 ? -8.961 -22.984 -28.406 1 65.31 689 GLY A CA 1
ATOM 5456 C C . GLY A 1 689 ? -8.922 -24.234 -27.547 1 65.31 689 GLY A C 1
ATOM 5457 O O . GLY A 1 689 ? -7.895 -24.547 -26.953 1 65.31 689 GLY A O 1
ATOM 5458 N N . SER A 1 690 ? -10.047 -24.891 -27.547 1 67.44 690 SER A N 1
ATOM 5459 C CA . SER A 1 690 ? -10.125 -26.125 -26.781 1 67.44 690 SER A CA 1
ATOM 5460 C C . SER A 1 690 ? -9.188 -27.188 -27.344 1 67.44 690 SER A C 1
ATOM 5462 O O . SER A 1 690 ? -8.547 -27.922 -26.594 1 67.44 690 SER A O 1
ATOM 5464 N N . ARG A 1 691 ? -9.148 -27.281 -28.609 1 74.94 691 ARG A N 1
ATOM 5465 C CA . ARG A 1 691 ? -8.273 -28.25 -29.25 1 74.94 691 ARG A CA 1
ATOM 5466 C C . ARG A 1 691 ? -6.809 -27.938 -28.969 1 74.94 691 ARG A C 1
ATOM 5468 O O . ARG A 1 691 ? -6.02 -28.844 -28.672 1 74.94 691 ARG A O 1
ATOM 5475 N N . ARG A 1 692 ? -6.539 -26.703 -29.094 1 76.25 692 ARG A N 1
ATOM 5476 C CA . ARG A 1 692 ? -5.164 -26.297 -28.828 1 76.25 692 ARG A CA 1
ATOM 5477 C C . ARG A 1 692 ? -4.758 -26.641 -27.391 1 76.25 692 ARG A C 1
ATOM 5479 O O . ARG A 1 692 ? -3.645 -27.109 -27.156 1 76.25 692 ARG A O 1
ATOM 5486 N N . ARG A 1 693 ? -5.582 -26.375 -26.5 1 75.69 693 ARG A N 1
ATOM 5487 C CA . ARG A 1 693 ? -5.293 -26.656 -25.094 1 75.69 693 ARG A CA 1
ATOM 5488 C C . ARG A 1 693 ? -5.07 -28.156 -24.891 1 75.69 693 ARG A C 1
ATOM 5490 O O . ARG A 1 693 ? -4.195 -28.547 -24.109 1 75.69 693 ARG A O 1
ATOM 5497 N N . TYR A 1 694 ? -5.914 -28.828 -25.5 1 82.25 694 TYR A N 1
ATOM 5498 C CA . TYR A 1 694 ? -5.785 -30.266 -25.375 1 82.25 694 TYR A CA 1
ATOM 5499 C C . TYR A 1 694 ? -4.465 -30.766 -25.953 1 82.25 694 TYR A C 1
ATOM 5501 O O . TYR A 1 694 ? -3.773 -31.578 -25.344 1 82.25 694 TYR A O 1
ATOM 5509 N N . VAL A 1 695 ? -4.105 -30.266 -27.125 1 86.19 695 VAL A N 1
ATOM 5510 C CA . VAL A 1 695 ? -2.844 -30.641 -27.75 1 86.19 695 VAL A CA 1
ATOM 5511 C C . VAL A 1 695 ? -1.679 -30.234 -26.859 1 86.19 695 VAL A C 1
ATOM 5513 O O . VAL A 1 695 ? -0.723 -30.984 -26.672 1 86.19 695 VAL A O 1
ATOM 5516 N N . SER A 1 696 ? -1.794 -29.031 -26.359 1 84.69 696 SER A N 1
ATOM 5517 C CA . SER A 1 696 ? -0.752 -28.531 -25.469 1 84.69 696 SER A CA 1
ATOM 5518 C C . SER A 1 696 ? -0.605 -29.438 -24.25 1 84.69 696 SER A C 1
ATOM 5520 O O . SER A 1 696 ? 0.506 -29.656 -23.766 1 84.69 696 SER A O 1
ATOM 5522 N N . ARG A 1 697 ? -1.701 -29.828 -23.734 1 87.19 697 ARG A N 1
ATOM 5523 C CA . ARG A 1 697 ? -1.685 -30.688 -22.547 1 87.19 697 ARG A CA 1
ATOM 5524 C C . ARG A 1 697 ? -0.994 -32 -22.844 1 87.19 697 ARG A C 1
ATOM 5526 O O . ARG A 1 697 ? -0.167 -32.469 -22.062 1 87.19 697 ARG A O 1
ATOM 5533 N N . VAL A 1 698 ? -1.393 -32.625 -23.938 1 91.69 698 VAL A N 1
ATOM 5534 C CA . VAL A 1 698 ? -0.782 -33.906 -24.328 1 91.69 698 VAL A CA 1
ATOM 5535 C C . VAL A 1 698 ? 0.709 -33.688 -24.594 1 91.69 698 VAL A C 1
ATOM 5537 O O . VAL A 1 698 ? 1.537 -34.5 -24.141 1 91.69 698 VAL A O 1
ATOM 5540 N N . TYR A 1 699 ? 0.975 -32.625 -25.312 1 90.06 699 TYR A N 1
ATOM 5541 C CA . TYR A 1 699 ? 2.359 -32.281 -25.609 1 90.06 699 TYR A CA 1
ATOM 5542 C C . TYR A 1 699 ? 3.162 -32.094 -24.328 1 90.06 699 TYR A C 1
ATOM 5544 O O . TYR A 1 699 ? 4.262 -32.625 -24.188 1 90.06 699 TYR A O 1
ATOM 5552 N N . LEU A 1 700 ? 2.648 -31.328 -23.5 1 89.31 700 LEU A N 1
ATOM 5553 C CA . LEU A 1 700 ? 3.301 -31.031 -22.234 1 89.31 700 LEU A CA 1
ATOM 5554 C C . LEU A 1 700 ? 3.541 -32.312 -21.438 1 89.31 700 LEU A C 1
ATOM 5556 O O . LEU A 1 700 ? 4.633 -32.531 -20.906 1 89.31 700 LEU A O 1
ATOM 5560 N N . GLY A 1 701 ? 2.561 -33.125 -21.344 1 92.19 701 GLY A N 1
ATOM 5561 C CA . GLY A 1 701 ? 2.695 -34.375 -20.609 1 92.19 701 GLY A CA 1
ATOM 5562 C C . GLY A 1 701 ? 3.746 -35.312 -21.203 1 92.19 701 GLY A C 1
ATOM 5563 O O . GLY A 1 701 ? 4.605 -35.812 -20.484 1 92.19 701 GLY A O 1
ATOM 5564 N N . ALA A 1 702 ? 3.672 -35.5 -22.484 1 93.62 702 ALA A N 1
ATOM 5565 C CA . ALA A 1 702 ? 4.609 -36.375 -23.172 1 93.62 702 ALA A CA 1
ATOM 5566 C C . ALA A 1 702 ? 6.039 -35.844 -23.078 1 93.62 702 ALA A C 1
ATOM 5568 O O . ALA A 1 702 ? 6.988 -36.625 -22.969 1 93.62 702 ALA A O 1
ATOM 5569 N N . SER A 1 703 ? 6.148 -34.594 -23.094 1 91.19 703 SER A N 1
ATOM 5570 C CA . SER A 1 703 ? 7.461 -33.969 -23.094 1 91.19 703 SER A CA 1
ATOM 5571 C C . SER A 1 703 ? 8.141 -34.094 -21.734 1 91.19 703 SER A C 1
ATOM 5573 O O . SER A 1 703 ? 9.328 -33.812 -21.594 1 91.19 703 SER A O 1
ATOM 5575 N N . ARG A 1 704 ? 7.398 -34.562 -20.766 1 88.88 704 ARG A N 1
ATOM 5576 C CA . ARG A 1 704 ? 7.98 -34.75 -19.438 1 88.88 704 ARG A CA 1
ATOM 5577 C C . ARG A 1 704 ? 8.781 -36.031 -19.359 1 88.88 704 ARG A C 1
ATOM 5579 O O . ARG A 1 704 ? 9.562 -36.25 -18.422 1 88.88 704 ARG A O 1
ATOM 5586 N N . ALA A 1 705 ? 8.695 -36.875 -20.297 1 92.25 705 ALA A N 1
ATOM 5587 C CA . ALA A 1 705 ? 9.312 -38.219 -20.281 1 92.25 705 ALA A CA 1
ATOM 5588 C C . ALA A 1 705 ? 10.719 -38.156 -20.859 1 92.25 705 ALA A C 1
ATOM 5590 O O . ALA A 1 705 ? 10.953 -37.531 -21.891 1 92.25 705 ALA A O 1
ATOM 5591 N N . ALA A 1 706 ? 11.648 -38.906 -20.219 1 90 706 ALA A N 1
ATOM 5592 C CA . ALA A 1 706 ? 13.016 -39 -20.703 1 90 706 ALA A CA 1
ATOM 5593 C C . ALA A 1 706 ? 13.195 -40.25 -21.578 1 90 706 ALA A C 1
ATOM 5595 O O . ALA A 1 706 ? 13.852 -40.188 -22.609 1 90 706 ALA A O 1
ATOM 5596 N N . ARG A 1 707 ? 12.547 -41.375 -21.172 1 91.19 707 ARG A N 1
ATOM 5597 C CA . ARG A 1 707 ? 12.898 -42.625 -21.812 1 91.19 707 ARG A CA 1
ATOM 5598 C C . ARG A 1 707 ? 11.664 -43.281 -22.422 1 91.19 707 ARG A C 1
ATOM 5600 O O . ARG A 1 707 ? 11.758 -43.938 -23.469 1 91.19 707 ARG A O 1
ATOM 5607 N N . GLN A 1 708 ? 10.617 -43.188 -21.656 1 94.31 708 GLN A N 1
ATOM 5608 C CA . GLN A 1 708 ? 9.461 -43.938 -22.141 1 94.31 708 GLN A CA 1
ATOM 5609 C C . GLN A 1 708 ? 8.172 -43.156 -21.938 1 94.31 708 GLN A C 1
ATOM 5611 O O . GLN A 1 708 ? 7.984 -42.5 -20.906 1 94.31 708 GLN A O 1
ATOM 5616 N N . VAL A 1 709 ? 7.289 -43.25 -22.984 1 96.75 709 VAL A N 1
ATOM 5617 C CA . VAL A 1 709 ? 5.949 -42.656 -22.922 1 96.75 709 VAL A CA 1
ATOM 5618 C C . VAL A 1 709 ? 4.914 -43.75 -23.266 1 96.75 709 VAL A C 1
ATOM 5620 O O . VAL A 1 709 ? 5.027 -44.406 -24.281 1 96.75 709 VAL A O 1
ATOM 5623 N N . LEU A 1 710 ? 4.016 -43.969 -22.391 1 97.56 710 LEU A N 1
ATOM 5624 C CA . LEU A 1 710 ? 2.9 -44.875 -22.625 1 97.56 710 LEU A CA 1
ATOM 5625 C C . LEU A 1 710 ? 1.569 -44.125 -22.578 1 97.56 710 LEU A C 1
ATOM 5627 O O . LEU A 1 710 ? 1.246 -43.5 -21.562 1 97.56 710 LEU A O 1
ATOM 5631 N N . ILE A 1 711 ? 0.814 -44.219 -23.656 1 97.5 711 ILE A N 1
ATOM 5632 C CA . ILE A 1 711 ? -0.467 -43.5 -23.75 1 97.5 711 ILE A CA 1
ATOM 5633 C C . ILE A 1 711 ? -1.607 -44.531 -23.656 1 97.5 711 ILE A C 1
ATOM 5635 O O . ILE A 1 711 ? -1.512 -45.625 -24.203 1 97.5 711 ILE A O 1
ATOM 5639 N N . SER A 1 712 ? -2.625 -44.219 -22.922 1 97.44 712 SER A N 1
ATOM 5640 C CA . SER A 1 712 ? -3.771 -45.125 -22.766 1 97.44 712 SER A CA 1
ATOM 5641 C C . SER A 1 712 ? -5.082 -44.375 -23.047 1 97.44 712 SER A C 1
ATOM 5643 O O . SER A 1 712 ? -5.195 -43.188 -22.781 1 97.44 712 SER A O 1
ATOM 5645 N N . SER A 1 713 ? -6.02 -45.062 -23.594 1 96.25 713 SER A N 1
ATOM 5646 C CA . SER A 1 713 ? -7.367 -44.562 -23.859 1 96.25 713 SER A CA 1
ATOM 5647 C C . SER A 1 713 ? -8.422 -45.562 -23.391 1 96.25 713 SER A C 1
ATOM 5649 O O . SER A 1 713 ? -8.141 -46.75 -23.234 1 96.25 713 SER A O 1
ATOM 5651 N N . SER A 1 714 ? -9.594 -45.031 -23.094 1 95.88 714 SER A N 1
ATOM 5652 C CA . SER A 1 714 ? -10.711 -45.875 -22.672 1 95.88 714 SER A CA 1
ATOM 5653 C C . SER A 1 714 ? -11.836 -45.875 -23.703 1 95.88 714 SER A C 1
ATOM 5655 O O . SER A 1 714 ? -12.219 -44.812 -24.203 1 95.88 714 SER A O 1
ATOM 5657 N N . LYS A 1 715 ? -12.414 -47.031 -23.969 1 94.69 715 LYS A N 1
ATOM 5658 C CA . LYS A 1 715 ? -13.531 -47.125 -24.906 1 94.69 715 LYS A CA 1
ATOM 5659 C C . LYS A 1 715 ? -14.789 -46.469 -24.312 1 94.69 715 LYS A C 1
ATOM 5661 O O . LYS A 1 715 ? -15.68 -46.062 -25.062 1 94.69 715 LYS A O 1
ATOM 5666 N N . GLU A 1 716 ? -14.797 -46.375 -23 1 93.62 716 GLU A N 1
ATOM 5667 C CA . GLU A 1 716 ? -15.938 -45.75 -22.344 1 93.62 716 GLU A CA 1
ATOM 5668 C C . GLU A 1 716 ? -16.047 -44.281 -22.734 1 93.62 716 GLU A C 1
ATOM 5670 O O . GLU A 1 716 ? -17.125 -43.688 -22.656 1 93.62 716 GLU A O 1
ATOM 5675 N N . HIS A 1 717 ? -15 -43.75 -23.125 1 92.25 717 HIS A N 1
ATOM 5676 C CA . HIS A 1 717 ? -14.984 -42.344 -23.5 1 92.25 717 HIS A CA 1
ATOM 5677 C C . HIS A 1 717 ? -14.672 -42.188 -24.984 1 92.25 717 HIS A C 1
ATOM 5679 O O . HIS A 1 717 ? -13.945 -41.25 -25.359 1 92.25 717 HIS A O 1
ATOM 5685 N N . GLY A 1 718 ? -15.016 -43.125 -25.797 1 90.12 718 GLY A N 1
ATOM 5686 C CA . GLY A 1 718 ? -14.945 -43 -27.25 1 90.12 718 GLY A CA 1
ATOM 5687 C C . GLY A 1 718 ? -13.664 -43.562 -27.844 1 90.12 718 GLY A C 1
ATOM 5688 O O . GLY A 1 718 ? -13.445 -43.5 -29.047 1 90.12 718 GLY A O 1
ATOM 5689 N N . GLY A 1 719 ? -12.773 -44.094 -27 1 91.5 719 GLY A N 1
ATOM 5690 C CA . GLY A 1 719 ? -11.523 -44.625 -27.516 1 91.5 719 GLY A CA 1
ATOM 5691 C C . GLY A 1 719 ? -10.453 -43.594 -27.719 1 91.5 719 GLY A C 1
ATOM 5692 O O . GLY A 1 719 ? -10.5 -42.531 -27.094 1 91.5 719 GLY A O 1
ATOM 5693 N N . PRO A 1 720 ? -9.469 -43.906 -28.516 1 93.38 720 PRO A N 1
ATOM 5694 C CA . PRO A 1 720 ? -8.312 -43.031 -28.656 1 93.38 720 PRO A CA 1
ATOM 5695 C C . PRO A 1 720 ? -8.656 -41.719 -29.328 1 93.38 720 PRO A C 1
ATOM 5697 O O . PRO A 1 720 ? -9.445 -41.688 -30.281 1 93.38 720 PRO A O 1
ATOM 5700 N N . SER A 1 721 ? -8.078 -40.656 -28.906 1 92.5 721 SER A N 1
ATOM 5701 C CA . SER A 1 721 ? -8.25 -39.312 -29.453 1 92.5 721 SER A CA 1
ATOM 5702 C C . SER A 1 721 ? -7.797 -39.25 -30.906 1 92.5 721 SER A C 1
ATOM 5704 O O . SER A 1 721 ? -6.82 -39.906 -31.297 1 92.5 721 SER A O 1
ATOM 5706 N N . GLN A 1 722 ? -8.43 -38.406 -31.703 1 89.88 722 GLN A N 1
ATOM 5707 C CA . GLN A 1 722 ? -8.07 -38.219 -33.094 1 89.88 722 GLN A CA 1
ATOM 5708 C C . GLN A 1 722 ? -6.676 -37.625 -33.25 1 89.88 722 GLN A C 1
ATOM 5710 O O . GLN A 1 722 ? -6.039 -37.75 -34.281 1 89.88 722 GLN A O 1
ATOM 5715 N N . LEU A 1 723 ? -6.238 -37 -32.188 1 91.81 723 LEU A N 1
ATOM 5716 C CA . LEU A 1 723 ? -4.914 -36.406 -32.156 1 91.81 723 LEU A CA 1
ATOM 5717 C C . LEU A 1 723 ? -3.828 -37.438 -32.375 1 91.81 723 LEU A C 1
ATOM 5719 O O . LEU A 1 723 ? -2.76 -37.125 -32.906 1 91.81 723 LEU A O 1
ATOM 5723 N N . LEU A 1 724 ? -4.137 -38.719 -32.031 1 94.06 724 LEU A N 1
ATOM 5724 C CA . LEU A 1 724 ? -3.127 -39.75 -32.062 1 94.06 724 LEU A CA 1
ATOM 5725 C C . LEU A 1 724 ? -3.102 -40.438 -33.438 1 94.06 724 LEU A C 1
ATOM 5727 O O . LEU A 1 724 ? -2.254 -41.312 -33.688 1 94.06 724 LEU A O 1
ATOM 5731 N N . ALA A 1 725 ? -3.98 -40.031 -34.344 1 91.25 725 ALA A N 1
ATOM 5732 C CA . ALA A 1 725 ? -4.07 -40.688 -35.656 1 91.25 725 ALA A CA 1
ATOM 5733 C C . ALA A 1 725 ? -2.793 -40.469 -36.469 1 91.25 725 ALA A C 1
ATOM 5735 O O . ALA A 1 725 ? -2.266 -41.406 -37.062 1 91.25 725 ALA A O 1
ATOM 5736 N N . ALA A 1 726 ? -2.285 -39.25 -36.438 1 91.44 726 ALA A N 1
ATOM 5737 C CA . ALA A 1 726 ? -1.082 -38.938 -37.219 1 91.44 726 ALA A CA 1
ATOM 5738 C C . ALA A 1 726 ? 0.136 -39.656 -36.656 1 91.44 726 ALA A C 1
ATOM 5740 O O . ALA A 1 726 ? 0.9 -40.281 -37.406 1 91.44 726 ALA A O 1
ATOM 5741 N N . PRO A 1 727 ? 0.354 -39.594 -35.344 1 94.5 727 PRO A N 1
ATOM 5742 C CA . PRO A 1 727 ? 1.478 -40.344 -34.781 1 94.5 727 PRO A CA 1
ATOM 5743 C C . PRO A 1 727 ? 1.39 -41.844 -35.094 1 94.5 727 PRO A C 1
ATOM 5745 O O . PRO A 1 727 ? 2.414 -42.469 -35.312 1 94.5 727 PRO A O 1
ATOM 5748 N N . LEU A 1 728 ? 0.194 -42.438 -35.062 1 95 728 LEU A N 1
ATOM 5749 C CA . LEU A 1 728 ? 0.005 -43.844 -35.344 1 95 728 LEU A CA 1
ATOM 5750 C C . LEU A 1 728 ? 0.312 -44.125 -36.812 1 95 728 LEU A C 1
ATOM 5752 O O . LEU A 1 728 ? 0.939 -45.156 -37.125 1 95 728 LEU A O 1
ATOM 5756 N N . ALA A 1 729 ? -0.09 -43.281 -37.688 1 94.38 729 ALA A N 1
ATOM 5757 C CA . ALA A 1 729 ? 0.149 -43.438 -39.094 1 94.38 729 ALA A CA 1
ATOM 5758 C C . ALA A 1 729 ? 1.634 -43.312 -39.438 1 94.38 729 ALA A C 1
ATOM 5760 O O . ALA A 1 729 ? 2.152 -44 -40.312 1 94.38 729 ALA A O 1
ATOM 5761 N N . ASN A 1 730 ? 2.352 -42.438 -38.781 1 94.31 730 ASN A N 1
ATOM 5762 C CA . ASN A 1 730 ? 3.762 -42.188 -39.031 1 94.31 730 ASN A CA 1
ATOM 5763 C C . ASN A 1 730 ? 4.66 -43.188 -38.312 1 94.31 730 ASN A C 1
ATOM 5765 O O . ASN A 1 730 ? 5.871 -43.219 -38.562 1 94.31 730 ASN A O 1
ATOM 5769 N N . GLY A 1 731 ? 4.094 -43.938 -37.406 1 93.75 731 GLY A N 1
ATOM 5770 C CA . GLY A 1 731 ? 4.852 -44.969 -36.688 1 93.75 731 GLY A CA 1
ATOM 5771 C C . GLY A 1 731 ? 5.59 -44.438 -35.469 1 93.75 731 GLY A C 1
ATOM 5772 O O . GLY A 1 731 ? 6.445 -45.125 -34.906 1 93.75 731 GLY A O 1
ATOM 5773 N N . THR A 1 732 ? 5.352 -43.188 -35.156 1 95.06 732 THR A N 1
ATOM 5774 C CA . THR A 1 732 ? 5.992 -42.625 -33.969 1 95.06 732 THR A CA 1
ATOM 5775 C C . THR A 1 732 ? 5.27 -43.094 -32.719 1 95.06 732 THR A C 1
ATOM 5777 O O . THR A 1 732 ? 5.801 -42.938 -31.609 1 95.06 732 THR A O 1
ATOM 5780 N N . LEU A 1 733 ? 4.086 -43.594 -32.875 1 96.12 733 LEU A N 1
ATOM 5781 C CA . LEU A 1 733 ? 3.287 -44.25 -31.844 1 96.12 733 LEU A CA 1
ATOM 5782 C C . LEU A 1 733 ? 2.822 -45.625 -32.312 1 96.12 733 LEU A C 1
ATOM 5784 O O . LEU A 1 733 ? 2.434 -45.781 -33.469 1 96.12 733 LEU A O 1
ATOM 5788 N N . GLN A 1 734 ? 2.885 -46.562 -31.438 1 96.25 734 GLN A N 1
ATOM 5789 C CA . GLN A 1 734 ? 2.492 -47.906 -31.797 1 96.25 734 GLN A CA 1
ATOM 5790 C C . GLN A 1 734 ? 1.369 -48.438 -30.906 1 96.25 734 GLN A C 1
ATOM 5792 O O . GLN A 1 734 ? 1.393 -48.219 -29.688 1 96.25 734 GLN A O 1
ATOM 5797 N N . ARG A 1 735 ? 0.43 -49 -31.5 1 94.56 735 ARG A N 1
ATOM 5798 C CA . ARG A 1 735 ? -0.668 -49.594 -30.75 1 94.56 735 ARG A CA 1
ATOM 5799 C C . ARG A 1 735 ? -0.289 -50.969 -30.203 1 94.56 735 ARG A C 1
ATOM 5801 O O . ARG A 1 735 ? 0.242 -51.812 -30.953 1 94.56 735 ARG A O 1
ATOM 5808 N N . VAL A 1 736 ? -0.434 -51.125 -28.922 1 89.81 736 VAL A N 1
ATOM 5809 C CA . VAL A 1 736 ? -0.125 -52.406 -28.297 1 89.81 736 VAL A CA 1
ATOM 5810 C C . VAL A 1 736 ? -1.408 -53.062 -27.781 1 89.81 736 VAL A C 1
ATOM 5812 O O . VAL A 1 736 ? -2.297 -52.375 -27.281 1 89.81 736 VAL A O 1
ATOM 5815 N N . ASN A 1 737 ? -1.708 -54.344 -28.203 1 74.19 737 ASN A N 1
ATOM 5816 C CA . ASN A 1 737 ? -2.881 -55.094 -27.781 1 74.19 737 ASN A CA 1
ATOM 5817 C C . ASN A 1 737 ? -2.668 -55.719 -26.406 1 74.19 737 ASN A C 1
ATOM 5819 O O . ASN A 1 737 ? -1.572 -56.188 -26.094 1 74.19 737 ASN A O 1
ATOM 5823 N N . MET B 1 1 ? 23.266 20.266 51.719 1 23.7 1 MET B N 1
ATOM 5824 C CA . MET B 1 1 ? 24.016 19.5 50.719 1 23.7 1 MET B CA 1
ATOM 5825 C C . MET B 1 1 ? 23.125 19.156 49.531 1 23.7 1 MET B C 1
ATOM 5827 O O . MET B 1 1 ? 22.141 18.422 49.688 1 23.7 1 MET B O 1
ATOM 5831 N N . THR B 1 2 ? 22.75 19.953 48.656 1 37.97 2 THR B N 1
ATOM 5832 C CA . THR B 1 2 ? 21.828 19.797 47.531 1 37.97 2 THR B CA 1
ATOM 5833 C C . THR B 1 2 ? 22.172 18.547 46.719 1 37.97 2 THR B C 1
ATOM 5835 O O . THR B 1 2 ? 23.266 18.453 46.156 1 37.97 2 THR B O 1
ATOM 5838 N N . THR B 1 3 ? 21.922 17.391 47.094 1 46.22 3 THR B N 1
ATOM 5839 C CA . THR B 1 3 ? 22.234 16.047 46.625 1 46.22 3 THR B CA 1
ATOM 5840 C C . THR B 1 3 ? 21.969 15.961 45.125 1 46.22 3 THR B C 1
ATOM 5842 O O . THR B 1 3 ? 20.844 16.125 44.656 1 46.22 3 THR B O 1
ATOM 5845 N N . THR B 1 4 ? 22.891 16.172 44.312 1 68.31 4 THR B N 1
ATOM 5846 C CA . THR B 1 4 ? 22.906 16.219 42.844 1 68.31 4 THR B CA 1
ATOM 5847 C C . THR B 1 4 ? 22.625 14.844 42.25 1 68.31 4 THR B C 1
ATOM 5849 O O . THR B 1 4 ? 23.281 13.867 42.625 1 68.31 4 THR B O 1
ATOM 5852 N N . VAL B 1 5 ? 21.5 14.484 41.625 1 84.94 5 VAL B N 1
ATOM 5853 C CA . VAL B 1 5 ? 21.094 13.258 40.938 1 84.94 5 VAL B CA 1
ATOM 5854 C C . VAL B 1 5 ? 22 12.984 39.75 1 84.94 5 VAL B C 1
ATOM 5856 O O . VAL B 1 5 ? 22.141 13.828 38.875 1 84.94 5 VAL B O 1
ATOM 5859 N N . SER B 1 6 ? 22.672 11.844 39.938 1 90 6 SER B N 1
ATOM 5860 C CA . SER B 1 6 ? 23.656 11.531 38.906 1 90 6 SER B CA 1
ATOM 5861 C C . SER B 1 6 ? 22.984 10.906 37.688 1 90 6 SER B C 1
ATOM 5863 O O . SER B 1 6 ? 23.469 11.062 36.562 1 90 6 SER B O 1
ATOM 5865 N N . ALA B 1 7 ? 22.016 10.141 37.969 1 93 7 ALA B N 1
ATOM 5866 C CA . ALA B 1 7 ? 21.344 9.469 36.844 1 93 7 ALA B CA 1
ATOM 5867 C C . ALA B 1 7 ? 19.844 9.352 37.094 1 93 7 ALA B C 1
ATOM 5869 O O . ALA B 1 7 ? 19.391 9.352 38.25 1 93 7 ALA B O 1
ATOM 5870 N N . LEU B 1 8 ? 19.156 9.336 36 1 93.38 8 LEU B N 1
ATOM 5871 C CA . LEU B 1 8 ? 17.719 9.047 35.969 1 93.38 8 LEU B CA 1
ATOM 5872 C C . LEU B 1 8 ? 17.422 7.742 35.25 1 93.38 8 LEU B C 1
ATOM 5874 O O . LEU B 1 8 ? 17.906 7.531 34.125 1 93.38 8 LEU B O 1
ATOM 5878 N N . VAL B 1 9 ? 16.703 6.852 35.906 1 94.25 9 VAL B N 1
ATOM 5879 C CA . VAL B 1 9 ? 16.312 5.586 35.281 1 94.25 9 VAL B CA 1
ATOM 5880 C C . VAL B 1 9 ? 14.789 5.527 35.125 1 94.25 9 VAL B C 1
ATOM 5882 O O . VAL B 1 9 ? 14.062 5.746 36.094 1 94.25 9 VAL B O 1
ATOM 5885 N N . VAL B 1 10 ? 14.383 5.234 33.938 1 92.62 10 VAL B N 1
ATOM 5886 C CA . VAL B 1 10 ? 12.953 5.211 33.625 1 92.62 10 VAL B CA 1
ATOM 5887 C C . VAL B 1 10 ? 12.578 3.885 32.969 1 92.62 10 VAL B C 1
ATOM 5889 O O . VAL B 1 10 ? 13.25 3.439 32.031 1 92.62 10 VAL B O 1
ATOM 5892 N N . ASP B 1 11 ? 11.531 3.227 33.5 1 90.31 11 ASP B N 1
ATOM 5893 C CA . ASP B 1 11 ? 11.109 1.991 32.844 1 90.31 11 ASP B CA 1
ATOM 5894 C C . ASP B 1 11 ? 10.297 2.283 31.594 1 90.31 11 ASP B C 1
ATOM 5896 O O . ASP B 1 11 ? 9.789 3.395 31.406 1 90.31 11 ASP B O 1
ATOM 5900 N N . GLN B 1 12 ? 10.141 1.39 30.781 1 87 12 GLN B N 1
ATOM 5901 C CA . GLN B 1 12 ? 9.555 1.512 29.438 1 87 12 GLN B CA 1
ATOM 5902 C C . GLN B 1 12 ? 8.156 2.113 29.5 1 87 12 GLN B C 1
ATOM 5904 O O . GLN B 1 12 ? 7.809 2.977 28.703 1 87 12 GLN B O 1
ATOM 5909 N N . ARG B 1 13 ? 7.266 1.795 30.312 1 80.69 13 ARG B N 1
ATOM 5910 C CA . ARG B 1 13 ? 5.887 2.27 30.422 1 80.69 13 ARG B CA 1
ATOM 5911 C C . ARG B 1 13 ? 5.84 3.703 30.938 1 80.69 13 ARG B C 1
ATOM 5913 O O . ARG B 1 13 ? 4.996 4.496 30.516 1 80.69 13 ARG B O 1
ATOM 5920 N N . ALA B 1 14 ? 6.773 3.863 31.875 1 82.12 14 ALA B N 1
ATOM 5921 C CA . ALA B 1 14 ? 6.859 5.211 32.438 1 82.12 14 ALA B CA 1
ATOM 5922 C C . ALA B 1 14 ? 7.281 6.219 31.359 1 82.12 14 ALA B C 1
ATOM 5924 O O . ALA B 1 14 ? 6.941 7.402 31.438 1 82.12 14 ALA B O 1
ATOM 5925 N N . ILE B 1 15 ? 8 5.746 30.375 1 86 15 ILE B N 1
ATOM 5926 C CA . ILE B 1 15 ? 8.438 6.621 29.297 1 86 15 ILE B CA 1
ATOM 5927 C C . ILE B 1 15 ? 7.219 7.199 28.578 1 86 15 ILE B C 1
ATOM 5929 O O . ILE B 1 15 ? 7.176 8.391 28.266 1 86 15 ILE B O 1
ATOM 5933 N N . SER B 1 16 ? 6.242 6.383 28.438 1 74.5 16 SER B N 1
ATOM 5934 C CA . SER B 1 16 ? 5.02 6.824 27.766 1 74.5 16 SER B CA 1
ATOM 5935 C C . SER B 1 16 ? 4.285 7.867 28.609 1 74.5 16 SER B C 1
ATOM 5937 O O . SER B 1 16 ? 3.703 8.805 28.062 1 74.5 16 SER B O 1
ATOM 5939 N N . ILE B 1 17 ? 4.359 7.656 29.844 1 71.06 17 ILE B N 1
ATOM 5940 C CA . ILE B 1 17 ? 3.725 8.594 30.766 1 71.06 17 ILE B CA 1
ATOM 5941 C C . ILE B 1 17 ? 4.457 9.938 30.703 1 71.06 17 ILE B C 1
ATOM 5943 O O . ILE B 1 17 ? 3.828 10.992 30.656 1 71.06 17 ILE B O 1
ATOM 5947 N N . LEU B 1 18 ? 5.766 9.82 30.625 1 76.31 18 LEU B N 1
ATOM 5948 C CA . LEU B 1 18 ? 6.578 11.031 30.625 1 76.31 18 LEU B CA 1
ATOM 5949 C C . LEU B 1 18 ? 6.465 11.758 29.297 1 76.31 18 LEU B C 1
ATOM 5951 O O . LEU B 1 18 ? 6.613 12.977 29.234 1 76.31 18 LEU B O 1
ATOM 5955 N N . ASP B 1 19 ? 6.246 10.992 28.328 1 71.88 19 ASP B N 1
ATOM 5956 C CA . ASP B 1 19 ? 6.074 11.602 27.016 1 71.88 19 ASP B CA 1
ATOM 5957 C C . ASP B 1 19 ? 4.863 12.531 26.984 1 71.88 19 ASP B C 1
ATOM 5959 O O . ASP B 1 19 ? 4.855 13.531 26.266 1 71.88 19 ASP B O 1
ATOM 5963 N N . ARG B 1 20 ? 3.932 12.102 27.906 1 58.53 20 ARG B N 1
ATOM 5964 C CA . ARG B 1 20 ? 2.688 12.867 27.953 1 58.53 20 ARG B CA 1
ATOM 5965 C C . ARG B 1 20 ? 2.77 13.977 29 1 58.53 20 ARG B C 1
ATOM 5967 O O . ARG B 1 20 ? 1.909 14.859 29.047 1 58.53 20 ARG B O 1
ATOM 5974 N N . ALA B 1 21 ? 3.906 13.773 29.797 1 59.69 21 ALA B N 1
ATOM 5975 C CA . ALA B 1 21 ? 4.012 14.688 30.938 1 59.69 21 ALA B CA 1
ATOM 5976 C C . ALA B 1 21 ? 4.707 15.984 30.531 1 59.69 21 ALA B C 1
ATOM 5978 O O . ALA B 1 21 ? 5.531 15.992 29.609 1 59.69 21 ALA B O 1
ATOM 5979 N N . PHE B 1 22 ? 4.227 17.016 31.172 1 52.91 22 PHE B N 1
ATOM 5980 C CA . PHE B 1 22 ? 4.91 18.297 31.031 1 52.91 22 PHE B CA 1
ATOM 5981 C C . PHE B 1 22 ? 6.008 18.438 32.094 1 52.91 22 PHE B C 1
ATOM 5983 O O . PHE B 1 22 ? 5.742 18.375 33.281 1 52.91 22 PHE B O 1
ATOM 5990 N N . VAL B 1 23 ? 7.258 18.562 31.531 1 66 23 VAL B N 1
ATOM 5991 C CA . VAL B 1 23 ? 8.398 18.609 32.438 1 66 23 VAL B CA 1
ATOM 5992 C C . VAL B 1 23 ? 9.016 20 32.406 1 66 23 VAL B C 1
ATOM 5994 O O . VAL B 1 23 ? 9.195 20.594 31.344 1 66 23 VAL B O 1
ATOM 5997 N N . GLU B 1 24 ? 9.047 20.688 33.5 1 62.06 24 GLU B N 1
ATOM 5998 C CA . GLU B 1 24 ? 9.75 21.953 33.656 1 62.06 24 GLU B CA 1
ATOM 5999 C C . GLU B 1 24 ? 11.25 21.719 33.844 1 62.06 24 GLU B C 1
ATOM 6001 O O . GLU B 1 24 ? 11.672 20.656 34.312 1 62.06 24 GLU B O 1
ATOM 6006 N N . ASP B 1 25 ? 12.047 22.766 33.469 1 69.19 25 ASP B N 1
ATOM 6007 C CA . ASP B 1 25 ? 13.492 22.641 33.562 1 69.19 25 ASP B CA 1
ATOM 6008 C C . ASP B 1 25 ? 13.914 22.328 35 1 69.19 25 ASP B C 1
ATOM 6010 O O . ASP B 1 25 ? 14.844 21.547 35.219 1 69.19 25 ASP B O 1
ATOM 6014 N N . ALA B 1 26 ? 13.148 22.922 35.906 1 70.31 26 ALA B N 1
ATOM 6015 C CA . ALA B 1 26 ? 13.508 22.719 37.281 1 70.31 26 ALA B CA 1
ATOM 6016 C C . ALA B 1 26 ? 13.289 21.266 37.719 1 70.31 26 ALA B C 1
ATOM 6018 O O . ALA B 1 26 ? 13.961 20.766 38.625 1 70.31 26 ALA B O 1
ATOM 6019 N N . TRP B 1 27 ? 12.445 20.641 37.031 1 76.62 27 TRP B N 1
ATOM 6020 C CA . TRP B 1 27 ? 12.133 19.25 37.344 1 76.62 27 TRP B CA 1
ATOM 6021 C C . TRP B 1 27 ? 13.312 18.344 37 1 76.62 27 TRP B C 1
ATOM 6023 O O . TRP B 1 27 ? 13.492 17.297 37.625 1 76.62 27 TRP B O 1
ATOM 6033 N N . LEU B 1 28 ? 14.094 18.812 36.125 1 81.19 28 LEU B N 1
ATOM 6034 C CA . LEU B 1 28 ? 15.18 17.984 35.625 1 81.19 28 LEU B CA 1
ATOM 6035 C C . LEU B 1 28 ? 16.344 17.969 36.594 1 81.19 28 LEU B C 1
ATOM 6037 O O . LEU B 1 28 ? 17.344 17.266 36.375 1 81.19 28 LEU B O 1
ATOM 6041 N N . GLN B 1 29 ? 16.094 18.625 37.656 1 76.12 29 GLN B N 1
ATOM 6042 C CA . GLN B 1 29 ? 17.125 18.578 38.688 1 76.12 29 GLN B CA 1
ATOM 6043 C C . GLN B 1 29 ? 16.781 17.547 39.75 1 76.12 29 GLN B C 1
ATOM 6045 O O . GLN B 1 29 ? 17.672 16.844 40.25 1 76.12 29 GLN B O 1
ATOM 6050 N N . LYS B 1 30 ? 15.516 17.391 40 1 77.81 30 LYS B N 1
ATOM 6051 C CA . LYS B 1 30 ? 15.133 16.531 41.125 1 77.81 30 LYS B CA 1
ATOM 6052 C C . LYS B 1 30 ? 14.195 15.414 40.656 1 77.81 30 LYS B C 1
ATOM 6054 O O . LYS B 1 30 ? 14.039 14.398 41.344 1 77.81 30 LYS B O 1
ATOM 6059 N N . PHE B 1 31 ? 13.57 15.492 39.594 1 82.19 31 PHE B N 1
ATOM 6060 C CA . PHE B 1 31 ? 12.688 14.516 38.969 1 82.19 31 PHE B CA 1
ATOM 6061 C C . PHE B 1 31 ? 11.594 14.086 39.938 1 82.19 31 PHE B C 1
ATOM 6063 O O . PHE B 1 31 ? 11.32 12.891 40.094 1 82.19 31 PHE B O 1
ATOM 6070 N N . GLU B 1 32 ? 11 15.031 40.5 1 75.12 32 GLU B N 1
ATOM 6071 C CA . GLU B 1 32 ? 9.961 14.75 41.469 1 75.12 32 GLU B CA 1
ATOM 6072 C C . GLU B 1 32 ? 8.641 14.406 40.812 1 75.12 32 GLU B C 1
ATOM 6074 O O . GLU B 1 32 ? 8.328 14.938 39.75 1 75.12 32 GLU B O 1
ATOM 6079 N N . VAL B 1 33 ? 7.879 13.43 41.219 1 71.25 33 VAL B N 1
ATOM 6080 C CA . VAL B 1 33 ? 6.594 13.016 40.656 1 71.25 33 VAL B CA 1
ATOM 6081 C C . VAL B 1 33 ? 5.48 13.312 41.656 1 71.25 33 VAL B C 1
ATOM 6083 O O . VAL B 1 33 ? 5.625 13.055 42.844 1 71.25 33 VAL B O 1
ATOM 6086 N N . PRO B 1 34 ? 4.359 13.969 41.125 1 57.25 34 PRO B N 1
ATOM 6087 C CA . PRO B 1 34 ? 3.268 14.258 42.062 1 57.25 34 PRO B CA 1
ATOM 6088 C C . PRO B 1 34 ? 2.562 12.992 42.531 1 57.25 34 PRO B C 1
ATOM 6090 O O . PRO B 1 34 ? 2.664 11.938 41.906 1 57.25 34 PRO B O 1
ATOM 6093 N N . GLU B 1 35 ? 1.85 13.008 43.688 1 49.44 35 GLU B N 1
ATOM 6094 C CA . GLU B 1 35 ? 1.129 11.906 44.312 1 49.44 35 GLU B CA 1
ATOM 6095 C C . GLU B 1 35 ? 0.084 11.312 43.375 1 49.44 35 GLU B C 1
ATOM 6097 O O . GLU B 1 35 ? -0.134 10.102 43.375 1 49.44 35 GLU B O 1
ATOM 6102 N N . ASN B 1 36 ? -0.684 12.055 42.781 1 45.62 36 ASN B N 1
ATOM 6103 C CA . ASN B 1 36 ? -1.787 11.531 41.969 1 45.62 36 ASN B CA 1
ATOM 6104 C C . ASN B 1 36 ? -1.354 11.242 40.531 1 45.62 36 ASN B C 1
ATOM 6106 O O . ASN B 1 36 ? -2.176 11.273 39.625 1 45.62 36 ASN B O 1
ATOM 6110 N N . SER B 1 37 ? -0.172 10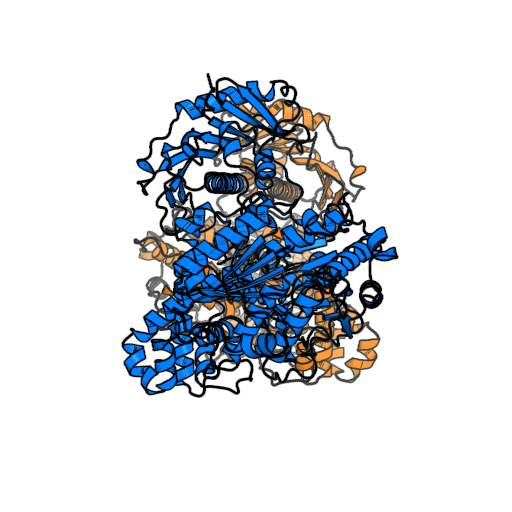.945 40.438 1 51.25 37 SER B N 1
ATOM 6111 C CA . SER B 1 37 ? 0.264 10.727 39.062 1 51.25 37 SER B CA 1
ATOM 6112 C C . SER B 1 37 ? -0.096 9.32 38.594 1 51.25 37 SER B C 1
ATOM 6114 O O . SER B 1 37 ? -0.194 8.391 39.375 1 51.25 37 SER B O 1
ATOM 6116 N N . ASP B 1 38 ? -0.663 9.172 37.469 1 52.97 38 ASP B N 1
ATOM 6117 C CA . ASP B 1 38 ? -1.201 8.047 36.719 1 52.97 38 ASP B CA 1
ATOM 6118 C C . ASP B 1 38 ? -0.219 6.883 36.688 1 52.97 38 ASP B C 1
ATOM 6120 O O . ASP B 1 38 ? 0.175 6.414 35.625 1 52.97 38 ASP B O 1
ATOM 6124 N N . GLY B 1 39 ? 0.246 6.426 37.969 1 65.69 39 GLY B N 1
ATOM 6125 C CA . GLY B 1 39 ? 0.922 5.141 38.062 1 65.69 39 GLY B CA 1
ATOM 6126 C C . GLY B 1 39 ? 2.434 5.262 38.031 1 65.69 39 GLY B C 1
ATOM 6127 O O . GLY B 1 39 ? 3.133 4.281 37.75 1 65.69 39 GLY B O 1
ATOM 6128 N N . LEU B 1 40 ? 3.004 6.484 38.25 1 72.56 40 LEU B N 1
ATOM 6129 C CA . LEU B 1 40 ? 4.453 6.664 38.281 1 72.56 40 LEU B CA 1
ATOM 6130 C C . LEU B 1 40 ? 4.965 6.805 39.688 1 72.56 40 LEU B C 1
ATOM 6132 O O . LEU B 1 40 ? 4.391 7.539 40.5 1 72.56 40 LEU B O 1
ATOM 6136 N N . ARG B 1 41 ? 5.891 6.09 40.094 1 80.62 41 ARG B N 1
ATOM 6137 C CA . ARG B 1 41 ? 6.496 6.184 41.406 1 80.62 41 ARG B CA 1
ATOM 6138 C C . ARG B 1 41 ? 7.965 6.59 41.312 1 80.62 41 ARG B C 1
ATOM 6140 O O . ARG B 1 41 ? 8.672 6.156 40.406 1 80.62 41 ARG B O 1
ATOM 6147 N N . ARG B 1 42 ? 8.359 7.477 42.219 1 85.19 42 ARG B N 1
ATOM 6148 C CA . ARG B 1 42 ? 9.742 7.941 42.312 1 85.19 42 ARG B CA 1
ATOM 6149 C C . ARG B 1 42 ? 10.484 7.285 43.469 1 85.19 42 ARG B C 1
ATOM 6151 O O . ARG B 1 42 ? 10 7.285 44.594 1 85.19 42 ARG B O 1
ATOM 6158 N N . VAL B 1 43 ? 11.625 6.66 43.188 1 86.56 43 VAL B N 1
ATOM 6159 C CA . VAL B 1 43 ? 12.492 6.074 44.188 1 86.56 43 VAL B CA 1
ATOM 6160 C C . VAL B 1 43 ? 13.914 6.625 44.031 1 86.56 43 VAL B C 1
ATOM 6162 O O . VAL B 1 43 ? 14.422 6.723 42.906 1 86.56 43 VAL B O 1
ATOM 6165 N N . GLU B 1 44 ? 14.43 7.156 45.062 1 86.44 44 GLU B N 1
ATOM 6166 C CA . GLU B 1 44 ? 15.812 7.637 45.031 1 86.44 44 GLU B CA 1
ATOM 6167 C C . GLU B 1 44 ? 16.734 6.727 45.812 1 86.44 44 GLU B C 1
ATOM 6169 O O . GLU B 1 44 ? 16.469 6.43 46.969 1 86.44 44 GLU B O 1
ATOM 6174 N N . ALA B 1 45 ? 17.75 6.164 45.156 1 85.19 45 ALA B N 1
ATOM 6175 C CA . ALA B 1 45 ? 18.734 5.301 45.812 1 85.19 45 ALA B CA 1
ATOM 6176 C C . ALA B 1 45 ? 20.141 5.605 45.312 1 85.19 45 ALA B C 1
ATOM 6178 O O . ALA B 1 45 ? 20.422 5.543 44.125 1 85.19 45 ALA B O 1
ATOM 6179 N N . ASN B 1 46 ? 21.094 5.918 46.188 1 82.5 46 ASN B N 1
ATOM 6180 C CA . ASN B 1 46 ? 22.516 6.113 45.938 1 82.5 46 ASN B CA 1
ATOM 6181 C C . ASN B 1 46 ? 22.734 7.199 44.875 1 82.5 46 ASN B C 1
ATOM 6183 O O . ASN B 1 46 ? 23.531 7.016 43.938 1 82.5 46 ASN B O 1
ATOM 6187 N N . GLY B 1 47 ? 21.922 8.258 44.938 1 85.94 47 GLY B N 1
ATOM 6188 C CA . GLY B 1 47 ? 22.094 9.383 44.031 1 85.94 47 GLY B CA 1
ATOM 6189 C C . GLY B 1 47 ? 21.469 9.148 42.656 1 85.94 47 GLY B C 1
ATOM 6190 O O . GLY B 1 47 ? 21.734 9.891 41.719 1 85.94 47 GLY B O 1
ATOM 6191 N N . ILE B 1 48 ? 20.766 8.148 42.531 1 91.69 48 ILE B N 1
ATOM 6192 C CA . ILE B 1 48 ? 20.062 7.828 41.281 1 91.69 48 ILE B CA 1
ATOM 6193 C C . ILE B 1 48 ? 18.547 7.836 41.531 1 91.69 48 ILE B C 1
ATOM 6195 O O . ILE B 1 48 ? 18.078 7.316 42.562 1 91.69 48 ILE B O 1
ATOM 6199 N N . VAL B 1 49 ? 17.859 8.43 40.594 1 91.06 49 VAL B N 1
ATOM 6200 C CA . VAL B 1 49 ? 16.406 8.484 40.688 1 91.06 49 VAL B CA 1
ATOM 6201 C C . VAL B 1 49 ? 15.781 7.477 39.719 1 91.06 49 VAL B C 1
ATOM 6203 O O . VAL B 1 49 ? 16.156 7.406 38.562 1 91.06 49 VAL B O 1
ATOM 6206 N N . TYR B 1 50 ? 14.898 6.73 40.25 1 90.88 50 TYR B N 1
ATOM 6207 C CA . TYR B 1 50 ? 14.141 5.766 39.469 1 90.88 50 TYR B CA 1
ATOM 6208 C C . TYR B 1 50 ? 12.68 6.188 39.344 1 90.88 50 TYR B C 1
ATOM 6210 O O . TYR B 1 50 ? 12 6.402 40.375 1 90.88 50 TYR B O 1
ATOM 6218 N N . LEU B 1 51 ? 12.312 6.395 38.094 1 88.12 51 LEU B N 1
ATOM 6219 C CA . LEU B 1 51 ? 10.891 6.617 37.812 1 88.12 51 LEU B CA 1
ATOM 6220 C C . LEU B 1 51 ? 10.25 5.352 37.281 1 88.12 51 LEU B C 1
ATOM 6222 O O . LEU B 1 51 ? 10.484 4.988 36.125 1 88.12 51 LEU B O 1
ATOM 6226 N N . LEU B 1 52 ? 9.398 4.773 38.031 1 87.19 52 LEU B N 1
ATOM 6227 C CA . LEU B 1 52 ? 8.883 3.445 37.719 1 87.19 52 LEU B CA 1
ATOM 6228 C C . LEU B 1 52 ? 7.359 3.459 37.625 1 87.19 52 LEU B C 1
ATOM 6230 O O . LEU B 1 52 ? 6.691 4.133 38.438 1 87.19 52 LEU B O 1
ATOM 6234 N N . SER B 1 53 ? 6.93 2.771 36.625 1 81.69 53 SER B N 1
ATOM 6235 C CA . SER B 1 53 ? 5.492 2.553 36.5 1 81.69 53 SER B CA 1
ATOM 6236 C C . SER B 1 53 ? 5.004 1.535 37.531 1 81.69 53 SER B C 1
ATOM 6238 O O . SER B 1 53 ? 5.809 0.845 38.156 1 81.69 53 SER B O 1
ATOM 6240 N N . GLU B 1 54 ? 3.701 1.505 37.625 1 74.31 54 GLU B N 1
ATOM 6241 C CA . GLU B 1 54 ? 3.105 0.605 38.625 1 74.31 54 GLU B CA 1
ATOM 6242 C C . GLU B 1 54 ? 3.449 -0.85 38.312 1 74.31 54 GLU B C 1
ATOM 6244 O O . GLU B 1 54 ? 3.648 -1.65 39.219 1 74.31 54 GLU B O 1
ATOM 6249 N N . ASN B 1 55 ? 3.615 -1.147 37.094 1 75.62 55 ASN B N 1
ATOM 6250 C CA . ASN B 1 55 ? 3.857 -2.535 36.719 1 75.62 55 ASN B CA 1
ATOM 6251 C C . ASN B 1 55 ? 5.277 -2.734 36.219 1 75.62 55 ASN B C 1
ATOM 6253 O O . ASN B 1 55 ? 5.516 -3.59 35.344 1 75.62 55 ASN B O 1
ATOM 6257 N N . ALA B 1 56 ? 6.215 -1.935 36.75 1 84.38 56 ALA B N 1
ATOM 6258 C CA . ALA B 1 56 ? 7.598 -2.064 36.312 1 84.38 56 ALA B CA 1
ATOM 6259 C C . ALA B 1 56 ? 8.203 -3.387 36.781 1 84.38 56 ALA B C 1
ATOM 6261 O O . ALA B 1 56 ? 7.992 -3.807 37.906 1 84.38 56 ALA B O 1
ATOM 6262 N N . GLU B 1 57 ? 8.836 -4.07 35.906 1 83.88 57 GLU B N 1
ATOM 6263 C CA . GLU B 1 57 ? 9.492 -5.344 36.188 1 83.88 57 GLU B CA 1
ATOM 6264 C C . GLU B 1 57 ? 10.984 -5.281 35.875 1 83.88 57 GLU B C 1
ATOM 6266 O O . GLU B 1 57 ? 11.445 -4.371 35.188 1 83.88 57 GLU B O 1
ATOM 6271 N N . LEU B 1 58 ? 11.68 -6.195 36.469 1 84 58 LEU B N 1
ATOM 6272 C CA . LEU B 1 58 ? 13.133 -6.23 36.312 1 84 58 LEU B CA 1
ATOM 6273 C C . LEU B 1 58 ? 13.508 -6.496 34.844 1 84 58 LEU B C 1
ATOM 6275 O O . LEU B 1 58 ? 14.523 -5.988 34.375 1 84 58 LEU B O 1
ATOM 6279 N N . GLU B 1 59 ? 12.648 -7.176 34.156 1 78.12 59 GLU B N 1
ATOM 6280 C CA . GLU B 1 59 ? 12.984 -7.59 32.781 1 78.12 59 GLU B CA 1
ATOM 6281 C C . GLU B 1 59 ? 12.547 -6.543 31.766 1 78.12 59 GLU B C 1
ATOM 6283 O O . GLU B 1 59 ? 12.836 -6.672 30.578 1 78.12 59 GLU B O 1
ATOM 6288 N N . ASP B 1 60 ? 12.078 -5.504 32.219 1 82.75 60 ASP B N 1
ATOM 6289 C CA . ASP B 1 60 ? 11.641 -4.457 31.312 1 82.75 60 ASP B CA 1
ATOM 6290 C C . ASP B 1 60 ? 12.836 -3.719 30.719 1 82.75 60 ASP B C 1
ATOM 6292 O O . ASP B 1 60 ? 13.953 -3.834 31.219 1 82.75 60 ASP B O 1
ATOM 6296 N N . GLY B 1 61 ? 12.586 -3.033 29.562 1 87.12 61 GLY B N 1
ATOM 6297 C CA . GLY B 1 61 ? 13.578 -2.092 29.062 1 87.12 61 GLY B CA 1
ATOM 6298 C C . GLY B 1 61 ? 13.625 -0.799 29.859 1 87.12 61 GLY B C 1
ATOM 6299 O O . GLY B 1 61 ? 12.594 -0.298 30.297 1 87.12 61 GLY B O 1
ATOM 6300 N N . TYR B 1 62 ? 14.867 -0.371 30.078 1 93.5 62 TYR B N 1
ATOM 6301 C CA . TYR B 1 62 ? 15.031 0.84 30.875 1 93.5 62 TYR B CA 1
ATOM 6302 C C . TYR B 1 62 ? 15.797 1.906 30.109 1 93.5 62 TYR B C 1
ATOM 6304 O O . TYR B 1 62 ? 16.703 1.589 29.328 1 93.5 62 TYR B O 1
ATOM 6312 N N . LEU B 1 63 ? 15.383 3.082 30.312 1 94.81 63 LEU B N 1
ATOM 6313 C CA . LEU B 1 63 ? 16.125 4.262 29.875 1 94.81 63 LEU B CA 1
ATOM 6314 C C . LEU B 1 63 ? 16.969 4.82 31.031 1 94.81 63 LEU B C 1
ATOM 6316 O O . LEU B 1 63 ? 16.453 5.113 32.094 1 94.81 63 LEU B O 1
ATOM 6320 N N . VAL B 1 64 ? 18.25 4.824 30.781 1 95.44 64 VAL B N 1
ATOM 6321 C CA . VAL B 1 64 ? 19.156 5.438 31.75 1 95.44 64 VAL B CA 1
ATOM 6322 C C . VAL B 1 64 ? 19.672 6.762 31.188 1 95.44 64 VAL B C 1
ATOM 6324 O O . VAL B 1 64 ? 20.188 6.812 30.062 1 95.44 64 VAL B O 1
ATOM 6327 N N . ILE B 1 65 ? 19.469 7.812 31.969 1 93.88 65 ILE B N 1
ATOM 6328 C CA . ILE B 1 65 ? 19.938 9.125 31.531 1 93.88 65 ILE B CA 1
ATOM 6329 C C . ILE B 1 65 ? 21.016 9.633 32.5 1 93.88 65 ILE B C 1
ATOM 6331 O O . ILE B 1 65 ? 20.797 9.719 33.688 1 93.88 65 ILE B O 1
ATOM 6335 N N . ASN B 1 66 ? 22.219 9.867 31.938 1 92.12 66 ASN B N 1
ATOM 6336 C CA . ASN B 1 66 ? 23.203 10.648 32.688 1 92.12 66 ASN B CA 1
ATOM 6337 C C . ASN B 1 66 ? 22.75 12.094 32.875 1 92.12 66 ASN B C 1
ATOM 6339 O O . ASN B 1 66 ? 22.641 12.844 31.906 1 92.12 66 ASN B O 1
ATOM 6343 N N . THR B 1 67 ? 22.391 12.477 34.031 1 89.81 67 THR B N 1
ATOM 6344 C CA . THR B 1 67 ? 21.781 13.781 34.281 1 89.81 67 THR B CA 1
ATOM 6345 C C . THR B 1 67 ? 22.75 14.906 33.906 1 89.81 67 THR B C 1
ATOM 6347 O O . THR B 1 67 ? 22.359 16.062 33.844 1 89.81 67 THR B O 1
ATOM 6350 N N . GLY B 1 68 ? 24 14.539 33.625 1 84.88 68 GLY B N 1
ATOM 6351 C CA . GLY B 1 68 ? 24.922 15.508 33.062 1 84.88 68 GLY B CA 1
ATOM 6352 C C . GLY B 1 68 ? 24.469 16.078 31.75 1 84.88 68 GLY B C 1
ATOM 6353 O O . GLY B 1 68 ? 24.906 17.156 31.344 1 84.88 68 GLY B O 1
ATOM 6354 N N . VAL B 1 69 ? 23.656 15.352 31.125 1 85.62 69 VAL B N 1
ATOM 6355 C CA . VAL B 1 69 ? 23.109 15.789 29.844 1 85.62 69 VAL B CA 1
ATOM 6356 C C . VAL B 1 69 ? 22.312 17.078 30.047 1 85.62 69 VAL B C 1
ATOM 6358 O O . VAL B 1 69 ? 22.219 17.906 29.141 1 85.62 69 VAL B O 1
ATOM 6361 N N . PHE B 1 70 ? 21.859 17.219 31.25 1 84.19 70 PHE B N 1
ATOM 6362 C CA . PHE B 1 70 ? 21.047 18.406 31.531 1 84.19 70 PHE B CA 1
ATOM 6363 C C . PHE B 1 70 ? 21.828 19.406 32.375 1 84.19 70 PHE B C 1
ATOM 6365 O O . PHE B 1 70 ? 21.25 20.344 32.906 1 84.19 70 PHE B O 1
ATOM 6372 N N . GLY B 1 71 ? 23.031 19.203 32.562 1 79.56 71 GLY B N 1
ATOM 6373 C CA . GLY B 1 71 ? 23.844 20.078 33.406 1 79.56 71 GLY B CA 1
ATOM 6374 C C . GLY B 1 71 ? 24.203 21.391 32.719 1 79.56 71 GLY B C 1
ATOM 6375 O O . GLY B 1 71 ? 24.031 21.531 31.516 1 79.56 71 GLY B O 1
ATOM 6376 N N . PRO B 1 72 ? 24.547 22.281 33.5 1 75.81 72 PRO B N 1
ATOM 6377 C CA . PRO B 1 72 ? 24.922 23.594 32.969 1 75.81 72 PRO B CA 1
ATOM 6378 C C . PRO B 1 72 ? 26.078 23.5 31.969 1 75.81 72 PRO B C 1
ATOM 6380 O O . PRO B 1 72 ? 26.188 24.344 31.078 1 75.81 72 PRO B O 1
ATOM 6383 N N . ALA B 1 73 ? 26.922 22.531 32.031 1 73.94 73 ALA B N 1
ATOM 6384 C CA . ALA B 1 73 ? 28.062 22.391 31.156 1 73.94 73 ALA B CA 1
ATOM 6385 C C . ALA B 1 73 ? 27.625 22.062 29.734 1 73.94 73 ALA B C 1
ATOM 6387 O O . ALA B 1 73 ? 28.359 22.297 28.766 1 73.94 73 ALA B O 1
ATOM 6388 N N . ALA B 1 74 ? 26.5 21.5 29.578 1 75.62 74 ALA B N 1
ATOM 6389 C CA . ALA B 1 74 ? 26.016 21.109 28.25 1 75.62 74 ALA B CA 1
ATOM 6390 C C . ALA B 1 74 ? 25.609 22.312 27.422 1 75.62 74 ALA B C 1
ATOM 6392 O O . ALA B 1 74 ? 25.562 22.25 26.203 1 75.62 74 ALA B O 1
ATOM 6393 N N . GLY B 1 75 ? 25.484 23.422 28.016 1 71.44 75 GLY B N 1
ATOM 6394 C CA . GLY B 1 75 ? 25.141 24.672 27.328 1 71.44 75 GLY B CA 1
ATOM 6395 C C . GLY B 1 75 ? 23.828 24.609 26.594 1 71.44 75 GLY B C 1
ATOM 6396 O O . GLY B 1 75 ? 23.688 25.203 25.516 1 71.44 75 GLY B O 1
ATOM 6397 N N . LEU B 1 76 ? 22.969 23.828 27.141 1 76.56 76 LEU B N 1
ATOM 6398 C CA . LEU B 1 76 ? 21.688 23.703 26.453 1 76.56 76 LEU B CA 1
ATOM 6399 C C . LEU B 1 76 ? 20.766 24.875 26.828 1 76.56 76 LEU B C 1
ATOM 6401 O O . LEU B 1 76 ? 20.672 25.25 28 1 76.56 76 LEU B O 1
ATOM 6405 N N . ALA B 1 77 ? 20.297 25.453 25.812 1 66.25 77 ALA B N 1
ATOM 6406 C CA . ALA B 1 77 ? 19.391 26.594 26.016 1 66.25 77 ALA B CA 1
ATOM 6407 C C . ALA B 1 77 ? 18.078 26.156 26.656 1 66.25 77 ALA B C 1
ATOM 6409 O O . ALA B 1 77 ? 17.547 26.844 27.516 1 66.25 77 ALA B O 1
ATOM 6410 N N . ARG B 1 78 ? 17.594 25 26.297 1 72.38 78 ARG B N 1
ATOM 6411 C CA . ARG B 1 78 ? 16.359 24.438 26.828 1 72.38 78 ARG B CA 1
ATOM 6412 C C . ARG B 1 78 ? 16.531 22.984 27.219 1 72.38 78 ARG B C 1
ATOM 6414 O O . ARG B 1 78 ? 16.578 22.109 26.359 1 72.38 78 ARG B O 1
ATOM 6421 N N . LEU B 1 79 ? 16.5 22.781 28.422 1 78.62 79 LEU B N 1
ATOM 6422 C CA . LEU B 1 79 ? 16.703 21.438 28.938 1 78.62 79 LEU B CA 1
ATOM 6423 C C . LEU B 1 79 ? 15.508 20.547 28.625 1 78.62 79 LEU B C 1
ATOM 6425 O O . LEU B 1 79 ? 15.664 19.359 28.344 1 78.62 79 LEU B O 1
ATOM 6429 N N . ARG B 1 80 ? 14.469 21.141 28.625 1 75.19 80 ARG B N 1
ATOM 6430 C CA . ARG B 1 80 ? 13.242 20.391 28.406 1 75.19 80 ARG B CA 1
ATOM 6431 C C . ARG B 1 80 ? 13.234 19.766 27 1 75.19 80 ARG B C 1
ATOM 6433 O O . ARG B 1 80 ? 12.828 18.625 26.828 1 75.19 80 ARG B O 1
ATOM 6440 N N . THR B 1 81 ? 13.703 20.609 26.078 1 76.12 81 THR B N 1
ATOM 6441 C CA . THR B 1 81 ? 13.75 20.109 24.719 1 76.12 81 THR B CA 1
ATOM 6442 C C . THR B 1 81 ? 14.672 18.891 24.625 1 76.12 81 THR B C 1
ATOM 6444 O O . THR B 1 81 ? 14.344 17.906 23.938 1 76.12 81 THR B O 1
ATOM 6447 N N . ALA B 1 82 ? 15.727 19.062 25.219 1 82.88 82 ALA B N 1
ATOM 6448 C CA . ALA B 1 82 ? 16.656 17.938 25.234 1 82.88 82 ALA B CA 1
ATOM 6449 C C . ALA B 1 82 ? 16.031 16.703 25.859 1 82.88 82 ALA B C 1
ATOM 6451 O O . ALA B 1 82 ? 16.188 15.586 25.359 1 82.88 82 ALA B O 1
ATOM 6452 N N . PHE B 1 83 ? 15.297 16.938 26.922 1 86.69 83 PHE B N 1
ATOM 6453 C CA . PHE B 1 83 ? 14.641 15.828 27.594 1 86.69 83 PHE B CA 1
ATOM 6454 C C . PHE B 1 83 ? 13.586 15.195 26.688 1 86.69 83 PHE B C 1
ATOM 6456 O O . PHE B 1 83 ? 13.5 13.969 26.609 1 86.69 83 PHE B O 1
ATOM 6463 N N . GLU B 1 84 ? 12.906 15.992 26.156 1 79.31 84 GLU B N 1
ATOM 6464 C CA . GLU B 1 84 ? 11.883 15.477 25.25 1 79.31 84 GLU B CA 1
ATOM 6465 C C . GLU B 1 84 ? 12.508 14.641 24.125 1 79.31 84 GLU B C 1
ATOM 6467 O O . GLU B 1 84 ? 11.953 13.609 23.734 1 79.31 84 GLU B O 1
ATOM 6472 N N . ARG B 1 85 ? 13.555 15.148 23.625 1 83.25 85 ARG B N 1
ATOM 6473 C CA . ARG B 1 85 ? 14.227 14.406 22.562 1 83.25 85 ARG B CA 1
ATOM 6474 C C . ARG B 1 85 ? 14.766 13.078 23.078 1 83.25 85 ARG B C 1
ATOM 6476 O O . ARG B 1 85 ? 14.719 12.07 22.375 1 83.25 85 ARG B O 1
ATOM 6483 N N . VAL B 1 86 ? 15.211 13.102 24.344 1 89.62 86 VAL B N 1
ATOM 6484 C CA . VAL B 1 86 ? 15.672 11.859 24.953 1 89.62 86 VAL B CA 1
ATOM 6485 C C . VAL B 1 86 ? 14.5 10.883 25.062 1 89.62 86 VAL B C 1
ATOM 6487 O O . VAL B 1 86 ? 14.633 9.695 24.75 1 89.62 86 VAL B O 1
ATOM 6490 N N . ILE B 1 87 ? 13.406 11.43 25.422 1 86.12 87 ILE B N 1
ATOM 6491 C CA . ILE B 1 87 ? 12.234 10.578 25.609 1 86.12 87 ILE B CA 1
ATOM 6492 C C . ILE B 1 87 ? 11.773 10.039 24.266 1 86.12 87 ILE B C 1
ATOM 6494 O O . ILE B 1 87 ? 11.406 8.859 24.141 1 86.12 87 ILE B O 1
ATOM 6498 N N . ARG B 1 88 ? 11.883 10.875 23.359 1 80.62 88 ARG B N 1
ATOM 6499 C CA . ARG B 1 88 ? 11.484 10.445 22.031 1 80.62 88 ARG B CA 1
ATOM 6500 C C . ARG B 1 88 ? 12.398 9.336 21.516 1 80.62 88 ARG B C 1
ATOM 6502 O O . ARG B 1 88 ? 11.922 8.359 20.922 1 80.62 88 ARG B O 1
ATOM 6509 N N . VAL B 1 89 ? 13.664 9.523 21.688 1 86.94 89 VAL B N 1
ATOM 6510 C CA . VAL B 1 89 ? 14.617 8.5 21.281 1 86.94 89 VAL B CA 1
ATOM 6511 C C . VAL B 1 89 ? 14.352 7.203 22.047 1 86.94 89 VAL B C 1
ATOM 6513 O O . VAL B 1 89 ? 14.438 6.109 21.484 1 86.94 89 VAL B O 1
ATOM 6516 N N . ALA B 1 90 ? 13.961 7.383 23.297 1 90.06 90 ALA B N 1
ATOM 6517 C CA . ALA B 1 90 ? 13.648 6.215 24.125 1 90.06 90 ALA B CA 1
ATOM 6518 C C . ALA B 1 90 ? 12.398 5.504 23.609 1 90.06 90 ALA B C 1
ATOM 6520 O O . ALA B 1 90 ? 12.367 4.273 23.516 1 90.06 90 ALA B O 1
ATOM 6521 N N . LEU B 1 91 ? 11.461 6.285 23.344 1 80.06 91 LEU B N 1
ATOM 6522 C CA . LEU B 1 91 ? 10.234 5.695 22.812 1 80.06 91 LEU B CA 1
ATOM 6523 C C . LEU B 1 91 ? 10.523 4.91 21.531 1 80.06 91 LEU B C 1
ATOM 6525 O O . LEU B 1 91 ? 10.023 3.795 21.359 1 80.06 91 LEU B O 1
ATOM 6529 N N . ARG B 1 92 ? 11.406 5.504 20.766 1 77.69 92 ARG B N 1
ATOM 6530 C CA . ARG B 1 92 ? 11.805 4.828 19.547 1 77.69 92 ARG B CA 1
ATOM 6531 C C . ARG B 1 92 ? 12.555 3.535 19.844 1 77.69 92 ARG B C 1
ATOM 6533 O O . ARG B 1 92 ? 12.375 2.529 19.156 1 77.69 92 ARG B O 1
ATOM 6540 N N . HIS B 1 93 ? 13.352 3.611 20.781 1 84.5 93 HIS B N 1
ATOM 6541 C CA . HIS B 1 93 ? 14.172 2.467 21.156 1 84.5 93 HIS B CA 1
ATOM 6542 C C . HIS B 1 93 ? 13.312 1.286 21.594 1 84.5 93 HIS B C 1
ATOM 6544 O O . HIS B 1 93 ? 13.594 0.141 21.234 1 84.5 93 HIS B O 1
ATOM 6550 N N . PHE B 1 94 ? 12.273 1.594 22.281 1 79.81 94 PHE B N 1
ATOM 6551 C CA . PHE B 1 94 ? 11.469 0.525 22.859 1 79.81 94 PHE B CA 1
ATOM 6552 C C . PHE B 1 94 ? 10.273 0.204 21.969 1 79.81 94 PHE B C 1
ATOM 6554 O O . PHE B 1 94 ? 9.641 -0.843 22.125 1 79.81 94 PHE B O 1
ATOM 6561 N N . ASP B 1 95 ? 9.969 1.14 21.234 1 65.06 95 ASP B N 1
ATOM 6562 C CA . ASP B 1 95 ? 8.922 0.96 20.234 1 65.06 95 ASP B CA 1
ATOM 6563 C C . ASP B 1 95 ? 9.406 1.377 18.844 1 65.06 95 ASP B C 1
ATOM 6565 O O . ASP B 1 95 ? 9.484 2.568 18.547 1 65.06 95 ASP B O 1
ATOM 6569 N N . ARG B 1 96 ? 9.703 0.562 18.188 1 52.72 96 ARG B N 1
ATOM 6570 C CA . ARG B 1 96 ? 10.352 0.787 16.906 1 52.72 96 ARG B CA 1
ATOM 6571 C C . ARG B 1 96 ? 9.43 1.527 15.945 1 52.72 96 ARG B C 1
ATOM 6573 O O . ARG B 1 96 ? 9.883 2.051 14.922 1 52.72 96 ARG B O 1
ATOM 6580 N N . ASN B 1 97 ? 8.211 1.572 16.391 1 44.75 97 ASN B N 1
ATOM 6581 C CA . ASN B 1 97 ? 7.215 2.238 15.555 1 44.75 97 ASN B CA 1
ATOM 6582 C C . ASN B 1 97 ? 7.312 3.758 15.68 1 44.75 97 ASN B C 1
ATOM 6584 O O . ASN B 1 97 ? 6.648 4.484 14.938 1 44.75 97 ASN B O 1
ATOM 6588 N N . ILE B 1 98 ? 8.219 4.219 16.547 1 56.12 98 ILE B N 1
ATOM 6589 C CA . ILE B 1 98 ? 8.391 5.645 16.797 1 56.12 98 ILE B CA 1
ATOM 6590 C C . ILE B 1 98 ? 9.648 6.141 16.094 1 56.12 98 ILE B C 1
ATOM 6592 O O . ILE B 1 98 ? 10.703 5.504 16.156 1 56.12 98 ILE B O 1
ATOM 6596 N N . ALA B 1 99 ? 9.508 7.133 15.188 1 57.47 99 ALA B N 1
ATOM 6597 C CA . ALA B 1 99 ? 10.672 7.656 14.477 1 57.47 99 ALA B CA 1
ATOM 6598 C C . ALA B 1 99 ? 11.242 8.891 15.18 1 57.47 99 ALA B C 1
ATOM 6600 O O . ALA B 1 99 ? 10.508 9.617 15.852 1 57.47 99 ALA B O 1
ATOM 6601 N N . ILE B 1 100 ? 12.586 9.117 15.07 1 68.75 100 ILE B N 1
ATOM 6602 C CA . ILE B 1 100 ? 13.273 10.336 15.484 1 68.75 100 ILE B CA 1
ATOM 6603 C C . ILE B 1 100 ? 13.234 11.367 14.352 1 68.75 100 ILE B C 1
ATOM 6605 O O . ILE B 1 100 ? 13.578 11.055 13.211 1 68.75 100 ILE B O 1
ATOM 6609 N N . PRO B 1 101 ? 12.641 12.586 14.586 1 57.81 101 PRO B N 1
ATOM 6610 C CA . PRO B 1 101 ? 12.578 13.625 13.555 1 57.81 101 PRO B CA 1
ATOM 6611 C C . PRO B 1 101 ? 13.922 13.836 12.859 1 57.81 101 PRO B C 1
ATOM 6613 O O . PRO B 1 101 ? 14.961 13.891 13.516 1 57.81 101 PRO B O 1
ATOM 6616 N N . ILE B 1 102 ? 14 13.922 11.562 1 57.06 102 ILE B N 1
ATOM 6617 C CA . ILE B 1 102 ? 15.203 14.086 10.766 1 57.06 102 ILE B CA 1
ATOM 6618 C C . ILE B 1 102 ? 15.898 15.391 11.141 1 57.06 102 ILE B C 1
ATOM 6620 O O . ILE B 1 102 ? 17.125 15.492 11.078 1 57.06 102 ILE B O 1
ATOM 6624 N N . GLN B 1 103 ? 15.133 16.422 11.508 1 58.91 103 GLN B N 1
ATOM 6625 C CA . GLN B 1 103 ? 15.695 17.719 11.875 1 58.91 103 GLN B CA 1
ATOM 6626 C C . GLN B 1 103 ? 16.656 17.578 13.055 1 58.91 103 GLN B C 1
ATOM 6628 O O . GLN B 1 103 ? 17.516 18.438 13.258 1 58.91 103 GLN B O 1
ATOM 6633 N N . TRP B 1 104 ? 16.438 16.375 13.656 1 75.06 104 TRP B N 1
ATOM 6634 C CA . TRP B 1 104 ? 17.344 16.188 14.781 1 75.06 104 TRP B CA 1
ATOM 6635 C C . TRP B 1 104 ? 18.688 15.625 14.32 1 75.06 104 TRP B C 1
ATOM 6637 O O . TRP B 1 104 ? 19.609 15.492 15.117 1 75.06 104 TRP B O 1
ATOM 6647 N N . GLN B 1 105 ? 18.734 15.375 12.977 1 69.38 105 GLN B N 1
ATOM 6648 C CA . GLN B 1 105 ? 19.938 14.867 12.336 1 69.38 105 GLN B CA 1
ATOM 6649 C C . GLN B 1 105 ? 20.531 13.703 13.117 1 69.38 105 GLN B C 1
ATOM 6651 O O . GLN B 1 105 ? 21.656 13.789 13.625 1 69.38 105 GLN B O 1
ATOM 6656 N N . PRO B 1 106 ? 19.734 12.625 13.164 1 77.88 106 PRO B N 1
ATOM 6657 C CA . PRO B 1 106 ? 20.297 11.469 13.867 1 77.88 106 PRO B CA 1
ATOM 6658 C C . PRO B 1 106 ? 21.516 10.883 13.164 1 77.88 106 PRO B C 1
ATOM 6660 O O . PRO B 1 106 ? 21.531 10.773 11.938 1 77.88 106 PRO B O 1
ATOM 6663 N N . TYR B 1 107 ? 22.609 10.688 13.922 1 78.81 107 TYR B N 1
ATOM 6664 C CA . TYR B 1 107 ? 23.828 10.07 13.445 1 78.81 107 TYR B CA 1
ATOM 6665 C C . TYR B 1 107 ? 24.109 8.766 14.188 1 78.81 107 TYR B C 1
ATOM 6667 O O . TYR B 1 107 ? 24.156 8.742 15.422 1 78.81 107 TYR B O 1
ATOM 6675 N N . HIS B 1 108 ? 24.266 7.676 13.344 1 79 108 HIS B N 1
ATOM 6676 C CA . HIS B 1 108 ? 24.484 6.363 13.945 1 79 108 HIS B CA 1
ATOM 6677 C C . HIS B 1 108 ? 25.906 5.875 13.711 1 79 108 HIS B C 1
ATOM 6679 O O . HIS B 1 108 ? 26.469 6.066 12.633 1 79 108 HIS B O 1
ATOM 6685 N N . ALA B 1 109 ? 26.547 5.316 14.703 1 76.19 109 ALA B N 1
ATOM 6686 C CA . ALA B 1 109 ? 27.812 4.59 14.648 1 76.19 109 ALA B CA 1
ATOM 6687 C C . ALA B 1 109 ? 27.781 3.348 15.539 1 76.19 109 ALA B C 1
ATOM 6689 O O . ALA B 1 109 ? 27.953 3.438 16.75 1 76.19 109 ALA B O 1
ATOM 6690 N N . GLY B 1 110 ? 27.453 2.211 14.867 1 72.56 110 GLY B N 1
ATOM 6691 C CA . GLY B 1 110 ? 27.25 1.023 15.688 1 72.56 110 GLY B CA 1
ATOM 6692 C C . GLY B 1 110 ? 26.031 1.114 16.578 1 72.56 110 GLY B C 1
ATOM 6693 O O . GLY B 1 110 ? 24.938 1.45 16.125 1 72.56 110 GLY B O 1
ATOM 6694 N N . PRO B 1 111 ? 26.234 0.778 17.875 1 81.5 111 PRO B N 1
ATOM 6695 C CA . PRO B 1 111 ? 25.125 0.894 18.812 1 81.5 111 PRO B CA 1
ATOM 6696 C C . PRO B 1 111 ? 24.906 2.326 19.297 1 81.5 111 PRO B C 1
ATOM 6698 O O . PRO B 1 111 ? 23.953 2.592 20.047 1 81.5 111 PRO B O 1
ATOM 6701 N N . ARG B 1 112 ? 25.688 3.25 18.828 1 87.56 112 ARG B N 1
ATOM 6702 C CA . ARG B 1 112 ? 25.609 4.621 19.328 1 87.56 112 ARG B CA 1
ATOM 6703 C C . ARG B 1 112 ? 24.781 5.496 18.391 1 87.56 112 ARG B C 1
ATOM 6705 O O . ARG B 1 112 ? 24.766 5.285 17.188 1 87.56 112 ARG B O 1
ATOM 6712 N N . LEU B 1 113 ? 24.062 6.363 19.016 1 88.31 113 LEU B N 1
ATOM 6713 C CA . LEU B 1 113 ? 23.188 7.301 18.312 1 88.31 113 LEU B CA 1
ATOM 6714 C C . LEU B 1 113 ? 23.359 8.711 18.875 1 88.31 113 LEU B C 1
ATOM 6716 O O . LEU B 1 113 ? 23.516 8.891 20.078 1 88.31 113 LEU B O 1
ATOM 6720 N N . SER B 1 114 ? 23.469 9.711 17.969 1 88.31 114 SER B N 1
ATOM 6721 C CA . SER B 1 114 ? 23.438 11.102 18.422 1 88.31 114 SER B CA 1
ATOM 6722 C C . SER B 1 114 ? 22.375 11.898 17.672 1 88.31 114 SER B C 1
ATOM 6724 O O . SER B 1 114 ? 22.062 11.609 16.516 1 88.31 114 SER B O 1
ATOM 6726 N N . VAL B 1 115 ? 21.75 12.758 18.438 1 84.94 115 VAL B N 1
ATOM 6727 C CA . VAL B 1 115 ? 20.781 13.664 17.844 1 84.94 115 VAL B CA 1
ATOM 6728 C C . VAL B 1 115 ? 21.031 15.094 18.328 1 84.94 115 VAL B C 1
ATOM 6730 O O . VAL B 1 115 ? 21.641 15.305 19.375 1 84.94 115 VAL B O 1
ATOM 6733 N N . PHE B 1 116 ? 20.578 16.047 17.516 1 80.56 116 PHE B N 1
ATOM 6734 C CA . PHE B 1 116 ? 20.703 17.438 17.969 1 80.56 116 PHE B CA 1
ATOM 6735 C C . PHE B 1 116 ? 19.844 17.672 19.219 1 80.56 116 PHE B C 1
ATOM 6737 O O . PHE B 1 116 ? 18.703 17.219 19.281 1 80.56 116 PHE B O 1
ATOM 6744 N N . ALA B 1 117 ? 20.406 18.281 20.125 1 80.38 117 ALA B N 1
ATOM 6745 C CA . ALA B 1 117 ? 19.75 18.5 21.422 1 80.38 117 ALA B CA 1
ATOM 6746 C C . ALA B 1 117 ? 18.734 19.609 21.328 1 80.38 117 ALA B C 1
ATOM 6748 O O . ALA B 1 117 ? 17.812 19.688 22.141 1 80.38 117 ALA B O 1
ATOM 6749 N N . GLN B 1 118 ? 18.922 20.438 20.344 1 68.19 118 GLN B N 1
ATOM 6750 C CA . GLN B 1 118 ? 18.047 21.594 20.25 1 68.19 118 GLN B CA 1
ATOM 6751 C C . GLN B 1 118 ? 17.578 21.828 18.812 1 68.19 118 GLN B C 1
ATOM 6753 O O . GLN B 1 118 ? 18.156 21.281 17.875 1 68.19 118 GLN B O 1
ATOM 6758 N N . ALA B 1 119 ? 16.375 22.375 18.578 1 54.78 119 ALA B N 1
ATOM 6759 C CA . ALA B 1 119 ? 15.742 22.594 17.281 1 54.78 119 ALA B CA 1
ATOM 6760 C C . ALA B 1 119 ? 16.5 23.625 16.469 1 54.78 119 ALA B C 1
ATOM 6762 O O . ALA B 1 119 ? 16.469 23.609 15.234 1 54.78 119 ALA B O 1
ATOM 6763 N N . SER B 1 120 ? 17.219 24.578 16.984 1 50 120 SER B N 1
ATOM 6764 C CA . SER B 1 120 ? 17.797 25.703 16.25 1 50 120 SER B CA 1
ATOM 6765 C C . SER B 1 120 ? 18.891 25.234 15.297 1 50 120 SER B C 1
ATOM 6767 O O . SER B 1 120 ? 19.625 24.297 15.602 1 50 120 SER B O 1
ATOM 6769 N N . ARG B 1 121 ? 18.766 25.688 14.086 1 44.72 121 ARG B N 1
ATOM 6770 C CA . ARG B 1 121 ? 19.797 25.5 13.062 1 44.72 121 ARG B CA 1
ATOM 6771 C C . ARG B 1 121 ? 21.188 25.781 13.625 1 44.72 121 ARG B C 1
ATOM 6773 O O . ARG B 1 121 ? 22.172 25.203 13.172 1 44.72 121 ARG B O 1
ATOM 6780 N N . ALA B 1 122 ? 21.359 26.641 14.555 1 49.47 122 ALA B N 1
ATOM 6781 C CA . ALA B 1 122 ? 22.656 27.078 15.07 1 49.47 122 ALA B CA 1
ATOM 6782 C C . ALA B 1 122 ? 23.125 26.188 16.219 1 49.47 122 ALA B C 1
ATOM 6784 O O . ALA B 1 122 ? 24.266 26.297 16.672 1 49.47 122 ALA B O 1
ATOM 6785 N N . ALA B 1 123 ? 22.391 25.453 16.766 1 55.84 123 ALA B N 1
ATOM 6786 C CA . ALA B 1 123 ? 22.828 24.688 17.938 1 55.84 123 ALA B CA 1
ATOM 6787 C C . ALA B 1 123 ? 23.578 23.438 17.516 1 55.84 123 ALA B C 1
ATOM 6789 O O . ALA B 1 123 ? 23.094 22.656 16.688 1 55.84 123 ALA B O 1
ATOM 6790 N N . LEU B 1 124 ? 24.75 23.469 17.859 1 67.44 124 LEU B N 1
ATOM 6791 C CA . LEU B 1 124 ? 25.703 22.422 17.484 1 67.44 124 LEU B CA 1
ATOM 6792 C C . LEU B 1 124 ? 25.719 21.312 18.531 1 67.44 124 LEU B C 1
ATOM 6794 O O . LEU B 1 124 ? 26.438 20.312 18.375 1 67.44 124 LEU B O 1
ATOM 6798 N N . GLN B 1 125 ? 24.891 21.469 19.578 1 80.38 125 GLN B N 1
ATOM 6799 C CA . GLN B 1 125 ? 24.938 20.469 20.656 1 80.38 125 GLN B CA 1
ATOM 6800 C C . GLN B 1 125 ? 24.219 19.188 20.25 1 80.38 125 GLN B C 1
ATOM 6802 O O . GLN B 1 125 ? 23.141 19.25 19.656 1 80.38 125 GLN B O 1
ATOM 6807 N N . ARG B 1 126 ? 24.828 18.125 20.531 1 86.12 126 ARG B N 1
ATOM 6808 C CA . ARG B 1 126 ? 24.234 16.828 20.203 1 86.12 126 ARG B CA 1
ATOM 6809 C C . ARG B 1 126 ? 24.125 15.938 21.438 1 86.12 126 ARG B C 1
ATOM 6811 O O . ARG B 1 126 ? 25 15.984 22.312 1 86.12 126 ARG B O 1
ATOM 6818 N N . ILE B 1 127 ? 23.016 15.258 21.531 1 89.81 127 ILE B N 1
ATOM 6819 C CA . ILE B 1 127 ? 22.844 14.266 22.594 1 89.81 127 ILE B CA 1
ATOM 6820 C C . ILE B 1 127 ? 23.297 12.898 22.078 1 89.81 127 ILE B C 1
ATOM 6822 O O . ILE B 1 127 ? 22.969 12.492 20.969 1 89.81 127 ILE B O 1
ATOM 6826 N N . TYR B 1 128 ? 24.078 12.211 22.922 1 90.94 128 TYR B N 1
ATOM 6827 C CA . TYR B 1 128 ? 24.641 10.922 22.531 1 90.94 128 TYR B CA 1
ATOM 6828 C C . TYR B 1 128 ? 23.969 9.781 23.297 1 90.94 128 TYR B C 1
ATOM 6830 O O . TYR B 1 128 ? 23.75 9.875 24.5 1 90.94 128 TYR B O 1
ATOM 6838 N N . PHE B 1 129 ? 23.625 8.75 22.531 1 92.81 129 PHE B N 1
ATOM 6839 C CA . PHE B 1 129 ? 22.938 7.594 23.078 1 92.81 129 PHE B CA 1
ATOM 6840 C C . PHE B 1 129 ? 23.719 6.312 22.781 1 92.81 129 PHE B C 1
ATOM 6842 O O . PHE B 1 129 ? 24.391 6.207 21.766 1 92.81 129 PHE B O 1
ATOM 6849 N N . ASP B 1 130 ? 23.672 5.328 23.734 1 92.38 130 ASP B N 1
ATOM 6850 C CA . ASP B 1 130 ? 24.062 3.938 23.516 1 92.38 130 ASP B CA 1
ATOM 6851 C C . ASP B 1 130 ? 22.844 3.02 23.516 1 92.38 130 ASP B C 1
ATOM 6853 O O . ASP B 1 130 ? 22.188 2.857 24.547 1 92.38 130 ASP B O 1
ATOM 6857 N N . GLN B 1 131 ? 22.625 2.469 22.406 1 89.75 131 GLN B N 1
ATOM 6858 C CA . GLN B 1 131 ? 21.406 1.684 22.219 1 89.75 131 GLN B CA 1
ATOM 6859 C C . GLN B 1 131 ? 21.609 0.245 22.688 1 89.75 131 GLN B C 1
ATOM 6861 O O . GLN B 1 131 ? 20.672 -0.561 22.656 1 89.75 131 GLN B O 1
ATOM 6866 N N . SER B 1 132 ? 22.812 -0.171 23.062 1 88.81 132 SER B N 1
ATOM 6867 C CA . SER B 1 132 ? 23.094 -1.49 23.609 1 88.81 132 SER B CA 1
ATOM 6868 C C . SER B 1 132 ? 24.188 -1.418 24.672 1 88.81 132 SER B C 1
ATOM 6870 O O . SER B 1 132 ? 25.219 -2.072 24.547 1 88.81 132 SER B O 1
ATOM 6872 N N . PRO B 1 133 ? 23.781 -0.701 25.719 1 90.62 133 PRO B N 1
ATOM 6873 C CA . PRO B 1 133 ? 24.812 -0.603 26.75 1 90.62 133 PRO B CA 1
ATOM 6874 C C . PRO B 1 133 ? 25.047 -1.93 27.469 1 90.62 133 PRO B C 1
ATOM 6876 O O . PRO B 1 133 ? 24.094 -2.576 27.922 1 90.62 133 PRO B O 1
ATOM 6879 N N . ASP B 1 134 ? 26.312 -2.357 27.547 1 87 134 ASP B N 1
ATOM 6880 C CA . ASP B 1 134 ? 26.734 -3.617 28.141 1 87 134 ASP B CA 1
ATOM 6881 C C . ASP B 1 134 ? 26.031 -4.805 27.484 1 87 134 ASP B C 1
ATOM 6883 O O . ASP B 1 134 ? 25.734 -5.797 28.156 1 87 134 ASP B O 1
ATOM 6887 N N . GLY B 1 135 ? 25.609 -4.566 26.328 1 80.81 135 GLY B N 1
ATOM 6888 C CA . GLY B 1 135 ? 24.969 -5.629 25.562 1 80.81 135 GLY B CA 1
ATOM 6889 C C . GLY B 1 135 ? 23.516 -5.852 25.938 1 80.81 135 GLY B C 1
ATOM 6890 O O . GLY B 1 135 ? 22.938 -6.891 25.594 1 80.81 135 GLY B O 1
ATOM 6891 N N . THR B 1 136 ? 22.922 -4.883 26.641 1 84.19 136 THR B N 1
ATOM 6892 C CA . THR B 1 136 ? 21.531 -5.035 27.062 1 84.19 136 THR B CA 1
ATOM 6893 C C . THR B 1 136 ? 20.578 -4.34 26.094 1 84.19 136 THR B C 1
ATOM 6895 O O . THR B 1 136 ? 21.031 -3.605 25.203 1 84.19 136 THR B O 1
ATOM 6898 N N . GLY B 1 137 ? 19.266 -4.668 26.281 1 86 137 GLY B N 1
ATOM 6899 C CA . GLY B 1 137 ? 18.25 -4.008 25.469 1 86 137 GLY B CA 1
ATOM 6900 C C . GLY B 1 137 ? 17.859 -2.646 26 1 86 137 GLY B C 1
ATOM 6901 O O . GLY B 1 137 ? 16.859 -2.064 25.562 1 86 137 GLY B O 1
ATOM 6902 N N . ASN B 1 138 ? 18.656 -2.107 26.906 1 91.5 138 ASN B N 1
ATOM 6903 C CA . ASN B 1 138 ? 18.375 -0.799 27.484 1 91.5 138 ASN B CA 1
ATOM 6904 C C . ASN B 1 138 ? 18.906 0.33 26.609 1 91.5 138 ASN B C 1
ATOM 6906 O O . ASN B 1 138 ? 19.609 0.083 25.625 1 91.5 138 ASN B O 1
ATOM 6910 N N . LEU B 1 139 ? 18.438 1.551 26.891 1 93.62 139 LEU B N 1
ATOM 6911 C CA . LEU B 1 139 ? 18.938 2.758 26.25 1 93.62 139 LEU B CA 1
ATOM 6912 C C . LEU B 1 139 ? 19.656 3.652 27.25 1 93.62 139 LEU B C 1
ATOM 6914 O O . LEU B 1 139 ? 19.172 3.859 28.375 1 93.62 139 LEU B O 1
ATOM 6918 N N . TYR B 1 140 ? 20.844 4.109 26.828 1 95.94 140 TYR B N 1
ATOM 6919 C CA . TYR B 1 140 ? 21.625 4.961 27.703 1 95.94 140 TYR B CA 1
ATOM 6920 C C . TYR B 1 140 ? 21.938 6.297 27.047 1 95.94 140 TYR B C 1
ATOM 6922 O O . TYR B 1 140 ? 22.688 6.352 26.062 1 95.94 140 TYR B O 1
ATOM 6930 N N . ALA B 1 141 ? 21.266 7.359 27.5 1 93.56 141 ALA B N 1
ATOM 6931 C CA . ALA B 1 141 ? 21.656 8.711 27.125 1 93.56 141 ALA B CA 1
ATOM 6932 C C . ALA B 1 141 ? 22.828 9.203 27.969 1 93.56 141 ALA B C 1
ATOM 6934 O O . ALA B 1 141 ? 22.641 9.602 29.125 1 93.56 141 ALA B O 1
ATOM 6935 N N . PHE B 1 142 ? 24.031 9.281 27.312 1 92.69 142 PHE B N 1
ATOM 6936 C CA . PHE B 1 142 ? 25.188 9.32 28.203 1 92.69 142 PHE B CA 1
ATOM 6937 C C . PHE B 1 142 ? 25.891 10.664 28.109 1 92.69 142 PHE B C 1
ATOM 6939 O O . PHE B 1 142 ? 26.703 11 28.984 1 92.69 142 PHE B O 1
ATOM 6946 N N . ALA B 1 143 ? 25.641 11.438 27.062 1 88.62 143 ALA B N 1
ATOM 6947 C CA . ALA B 1 143 ? 26.406 12.688 26.984 1 88.62 143 ALA B CA 1
ATOM 6948 C C . ALA B 1 143 ? 25.703 13.695 26.078 1 88.62 143 ALA B C 1
ATOM 6950 O O . ALA B 1 143 ? 24.844 13.328 25.266 1 88.62 143 ALA B O 1
ATOM 6951 N N . VAL B 1 144 ? 26.047 14.938 26.344 1 86.75 144 VAL B N 1
ATOM 6952 C CA . VAL B 1 144 ? 25.734 16.031 25.438 1 86.75 144 VAL B CA 1
ATOM 6953 C C . VAL B 1 144 ? 26.984 16.844 25.125 1 86.75 144 VAL B C 1
ATOM 6955 O O . VAL B 1 144 ? 27.812 17.094 26.016 1 86.75 144 VAL B O 1
ATOM 6958 N N . THR B 1 145 ? 27.312 17.031 23.875 1 79.88 145 THR B N 1
ATOM 6959 C CA . THR B 1 145 ? 28.5 17.812 23.516 1 79.88 145 THR B CA 1
ATOM 6960 C C . THR B 1 145 ? 28.109 19.172 22.953 1 79.88 145 THR B C 1
ATOM 6962 O O . THR B 1 145 ? 27 19.344 22.438 1 79.88 145 THR B O 1
ATOM 6965 N N . SER B 1 146 ? 28.922 20.203 23.125 1 73.31 146 SER B N 1
ATOM 6966 C CA . SER B 1 146 ? 28.688 21.547 22.641 1 73.31 146 SER B CA 1
ATOM 6967 C C . SER B 1 146 ? 28.875 21.641 21.125 1 73.31 146 SER B C 1
ATOM 6969 O O . SER B 1 146 ? 28.219 22.422 20.453 1 73.31 146 SER B O 1
ATOM 6971 N N . ASN B 1 147 ? 29.828 20.875 20.625 1 68.69 147 ASN B N 1
ATOM 6972 C CA . ASN B 1 147 ? 30.094 20.781 19.188 1 68.69 147 ASN B CA 1
ATOM 6973 C C . ASN B 1 147 ? 30.016 19.344 18.688 1 68.69 147 ASN B C 1
ATOM 6975 O O . ASN B 1 147 ? 30.25 18.406 19.453 1 68.69 147 ASN B O 1
ATOM 6979 N N . PRO B 1 148 ? 29.531 19.297 17.484 1 66.12 148 PRO B N 1
ATOM 6980 C CA . PRO B 1 148 ? 29.469 17.922 16.969 1 66.12 148 PRO B CA 1
ATOM 6981 C C . PRO B 1 148 ? 30.812 17.203 17.047 1 66.12 148 PRO B C 1
ATOM 6983 O O . PRO B 1 148 ? 31.859 17.781 16.719 1 66.12 148 PRO B O 1
ATOM 6986 N N . ALA B 1 149 ? 30.922 16.141 17.812 1 71.75 149 ALA B N 1
ATOM 6987 C CA . ALA B 1 149 ? 32.125 15.305 17.953 1 71.75 149 ALA B CA 1
ATOM 6988 C C . ALA B 1 149 ? 31.891 13.922 17.344 1 71.75 149 ALA B C 1
ATOM 6990 O O . ALA B 1 149 ? 30.734 13.5 17.172 1 71.75 149 ALA B O 1
ATOM 6991 N N . ASP B 1 150 ? 33 13.297 16.938 1 71.94 150 ASP B N 1
ATOM 6992 C CA . ASP B 1 150 ? 32.906 11.93 16.438 1 71.94 150 ASP B CA 1
ATOM 6993 C C . ASP B 1 150 ? 32.312 11 17.484 1 71.94 150 ASP B C 1
ATOM 6995 O O . ASP B 1 150 ? 32.656 11.055 18.656 1 71.94 150 ASP B O 1
ATOM 6999 N N . LEU B 1 151 ? 31.281 10.188 17.156 1 73.44 151 LEU B N 1
ATOM 7000 C CA . LEU B 1 151 ? 30.469 9.312 18 1 73.44 151 LEU B CA 1
ATOM 7001 C C . LEU B 1 151 ? 31.375 8.406 18.844 1 73.44 151 LEU B C 1
ATOM 7003 O O . LEU B 1 151 ? 31.109 8.172 20.016 1 73.44 151 LEU B O 1
ATOM 7007 N N . ASP B 1 152 ? 32.469 7.934 18.219 1 73.19 152 ASP B N 1
ATOM 7008 C CA . ASP B 1 152 ? 33.344 6.992 18.906 1 73.19 152 ASP B CA 1
ATOM 7009 C C . ASP B 1 152 ? 34.25 7.715 19.906 1 73.19 152 ASP B C 1
ATOM 7011 O O . ASP B 1 152 ? 34.781 7.098 20.828 1 73.19 152 ASP B O 1
ATOM 7015 N N . GLY B 1 153 ? 34.344 8.977 19.75 1 76.31 153 GLY B N 1
ATOM 7016 C CA . GLY B 1 153 ? 35.25 9.727 20.578 1 76.31 153 GLY B CA 1
ATOM 7017 C C . GLY B 1 153 ? 34.594 10.266 21.844 1 76.31 153 GLY B C 1
ATOM 7018 O O . GLY B 1 153 ? 35.281 10.773 22.734 1 76.31 153 GLY B O 1
ATOM 7019 N N . VAL B 1 154 ? 33.344 10.141 22.031 1 83.81 154 VAL B N 1
ATOM 7020 C CA . VAL B 1 154 ? 32.656 10.672 23.219 1 83.81 154 VAL B CA 1
ATOM 7021 C C . VAL B 1 154 ? 32.625 9.602 24.312 1 83.81 154 VAL B C 1
ATOM 7023 O O . VAL B 1 154 ? 32.062 8.516 24.109 1 83.81 154 VAL B O 1
ATOM 7026 N N . PRO B 1 155 ? 33.281 9.922 25.422 1 84.5 155 PRO B N 1
ATOM 7027 C CA . PRO B 1 155 ? 33.375 8.906 26.469 1 84.5 155 PRO B CA 1
ATOM 7028 C C . PRO B 1 155 ? 32.031 8.609 27.125 1 84.5 155 PRO B C 1
ATOM 7030 O O . PRO B 1 155 ? 31.25 9.523 27.344 1 84.5 155 PRO B O 1
ATOM 7033 N N . GLU B 1 156 ? 31.797 7.379 27.359 1 88.75 156 GLU B N 1
ATOM 7034 C CA . GLU B 1 156 ? 30.609 6.879 28.047 1 88.75 156 GLU B CA 1
ATOM 7035 C C . GLU B 1 156 ? 30.922 6.504 29.5 1 88.75 156 GLU B C 1
ATOM 7037 O O . GLU B 1 156 ? 31.938 5.852 29.766 1 88.75 156 GLU B O 1
ATOM 7042 N N . ASP B 1 157 ? 30.203 7.066 30.406 1 89.56 157 ASP B N 1
ATOM 7043 C CA . ASP B 1 157 ? 30.375 6.734 31.812 1 89.56 157 ASP B CA 1
ATOM 7044 C C . ASP B 1 157 ? 29.75 5.371 32.125 1 89.56 157 ASP B C 1
ATOM 7046 O O . ASP B 1 157 ? 28.625 5.293 32.625 1 89.56 157 ASP B O 1
ATOM 7050 N N . ASP B 1 158 ? 30.531 4.359 31.984 1 90.19 158 ASP B N 1
ATOM 7051 C CA . ASP B 1 158 ? 30.078 2.986 32.156 1 90.19 158 ASP B CA 1
ATOM 7052 C C . ASP B 1 158 ? 29.797 2.689 33.656 1 90.19 158 ASP B C 1
ATOM 7054 O O . ASP B 1 158 ? 28.906 1.916 33.969 1 90.19 158 ASP B O 1
ATOM 7058 N N . ALA B 1 159 ? 30.609 3.295 34.406 1 89.44 159 ALA B N 1
ATOM 7059 C CA . ALA B 1 159 ? 30.438 3.066 35.844 1 89.44 159 ALA B CA 1
ATOM 7060 C C . ALA B 1 159 ? 29.062 3.547 36.312 1 89.44 159 ALA B C 1
ATOM 7062 O O . ALA B 1 159 ? 28.406 2.877 37.125 1 89.44 159 ALA B O 1
ATOM 7063 N N . LEU B 1 160 ? 28.703 4.664 35.812 1 92.81 160 LEU B N 1
ATOM 7064 C CA . LEU B 1 160 ? 27.391 5.199 36.188 1 92.81 160 LEU B CA 1
ATOM 7065 C C . LEU B 1 160 ? 26.266 4.293 35.688 1 92.81 160 LEU B C 1
ATOM 7067 O O . LEU B 1 160 ? 25.297 4.055 36.406 1 92.81 160 LEU B O 1
ATOM 7071 N N . TYR B 1 161 ? 26.422 3.824 34.562 1 94.56 161 TYR B N 1
ATOM 7072 C CA . TYR B 1 161 ? 25.422 2.932 34 1 94.56 161 TYR B CA 1
ATOM 7073 C C . TYR B 1 161 ? 25.266 1.672 34.844 1 94.56 161 TYR B C 1
ATOM 7075 O O . TYR B 1 161 ? 24.156 1.268 35.188 1 94.56 161 TYR B O 1
ATOM 7083 N N . GLN B 1 162 ? 26.391 1.13 35.156 1 92.44 162 GLN B N 1
ATOM 7084 C CA . GLN B 1 162 ? 26.359 -0.106 35.938 1 92.44 162 GLN B CA 1
ATOM 7085 C C . GLN B 1 162 ? 25.75 0.12 37.312 1 92.44 162 GLN B C 1
ATOM 7087 O O . GLN B 1 162 ? 24.953 -0.695 37.781 1 92.44 162 GLN B O 1
ATOM 7092 N N . ARG B 1 163 ? 26.078 1.191 37.875 1 92.44 163 ARG B N 1
ATOM 7093 C CA . ARG B 1 163 ? 25.484 1.523 39.188 1 92.44 163 ARG B CA 1
ATOM 7094 C C . ARG B 1 163 ? 23.969 1.676 39.062 1 92.44 163 ARG B C 1
ATOM 7096 O O . ARG B 1 163 ? 23.234 1.245 39.969 1 92.44 163 ARG B O 1
ATOM 7103 N N . ALA B 1 164 ? 23.562 2.264 38 1 93.5 164 ALA B N 1
ATOM 7104 C CA . ALA B 1 164 ? 22.141 2.504 37.781 1 93.5 164 ALA B CA 1
ATOM 7105 C C . ALA B 1 164 ? 21.375 1.192 37.594 1 93.5 164 ALA B C 1
ATOM 7107 O O . ALA B 1 164 ? 20.297 1.003 38.156 1 93.5 164 ALA B O 1
ATOM 7108 N N . ILE B 1 165 ? 21.953 0.333 36.875 1 92.44 165 ILE B N 1
ATOM 7109 C CA . ILE B 1 165 ? 21.297 -0.93 36.562 1 92.44 165 ILE B CA 1
ATOM 7110 C C . ILE B 1 165 ? 21.297 -1.83 37.812 1 92.44 165 ILE B C 1
ATOM 7112 O O . ILE B 1 165 ? 20.297 -2.508 38.094 1 92.44 165 ILE B O 1
ATOM 7116 N N . GLU B 1 166 ? 22.328 -1.785 38.5 1 88.94 166 GLU B N 1
ATOM 7117 C CA . GLU B 1 166 ? 22.438 -2.605 39.688 1 88.94 166 GLU B CA 1
ATOM 7118 C C . GLU B 1 166 ? 21.438 -2.16 40.75 1 88.94 166 GLU B C 1
ATOM 7120 O O . GLU B 1 166 ? 21.062 -2.947 41.625 1 88.94 166 GLU B O 1
ATOM 7125 N N . GLY B 1 167 ? 21 -0.993 40.688 1 90.06 167 GLY B N 1
ATOM 7126 C CA . GLY B 1 167 ? 20.094 -0.461 41.688 1 90.06 167 GLY B CA 1
ATOM 7127 C C . GLY B 1 167 ? 18.625 -0.734 41.375 1 90.06 167 GLY B C 1
ATOM 7128 O O . GLY B 1 167 ? 17.75 -0.449 42.188 1 90.06 167 GLY B O 1
ATOM 7129 N N . ILE B 1 168 ? 18.344 -1.282 40.281 1 90.75 168 ILE B N 1
ATOM 7130 C CA . ILE B 1 168 ? 16.969 -1.438 39.812 1 90.75 168 ILE B CA 1
ATOM 7131 C C . ILE B 1 168 ? 16.219 -2.404 40.75 1 90.75 168 ILE B C 1
ATOM 7133 O O . ILE B 1 168 ? 15.102 -2.119 41.188 1 90.75 168 ILE B O 1
ATOM 7137 N N . PRO B 1 169 ? 16.797 -3.59 41.094 1 88.69 169 PRO B N 1
ATOM 7138 C CA . PRO B 1 169 ? 16.062 -4.492 41.969 1 88.69 169 PRO B CA 1
ATOM 7139 C C . PRO B 1 169 ? 15.672 -3.832 43.312 1 88.69 169 PRO B C 1
ATOM 7141 O O . PRO B 1 169 ? 14.547 -3.998 43.781 1 88.69 169 PRO B O 1
ATOM 7144 N N . ASP B 1 170 ? 16.578 -3.098 43.812 1 85.25 170 ASP B N 1
ATOM 7145 C CA . ASP B 1 170 ? 16.297 -2.416 45.094 1 85.25 170 ASP B CA 1
ATOM 7146 C C . ASP B 1 170 ? 15.227 -1.349 44.906 1 85.25 170 ASP B C 1
ATOM 7148 O O . ASP B 1 170 ? 14.383 -1.161 45.781 1 85.25 170 ASP B O 1
ATOM 7152 N N . ALA B 1 171 ? 15.266 -0.735 43.781 1 87.88 171 ALA B N 1
ATOM 7153 C CA . ALA B 1 171 ? 14.289 0.317 43.531 1 87.88 171 ALA B CA 1
ATOM 7154 C C . ALA B 1 171 ? 12.898 -0.268 43.312 1 87.88 171 ALA B C 1
ATOM 7156 O O . ALA B 1 171 ? 11.898 0.338 43.719 1 87.88 171 ALA B O 1
ATOM 7157 N N . LEU B 1 172 ? 12.836 -1.352 42.75 1 86.62 172 LEU B N 1
ATOM 7158 C CA . LEU B 1 172 ? 11.555 -2.002 42.5 1 86.62 172 LEU B CA 1
ATOM 7159 C C . LEU B 1 172 ? 10.914 -2.465 43.781 1 86.62 172 LEU B C 1
ATOM 7161 O O . LEU B 1 172 ? 9.688 -2.486 43.906 1 86.62 172 LEU B O 1
ATOM 7165 N N . LEU B 1 173 ? 11.805 -2.811 44.688 1 80 173 LEU B N 1
ATOM 7166 C CA . LEU B 1 173 ? 11.312 -3.34 45.969 1 80 173 LEU B CA 1
ATOM 7167 C C . LEU B 1 173 ? 11.078 -2.217 46.969 1 80 173 LEU B C 1
ATOM 7169 O O . LEU B 1 173 ? 10.438 -2.424 48 1 80 173 LEU B O 1
ATOM 7173 N N . ALA B 1 174 ? 11.633 -1.126 46.688 1 76.25 174 ALA B N 1
ATOM 7174 C CA . ALA B 1 174 ? 11.523 -0.028 47.625 1 76.25 174 ALA B CA 1
ATOM 7175 C C . ALA B 1 174 ? 10.094 0.509 47.688 1 76.25 174 ALA B C 1
ATOM 7177 O O . ALA B 1 174 ? 9.398 0.542 46.688 1 76.25 174 ALA B O 1
ATOM 7178 N N . ASP B 1 175 ? 9.523 0.704 48.844 1 63.12 175 ASP B N 1
ATOM 7179 C CA . ASP B 1 175 ? 8.203 1.282 49.062 1 63.12 175 ASP B CA 1
ATOM 7180 C C . ASP B 1 175 ? 8.141 2.723 48.562 1 63.12 175 ASP B C 1
ATOM 7182 O O . ASP B 1 175 ? 9.141 3.447 48.625 1 63.12 175 ASP B O 1
ATOM 7186 N N . ALA B 1 176 ? 7.133 3.043 47.812 1 53.94 176 ALA B N 1
ATOM 7187 C CA . ALA B 1 176 ? 6.996 4.395 47.281 1 53.94 176 ALA B CA 1
ATOM 7188 C C . ALA B 1 176 ? 7.074 5.434 48.375 1 53.94 176 ALA B C 1
ATOM 7190 O O . ALA B 1 176 ? 6.387 5.316 49.406 1 53.94 176 ALA B O 1
ATOM 7191 N N . PRO B 1 177 ? 8.164 6.172 48.438 1 50.59 177 PRO B N 1
ATOM 7192 C CA . PRO B 1 177 ? 8.094 7.164 49.5 1 50.59 177 PRO B CA 1
ATOM 7193 C C . PRO B 1 177 ? 6.77 7.93 49.531 1 50.59 177 PRO B C 1
ATOM 7195 O O . PRO B 1 177 ? 6.113 8.039 48.469 1 50.59 177 PRO B O 1
ATOM 7198 N N . SER B 1 178 ? 6.16 8.281 50.75 1 45.41 178 SER B N 1
ATOM 7199 C CA . SER B 1 178 ? 4.992 9.141 50.938 1 45.41 178 SER B CA 1
ATOM 7200 C C . SER B 1 178 ? 5.086 10.398 50.062 1 45.41 178 SER B C 1
ATOM 7202 O O . SER B 1 178 ? 6.117 11.07 50.062 1 45.41 178 SER B O 1
ATOM 7204 N N . PRO B 1 179 ? 4.316 10.477 49.094 1 42.38 179 PRO B N 1
ATOM 7205 C CA . PRO B 1 179 ? 4.406 11.617 48.156 1 42.38 179 PRO B CA 1
ATOM 7206 C C . PRO B 1 179 ? 4.559 12.953 48.906 1 42.38 179 PRO B C 1
ATOM 7208 O O . PRO B 1 179 ? 3.932 13.164 49.938 1 42.38 179 PRO B O 1
ATOM 7211 N N . PRO B 1 180 ? 5.621 13.578 48.875 1 40.84 180 PRO B N 1
ATOM 7212 C CA . PRO B 1 180 ? 5.629 14.859 49.562 1 40.84 180 PRO B CA 1
ATOM 7213 C C . PRO B 1 180 ? 4.344 15.656 49.344 1 40.84 180 PRO B C 1
ATOM 7215 O O . PRO B 1 180 ? 3.666 15.477 48.312 1 40.84 180 PRO B O 1
ATOM 7218 N N . GLN B 1 181 ? 3.713 16.406 50.5 1 36.28 181 GLN B N 1
ATOM 7219 C CA . GLN B 1 181 ? 2.492 17.203 50.5 1 36.28 181 GLN B CA 1
ATOM 7220 C C . GLN B 1 181 ? 2.373 18.031 49.219 1 36.28 181 GLN B C 1
ATOM 7222 O O . GLN B 1 181 ? 1.344 17.984 48.531 1 36.28 181 GLN B O 1
ATOM 7227 N N . VAL B 1 182 ? 2.295 19.516 49.281 1 36.66 182 VAL B N 1
ATOM 7228 C CA . VAL B 1 182 ? 1.792 20.625 48.469 1 36.66 182 VAL B CA 1
ATOM 7229 C C . VAL B 1 182 ? 2.777 20.922 47.344 1 36.66 182 VAL B C 1
ATOM 7231 O O . VAL B 1 182 ? 2.609 21.906 46.594 1 36.66 182 VAL B O 1
ATOM 7234 N N . GLY B 1 183 ? 4.012 20.484 47.219 1 35.41 183 GLY B N 1
ATOM 7235 C CA . GLY B 1 183 ? 4.898 21.312 46.438 1 35.41 183 GLY B CA 1
ATOM 7236 C C . GLY B 1 183 ? 4.602 21.266 44.938 1 35.41 183 GLY B C 1
ATOM 7237 O O . GLY B 1 183 ? 3.838 20.422 44.469 1 35.41 183 GLY B O 1
ATOM 7238 N N . ASN B 1 184 ? 4.816 22.484 44.219 1 33.5 184 ASN B N 1
ATOM 7239 C CA . ASN B 1 184 ? 4.809 22.656 42.781 1 33.5 184 ASN B CA 1
ATOM 7240 C C . ASN B 1 184 ? 5.555 21.531 42.062 1 33.5 184 ASN B C 1
ATOM 7242 O O . ASN B 1 184 ? 6.785 21.484 42.125 1 33.5 184 ASN B O 1
ATOM 7246 N N . PHE B 1 185 ? 5.051 20.422 42.188 1 35.75 185 PHE B N 1
ATOM 7247 C CA . PHE B 1 185 ? 5.762 19.344 41.5 1 35.75 185 PHE B CA 1
ATOM 7248 C C . PHE B 1 185 ? 5.934 19.656 40 1 35.75 185 PHE B C 1
ATOM 7250 O O . PHE B 1 185 ? 5.008 20.156 39.375 1 35.75 185 PHE B O 1
ATOM 7257 N N . GLY B 1 186 ? 6.875 20.328 39.656 1 34.53 186 GLY B N 1
ATOM 7258 C CA . GLY B 1 186 ? 7.25 20.688 38.312 1 34.53 186 GLY B CA 1
ATOM 7259 C C . GLY B 1 186 ? 6.613 19.812 37.25 1 34.53 186 GLY B C 1
ATOM 7260 O O . GLY B 1 186 ? 6.852 19.984 36.062 1 34.53 186 GLY B O 1
ATOM 7261 N N . VAL B 1 187 ? 6.562 18.531 37.531 1 35.5 187 VAL B N 1
ATOM 7262 C CA . VAL B 1 187 ? 5.844 17.719 36.562 1 35.5 187 VAL B CA 1
ATOM 7263 C C . VAL B 1 187 ? 4.344 17.984 36.656 1 35.5 187 VAL B C 1
ATOM 7265 O O . VAL B 1 187 ? 3.734 17.703 37.719 1 35.5 187 VAL B O 1
ATOM 7268 N N . LEU B 1 188 ? 3.875 19.125 36.719 1 33.97 188 LEU B N 1
ATOM 7269 C CA . LEU B 1 188 ? 2.422 19.234 36.656 1 33.97 188 LEU B CA 1
ATOM 7270 C C . LEU B 1 188 ? 1.879 18.422 35.469 1 33.97 188 LEU B C 1
ATOM 7272 O O . LEU B 1 188 ? 2.266 18.625 34.312 1 33.97 188 LEU B O 1
ATOM 7276 N N . LEU B 1 189 ? 1.6 17.172 35.719 1 32.62 189 LEU B N 1
ATOM 7277 C CA . LEU B 1 189 ? 0.659 16.609 34.75 1 32.62 189 LEU B CA 1
ATOM 7278 C C . LEU B 1 189 ? -0.46 17.609 34.438 1 32.62 189 LEU B C 1
ATOM 7280 O O . LEU B 1 189 ? -1.362 17.797 35.25 1 32.62 189 LEU B O 1
ATOM 7284 N N . SER B 1 190 ? -0.14 18.797 34.281 1 32.78 190 SER B N 1
ATOM 7285 C CA . SER B 1 190 ? -0.995 19.953 34.031 1 32.78 190 SER B CA 1
ATOM 7286 C C . SER B 1 190 ? -2.242 19.578 33.25 1 32.78 190 SER B C 1
ATOM 7288 O O . SER B 1 190 ? -2.238 18.594 32.5 1 32.78 190 SER B O 1
ATOM 7290 N N . GLU B 1 191 ? -3.361 20.016 33.688 1 36.28 191 GLU B N 1
ATOM 7291 C CA . GLU B 1 191 ? -4.645 19.938 33 1 36.28 191 GLU B CA 1
ATOM 7292 C C . GLU B 1 191 ? -4.473 20.062 31.469 1 36.28 191 GLU B C 1
ATOM 7294 O O . GLU B 1 191 ? -3.697 20.891 31 1 36.28 191 GLU B O 1
ATOM 7299 N N . THR B 1 192 ? -4.637 19.062 30.812 1 40.41 192 THR B N 1
ATOM 7300 C CA . THR B 1 192 ? -4.512 18.984 29.359 1 40.41 192 THR B CA 1
ATOM 7301 C C . THR B 1 192 ? -4.926 20.312 28.719 1 40.41 192 THR B C 1
ATOM 7303 O O . THR B 1 192 ? -5.949 20.891 29.094 1 40.41 192 THR B O 1
ATOM 7306 N N . LEU B 1 193 ? -4.066 21.156 28.266 1 42.34 193 LEU B N 1
ATOM 7307 C CA . LEU B 1 193 ? -4.301 22.375 27.5 1 42.34 193 LEU B CA 1
ATOM 7308 C C . LEU B 1 193 ? -5.684 22.344 26.844 1 42.34 193 LEU B C 1
ATOM 7310 O O . LEU B 1 193 ? -6.375 23.359 26.797 1 42.34 193 LEU B O 1
ATOM 7314 N N . GLY B 1 194 ? -6.09 21.234 26.453 1 46.19 194 GLY B N 1
ATOM 7315 C CA . GLY B 1 194 ? -7.379 21.125 25.797 1 46.19 194 GLY B CA 1
ATOM 7316 C C . GLY B 1 194 ? -8.547 21.484 26.688 1 46.19 194 GLY B C 1
ATOM 7317 O O . GLY B 1 194 ? -9.5 22.125 26.25 1 46.19 194 GLY B O 1
ATOM 7318 N N . VAL B 1 195 ? -8.352 21.141 27.984 1 42.41 195 VAL B N 1
ATOM 7319 C CA . VAL B 1 195 ? -9.438 21.422 28.922 1 42.41 195 VAL B CA 1
ATOM 7320 C C . VAL B 1 195 ? -9.508 22.922 29.203 1 42.41 195 VAL B C 1
ATOM 7322 O O . VAL B 1 195 ? -10.594 23.484 29.344 1 42.41 195 VAL B O 1
ATOM 7325 N N . ARG B 1 196 ? -8.352 23.516 29.281 1 47.31 196 ARG B N 1
ATOM 7326 C CA . ARG B 1 196 ? -8.32 24.953 29.562 1 47.31 196 ARG B CA 1
ATOM 7327 C C . ARG B 1 196 ? -8.883 25.734 28.391 1 47.31 196 ARG B C 1
ATOM 7329 O O . ARG B 1 196 ? -9.43 26.828 28.562 1 47.31 196 ARG B O 1
ATOM 7336 N N . LEU B 1 197 ? -8.633 25.156 27.312 1 49.06 197 LEU B N 1
ATOM 7337 C CA . LEU B 1 197 ? -9.102 25.828 26.109 1 49.06 197 LEU B CA 1
ATOM 7338 C C . LEU B 1 197 ? -10.586 25.562 25.875 1 49.06 197 LEU B C 1
ATOM 7340 O O . LEU B 1 197 ? -11.258 26.359 25.219 1 49.06 197 LEU B O 1
ATOM 7344 N N . ALA B 1 198 ? -11.008 24.391 26.516 1 53 198 ALA B N 1
ATOM 7345 C CA . ALA B 1 198 ? -12.414 24.031 26.328 1 53 198 ALA B CA 1
ATOM 7346 C C . ALA B 1 198 ? -13.297 24.703 27.375 1 53 198 ALA B C 1
ATOM 7348 O O . ALA B 1 198 ? -12.852 24.938 28.5 1 53 198 ALA B O 1
ATOM 7349 N N . SER B 1 199 ? -14.297 25.391 26.953 1 57.19 199 SER B N 1
ATOM 7350 C CA . SER B 1 199 ? -15.289 25.922 27.891 1 57.19 199 SER B CA 1
ATOM 7351 C C . SER B 1 199 ? -15.758 24.844 28.859 1 57.19 199 SER B C 1
ATOM 7353 O O . SER B 1 199 ? -15.828 23.672 28.5 1 57.19 199 SER B O 1
ATOM 7355 N N . ALA B 1 200 ? -15.789 25.172 30.062 1 65.25 200 ALA B N 1
ATOM 7356 C CA . ALA B 1 200 ? -16.25 24.281 31.125 1 65.25 200 ALA B CA 1
ATOM 7357 C C . ALA B 1 200 ? -17.703 23.859 30.891 1 65.25 200 ALA B C 1
ATOM 7359 O O . ALA B 1 200 ? -18.5 24.625 30.344 1 65.25 200 ALA B O 1
ATOM 7360 N N . GLY B 1 201 ? -18.016 22.609 30.984 1 79.5 201 GLY B N 1
ATOM 7361 C CA . GLY B 1 201 ? -19.375 22.062 30.906 1 79.5 201 GLY B CA 1
ATOM 7362 C C . GLY B 1 201 ? -19.406 20.625 30.406 1 79.5 201 GLY B C 1
ATOM 7363 O O . GLY B 1 201 ? -18.609 20.25 29.531 1 79.5 201 GLY B O 1
ATOM 7364 N N . THR B 1 202 ? -20.312 19.953 30.969 1 87.56 202 THR B N 1
ATOM 7365 C CA . THR B 1 202 ? -20.5 18.578 30.547 1 87.56 202 THR B CA 1
ATOM 7366 C C . THR B 1 202 ? -21.312 18.516 29.25 1 87.56 202 THR B C 1
ATOM 7368 O O . THR B 1 202 ? -21.906 19.5 28.844 1 87.56 202 THR B O 1
ATOM 7371 N N . LEU B 1 203 ? -21.344 17.359 28.688 1 93.31 203 LEU B N 1
ATOM 7372 C CA . LEU B 1 203 ? -22.094 17.141 27.453 1 93.31 203 LEU B CA 1
ATOM 7373 C C . LEU B 1 203 ? -23.562 17.516 27.625 1 93.31 203 LEU B C 1
ATOM 7375 O O . LEU B 1 203 ? -24.141 18.188 26.766 1 93.31 203 LEU B O 1
ATOM 7379 N N . GLU B 1 204 ? -24.125 17.062 28.734 1 91 204 GLU B N 1
ATOM 7380 C CA . GLU B 1 204 ? -25.531 17.344 29.016 1 91 204 GLU B CA 1
ATOM 7381 C C . GLU B 1 204 ? -25.766 18.844 29.219 1 91 204 GLU B C 1
ATOM 7383 O O . GLU B 1 204 ? -26.766 19.391 28.75 1 91 204 GLU B O 1
ATOM 7388 N N . GLU B 1 205 ? -24.906 19.5 29.891 1 89.69 205 GLU B N 1
ATOM 7389 C CA . GLU B 1 205 ? -25.031 20.938 30.125 1 89.69 205 GLU B CA 1
ATOM 7390 C C . GLU B 1 205 ? -24.969 21.719 28.812 1 89.69 205 GLU B C 1
ATOM 7392 O O . GLU B 1 205 ? -25.734 22.656 28.609 1 89.69 205 GLU B O 1
ATOM 7397 N N . TRP B 1 206 ? -24.047 21.344 28.016 1 91.25 206 TRP B N 1
ATOM 7398 C CA . TRP B 1 206 ? -23.906 22.016 26.734 1 91.25 206 TRP B CA 1
ATOM 7399 C C . TRP B 1 206 ? -25.125 21.781 25.859 1 91.25 206 TRP B C 1
ATOM 7401 O O . TRP B 1 206 ? -25.703 22.734 25.312 1 91.25 206 TRP B O 1
ATOM 7411 N N . TYR B 1 207 ? -25.594 20.594 25.766 1 92.75 207 TYR B N 1
ATOM 7412 C CA . TYR B 1 207 ? -26.703 20.25 24.859 1 92.75 207 TYR B CA 1
ATOM 7413 C C . TYR B 1 207 ? -28 20.906 25.328 1 92.75 207 TYR B C 1
ATOM 7415 O O . TYR B 1 207 ? -28.781 21.406 24.516 1 92.75 207 TYR B O 1
ATOM 7423 N N . LEU B 1 208 ? -28.188 20.953 26.609 1 90.06 208 LEU B N 1
ATOM 7424 C CA . LEU B 1 208 ? -29.484 21.391 27.125 1 90.06 208 LEU B CA 1
ATOM 7425 C C . LEU B 1 208 ? -29.5 22.906 27.328 1 90.06 208 LEU B C 1
ATOM 7427 O O . LEU B 1 208 ? -30.531 23.547 27.141 1 90.06 208 LEU B O 1
ATOM 7431 N N . HIS B 1 209 ? -28.297 23.547 27.625 1 86.69 209 HIS B N 1
ATOM 7432 C CA . HIS B 1 209 ? -28.406 24.906 28.125 1 86.69 209 HIS B CA 1
ATOM 7433 C C . HIS B 1 209 ? -27.469 25.844 27.359 1 86.69 209 HIS B C 1
ATOM 7435 O O . HIS B 1 209 ? -27.719 27.062 27.281 1 86.69 209 HIS B O 1
ATOM 7441 N N . ARG B 1 210 ? -26.422 25.422 26.844 1 87.12 210 ARG B N 1
ATOM 7442 C CA . ARG B 1 210 ? -25.375 26.344 26.406 1 87.12 210 ARG B CA 1
ATOM 7443 C C . ARG B 1 210 ? -25.438 26.562 24.891 1 87.12 210 ARG B C 1
ATOM 7445 O O . ARG B 1 210 ? -25.062 27.625 24.406 1 87.12 210 ARG B O 1
ATOM 7452 N N . LEU B 1 211 ? -25.922 25.594 24.156 1 92.44 211 LEU B N 1
ATOM 7453 C CA . LEU B 1 211 ? -25.984 25.734 22.703 1 92.44 211 LEU B CA 1
ATOM 7454 C C . LEU B 1 211 ? -27.094 26.688 22.297 1 92.44 211 LEU B C 1
ATOM 7456 O O . LEU B 1 211 ? -28.188 26.656 22.875 1 92.44 211 LEU B O 1
ATOM 7460 N N . ASN B 1 212 ? -26.781 27.641 21.359 1 90.88 212 ASN B N 1
ATOM 7461 C CA . ASN B 1 212 ? -27.844 28.469 20.812 1 90.88 212 ASN B CA 1
ATOM 7462 C C . ASN B 1 212 ? -28.703 27.719 19.797 1 90.88 212 ASN B C 1
ATOM 7464 O O . ASN B 1 212 ? -28.484 26.516 19.578 1 90.88 212 ASN B O 1
ATOM 7468 N N . ARG B 1 213 ? -29.594 28.406 19.219 1 90.88 213 ARG B N 1
ATOM 7469 C CA . ARG B 1 213 ? -30.594 27.75 18.375 1 90.88 213 ARG B CA 1
ATOM 7470 C C . ARG B 1 213 ? -29.938 27.141 17.141 1 90.88 213 ARG B C 1
ATOM 7472 O O . ARG B 1 213 ? -30.203 26 16.797 1 90.88 213 ARG B O 1
ATOM 7479 N N . GLU B 1 214 ? -29.109 27.891 16.453 1 92.06 214 GLU B N 1
ATOM 7480 C CA . GLU B 1 214 ? -28.469 27.406 15.227 1 92.06 214 GLU B CA 1
ATOM 7481 C C . GLU B 1 214 ? -27.516 26.25 15.523 1 92.06 214 GLU B C 1
ATOM 7483 O O . GLU B 1 214 ? -27.453 25.281 14.766 1 92.06 214 GLU B O 1
ATOM 7488 N N . GLN B 1 215 ? -26.766 26.359 16.594 1 94.5 215 GLN B N 1
ATOM 7489 C CA . GLN B 1 215 ? -25.859 25.297 17 1 94.5 215 GLN B CA 1
ATOM 7490 C C . GLN B 1 215 ? -26.625 24.016 17.312 1 94.5 215 GLN B C 1
ATOM 7492 O O . GLN B 1 215 ? -26.203 22.922 16.906 1 94.5 215 GLN B O 1
ATOM 7497 N N . ARG B 1 216 ? -27.734 24.141 17.984 1 94.94 216 ARG B N 1
ATOM 7498 C CA . ARG B 1 216 ? -28.562 23 18.328 1 94.94 216 ARG B CA 1
ATOM 7499 C C . ARG B 1 216 ? -29.141 22.328 17.078 1 94.94 216 ARG B C 1
ATOM 7501 O O . ARG B 1 216 ? -29.219 21.109 17.016 1 94.94 216 ARG B O 1
ATOM 7508 N N . GLU B 1 217 ? -29.516 23.109 16.172 1 94.75 217 GLU B N 1
ATOM 7509 C CA . GLU B 1 217 ? -30.016 22.578 14.914 1 94.75 217 GLU B CA 1
ATOM 7510 C C . GLU B 1 217 ? -28.969 21.719 14.227 1 94.75 217 GLU B C 1
ATOM 7512 O O . GLU B 1 217 ? -29.297 20.656 13.672 1 94.75 217 GLU B O 1
ATOM 7517 N N . PHE B 1 218 ? -27.828 22.156 14.203 1 96 218 PHE B N 1
ATOM 7518 C CA . PHE B 1 218 ? -26.734 21.391 13.625 1 96 218 PHE B CA 1
ATOM 7519 C C . PHE B 1 218 ? -26.516 20.094 14.375 1 96 218 PHE B C 1
ATOM 7521 O O . PHE B 1 218 ? -26.359 19.031 13.766 1 96 218 PHE B O 1
ATOM 7528 N N . VAL B 1 219 ? -26.469 20.172 15.711 1 96.94 219 VAL B N 1
ATOM 7529 C CA . VAL B 1 219 ? -26.188 19.016 16.547 1 96.94 219 VAL B CA 1
ATOM 7530 C C . VAL B 1 219 ? -27.297 17.984 16.391 1 96.94 219 VAL B C 1
ATOM 7532 O O . VAL B 1 219 ? -27.031 16.766 16.422 1 96.94 219 VAL B O 1
ATOM 7535 N N . ASP B 1 220 ? -28.5 18.406 16.125 1 95.81 220 ASP B N 1
ATOM 7536 C CA . ASP B 1 220 ? -29.641 17.516 16.062 1 95.81 220 ASP B CA 1
ATOM 7537 C C . ASP B 1 220 ? -29.828 16.953 14.648 1 95.81 220 ASP B C 1
ATOM 7539 O O . ASP B 1 220 ? -30.625 16.031 14.438 1 95.81 220 ASP B O 1
ATOM 7543 N N . ARG B 1 221 ? -29.125 17.406 13.766 1 94.81 221 ARG B N 1
ATOM 7544 C CA . ARG B 1 221 ? -29.297 16.984 12.383 1 94.81 221 ARG B CA 1
ATOM 7545 C C . ARG B 1 221 ? -28.953 15.5 12.227 1 94.81 221 ARG B C 1
ATOM 7547 O O . ARG B 1 221 ? -27.984 15.023 12.797 1 94.81 221 ARG B O 1
ATOM 7554 N N . PRO B 1 222 ? -29.703 14.797 11.398 1 93.31 222 PRO B N 1
ATOM 7555 C CA . PRO B 1 222 ? -29.406 13.383 11.148 1 93.31 222 PRO B CA 1
ATOM 7556 C C . PRO B 1 222 ? -28.203 13.188 10.234 1 93.31 222 PRO B C 1
ATOM 7558 O O . PRO B 1 222 ? -27.672 14.156 9.672 1 93.31 222 PRO B O 1
ATOM 7561 N N . HIS B 1 223 ? -27.797 11.969 10.102 1 91.75 223 HIS B N 1
ATOM 7562 C CA . HIS B 1 223 ? -26.609 11.625 9.344 1 91.75 223 HIS B CA 1
ATOM 7563 C C . HIS B 1 223 ? -26.953 11.227 7.914 1 91.75 223 HIS B C 1
ATOM 7565 O O . HIS B 1 223 ? -26.297 10.359 7.328 1 91.75 223 HIS B O 1
ATOM 7571 N N . ASP B 1 224 ? -27.859 11.758 7.289 1 90.12 224 ASP B N 1
ATOM 7572 C CA . ASP B 1 224 ? -28.375 11.273 6.016 1 90.12 224 ASP B CA 1
ATOM 7573 C C . ASP B 1 224 ? -27.734 12.008 4.844 1 90.12 224 ASP B C 1
ATOM 7575 O O . ASP B 1 224 ? -27.906 11.625 3.686 1 90.12 224 ASP B O 1
ATOM 7579 N N . ARG B 1 225 ? -27.031 13.055 5.117 1 89.19 225 ARG B N 1
ATOM 7580 C CA . ARG B 1 225 ? -26.406 13.836 4.055 1 89.19 225 ARG B CA 1
ATOM 7581 C C . ARG B 1 225 ? -25.219 14.625 4.578 1 89.19 225 ARG B C 1
ATOM 7583 O O . ARG B 1 225 ? -25.047 14.781 5.793 1 89.19 225 ARG B O 1
ATOM 7590 N N . PRO B 1 226 ? -24.359 15.055 3.602 1 90.62 226 PRO B N 1
ATOM 7591 C CA . PRO B 1 226 ? -23.266 15.93 4.035 1 90.62 226 PRO B CA 1
ATOM 7592 C C . PRO B 1 226 ? -23.766 17.266 4.586 1 90.62 226 PRO B C 1
ATOM 7594 O O . PRO B 1 226 ? -24.719 17.828 4.066 1 90.62 226 PRO B O 1
ATOM 7597 N N . VAL B 1 227 ? -23.109 17.75 5.602 1 92.94 227 VAL B N 1
ATOM 7598 C CA . VAL B 1 227 ? -23.516 19 6.254 1 92.94 227 VAL B CA 1
ATOM 7599 C C . VAL B 1 227 ? -22.344 19.969 6.281 1 92.94 227 VAL B C 1
ATOM 7601 O O . VAL B 1 227 ? -21.219 19.578 6.613 1 92.94 227 VAL B O 1
ATOM 7604 N N . ARG B 1 228 ? -22.625 21.172 5.859 1 90.56 228 ARG B N 1
ATOM 7605 C CA . ARG B 1 228 ? -21.656 22.25 5.922 1 90.56 228 ARG B CA 1
ATOM 7606 C C . ARG B 1 228 ? -21.969 23.219 7.059 1 90.56 228 ARG B C 1
ATOM 7608 O O . ARG B 1 228 ? -23.078 23.734 7.148 1 90.56 228 ARG B O 1
ATOM 7615 N N . LEU B 1 229 ? -21.047 23.328 7.969 1 92.56 229 LEU B N 1
ATOM 7616 C CA . LEU B 1 229 ? -21.156 24.266 9.094 1 92.56 229 LEU B CA 1
ATOM 7617 C C . LEU B 1 229 ? -20.266 25.484 8.875 1 92.56 229 LEU B C 1
ATOM 7619 O O . LEU B 1 229 ? -19.047 25.406 9.039 1 92.56 229 LEU B O 1
ATOM 7623 N N . ARG B 1 230 ? -20.969 26.547 8.562 1 89.12 230 ARG B N 1
ATOM 7624 C CA . ARG B 1 230 ? -20.234 27.781 8.266 1 89.12 230 ARG B CA 1
ATOM 7625 C C . ARG B 1 230 ? -20.422 28.812 9.375 1 89.12 230 ARG B C 1
ATOM 7627 O O . ARG B 1 230 ? -21.516 28.938 9.93 1 89.12 230 ARG B O 1
ATOM 7634 N N . GLY B 1 231 ? -19.375 29.516 9.719 1 86.5 231 GLY B N 1
ATOM 7635 C CA . GLY B 1 231 ? -19.406 30.578 10.711 1 86.5 231 GLY B CA 1
ATOM 7636 C C . GLY B 1 231 ? -18.094 31.312 10.852 1 86.5 231 GLY B C 1
ATOM 7637 O O . GLY B 1 231 ? -17.031 30.766 10.555 1 86.5 231 GLY B O 1
ATOM 7638 N N . ALA B 1 232 ? -18.25 32.5 11.336 1 83.62 232 ALA B N 1
ATOM 7639 C CA . ALA B 1 232 ? -17.062 33.312 11.578 1 83.62 232 ALA B CA 1
ATOM 7640 C C . ALA B 1 232 ? -16.281 32.781 12.773 1 83.62 232 ALA B C 1
ATOM 7642 O O . ALA B 1 232 ? -16.734 31.891 13.484 1 83.62 232 ALA B O 1
ATOM 7643 N N . ALA B 1 233 ? -15.117 33.344 12.906 1 83 233 ALA B N 1
ATOM 7644 C CA . ALA B 1 233 ? -14.266 32.969 14.031 1 83 233 ALA B CA 1
ATOM 7645 C C . ALA B 1 233 ? -14.984 33.219 15.359 1 83 233 ALA B C 1
ATOM 7647 O O . ALA B 1 233 ? -15.617 34.25 15.555 1 83 233 ALA B O 1
ATOM 7648 N N . GLY B 1 234 ? -15.078 32.219 16.172 1 85 234 GLY B N 1
ATOM 7649 C CA . GLY B 1 234 ? -15.625 32.375 17.516 1 85 234 GLY B CA 1
ATOM 7650 C C . GLY B 1 234 ? -17.094 32.031 17.594 1 85 234 GLY B C 1
ATOM 7651 O O . GLY B 1 234 ? -17.719 32.219 18.641 1 85 234 GLY B O 1
ATOM 7652 N N . THR B 1 235 ? -17.672 31.562 16.547 1 87.88 235 THR B N 1
ATOM 7653 C CA . THR B 1 235 ? -19.094 31.266 16.531 1 87.88 235 THR B CA 1
ATOM 7654 C C . THR B 1 235 ? -19.359 29.906 17.156 1 87.88 235 THR B C 1
ATOM 7656 O O . THR B 1 235 ? -20.516 29.531 17.375 1 87.88 235 THR B O 1
ATOM 7659 N N . GLY B 1 236 ? -18.344 29.172 17.453 1 89 236 GLY B N 1
ATOM 7660 C CA . GLY B 1 236 ? -18.5 27.906 18.141 1 89 236 GLY B CA 1
ATOM 7661 C C . GLY B 1 236 ? -18.609 26.719 17.203 1 89 236 GLY B C 1
ATOM 7662 O O . GLY B 1 236 ? -19.266 25.734 17.516 1 89 236 GLY B O 1
ATOM 7663 N N . LYS B 1 237 ? -18 26.797 16 1 92.06 237 LYS B N 1
ATOM 7664 C CA . LYS B 1 237 ? -18.047 25.703 15.039 1 92.06 237 LYS B CA 1
ATOM 7665 C C . LYS B 1 237 ? -17.453 24.422 15.625 1 92.06 237 LYS B C 1
ATOM 7667 O O . LYS B 1 237 ? -18.078 23.359 15.586 1 92.06 237 LYS B O 1
ATOM 7672 N N . THR B 1 238 ? -16.203 24.5 16.125 1 90.94 238 THR B N 1
ATOM 7673 C CA . THR B 1 238 ? -15.5 23.344 16.672 1 90.94 238 THR B CA 1
ATOM 7674 C C . THR B 1 238 ? -16.266 22.766 17.859 1 90.94 238 THR B C 1
ATOM 7676 O O . THR B 1 238 ? -16.406 21.547 18 1 90.94 238 THR B O 1
ATOM 7679 N N . GLN B 1 239 ? -16.812 23.625 18.719 1 90.12 239 GLN B N 1
ATOM 7680 C CA . GLN B 1 239 ? -17.578 23.203 19.875 1 90.12 239 GLN B CA 1
ATOM 7681 C C . GLN B 1 239 ? -18.828 22.422 19.453 1 90.12 239 GLN B C 1
ATOM 7683 O O . GLN B 1 239 ? -19.156 21.391 20.031 1 90.12 239 GLN B O 1
ATOM 7688 N N . SER B 1 240 ? -19.531 23 18.531 1 94.25 240 SER B N 1
ATOM 7689 C CA . SER B 1 240 ? -20.734 22.328 18.031 1 94.25 240 SER B CA 1
ATOM 7690 C C . SER B 1 240 ? -20.391 20.953 17.453 1 94.25 240 SER B C 1
ATOM 7692 O O . SER B 1 240 ? -21.141 20 17.656 1 94.25 240 SER B O 1
ATOM 7694 N N . MET B 1 241 ? -19.312 20.891 16.734 1 96 241 MET B N 1
ATOM 7695 C CA . MET B 1 241 ? -18.875 19.641 16.125 1 96 241 MET B CA 1
ATOM 7696 C C . MET B 1 241 ? -18.547 18.594 17.188 1 96 241 MET B C 1
ATOM 7698 O O . MET B 1 241 ? -18.953 17.438 17.062 1 96 241 MET B O 1
ATOM 7702 N N . VAL B 1 242 ? -17.844 18.969 18.203 1 95.19 242 VAL B N 1
ATOM 7703 C CA . VAL B 1 242 ? -17.406 18.047 19.25 1 95.19 242 VAL B CA 1
ATOM 7704 C C . VAL B 1 242 ? -18.625 17.562 20.047 1 95.19 242 VAL B C 1
ATOM 7706 O O . VAL B 1 242 ? -18.719 16.391 20.406 1 95.19 242 VAL B O 1
ATOM 7709 N N . VAL B 1 243 ? -19.562 18.453 20.344 1 95.25 243 VAL B N 1
ATOM 7710 C CA . VAL B 1 243 ? -20.781 18.094 21.062 1 95.25 243 VAL B CA 1
ATOM 7711 C C . VAL B 1 243 ? -21.578 17.078 20.234 1 95.25 243 VAL B C 1
ATOM 7713 O O . VAL B 1 243 ? -22.031 16.062 20.766 1 95.25 243 VAL B O 1
ATOM 7716 N N . LYS B 1 244 ? -21.719 17.359 18.984 1 97.31 244 LYS B N 1
ATOM 7717 C CA . LYS B 1 244 ? -22.453 16.438 18.109 1 97.31 244 LYS B CA 1
ATOM 7718 C C . LYS B 1 244 ? -21.75 15.078 18.047 1 97.31 244 LYS B C 1
ATOM 7720 O O . LYS B 1 244 ? -22.391 14.039 18.109 1 97.31 244 LYS B O 1
ATOM 7725 N N . CYS B 1 245 ? -20.469 15.102 17.844 1 97.06 245 CYS B N 1
ATOM 7726 C CA . CYS B 1 245 ? -19.688 13.883 17.734 1 97.06 245 CYS B CA 1
ATOM 7727 C C . CYS B 1 245 ? -19.891 12.992 18.953 1 97.06 245 CYS B C 1
ATOM 7729 O O . CYS B 1 245 ? -20.203 11.812 18.812 1 97.06 245 CYS B O 1
ATOM 7731 N N . LEU B 1 246 ? -19.703 13.578 20.125 1 95.56 246 LEU B N 1
ATOM 7732 C CA . LEU B 1 246 ? -19.812 12.797 21.359 1 95.56 246 LEU B CA 1
ATOM 7733 C C . LEU B 1 246 ? -21.25 12.344 21.594 1 95.56 246 LEU B C 1
ATOM 7735 O O . LEU B 1 246 ? -21.484 11.211 22.016 1 95.56 246 LEU B O 1
ATOM 7739 N N . ARG B 1 247 ? -22.172 13.234 21.391 1 95.19 247 ARG B N 1
ATOM 7740 C CA . ARG B 1 247 ? -23.594 12.891 21.578 1 95.19 247 ARG B CA 1
ATOM 7741 C C . ARG B 1 247 ? -23.984 11.734 20.672 1 95.19 247 ARG B C 1
ATOM 7743 O O . ARG B 1 247 ? -24.625 10.773 21.109 1 95.19 247 ARG B O 1
ATOM 7750 N N . ASP B 1 248 ? -23.688 11.859 19.453 1 95.56 248 ASP B N 1
ATOM 7751 C CA . ASP B 1 248 ? -24.047 10.844 18.469 1 95.56 248 ASP B CA 1
ATOM 7752 C C . ASP B 1 248 ? -23.328 9.523 18.75 1 95.56 248 ASP B C 1
ATOM 7754 O O . ASP B 1 248 ? -23.891 8.445 18.531 1 95.56 248 ASP B O 1
ATOM 7758 N N . LEU B 1 249 ? -22.062 9.609 19.156 1 94.81 249 LEU B N 1
ATOM 7759 C CA . LEU B 1 249 ? -21.297 8.43 19.516 1 94.81 249 LEU B CA 1
ATOM 7760 C C . LEU B 1 249 ? -21.969 7.672 20.656 1 94.81 249 LEU B C 1
ATOM 7762 O O . LEU B 1 249 ? -22.078 6.445 20.609 1 94.81 249 LEU B O 1
ATOM 7766 N N . TYR B 1 250 ? -22.422 8.406 21.656 1 92.38 250 TYR B N 1
ATOM 7767 C CA . TYR B 1 250 ? -23.031 7.809 22.844 1 92.38 250 TYR B CA 1
ATOM 7768 C C . TYR B 1 250 ? -24.453 7.344 22.562 1 92.38 250 TYR B C 1
ATOM 7770 O O . TYR B 1 250 ? -24.938 6.41 23.203 1 92.38 250 TYR B O 1
ATOM 7778 N N . SER B 1 251 ? -25.109 7.91 21.656 1 90.69 251 SER B N 1
ATOM 7779 C CA . SER B 1 251 ? -26.484 7.551 21.312 1 90.69 251 SER B CA 1
ATOM 7780 C C . SER B 1 251 ? -26.531 6.254 20.516 1 90.69 251 SER B C 1
ATOM 7782 O O . SER B 1 251 ? -27.578 5.605 20.438 1 90.69 251 SER B O 1
ATOM 7784 N N . ASP B 1 252 ? -25.438 5.938 19.859 1 87.12 252 ASP B N 1
ATOM 7785 C CA . ASP B 1 252 ? -25.391 4.695 19.094 1 87.12 252 ASP B CA 1
ATOM 7786 C C . ASP B 1 252 ? -25.297 3.486 20.016 1 87.12 252 ASP B C 1
ATOM 7788 O O . ASP B 1 252 ? -24.203 2.973 20.281 1 87.12 252 ASP B O 1
ATOM 7792 N N . THR B 1 253 ? -26.391 3.021 20.438 1 71.81 253 THR B N 1
ATOM 7793 C CA . THR B 1 253 ? -26.531 1.96 21.438 1 71.81 253 THR B CA 1
ATOM 7794 C C . THR B 1 253 ? -26.109 0.616 20.844 1 71.81 253 THR B C 1
ATOM 7796 O O . THR B 1 253 ? -25.656 -0.268 21.578 1 71.81 253 THR B O 1
ATOM 7799 N N . GLU B 1 254 ? -26.266 0.394 19.562 1 68.94 254 GLU B N 1
ATOM 7800 C CA . GLU B 1 254 ? -25.875 -0.881 18.969 1 68.94 254 GLU B CA 1
ATOM 7801 C C . GLU B 1 254 ? -24.359 -1.064 19.016 1 68.94 254 GLU B C 1
ATOM 7803 O O . GLU B 1 254 ? -23.859 -2.193 19.047 1 68.94 254 GLU B O 1
ATOM 7808 N N . GLY B 1 255 ? -23.797 0.069 19.172 1 70.12 255 GLY B N 1
ATOM 7809 C CA . GLY B 1 255 ? -22.391 0.108 19.5 1 70.12 255 GLY B CA 1
ATOM 7810 C C . GLY B 1 255 ? -21.484 -0.289 18.344 1 70.12 255 GLY B C 1
ATOM 7811 O O . GLY B 1 255 ? -20.375 -0.765 18.562 1 70.12 255 GLY B O 1
ATOM 7812 N N . ASN B 1 256 ? -21.859 -0.079 16.984 1 83.31 256 ASN B N 1
ATOM 7813 C CA . ASN B 1 256 ? -20.969 -0.598 15.953 1 83.31 256 ASN B CA 1
ATOM 7814 C C . ASN B 1 256 ? -20.5 0.509 15.016 1 83.31 256 ASN B C 1
ATOM 7816 O O . ASN B 1 256 ? -19.656 0.271 14.141 1 83.31 256 ASN B O 1
ATOM 7820 N N . LYS B 1 257 ? -21 1.772 15.242 1 92.62 257 LYS B N 1
ATOM 7821 C CA . LYS B 1 257 ? -20.594 2.834 14.328 1 92.62 257 LYS B CA 1
ATOM 7822 C C . LYS B 1 257 ? -19.219 3.395 14.703 1 92.62 257 LYS B C 1
ATOM 7824 O O . LYS B 1 257 ? -18.922 3.557 15.883 1 92.62 257 LYS B O 1
ATOM 7829 N N . THR B 1 258 ? -18.438 3.607 13.734 1 95.25 258 THR B N 1
ATOM 7830 C CA . THR B 1 258 ? -17.109 4.195 13.93 1 95.25 258 THR B CA 1
ATOM 7831 C C . THR B 1 258 ? -17.062 5.617 13.375 1 95.25 258 THR B C 1
ATOM 7833 O O . THR B 1 258 ? -17.641 5.895 12.312 1 95.25 258 THR B O 1
ATOM 7836 N N . PHE B 1 259 ? -16.484 6.57 14.141 1 96.94 259 PHE B N 1
ATOM 7837 C CA . PHE B 1 259 ? -16.406 7.984 13.789 1 96.94 259 PHE B CA 1
ATOM 7838 C C . PHE B 1 259 ? -14.953 8.406 13.578 1 96.94 259 PHE B C 1
ATOM 7840 O O . PHE B 1 259 ? -14.039 7.852 14.188 1 96.94 259 PHE B O 1
ATOM 7847 N N . ALA B 1 260 ? -14.781 9.32 12.625 1 97.12 260 ALA B N 1
ATOM 7848 C CA . ALA B 1 260 ? -13.484 9.969 12.461 1 97.12 260 ALA B CA 1
ATOM 7849 C C . ALA B 1 260 ? -13.609 11.484 12.617 1 97.12 260 ALA B C 1
ATOM 7851 O O . ALA B 1 260 ? -14.523 12.094 12.07 1 97.12 260 ALA B O 1
ATOM 7852 N N . PHE B 1 261 ? -12.797 12.055 13.453 1 97.31 261 PHE B N 1
ATOM 7853 C CA . PHE B 1 261 ? -12.688 13.5 13.602 1 97.31 261 PHE B CA 1
ATOM 7854 C C . PHE B 1 261 ? -11.367 14 13.023 1 97.31 261 PHE B C 1
ATOM 7856 O O . PHE B 1 261 ? -10.312 13.828 13.641 1 97.31 261 PHE B O 1
ATOM 7863 N N . LEU B 1 262 ? -11.469 14.656 11.875 1 94.94 262 LEU B N 1
ATOM 7864 C CA . LEU B 1 262 ? -10.289 15.078 11.125 1 94.94 262 LEU B CA 1
ATOM 7865 C C . LEU B 1 262 ? -10.078 16.578 11.25 1 94.94 262 LEU B C 1
ATOM 7867 O O . LEU B 1 262 ? -11.039 17.359 11.266 1 94.94 262 LEU B O 1
ATOM 7871 N N . THR B 1 263 ? -8.867 16.984 11.398 1 89.88 263 THR B N 1
ATOM 7872 C CA . THR B 1 263 ? -8.469 18.391 11.328 1 89.88 263 THR B CA 1
ATOM 7873 C C . THR B 1 263 ? -7.172 18.531 10.531 1 89.88 263 THR B C 1
ATOM 7875 O O . THR B 1 263 ? -6.59 17.547 10.094 1 89.88 263 THR B O 1
ATOM 7878 N N . HIS B 1 264 ? -6.715 19.766 10.273 1 81.44 264 HIS B N 1
ATOM 7879 C CA . HIS B 1 264 ? -5.57 20 9.406 1 81.44 264 HIS B CA 1
ATOM 7880 C C . HIS B 1 264 ? -4.266 19.984 10.195 1 81.44 264 HIS B C 1
ATOM 7882 O O . HIS B 1 264 ? -3.184 19.891 9.609 1 81.44 264 HIS B O 1
ATOM 7888 N N . SER B 1 265 ? -4.363 20.016 11.516 1 77.62 265 SER B N 1
ATOM 7889 C CA . SER B 1 265 ? -3.154 20.031 12.336 1 77.62 265 SER B CA 1
ATOM 7890 C C . SER B 1 265 ? -3.244 19.047 13.484 1 77.62 265 SER B C 1
ATOM 7892 O O . SER B 1 265 ? -4.309 18.859 14.078 1 77.62 265 SER B O 1
ATOM 7894 N N . SER B 1 266 ? -2.127 18.422 13.781 1 74.75 266 SER B N 1
ATOM 7895 C CA . SER B 1 266 ? -2.061 17.453 14.867 1 74.75 266 SER B CA 1
ATOM 7896 C C . SER B 1 266 ? -2.309 18.109 16.219 1 74.75 266 SER B C 1
ATOM 7898 O O . SER B 1 266 ? -2.932 17.516 17.109 1 74.75 266 SER B O 1
ATOM 7900 N N . ALA B 1 267 ? -1.821 19.328 16.344 1 69.5 267 ALA B N 1
ATOM 7901 C CA . ALA B 1 267 ? -2.035 20.062 17.578 1 69.5 267 ALA B CA 1
ATOM 7902 C C . ALA B 1 267 ? -3.521 20.297 17.828 1 69.5 267 ALA B C 1
ATOM 7904 O O . ALA B 1 267 ? -4 20.141 18.953 1 69.5 267 ALA B O 1
ATOM 7905 N N . LEU B 1 268 ? -4.23 20.703 16.844 1 77.88 268 LEU B N 1
ATOM 7906 C CA . LEU B 1 268 ? -5.664 20.922 16.969 1 77.88 268 LEU B CA 1
ATOM 7907 C C . LEU B 1 268 ? -6.387 19.625 17.312 1 77.88 268 LEU B C 1
ATOM 7909 O O . LEU B 1 268 ? -7.309 19.609 18.125 1 77.88 268 LEU B O 1
ATOM 7913 N N . ALA B 1 269 ? -5.953 18.562 16.75 1 82.75 269 ALA B N 1
ATOM 7914 C CA . ALA B 1 269 ? -6.609 17.266 16.953 1 82.75 269 ALA B CA 1
ATOM 7915 C C . ALA B 1 269 ? -6.367 16.75 18.359 1 82.75 269 ALA B C 1
ATOM 7917 O O . ALA B 1 269 ? -7.312 16.406 19.078 1 82.75 269 ALA B O 1
ATOM 7918 N N . HIS B 1 270 ? -5.191 16.75 18.781 1 76.12 270 HIS B N 1
ATOM 7919 C CA . HIS B 1 270 ? -4.836 15.977 19.953 1 76.12 270 HIS B CA 1
ATOM 7920 C C . HIS B 1 270 ? -4.785 16.859 21.203 1 76.12 270 HIS B C 1
ATOM 7922 O O . HIS B 1 270 ? -4.832 16.359 22.328 1 76.12 270 HIS B O 1
ATOM 7928 N N . THR B 1 271 ? -4.734 18.141 20.969 1 70.12 271 THR B N 1
ATOM 7929 C CA . THR B 1 271 ? -4.73 19.031 22.125 1 70.12 271 THR B CA 1
ATOM 7930 C C . THR B 1 271 ? -6.082 19.719 22.297 1 70.12 271 THR B C 1
ATOM 7932 O O . THR B 1 271 ? -6.668 19.703 23.375 1 70.12 271 THR B O 1
ATOM 7935 N N . VAL B 1 272 ? -6.547 20.266 21.234 1 77.81 272 VAL B N 1
ATOM 7936 C CA . VAL B 1 272 ? -7.762 21.062 21.344 1 77.81 272 VAL B CA 1
ATOM 7937 C C . VAL B 1 272 ? -8.984 20.156 21.312 1 77.81 272 VAL B C 1
ATOM 7939 O O . VAL B 1 272 ? -9.781 20.141 22.25 1 77.81 272 VAL B O 1
ATOM 7942 N N . VAL B 1 273 ? -9.117 19.328 20.328 1 86.19 273 VAL B N 1
ATOM 7943 C CA . VAL B 1 273 ? -10.297 18.5 20.156 1 86.19 273 VAL B CA 1
ATOM 7944 C C . VAL B 1 273 ? -10.383 17.484 21.297 1 86.19 273 VAL B C 1
ATOM 7946 O O . VAL B 1 273 ? -11.43 17.312 21.906 1 86.19 273 VAL B O 1
ATOM 7949 N N . ARG B 1 274 ? -9.344 16.797 21.531 1 82.38 274 ARG B N 1
ATOM 7950 C CA . ARG B 1 274 ? -9.352 15.82 22.609 1 82.38 274 ARG B CA 1
ATOM 7951 C C . ARG B 1 274 ? -9.609 16.5 23.953 1 82.38 274 ARG B C 1
ATOM 7953 O O . ARG B 1 274 ? -10.273 15.938 24.828 1 82.38 274 ARG B O 1
ATOM 7960 N N . GLY B 1 275 ? -8.977 17.688 24.109 1 78.25 275 GLY B N 1
ATOM 7961 C CA . GLY B 1 275 ? -9.25 18.469 25.297 1 78.25 275 GLY B CA 1
ATOM 7962 C C . GLY B 1 275 ? -10.719 18.828 25.469 1 78.25 275 GLY B C 1
ATOM 7963 O O . GLY B 1 275 ? -11.258 18.766 26.578 1 78.25 275 GLY B O 1
ATOM 7964 N N . MET B 1 276 ? -11.344 19.234 24.406 1 85.75 276 MET B N 1
ATOM 7965 C CA . MET B 1 276 ? -12.766 19.578 24.422 1 85.75 276 MET B CA 1
ATOM 7966 C C . MET B 1 276 ? -13.609 18.344 24.734 1 85.75 276 MET B C 1
ATOM 7968 O O . MET B 1 276 ? -14.586 18.438 25.484 1 85.75 276 MET B O 1
ATOM 7972 N N . LEU B 1 277 ? -13.227 17.219 24.219 1 88.81 277 LEU B N 1
ATOM 7973 C CA . LEU B 1 277 ? -13.953 15.984 24.5 1 88.81 277 LEU B CA 1
ATOM 7974 C C . LEU B 1 277 ? -13.828 15.602 25.969 1 88.81 277 LEU B C 1
ATOM 7976 O O . LEU B 1 277 ? -14.797 15.148 26.578 1 88.81 277 LEU B O 1
ATOM 7980 N N . HIS B 1 278 ? -12.688 15.797 26.438 1 81.62 278 HIS B N 1
ATOM 7981 C CA . HIS B 1 278 ? -12.461 15.516 27.859 1 81.62 278 HIS B CA 1
ATOM 7982 C C . HIS B 1 278 ? -13.305 16.406 28.75 1 81.62 278 HIS B C 1
ATOM 7984 O O . HIS B 1 278 ? -13.82 15.969 29.781 1 81.62 278 HIS B O 1
ATOM 7990 N N . ALA B 1 279 ? -13.352 17.625 28.406 1 81.06 279 ALA B N 1
ATOM 7991 C CA . ALA B 1 279 ? -14.164 18.578 29.156 1 81.06 279 ALA B CA 1
ATOM 7992 C C . ALA B 1 279 ? -15.633 18.188 29.141 1 81.06 279 ALA B C 1
ATOM 7994 O O . ALA B 1 279 ? -16.344 18.344 30.125 1 81.06 279 ALA B O 1
ATOM 7995 N N . LEU B 1 280 ? -16.094 17.719 28.047 1 88.94 280 LEU B N 1
ATOM 7996 C CA . LEU B 1 280 ? -17.484 17.312 27.906 1 88.94 280 LEU B CA 1
ATOM 7997 C C . LEU B 1 280 ? -17.781 16.047 28.719 1 88.94 280 LEU B C 1
ATOM 7999 O O . LEU B 1 280 ? -18.891 15.883 29.219 1 88.94 280 LEU B O 1
ATOM 8003 N N . ASP B 1 281 ? -16.844 15.164 28.688 1 88.69 281 ASP B N 1
ATOM 8004 C CA . ASP B 1 281 ? -16.953 13.93 29.469 1 88.69 281 ASP B CA 1
ATOM 8005 C C . ASP B 1 281 ? -15.625 13.578 30.141 1 88.69 281 ASP B C 1
ATOM 8007 O O . ASP B 1 281 ? -14.812 12.852 29.562 1 88.69 281 ASP B O 1
ATOM 8011 N N . PRO B 1 282 ? -15.469 13.938 31.312 1 78.25 282 PRO B N 1
ATOM 8012 C CA . PRO B 1 282 ? -14.203 13.734 32.031 1 78.25 282 PRO B CA 1
ATOM 8013 C C . PRO B 1 282 ? -13.898 12.258 32.281 1 78.25 282 PRO B C 1
ATOM 8015 O O . PRO B 1 282 ? -12.742 11.906 32.531 1 78.25 282 PRO B O 1
ATOM 8018 N N . THR B 1 283 ? -14.867 11.383 32.188 1 77.19 283 THR B N 1
ATOM 8019 C CA . THR B 1 283 ? -14.617 9.961 32.375 1 77.19 283 THR B CA 1
ATOM 8020 C C . THR B 1 283 ? -13.891 9.375 31.156 1 77.19 283 THR B C 1
ATOM 8022 O O . THR B 1 283 ? -13.32 8.289 31.234 1 77.19 283 THR B O 1
ATOM 8025 N N . GLU B 1 284 ? -13.977 10.062 30.094 1 82.31 284 GLU B N 1
ATOM 8026 C CA . GLU B 1 284 ? -13.344 9.695 28.844 1 82.31 284 GLU B CA 1
ATOM 8027 C C . GLU B 1 284 ? -13.82 8.32 28.375 1 82.31 284 GLU B C 1
ATOM 8029 O O . GLU B 1 284 ? -13.023 7.523 27.859 1 82.31 284 GLU B O 1
ATOM 8034 N N . ARG B 1 285 ? -14.992 8.023 28.562 1 84.56 285 ARG B N 1
ATOM 8035 C CA . ARG B 1 285 ? -15.586 6.766 28.109 1 84.56 285 ARG B CA 1
ATOM 8036 C C . ARG B 1 285 ? -15.383 6.57 26.609 1 84.56 285 ARG B C 1
ATOM 8038 O O . ARG B 1 285 ? -15.242 5.438 26.141 1 84.56 285 ARG B O 1
ATOM 8045 N N . TRP B 1 286 ? -15.281 7.648 25.891 1 88.12 286 TRP B N 1
ATOM 8046 C CA . TRP B 1 286 ? -15.188 7.613 24.438 1 88.12 286 TRP B CA 1
ATOM 8047 C C . TRP B 1 286 ? -13.859 7.012 23.984 1 88.12 286 TRP B C 1
ATOM 8049 O O . TRP B 1 286 ? -13.727 6.543 22.859 1 88.12 286 TRP B O 1
ATOM 8059 N N . THR B 1 287 ? -12.859 6.938 24.828 1 83.88 287 THR B N 1
ATOM 8060 C CA . THR B 1 287 ? -11.555 6.383 24.484 1 83.88 287 THR B CA 1
ATOM 8061 C C . THR B 1 287 ? -11.578 4.855 24.531 1 83.88 287 THR B C 1
ATOM 8063 O O . THR B 1 287 ? -10.773 4.191 23.891 1 83.88 287 THR B O 1
ATOM 8066 N N . SER B 1 288 ? -12.5 4.27 25.234 1 79.94 288 SER B N 1
ATOM 8067 C CA . SER B 1 288 ? -12.516 2.828 25.453 1 79.94 288 SER B CA 1
ATOM 8068 C C . SER B 1 288 ? -13.562 2.146 24.578 1 79.94 288 SER B C 1
ATOM 8070 O O . SER B 1 288 ? -13.617 0.917 24.516 1 79.94 288 SER B O 1
ATOM 8072 N N . LEU B 1 289 ? -14.336 2.918 23.938 1 87.5 289 LEU B N 1
ATOM 8073 C CA . LEU B 1 289 ? -15.375 2.33 23.109 1 87.5 289 LEU B CA 1
ATOM 8074 C C . LEU B 1 289 ? -14.773 1.655 21.875 1 87.5 289 LEU B C 1
ATOM 8076 O O . LEU B 1 289 ? -13.953 2.252 21.172 1 87.5 289 LEU B O 1
ATOM 8080 N N . LYS B 1 290 ? -15.094 0.355 21.703 1 87 290 LYS B N 1
ATOM 8081 C CA . LYS B 1 290 ? -14.625 -0.42 20.562 1 87 290 LYS B CA 1
ATOM 8082 C C . LYS B 1 290 ? -15.797 -1.069 19.812 1 87 290 LYS B C 1
ATOM 8084 O O . LYS B 1 290 ? -16.828 -1.364 20.422 1 87 290 LYS B O 1
ATOM 8089 N N . CYS B 1 291 ? -15.633 -1.119 18.516 1 87.75 291 CYS B N 1
ATOM 8090 C CA . CYS B 1 291 ? -16.641 -1.829 17.734 1 87.75 291 CYS B CA 1
ATOM 8091 C C . CYS B 1 291 ? -16.406 -3.334 17.781 1 87.75 291 CYS B C 1
ATOM 8093 O O . CYS B 1 291 ? -15.477 -3.803 18.438 1 87.75 291 CYS B O 1
ATOM 8095 N N . SER B 1 292 ? -17.219 -4.043 17.094 1 79.81 292 SER B N 1
ATOM 8096 C CA . SER B 1 292 ? -17.172 -5.5 17.125 1 79.81 292 SER B CA 1
ATOM 8097 C C . SER B 1 292 ? -15.836 -6.012 16.578 1 79.81 292 SER B C 1
ATOM 8099 O O . SER B 1 292 ? -15.359 -7.07 16.984 1 79.81 292 SER B O 1
ATOM 8101 N N . CYS B 1 293 ? -15.227 -5.215 15.742 1 76.38 293 CYS B N 1
ATOM 8102 C CA . CYS B 1 293 ? -13.961 -5.629 15.148 1 76.38 293 CYS B CA 1
ATOM 8103 C C . CYS B 1 293 ? -12.781 -5.117 15.961 1 76.38 293 CYS B C 1
ATOM 8105 O O . CYS B 1 293 ? -11.641 -5.141 15.492 1 76.38 293 CYS B O 1
ATOM 8107 N N . GLU B 1 294 ? -12.977 -4.594 17.109 1 76.38 294 GLU B N 1
ATOM 8108 C CA . GLU B 1 294 ? -11.977 -4.176 18.078 1 76.38 294 GLU B CA 1
ATOM 8109 C C . GLU B 1 294 ? -11.266 -2.902 17.625 1 76.38 294 GLU B C 1
ATOM 8111 O O . GLU B 1 294 ? -10.141 -2.633 18.047 1 76.38 294 GLU B O 1
ATOM 8116 N N . GLN B 1 295 ? -11.938 -2.234 16.797 1 84.19 295 GLN B N 1
ATOM 8117 C CA . GLN B 1 295 ? -11.43 -0.924 16.406 1 84.19 295 GLN B CA 1
ATOM 8118 C C . GLN B 1 295 ? -12.023 0.179 17.266 1 84.19 295 GLN B C 1
ATOM 8120 O O . GLN B 1 295 ? -13.172 0.07 17.719 1 84.19 295 GLN B O 1
ATOM 8125 N N . PRO B 1 296 ? -11.211 1.149 17.578 1 88.19 296 PRO B N 1
ATOM 8126 C CA . PRO B 1 296 ? -11.789 2.277 18.312 1 88.19 296 PRO B CA 1
ATOM 8127 C C . PRO B 1 296 ? -12.969 2.912 17.578 1 88.19 296 PRO B C 1
ATOM 8129 O O . PRO B 1 296 ? -12.922 3.072 16.344 1 88.19 296 PRO B O 1
ATOM 8132 N N . ARG B 1 297 ? -13.984 3.217 18.281 1 94 297 ARG B N 1
ATOM 8133 C CA . ARG B 1 297 ? -15.18 3.77 17.672 1 94 297 ARG B CA 1
ATOM 8134 C C . ARG B 1 297 ? -14.977 5.23 17.281 1 94 297 ARG B C 1
ATOM 8136 O O . ARG B 1 297 ? -15.688 5.758 16.422 1 94 297 ARG B O 1
ATOM 8143 N N . LEU B 1 298 ? -13.984 5.902 17.922 1 94.94 298 LEU B N 1
ATOM 8144 C CA . LEU B 1 298 ? -13.664 7.289 17.594 1 94.94 298 LEU B CA 1
ATOM 8145 C C . LEU B 1 298 ? -12.18 7.449 17.281 1 94.94 298 LEU B C 1
ATOM 8147 O O . LEU B 1 298 ? -11.328 7.156 18.125 1 94.94 298 LEU B O 1
ATOM 8151 N N . TRP B 1 299 ? -11.961 7.809 16.047 1 94.69 299 TRP B N 1
ATOM 8152 C CA . TRP B 1 299 ? -10.602 8.109 15.625 1 94.69 299 TRP B CA 1
ATOM 8153 C C . TRP B 1 299 ? -10.391 9.617 15.484 1 94.69 299 TRP B C 1
ATOM 8155 O O . TRP B 1 299 ? -11.211 10.305 14.867 1 94.69 299 TRP B O 1
ATOM 8165 N N . ILE B 1 300 ? -9.352 10.203 16.094 1 93.5 300 ILE B N 1
ATOM 8166 C CA . ILE B 1 300 ? -9.062 11.633 16.031 1 93.5 300 ILE B CA 1
ATOM 8167 C C . ILE B 1 300 ? -7.66 11.859 15.477 1 93.5 300 ILE B C 1
ATOM 8169 O O . ILE B 1 300 ? -6.699 11.242 15.945 1 93.5 300 ILE B O 1
ATOM 8173 N N . GLY B 1 301 ? -7.551 12.695 14.477 1 89.94 301 GLY B N 1
ATOM 8174 C CA . GLY B 1 301 ? -6.23 13 13.945 1 89.94 301 GLY B CA 1
ATOM 8175 C C . GLY B 1 301 ? -6.281 13.734 12.617 1 89.94 301 GLY B C 1
ATOM 8176 O O . GLY B 1 301 ? -7.305 14.328 12.266 1 89.94 301 GLY B O 1
ATOM 8177 N N . THR B 1 302 ? -5.148 13.828 11.922 1 89.38 302 THR B N 1
ATOM 8178 C CA . THR B 1 302 ? -5.059 14.43 10.594 1 89.38 302 THR B CA 1
ATOM 8179 C C . THR B 1 302 ? -5.137 13.359 9.508 1 89.38 302 THR B C 1
ATOM 8181 O O . THR B 1 302 ? -4.961 12.172 9.789 1 89.38 302 THR B O 1
ATOM 8184 N N . ILE B 1 303 ? -5.418 13.812 8.312 1 91.69 303 ILE B N 1
ATOM 8185 C CA . ILE B 1 303 ? -5.492 12.883 7.191 1 91.69 303 ILE B CA 1
ATOM 8186 C C . ILE B 1 303 ? -4.125 12.242 6.965 1 91.69 303 ILE B C 1
ATOM 8188 O O . ILE B 1 303 ? -4.039 11.086 6.535 1 91.69 303 ILE B O 1
ATOM 8192 N N . TYR B 1 304 ? -3.031 12.938 7.312 1 87.81 304 TYR B N 1
ATOM 8193 C CA . TYR B 1 304 ? -1.678 12.422 7.148 1 87.81 304 TYR B CA 1
ATOM 8194 C C . TYR B 1 304 ? -1.388 11.328 8.164 1 87.81 304 TYR B C 1
ATOM 8196 O O . TYR B 1 304 ? -0.74 10.328 7.844 1 87.81 304 TYR B O 1
ATOM 8204 N N . GLU B 1 305 ? -1.918 11.547 9.328 1 85.94 305 GLU B N 1
ATOM 8205 C CA . GLU B 1 305 ? -1.777 10.516 10.352 1 85.94 305 GLU B CA 1
ATOM 8206 C C . GLU B 1 305 ? -2.529 9.25 9.961 1 85.94 305 GLU B C 1
ATOM 8208 O O . GLU B 1 305 ? -2.047 8.141 10.195 1 85.94 305 GLU B O 1
ATOM 8213 N N . LEU B 1 306 ? -3.674 9.438 9.422 1 91.06 306 LEU B N 1
ATOM 8214 C CA . LEU B 1 306 ? -4.457 8.297 8.953 1 91.06 306 LEU B CA 1
ATOM 8215 C C . LEU B 1 306 ? -3.732 7.57 7.832 1 91.06 306 LEU B C 1
ATOM 8217 O O . LEU B 1 306 ? -3.699 6.336 7.809 1 91.06 306 LEU B O 1
ATOM 8221 N N . ALA B 1 307 ? -3.191 8.336 6.887 1 90.31 307 ALA B N 1
ATOM 8222 C CA . ALA B 1 307 ? -2.439 7.762 5.777 1 90.31 307 ALA B CA 1
ATOM 8223 C C . ALA B 1 307 ? -1.243 6.961 6.281 1 90.31 307 ALA B C 1
ATOM 8225 O O . ALA B 1 307 ? -0.981 5.855 5.801 1 90.31 307 ALA B O 1
ATOM 8226 N N . GLN B 1 308 ? -0.536 7.516 7.215 1 84.12 308 GLN B N 1
ATOM 8227 C CA . GLN B 1 308 ? 0.625 6.836 7.781 1 84.12 308 GLN B CA 1
ATOM 8228 C C . GLN B 1 308 ? 0.221 5.527 8.453 1 84.12 308 GLN B C 1
ATOM 8230 O O . GLN B 1 308 ? 0.933 4.527 8.352 1 84.12 308 GLN B O 1
ATOM 8235 N N . GLU B 1 309 ? -0.851 5.543 9.148 1 82.88 309 GLU B N 1
ATOM 8236 C CA . GLU B 1 309 ? -1.341 4.352 9.836 1 82.88 309 GLU B CA 1
ATOM 8237 C C . GLU B 1 309 ? -1.664 3.234 8.852 1 82.88 309 GLU B C 1
ATOM 8239 O O . GLU B 1 309 ? -1.399 2.062 9.125 1 82.88 309 GLU B O 1
ATOM 8244 N N . LYS B 1 310 ? -2.195 3.582 7.754 1 86.69 310 LYS B N 1
ATOM 8245 C CA . LYS B 1 310 ? -2.662 2.582 6.801 1 86.69 310 LYS B CA 1
ATOM 8246 C C . LYS B 1 310 ? -1.531 2.127 5.883 1 86.69 310 LYS B C 1
ATOM 8248 O O . LYS B 1 310 ? -1.467 0.958 5.5 1 86.69 310 LYS B O 1
ATOM 8253 N N . LEU B 1 311 ? -0.647 3.035 5.418 1 85.88 311 LEU B N 1
ATOM 8254 C CA . LEU B 1 311 ? 0.385 2.719 4.438 1 85.88 311 LEU B CA 1
ATOM 8255 C C . LEU B 1 311 ? 1.653 2.225 5.121 1 85.88 311 LEU B C 1
ATOM 8257 O O . LEU B 1 311 ? 2.455 1.511 4.512 1 85.88 311 LEU B O 1
ATOM 8261 N N . GLY B 1 312 ? 1.931 2.566 6.316 1 77.69 312 GLY B N 1
ATOM 8262 C CA . GLY B 1 312 ? 3.043 2.059 7.102 1 77.69 312 GLY B CA 1
ATOM 8263 C C . GLY B 1 312 ? 4.398 2.426 6.527 1 77.69 312 GLY B C 1
ATOM 8264 O O . GLY B 1 312 ? 5.266 1.564 6.375 1 77.69 312 GLY B O 1
ATOM 8265 N N . TYR B 1 313 ? 4.641 3.707 6.129 1 72.19 313 TYR B N 1
ATOM 8266 C CA . TYR B 1 313 ? 5.883 4.168 5.516 1 72.19 313 TYR B CA 1
ATOM 8267 C C . TYR B 1 313 ? 7.074 3.877 6.418 1 72.19 313 TYR B C 1
ATOM 8269 O O . TYR B 1 313 ? 8.141 3.48 5.941 1 72.19 313 TYR B O 1
ATOM 8277 N N . GLU B 1 314 ? 6.879 4.008 7.676 1 61.97 314 GLU B N 1
ATOM 8278 C CA . GLU B 1 314 ? 7.977 3.896 8.625 1 61.97 314 GLU B CA 1
ATOM 8279 C C . GLU B 1 314 ? 8.578 2.494 8.617 1 61.97 314 GLU B C 1
ATOM 8281 O O . GLU B 1 314 ? 9.797 2.336 8.711 1 61.97 314 GLU B O 1
ATOM 8286 N N . LYS B 1 315 ? 7.766 1.538 8.445 1 64.19 315 LYS B N 1
ATOM 8287 C CA . LYS B 1 315 ? 8.227 0.152 8.414 1 64.19 315 LYS B CA 1
ATOM 8288 C C . LYS B 1 315 ? 9.086 -0.114 7.188 1 64.19 315 LYS B C 1
ATOM 8290 O O . LYS B 1 315 ? 9.898 -1.041 7.184 1 64.19 315 LYS B O 1
ATOM 8295 N N . LYS B 1 316 ? 9 0.793 6.234 1 73.56 316 LYS B N 1
ATOM 8296 C CA . LYS B 1 316 ? 9.703 0.582 4.977 1 73.56 316 LYS B CA 1
ATOM 8297 C C . LYS B 1 316 ? 10.914 1.511 4.859 1 73.56 316 LYS B C 1
ATOM 8299 O O . LYS B 1 316 ? 11.539 1.588 3.803 1 73.56 316 LYS B O 1
ATOM 8304 N N . GLY B 1 317 ? 11.164 2.25 5.82 1 67.69 317 GLY B N 1
ATOM 8305 C CA . GLY B 1 317 ? 12.32 3.135 5.82 1 67.69 317 GLY B CA 1
ATOM 8306 C C . GLY B 1 317 ? 12.047 4.465 5.145 1 67.69 317 GLY B C 1
ATOM 8307 O O . GLY B 1 317 ? 12.984 5.164 4.75 1 67.69 317 GLY B O 1
ATOM 8308 N N . LEU B 1 318 ? 10.82 4.727 4.828 1 75 318 LEU B N 1
ATOM 8309 C CA . LEU B 1 318 ? 10.414 5.996 4.242 1 75 318 LEU B CA 1
ATOM 8310 C C . LEU B 1 318 ? 9.719 6.875 5.273 1 75 318 LEU B C 1
ATOM 8312 O O . LEU B 1 318 ? 8.984 6.371 6.129 1 75 318 LEU B O 1
ATOM 8316 N N . ARG B 1 319 ? 10.078 8.188 5.148 1 71 319 ARG B N 1
ATOM 8317 C CA . ARG B 1 319 ? 9.461 9.094 6.113 1 71 319 ARG B CA 1
ATOM 8318 C C . ARG B 1 319 ? 8.781 10.266 5.406 1 71 319 ARG B C 1
ATOM 8320 O O . ARG B 1 319 ? 9.305 10.797 4.426 1 71 319 ARG B O 1
ATOM 8327 N N . PRO B 1 320 ? 7.594 10.594 5.855 1 77.94 320 PRO B N 1
ATOM 8328 C CA . PRO B 1 320 ? 6.996 11.828 5.328 1 77.94 320 PRO B CA 1
ATOM 8329 C C . PRO B 1 320 ? 7.699 13.086 5.824 1 77.94 320 PRO B C 1
ATOM 8331 O O . PRO B 1 320 ? 8.398 13.047 6.84 1 77.94 320 PRO B O 1
ATOM 8334 N N . LEU B 1 321 ? 7.672 14.148 5.082 1 71.38 321 LEU B N 1
ATOM 8335 C CA . LEU B 1 321 ? 8.211 15.438 5.512 1 71.38 321 LEU B CA 1
ATOM 8336 C C . LEU B 1 321 ? 7.652 15.828 6.875 1 71.38 321 LEU B C 1
ATOM 8338 O O . LEU B 1 321 ? 8.383 16.344 7.719 1 71.38 321 LEU B O 1
ATOM 8342 N N . SER B 1 322 ? 6.398 15.609 7.039 1 68.25 322 SER B N 1
ATOM 8343 C CA . SER B 1 322 ? 5.691 15.875 8.289 1 68.25 322 SER B CA 1
ATOM 8344 C C . SER B 1 322 ? 4.344 15.164 8.328 1 68.25 322 SER B C 1
ATOM 8346 O O . SER B 1 322 ? 3.832 14.734 7.289 1 68.25 322 SER B O 1
ATOM 8348 N N . LEU B 1 323 ? 3.895 14.945 9.523 1 66.94 323 LEU B N 1
ATOM 8349 C CA . LEU B 1 323 ? 2.541 14.422 9.656 1 66.94 323 LEU B CA 1
ATOM 8350 C C . LEU B 1 323 ? 1.562 15.523 10.039 1 66.94 323 LEU B C 1
ATOM 8352 O O . LEU B 1 323 ? 0.386 15.258 10.297 1 66.94 323 LEU B O 1
ATOM 8356 N N . ASP B 1 324 ? 2.191 16.719 10.031 1 65.38 324 ASP B N 1
ATOM 8357 C CA . ASP B 1 324 ? 1.408 17.938 10.211 1 65.38 324 ASP B CA 1
ATOM 8358 C C . ASP B 1 324 ? 1.292 18.703 8.898 1 65.38 324 ASP B C 1
ATOM 8360 O O . ASP B 1 324 ? 2.297 18.953 8.227 1 65.38 324 ASP B O 1
ATOM 8364 N N . GLY B 1 325 ? 0.065 18.969 8.547 1 67.81 325 GLY B N 1
ATOM 8365 C CA . GLY B 1 325 ? -0.162 19.625 7.27 1 67.81 325 GLY B CA 1
ATOM 8366 C C . GLY B 1 325 ? 0.55 20.953 7.148 1 67.81 325 GLY B C 1
ATOM 8367 O O . GLY B 1 325 ? 1.115 21.266 6.098 1 67.81 325 GLY B O 1
ATOM 8368 N N . ARG B 1 326 ? 0.534 21.672 8.117 1 63.41 326 ARG B N 1
ATOM 8369 C CA . ARG B 1 326 ? 1.128 23 8.078 1 63.41 326 ARG B CA 1
ATOM 8370 C C . ARG B 1 326 ? 2.648 22.922 8.008 1 63.41 326 ARG B C 1
ATOM 8372 O O . ARG B 1 326 ? 3.273 23.609 7.191 1 63.41 326 ARG B O 1
ATOM 8379 N N . GLU B 1 327 ? 3.236 22.125 8.859 1 64.88 327 GLU B N 1
ATOM 8380 C CA . GLU B 1 327 ? 4.684 21.938 8.875 1 64.88 327 GLU B CA 1
ATOM 8381 C C . GLU B 1 327 ? 5.184 21.359 7.559 1 64.88 327 GLU B C 1
ATOM 8383 O O . GLU B 1 327 ? 6.203 21.797 7.027 1 64.88 327 GLU B O 1
ATOM 8388 N N . GLY B 1 328 ? 4.492 20.453 7.184 1 73.12 328 GLY B N 1
ATOM 8389 C CA . GLY B 1 328 ? 4.867 19.812 5.93 1 73.12 328 GLY B CA 1
ATOM 8390 C C . GLY B 1 328 ? 4.875 20.781 4.754 1 73.12 328 GLY B C 1
ATOM 8391 O O . GLY B 1 328 ? 5.777 20.734 3.916 1 73.12 328 GLY B O 1
ATOM 8392 N N . ARG B 1 329 ? 3.949 21.609 4.719 1 74.19 329 ARG B N 1
ATOM 8393 C CA . ARG B 1 329 ? 3.854 22.578 3.631 1 74.19 329 ARG B CA 1
ATOM 8394 C C . ARG B 1 329 ? 4.996 23.594 3.693 1 74.19 329 ARG B C 1
ATOM 8396 O O . ARG B 1 329 ? 5.492 24.047 2.658 1 74.19 329 ARG B O 1
ATOM 8403 N N . GLU B 1 330 ? 5.34 23.922 4.859 1 69.81 330 GLU B N 1
ATOM 8404 C CA . GLU B 1 330 ? 6.461 24.859 5.008 1 69.81 330 GLU B CA 1
ATOM 8405 C C . GLU B 1 330 ? 7.754 24.234 4.477 1 69.81 330 GLU B C 1
ATOM 8407 O O . GLU B 1 330 ? 8.547 24.922 3.82 1 69.81 330 GLU B O 1
ATOM 8412 N N . PHE B 1 331 ? 7.918 23.047 4.77 1 75 331 PHE B N 1
ATOM 8413 C CA . PHE B 1 331 ? 9.102 22.359 4.273 1 75 331 PHE B CA 1
ATOM 8414 C C . PHE B 1 331 ? 9.062 22.25 2.752 1 75 331 PHE B C 1
ATOM 8416 O O . PHE B 1 331 ? 10.094 22.391 2.088 1 75 331 PHE B O 1
ATOM 8423 N N . GLN B 1 332 ? 7.938 21.984 2.312 1 83.81 332 GLN B N 1
ATOM 8424 C CA . GLN B 1 332 ? 7.785 21.891 0.864 1 83.81 332 GLN B CA 1
ATOM 8425 C C . GLN B 1 332 ? 8.109 23.234 0.198 1 83.81 332 GLN B C 1
ATOM 8427 O O . GLN B 1 332 ? 8.734 23.266 -0.867 1 83.81 332 GLN B O 1
ATOM 8432 N N . ARG B 1 333 ? 7.688 24.297 0.815 1 80.88 333 ARG B N 1
ATOM 8433 C CA . ARG B 1 333 ? 7.984 25.625 0.291 1 80.88 333 ARG B CA 1
ATOM 8434 C C . ARG B 1 333 ? 9.492 25.844 0.192 1 80.88 333 ARG B C 1
ATOM 8436 O O . ARG B 1 333 ? 9.977 26.344 -0.822 1 80.88 333 ARG B O 1
ATOM 8443 N N . MET B 1 334 ? 10.164 25.438 1.185 1 80.38 334 MET B N 1
ATOM 8444 C CA . MET B 1 334 ? 11.617 25.609 1.217 1 80.38 334 MET B CA 1
ATOM 8445 C C . MET B 1 334 ? 12.281 24.812 0.099 1 80.38 334 MET B C 1
ATOM 8447 O O . MET B 1 334 ? 13.219 25.297 -0.543 1 80.38 334 MET B O 1
ATOM 8451 N N . LEU B 1 335 ? 11.859 23.609 -0.071 1 87.56 335 LEU B N 1
ATOM 8452 C CA . LEU B 1 335 ? 12.438 22.75 -1.097 1 87.56 335 LEU B CA 1
ATOM 8453 C C . LEU B 1 335 ? 12.141 23.281 -2.49 1 87.56 335 LEU B C 1
ATOM 8455 O O . LEU B 1 335 ? 12.984 23.188 -3.389 1 87.56 335 LEU B O 1
ATOM 8459 N N . ILE B 1 336 ? 10.945 23.859 -2.67 1 91.12 336 ILE B N 1
ATOM 8460 C CA . ILE B 1 336 ? 10.578 24.406 -3.967 1 91.12 336 ILE B CA 1
ATOM 8461 C C . ILE B 1 336 ? 11.422 25.656 -4.254 1 91.12 336 ILE B C 1
ATOM 8463 O O . ILE B 1 336 ? 11.852 25.875 -5.387 1 91.12 336 ILE B O 1
ATOM 8467 N N . GLU B 1 337 ? 11.656 26.438 -3.23 1 87.94 337 GLU B N 1
ATOM 8468 C CA . GLU B 1 337 ? 12.523 27.594 -3.393 1 87.94 337 GLU B CA 1
ATOM 8469 C C . GLU B 1 337 ? 13.93 27.188 -3.818 1 87.94 337 GLU B C 1
ATOM 8471 O O . GLU B 1 337 ? 14.531 27.812 -4.695 1 87.94 337 GLU B O 1
ATOM 8476 N N . GLN B 1 338 ? 14.406 26.156 -3.186 1 88 338 GLN B N 1
ATOM 8477 C CA . GLN B 1 338 ? 15.719 25.625 -3.551 1 88 338 GLN B CA 1
ATOM 8478 C C . GLN B 1 338 ? 15.727 25.125 -4.988 1 88 338 GLN B C 1
ATOM 8480 O O . GLN B 1 338 ? 16.703 25.312 -5.715 1 88 338 GLN B O 1
ATOM 8485 N N . ALA B 1 339 ? 14.688 24.453 -5.352 1 93.88 339 ALA B N 1
ATOM 8486 C CA . ALA B 1 339 ? 14.578 23.938 -6.715 1 93.88 339 ALA B CA 1
ATOM 8487 C C . ALA B 1 339 ? 14.57 25.078 -7.734 1 93.88 339 ALA B C 1
ATOM 8489 O O . ALA B 1 339 ? 15.188 24.969 -8.797 1 93.88 339 ALA B O 1
ATOM 8490 N N . ILE B 1 340 ? 13.836 26.141 -7.43 1 94.88 340 ILE B N 1
ATOM 8491 C CA . ILE B 1 340 ? 13.781 27.312 -8.312 1 94.88 340 ILE B CA 1
ATOM 8492 C C . ILE B 1 340 ? 15.18 27.906 -8.477 1 94.88 340 ILE B C 1
ATOM 8494 O O . ILE B 1 340 ? 15.594 28.234 -9.586 1 94.88 340 ILE B O 1
ATOM 8498 N N . ASP B 1 341 ? 15.938 27.984 -7.367 1 92.5 341 ASP B N 1
ATOM 8499 C CA . ASP B 1 341 ? 17.281 28.531 -7.391 1 92.5 341 ASP B CA 1
ATOM 8500 C C . ASP B 1 341 ? 18.203 27.734 -8.312 1 92.5 341 ASP B C 1
ATOM 8502 O O . ASP B 1 341 ? 19.062 28.281 -8.977 1 92.5 341 ASP B O 1
ATOM 8506 N N . GLN B 1 342 ? 17.984 26.484 -8.336 1 92.69 342 GLN B N 1
ATOM 8507 C CA . GLN B 1 342 ? 18.797 25.609 -9.18 1 92.69 342 GLN B CA 1
ATOM 8508 C C . GLN B 1 342 ? 18.406 25.734 -10.648 1 92.69 342 GLN B C 1
ATOM 8510 O O . GLN B 1 342 ? 19.266 25.734 -11.531 1 92.69 342 GLN B O 1
ATOM 8515 N N . VAL B 1 343 ? 17.125 25.891 -10.891 1 94.5 343 VAL B N 1
ATOM 8516 C CA . VAL B 1 343 ? 16.609 25.938 -12.25 1 94.5 343 VAL B CA 1
ATOM 8517 C C . VAL B 1 343 ? 17.047 27.25 -12.922 1 94.5 343 VAL B C 1
ATOM 8519 O O . VAL B 1 343 ? 17.438 27.25 -14.094 1 94.5 343 VAL B O 1
ATOM 8522 N N . VAL B 1 344 ? 17.031 28.344 -12.172 1 94.62 344 VAL B N 1
ATOM 8523 C CA . VAL B 1 344 ? 17.344 29.641 -12.734 1 94.62 344 VAL B CA 1
ATOM 8524 C C . VAL B 1 344 ? 18.844 29.734 -13.055 1 94.62 344 VAL B C 1
ATOM 8526 O O . VAL B 1 344 ? 19.266 30.516 -13.898 1 94.62 344 VAL B O 1
ATOM 8529 N N . LYS B 1 345 ? 19.688 28.828 -12.445 1 93.19 345 LYS B N 1
ATOM 8530 C CA . LYS B 1 345 ? 21.125 28.844 -12.641 1 93.19 345 LYS B CA 1
ATOM 8531 C C . LYS B 1 345 ? 21.547 27.75 -13.633 1 93.19 345 LYS B C 1
ATOM 8533 O O . LYS B 1 345 ? 22.703 27.719 -14.07 1 93.19 345 LYS B O 1
ATOM 8538 N N . ASP B 1 346 ? 20.672 26.859 -13.977 1 92.88 346 ASP B N 1
ATOM 8539 C CA . ASP B 1 346 ? 20.984 25.766 -14.883 1 92.88 346 ASP B CA 1
ATOM 8540 C C . ASP B 1 346 ? 21.109 26.266 -16.328 1 92.88 346 ASP B C 1
ATOM 8542 O O . ASP B 1 346 ? 20.125 26.75 -16.906 1 92.88 346 ASP B O 1
ATOM 8546 N N . ALA B 1 347 ? 22.172 26.062 -16.953 1 91.38 347 ALA B N 1
ATOM 8547 C CA . ALA B 1 347 ? 22.5 26.609 -18.266 1 91.38 347 ALA B CA 1
ATOM 8548 C C . ALA B 1 347 ? 21.578 26.031 -19.344 1 91.38 347 ALA B C 1
ATOM 8550 O O . ALA B 1 347 ? 21.156 26.734 -20.266 1 91.38 347 ALA B O 1
ATOM 8551 N N . ARG B 1 348 ? 21.344 24.797 -19.281 1 92.69 348 ARG B N 1
ATOM 8552 C CA . ARG B 1 348 ? 20.484 24.141 -20.266 1 92.69 348 ARG B CA 1
ATOM 8553 C C . ARG B 1 348 ? 19.094 24.766 -20.266 1 92.69 348 ARG B C 1
ATOM 8555 O O . ARG B 1 348 ? 18.516 25.016 -21.328 1 92.69 348 ARG B O 1
ATOM 8562 N N . ILE B 1 349 ? 18.547 25.062 -19.094 1 92.88 349 ILE B N 1
ATOM 8563 C CA . ILE B 1 349 ? 17.188 25.594 -18.969 1 92.88 349 ILE B CA 1
ATOM 8564 C C . ILE B 1 349 ? 17.172 27.047 -19.391 1 92.88 349 ILE B C 1
ATOM 8566 O O . ILE B 1 349 ? 16.25 27.484 -20.094 1 92.88 349 ILE B O 1
ATOM 8570 N N . VAL B 1 350 ? 18.188 27.828 -19.016 1 92.25 350 VAL B N 1
ATOM 8571 C CA . VAL B 1 350 ? 18.281 29.25 -19.312 1 92.25 350 VAL B CA 1
ATOM 8572 C C . VAL B 1 350 ? 18.328 29.469 -20.812 1 92.25 350 VAL B C 1
ATOM 8574 O O . VAL B 1 350 ? 17.703 30.391 -21.344 1 92.25 350 VAL B O 1
ATOM 8577 N N . PHE B 1 351 ? 19.031 28.516 -21.516 1 92.06 351 PHE B N 1
ATOM 8578 C CA . PHE B 1 351 ? 19.266 28.75 -22.922 1 92.06 351 PHE B CA 1
ATOM 8579 C C . PHE B 1 351 ? 18.203 28.047 -23.766 1 92.06 351 PHE B C 1
ATOM 8581 O O . PHE B 1 351 ? 17.828 28.547 -24.844 1 92.06 351 PHE B O 1
ATOM 8588 N N . ASP B 1 352 ? 17.672 26.969 -23.297 1 92.69 352 ASP B N 1
ATOM 8589 C CA . ASP B 1 352 ? 16.812 26.156 -24.141 1 92.69 352 ASP B CA 1
ATOM 8590 C C . ASP B 1 352 ? 15.336 26.422 -23.828 1 92.69 352 ASP B C 1
ATOM 8592 O O . ASP B 1 352 ? 14.477 26.281 -24.703 1 92.69 352 ASP B O 1
ATOM 8596 N N . LEU B 1 353 ? 14.977 26.75 -22.562 1 94 353 LEU B N 1
ATOM 8597 C CA . LEU B 1 353 ? 13.562 26.781 -22.188 1 94 353 LEU B CA 1
ATOM 8598 C C . LEU B 1 353 ? 13.109 28.203 -21.906 1 94 353 LEU B C 1
ATOM 8600 O O . LEU B 1 353 ? 12.062 28.641 -22.375 1 94 353 LEU B O 1
ATOM 8604 N N . PHE B 1 354 ? 13.875 29.031 -21.266 1 93.81 354 PHE B N 1
ATOM 8605 C CA . PHE B 1 354 ? 13.461 30.344 -20.766 1 93.81 354 PHE B CA 1
ATOM 8606 C C . PHE B 1 354 ? 13.148 31.297 -21.906 1 93.81 354 PHE B C 1
ATOM 8608 O O . PHE B 1 354 ? 12.273 32.156 -21.797 1 93.81 354 PHE B O 1
ATOM 8615 N N . PRO B 1 355 ? 13.875 31.172 -23 1 94.31 355 PRO B N 1
ATOM 8616 C CA . PRO B 1 355 ? 13.516 32.062 -24.125 1 94.31 355 PRO B CA 1
ATOM 8617 C C . PRO B 1 355 ? 12.062 31.875 -24.562 1 94.31 355 PRO B C 1
ATOM 8619 O O . PRO B 1 355 ? 11.453 32.812 -25.094 1 94.31 355 PRO B O 1
ATOM 8622 N N . GLY B 1 356 ? 11.484 30.75 -24.344 1 93.44 356 GLY B N 1
ATOM 8623 C CA . GLY B 1 356 ? 10.102 30.484 -24.703 1 93.44 356 GLY B CA 1
ATOM 8624 C C . GLY B 1 356 ? 9.109 30.969 -23.656 1 93.44 356 GLY B C 1
ATOM 8625 O O . GLY B 1 356 ? 7.898 30.953 -23.891 1 93.44 356 GLY B O 1
ATOM 8626 N N . CYS B 1 357 ? 9.523 31.422 -22.5 1 94.88 357 CYS B N 1
ATOM 8627 C CA . CYS B 1 357 ? 8.656 31.922 -21.438 1 94.88 357 CYS B CA 1
ATOM 8628 C C . CYS B 1 357 ? 9.375 32.969 -20.594 1 94.88 357 CYS B C 1
ATOM 8630 O O . CYS B 1 357 ? 9.539 32.781 -19.391 1 94.88 357 CYS B O 1
ATOM 8632 N N . PRO B 1 358 ? 9.727 34.062 -21.141 1 93.81 358 PRO B N 1
ATOM 8633 C CA . PRO B 1 358 ? 10.484 35.094 -20.453 1 93.81 358 PRO B CA 1
ATOM 8634 C C . PRO B 1 358 ? 9.742 35.656 -19.234 1 93.81 358 PRO B C 1
ATOM 8636 O O . PRO B 1 358 ? 10.375 36.062 -18.25 1 93.81 358 PRO B O 1
ATOM 8639 N N . ASP B 1 359 ? 8.469 35.781 -19.328 1 93.38 359 ASP B N 1
ATOM 8640 C CA . ASP B 1 359 ? 7.672 36.281 -18.203 1 93.38 359 ASP B CA 1
ATOM 8641 C C . ASP B 1 359 ? 7.832 35.375 -16.984 1 93.38 359 ASP B C 1
ATOM 8643 O O . ASP B 1 359 ? 7.949 35.875 -15.859 1 93.38 359 ASP B O 1
ATOM 8647 N N . PHE B 1 360 ? 7.824 34.125 -17.25 1 93.81 360 PHE B N 1
ATOM 8648 C CA . PHE B 1 360 ? 7.957 33.156 -16.172 1 93.81 360 PHE B CA 1
ATOM 8649 C C . PHE B 1 360 ? 9.352 33.219 -15.57 1 93.81 360 PHE B C 1
ATOM 8651 O O . PHE B 1 360 ? 9.516 33.062 -14.352 1 93.81 360 PHE B O 1
ATOM 8658 N N . GLN B 1 361 ? 10.336 33.344 -16.438 1 94.25 361 GLN B N 1
ATOM 8659 C CA . GLN B 1 361 ? 11.703 33.5 -15.953 1 94.25 361 GLN B CA 1
ATOM 8660 C C . GLN B 1 361 ? 11.828 34.656 -14.992 1 94.25 361 GLN B C 1
ATOM 8662 O O . GLN B 1 361 ? 12.477 34.562 -13.953 1 94.25 361 GLN B O 1
ATOM 8667 N N . ALA B 1 362 ? 11.25 35.688 -15.352 1 92.88 362 ALA B N 1
ATOM 8668 C CA . ALA B 1 362 ? 11.297 36.906 -14.516 1 92.88 362 ALA B CA 1
ATOM 8669 C C . ALA B 1 362 ? 10.664 36.625 -13.148 1 92.88 362 ALA B C 1
ATOM 8671 O O . ALA B 1 362 ? 11.18 37.094 -12.125 1 92.88 362 ALA B O 1
ATOM 8672 N N . ARG B 1 363 ? 9.57 35.938 -13.172 1 91.19 363 ARG B N 1
ATOM 8673 C CA . ARG B 1 363 ? 8.898 35.594 -11.914 1 91.19 363 ARG B CA 1
ATOM 8674 C C . ARG B 1 363 ? 9.773 34.688 -11.055 1 91.19 363 ARG B C 1
ATOM 8676 O O . ARG B 1 363 ? 9.828 34.875 -9.828 1 91.19 363 ARG B O 1
ATOM 8683 N N . LEU B 1 364 ? 10.406 33.75 -11.68 1 94 364 LEU B N 1
ATOM 8684 C CA . LEU B 1 364 ? 11.219 32.781 -10.961 1 94 364 LEU B CA 1
ATOM 8685 C C . LEU B 1 364 ? 12.461 33.438 -10.367 1 94 364 LEU B C 1
ATOM 8687 O O . LEU B 1 364 ? 12.852 33.156 -9.234 1 94 364 LEU B O 1
ATOM 8691 N N . VAL B 1 365 ? 13.023 34.312 -11.109 1 91.19 365 VAL B N 1
ATOM 8692 C CA . VAL B 1 365 ? 14.227 35 -10.648 1 91.19 365 VAL B CA 1
ATOM 8693 C C . VAL B 1 365 ? 13.883 35.875 -9.461 1 91.19 365 VAL B C 1
ATOM 8695 O O . VAL B 1 365 ? 14.664 36 -8.516 1 91.19 365 VAL B O 1
ATOM 8698 N N . ASN B 1 366 ? 12.703 36.469 -9.461 1 86 366 ASN B N 1
ATOM 8699 C CA . ASN B 1 366 ? 12.266 37.344 -8.398 1 86 366 ASN B CA 1
ATOM 8700 C C . ASN B 1 366 ? 11.297 36.656 -7.438 1 86 366 ASN B C 1
ATOM 8702 O O . ASN B 1 366 ? 10.344 37.281 -6.961 1 86 366 ASN B O 1
ATOM 8706 N N . HIS B 1 367 ? 11.492 35.406 -7.277 1 83.81 367 HIS B N 1
ATOM 8707 C CA . HIS B 1 367 ? 10.516 34.625 -6.527 1 83.81 367 HIS B CA 1
ATOM 8708 C C . HIS B 1 367 ? 10.43 35.094 -5.078 1 83.81 367 HIS B C 1
ATOM 8710 O O . HIS B 1 367 ? 9.391 34.938 -4.426 1 83.81 367 HIS B O 1
ATOM 8716 N N . ALA B 1 368 ? 11.445 35.719 -4.535 1 71 368 ALA B N 1
ATOM 8717 C CA . ALA B 1 368 ? 11.445 36.219 -3.164 1 71 368 ALA B CA 1
ATOM 8718 C C . ALA B 1 368 ? 10.367 37.281 -2.973 1 71 368 ALA B C 1
ATOM 8720 O O . ALA B 1 368 ? 9.82 37.438 -1.878 1 71 368 ALA B O 1
ATOM 8721 N N . THR B 1 369 ? 10.07 37.969 -4.102 1 65.81 369 THR B N 1
ATOM 8722 C CA . THR B 1 369 ? 9.109 39.062 -4.027 1 65.81 369 THR B CA 1
ATOM 8723 C C . THR B 1 369 ? 7.719 38.594 -4.441 1 65.81 369 THR B C 1
ATOM 8725 O O . THR B 1 369 ? 6.73 39.312 -4.234 1 65.81 369 THR B O 1
ATOM 8728 N N . ASP B 1 370 ? 7.672 37.406 -5.027 1 68.56 370 ASP B N 1
ATOM 8729 C CA . ASP B 1 370 ? 6.402 36.844 -5.488 1 68.56 370 ASP B CA 1
ATOM 8730 C C . ASP B 1 370 ? 5.941 35.719 -4.578 1 68.56 370 ASP B C 1
ATOM 8732 O O . ASP B 1 370 ? 6.238 34.531 -4.828 1 68.56 370 ASP B O 1
ATOM 8736 N N . ALA B 1 371 ? 5.203 36 -3.555 1 61.62 371 ALA B N 1
ATOM 8737 C CA . ALA B 1 371 ? 4.766 35 -2.574 1 61.62 371 ALA B CA 1
ATOM 8738 C C . ALA B 1 371 ? 3.777 34 -3.191 1 61.62 371 ALA B C 1
ATOM 8740 O O . ALA B 1 371 ? 3.66 32.875 -2.734 1 61.62 371 ALA B O 1
ATOM 8741 N N . THR B 1 372 ? 3.102 34.406 -4.316 1 70.19 372 THR B N 1
ATOM 8742 C CA . THR B 1 372 ? 2.059 33.562 -4.906 1 70.19 372 THR B CA 1
ATOM 8743 C C . THR B 1 372 ? 2.668 32.469 -5.766 1 70.19 372 THR B C 1
ATOM 8745 O O . THR B 1 372 ? 2.037 31.438 -5.996 1 70.19 372 THR B O 1
ATOM 8748 N N . LEU B 1 373 ? 3.857 32.75 -6.176 1 84.25 373 LEU B N 1
ATOM 8749 C CA . LEU B 1 373 ? 4.477 31.828 -7.105 1 84.25 373 LEU B CA 1
ATOM 8750 C C . LEU B 1 373 ? 4.668 30.453 -6.449 1 84.25 373 LEU B C 1
ATOM 8752 O O . LEU B 1 373 ? 4.316 29.438 -7.035 1 84.25 373 LEU B O 1
ATOM 8756 N N . ILE B 1 374 ? 5.141 30.484 -5.266 1 84.5 374 ILE B N 1
ATOM 8757 C CA . ILE B 1 374 ? 5.434 29.234 -4.578 1 84.5 374 ILE B CA 1
ATOM 8758 C C . ILE B 1 374 ? 4.129 28.5 -4.285 1 84.5 374 ILE B C 1
ATOM 8760 O O . ILE B 1 374 ? 4.059 27.266 -4.43 1 84.5 374 ILE B O 1
ATOM 8764 N N . ASP B 1 375 ? 3.111 29.188 -3.932 1 77.06 375 ASP B N 1
ATOM 8765 C CA . ASP B 1 375 ? 1.813 28.578 -3.674 1 77.06 375 ASP B CA 1
ATOM 8766 C C . ASP B 1 375 ? 1.24 27.953 -4.941 1 77.06 375 ASP B C 1
ATOM 8768 O O . ASP B 1 375 ? 0.626 26.875 -4.891 1 77.06 375 ASP B O 1
ATOM 8772 N N . GLU B 1 376 ? 1.403 28.672 -6.02 1 83 376 GLU B N 1
ATOM 8773 C CA . GLU B 1 376 ? 0.936 28.156 -7.305 1 83 376 GLU B CA 1
ATOM 8774 C C . GLU B 1 376 ? 1.67 26.875 -7.684 1 83 376 GLU B C 1
ATOM 8776 O O . GLU B 1 376 ? 1.054 25.922 -8.164 1 83 376 GLU B O 1
ATOM 8781 N N . LEU B 1 377 ? 2.906 26.906 -7.422 1 90.12 377 LEU B N 1
ATOM 8782 C CA . LEU B 1 377 ? 3.705 25.719 -7.719 1 90.12 377 LEU B CA 1
ATOM 8783 C C . LEU B 1 377 ? 3.332 24.562 -6.793 1 90.12 377 LEU B C 1
ATOM 8785 O O . LEU B 1 377 ? 3.242 23.422 -7.23 1 90.12 377 LEU B O 1
ATOM 8789 N N . MET B 1 378 ? 3.127 24.891 -5.551 1 86.06 378 MET B N 1
ATOM 8790 C CA . MET B 1 378 ? 2.727 23.859 -4.594 1 86.06 378 MET B CA 1
ATOM 8791 C C . MET B 1 378 ? 1.413 23.203 -5.012 1 86.06 378 MET B C 1
ATOM 8793 O O . MET B 1 378 ? 1.271 21.984 -4.938 1 86.06 378 MET B O 1
ATOM 8797 N N . ASN B 1 379 ? 0.508 24.016 -5.422 1 80.88 379 ASN B N 1
ATOM 8798 C CA . ASN B 1 379 ? -0.773 23.5 -5.898 1 80.88 379 ASN B CA 1
ATOM 8799 C C . ASN B 1 379 ? -0.603 22.625 -7.133 1 80.88 379 ASN B C 1
ATOM 8801 O O . ASN B 1 379 ? -1.231 21.578 -7.246 1 80.88 379 ASN B O 1
ATOM 8805 N N . GLU B 1 380 ? 0.186 23.109 -8.039 1 87.75 380 GLU B N 1
ATOM 8806 C CA . GLU B 1 380 ? 0.416 22.359 -9.273 1 87.75 380 GLU B CA 1
ATOM 8807 C C . GLU B 1 380 ? 1.088 21.016 -8.984 1 87.75 380 GLU B C 1
ATOM 8809 O O . GLU B 1 380 ? 0.719 20 -9.57 1 87.75 380 GLU B O 1
ATOM 8814 N N . PHE B 1 381 ? 2.031 21.078 -8.109 1 90.94 381 PHE B N 1
ATOM 8815 C CA . PHE B 1 381 ? 2.732 19.859 -7.742 1 90.94 381 PHE B CA 1
ATOM 8816 C C . PHE B 1 381 ? 1.789 18.875 -7.051 1 90.94 381 PHE B C 1
ATOM 8818 O O . PHE B 1 381 ? 1.712 17.703 -7.434 1 90.94 381 PHE B O 1
ATOM 8825 N N . GLY B 1 382 ? 1.075 19.312 -6.082 1 86.44 382 GLY B N 1
ATOM 8826 C CA . GLY B 1 382 ? 0.271 18.453 -5.227 1 86.44 382 GLY B CA 1
ATOM 8827 C C . GLY B 1 382 ? -0.997 17.953 -5.895 1 86.44 382 GLY B C 1
ATOM 8828 O O . GLY B 1 382 ? -1.401 16.812 -5.703 1 86.44 382 GLY B O 1
ATOM 8829 N N . CYS B 1 383 ? -1.641 18.781 -6.762 1 81.38 383 CYS B N 1
ATOM 8830 C CA . CYS B 1 383 ? -2.984 18.469 -7.23 1 81.38 383 CYS B CA 1
ATOM 8831 C C . CYS B 1 383 ? -2.963 18.016 -8.68 1 81.38 383 CYS B C 1
ATOM 8833 O O . CYS B 1 383 ? -3.967 17.516 -9.195 1 81.38 383 CYS B O 1
ATOM 8835 N N . VAL B 1 384 ? -1.825 18.141 -9.328 1 85.06 384 VAL B N 1
ATOM 8836 C CA . VAL B 1 384 ? -1.767 17.719 -10.727 1 85.06 384 VAL B CA 1
ATOM 8837 C C . VAL B 1 384 ? -0.624 16.734 -10.922 1 85.06 384 VAL B C 1
ATOM 8839 O O . VAL B 1 384 ? -0.859 15.539 -11.141 1 85.06 384 VAL B O 1
ATOM 8842 N N . LEU B 1 385 ? 0.587 17.188 -10.664 1 90.81 385 LEU B N 1
ATOM 8843 C CA . LEU B 1 385 ? 1.754 16.391 -11.039 1 90.81 385 LEU B CA 1
ATOM 8844 C C . LEU B 1 385 ? 1.884 15.172 -10.141 1 90.81 385 LEU B C 1
ATOM 8846 O O . LEU B 1 385 ? 1.917 14.039 -10.625 1 90.81 385 LEU B O 1
ATOM 8850 N N . ASP B 1 386 ? 1.887 15.352 -8.82 1 89.19 386 ASP B N 1
ATOM 8851 C CA . ASP B 1 386 ? 2.082 14.234 -7.902 1 89.19 386 ASP B CA 1
ATOM 8852 C C . ASP B 1 386 ? 0.841 13.352 -7.848 1 89.19 386 ASP B C 1
ATOM 8854 O O . ASP B 1 386 ? 0.949 12.133 -7.695 1 89.19 386 ASP B O 1
ATOM 8858 N N . LEU B 1 387 ? -0.336 13.984 -7.926 1 83.19 387 LEU B N 1
ATOM 8859 C CA . LEU B 1 387 ? -1.578 13.219 -7.859 1 83.19 387 LEU B CA 1
ATOM 8860 C C . LEU B 1 387 ? -1.666 12.227 -9.016 1 83.19 387 LEU B C 1
ATOM 8862 O O . LEU B 1 387 ? -2.105 11.086 -8.828 1 83.19 387 LEU B O 1
ATOM 8866 N N . GLU B 1 388 ? -1.193 12.641 -10.195 1 81.06 388 GLU B N 1
ATOM 8867 C CA . GLU B 1 388 ? -1.284 11.797 -11.383 1 81.06 388 GLU B CA 1
ATOM 8868 C C . GLU B 1 388 ? 0.068 11.18 -11.719 1 81.06 388 GLU B C 1
ATOM 8870 O O . GLU B 1 388 ? 0.233 10.578 -12.789 1 81.06 388 GLU B O 1
ATOM 8875 N N . SER B 1 389 ? 1.022 11.312 -10.852 1 82.38 389 SER B N 1
ATOM 8876 C CA . SER B 1 389 ? 2.363 10.758 -11.008 1 82.38 389 SER B CA 1
ATOM 8877 C C . SER B 1 389 ? 2.986 11.188 -12.328 1 82.38 389 SER B C 1
ATOM 8879 O O . SER B 1 389 ? 3.494 10.352 -13.086 1 82.38 389 SER B O 1
ATOM 8881 N N . ILE B 1 390 ? 2.807 12.43 -12.68 1 87.94 390 ILE B N 1
ATOM 8882 C CA . ILE B 1 390 ? 3.406 13.016 -13.875 1 87.94 390 ILE B CA 1
ATOM 8883 C C . ILE B 1 390 ? 4.859 13.383 -13.594 1 87.94 390 ILE B C 1
ATOM 8885 O O . ILE B 1 390 ? 5.148 14.125 -12.641 1 87.94 390 ILE B O 1
ATOM 8889 N N . LYS B 1 391 ? 5.809 12.906 -14.391 1 89.12 391 LYS B N 1
ATOM 8890 C CA . LYS B 1 391 ? 7.238 13.148 -14.219 1 89.12 391 LYS B CA 1
ATOM 8891 C C . LYS B 1 391 ? 7.887 13.57 -15.531 1 89.12 391 LYS B C 1
ATOM 8893 O O . LYS B 1 391 ? 7.391 13.234 -16.609 1 89.12 391 LYS B O 1
ATOM 8898 N N . LYS B 1 392 ? 8.953 14.219 -15.32 1 91.06 392 LYS B N 1
ATOM 8899 C CA . LYS B 1 392 ? 9.727 14.664 -16.484 1 91.06 392 LYS B CA 1
ATOM 8900 C C . LYS B 1 392 ? 10.172 13.477 -17.328 1 91.06 392 LYS B C 1
ATOM 8902 O O . LYS B 1 392 ? 10.523 12.422 -16.797 1 91.06 392 LYS B O 1
ATOM 8907 N N . ASP B 1 393 ? 10.062 13.547 -18.641 1 79.25 393 ASP B N 1
ATOM 8908 C CA . ASP B 1 393 ? 10.594 12.617 -19.625 1 79.25 393 ASP B CA 1
ATOM 8909 C C . ASP B 1 393 ? 9.789 11.32 -19.656 1 79.25 393 ASP B C 1
ATOM 8911 O O . ASP B 1 393 ? 10.344 10.242 -19.906 1 79.25 393 ASP B O 1
ATOM 8915 N N . THR B 1 394 ? 8.633 11.328 -19.125 1 82.12 394 THR B N 1
ATOM 8916 C CA . THR B 1 394 ? 7.684 10.227 -19.266 1 82.12 394 THR B CA 1
ATOM 8917 C C . THR B 1 394 ? 6.59 10.578 -20.266 1 82.12 394 THR B C 1
ATOM 8919 O O . THR B 1 394 ? 6.488 11.727 -20.703 1 82.12 394 THR B O 1
ATOM 8922 N N . THR B 1 395 ? 5.859 9.602 -20.578 1 79 395 THR B N 1
ATOM 8923 C CA . THR B 1 395 ? 4.77 9.844 -21.516 1 79 395 THR B CA 1
ATOM 8924 C C . THR B 1 395 ? 3.764 10.836 -20.938 1 79 395 THR B C 1
ATOM 8926 O O . THR B 1 395 ? 3.279 11.719 -21.641 1 79 395 THR B O 1
ATOM 8929 N N . GLU B 1 396 ? 3.506 10.672 -19.734 1 82.06 396 GLU B N 1
ATOM 8930 C CA . GLU B 1 396 ? 2.568 11.57 -19.047 1 82.06 396 GLU B CA 1
ATOM 8931 C C . GLU B 1 396 ? 3.135 12.984 -18.938 1 82.06 396 GLU B C 1
ATOM 8933 O O . GLU B 1 396 ? 2.4 13.961 -19.078 1 82.06 396 GLU B O 1
ATOM 8938 N N . GLY B 1 397 ? 4.438 13.031 -18.672 1 89.19 397 GLY B N 1
ATOM 8939 C CA . GLY B 1 397 ? 5.09 14.328 -18.609 1 89.19 397 GLY B CA 1
ATOM 8940 C C . GLY B 1 397 ? 5.055 15.07 -19.938 1 89.19 397 GLY B C 1
ATOM 8941 O O . GLY B 1 397 ? 4.812 16.281 -19.969 1 89.19 397 GLY B O 1
ATOM 8942 N N . ASN B 1 398 ? 5.219 14.312 -20.984 1 87.94 398 ASN B N 1
ATOM 8943 C CA . ASN B 1 398 ? 5.176 14.93 -22.297 1 87.94 398 ASN B CA 1
ATOM 8944 C C . ASN B 1 398 ? 3.764 15.375 -22.672 1 87.94 398 ASN B C 1
ATOM 8946 O O . ASN B 1 398 ? 3.584 16.406 -23.312 1 87.94 398 ASN B O 1
ATOM 8950 N N . ARG B 1 399 ? 2.887 14.57 -22.312 1 86.06 399 ARG B N 1
ATOM 8951 C CA . ARG B 1 399 ? 1.497 14.961 -22.531 1 86.06 399 ARG B CA 1
ATOM 8952 C C . ARG B 1 399 ? 1.156 16.234 -21.766 1 86.06 399 ARG B C 1
ATOM 8954 O O . ARG B 1 399 ? 0.456 17.109 -22.281 1 86.06 399 ARG B O 1
ATOM 8961 N N . TYR B 1 400 ? 1.619 16.297 -20.516 1 90.38 400 TYR B N 1
ATOM 8962 C CA . TYR B 1 400 ? 1.444 17.5 -19.688 1 90.38 400 TYR B CA 1
ATOM 8963 C C . TYR B 1 400 ? 2.059 18.719 -20.359 1 90.38 400 TYR B C 1
ATOM 8965 O O . TYR B 1 400 ? 1.453 19.781 -20.391 1 90.38 400 TYR B O 1
ATOM 8973 N N . ALA B 1 401 ? 3.252 18.531 -20.969 1 91.56 401 ALA B N 1
ATOM 8974 C CA . ALA B 1 401 ? 3.986 19.625 -21.578 1 91.56 401 ALA B CA 1
ATOM 8975 C C . ALA B 1 401 ? 3.316 20.078 -22.875 1 91.56 401 ALA B C 1
ATOM 8977 O O . ALA B 1 401 ? 3.301 21.281 -23.188 1 91.56 401 ALA B O 1
ATOM 8978 N N . ARG B 1 402 ? 2.85 19.156 -23.641 1 84.81 402 ARG B N 1
ATOM 8979 C CA . ARG B 1 402 ? 2.273 19.469 -24.953 1 84.81 402 ARG B CA 1
ATOM 8980 C C . ARG B 1 402 ? 0.925 20.156 -24.812 1 84.81 402 ARG B C 1
ATOM 8982 O O . ARG B 1 402 ? 0.502 20.906 -25.703 1 84.81 402 ARG B O 1
ATOM 8989 N N . GLY B 1 403 ? 0.447 20.016 -23.75 1 75.06 403 GLY B N 1
ATOM 8990 C CA . GLY B 1 403 ? -0.636 20.953 -23.5 1 75.06 403 GLY B CA 1
ATOM 8991 C C . GLY B 1 403 ? -2.002 20.297 -23.484 1 75.06 403 GLY B C 1
ATOM 8992 O O . GLY B 1 403 ? -2.146 19.141 -23.906 1 75.06 403 GLY B O 1
ATOM 8993 N N . GLY B 1 404 ? -2.99 20.656 -22.844 1 67.88 404 GLY B N 1
ATOM 8994 C CA . GLY B 1 404 ? -4.414 20.375 -22.734 1 67.88 404 GLY B CA 1
ATOM 8995 C C . GLY B 1 404 ? -5.176 21.5 -22.047 1 67.88 404 GLY B C 1
ATOM 8996 O O . GLY B 1 404 ? -4.594 22.516 -21.672 1 67.88 404 GLY B O 1
ATOM 8997 N N . SER B 1 405 ? -6.418 21.484 -22.172 1 75.25 405 SER B N 1
ATOM 8998 C CA . SER B 1 405 ? -7.281 22.438 -21.484 1 75.25 405 SER B CA 1
ATOM 8999 C C . SER B 1 405 ? -7.023 22.422 -19.984 1 75.25 405 SER B C 1
ATOM 9001 O O . SER B 1 405 ? -6.832 21.359 -19.391 1 75.25 405 SER B O 1
ATOM 9003 N N . ARG B 1 406 ? -6.68 23.672 -19.438 1 78.75 406 ARG B N 1
ATOM 9004 C CA . ARG B 1 406 ? -6.406 23.766 -18 1 78.75 406 ARG B CA 1
ATOM 9005 C C . ARG B 1 406 ? -7.578 24.406 -17.266 1 78.75 406 ARG B C 1
ATOM 9007 O O . ARG B 1 406 ? -8.219 25.328 -17.797 1 78.75 406 ARG B O 1
ATOM 9014 N N . GLU B 1 407 ? -7.891 23.938 -16.234 1 68.44 407 GLU B N 1
ATOM 9015 C CA . GLU B 1 407 ? -8.945 24.484 -15.391 1 68.44 407 GLU B CA 1
ATOM 9016 C C . GLU B 1 407 ? -8.469 25.75 -14.672 1 68.44 407 GLU B C 1
ATOM 9018 O O . GLU B 1 407 ? -7.266 25.984 -14.562 1 68.44 407 GLU B O 1
ATOM 9023 N N . LEU B 1 408 ? -9.359 26.469 -14.125 1 63.06 408 LEU B N 1
ATOM 9024 C CA . LEU B 1 408 ? -9.086 27.781 -13.523 1 63.06 408 LEU B CA 1
ATOM 9025 C C . LEU B 1 408 ? -8.258 27.625 -12.258 1 63.06 408 LEU B C 1
ATOM 9027 O O . LEU B 1 408 ? -7.531 28.547 -11.875 1 63.06 408 LEU B O 1
ATOM 9031 N N . TRP B 1 409 ? -8.367 26.547 -11.586 1 64.94 409 TRP B N 1
ATOM 9032 C CA . TRP B 1 409 ? -7.672 26.375 -10.312 1 64.94 409 TRP B CA 1
ATOM 9033 C C . TRP B 1 409 ? -6.219 25.969 -10.531 1 64.94 409 TRP B C 1
ATOM 9035 O O . TRP B 1 409 ? -5.398 26.062 -9.617 1 64.94 409 TRP B O 1
ATOM 9045 N N . GLN B 1 410 ? -5.879 25.625 -11.773 1 77.94 410 GLN B N 1
ATOM 9046 C CA . GLN B 1 410 ? -4.516 25.219 -12.094 1 77.94 410 GLN B CA 1
ATOM 9047 C C . GLN B 1 410 ? -3.639 26.438 -12.406 1 77.94 410 GLN B C 1
ATOM 9049 O O . GLN B 1 410 ? -4.148 27.5 -12.75 1 77.94 410 GLN B O 1
ATOM 9054 N N . MET B 1 411 ? -2.377 26.266 -12.234 1 84.38 411 MET B N 1
ATOM 9055 C CA . MET B 1 411 ? -1.413 27.312 -12.562 1 84.38 411 MET B CA 1
ATOM 9056 C C . MET B 1 411 ? -1.53 27.719 -14.023 1 84.38 411 MET B C 1
ATOM 9058 O O . MET B 1 411 ? -1.722 26.875 -14.898 1 84.38 411 MET B O 1
ATOM 9062 N N . VAL B 1 412 ? -1.507 29.031 -14.227 1 84.25 412 VAL B N 1
ATOM 9063 C CA . VAL B 1 412 ? -1.589 29.547 -15.594 1 84.25 412 VAL B CA 1
ATOM 9064 C C . VAL B 1 412 ? -0.263 29.312 -16.312 1 84.25 412 VAL B C 1
ATOM 9066 O O . VAL B 1 412 ? 0.738 29.969 -16.016 1 84.25 412 VAL B O 1
ATOM 9069 N N . LEU B 1 413 ? -0.258 28.328 -17.188 1 91.94 413 LEU B N 1
ATOM 9070 C CA . LEU B 1 413 ? 0.904 27.953 -17.984 1 91.94 413 LEU B CA 1
ATOM 9071 C C . LEU B 1 413 ? 0.565 27.953 -19.469 1 91.94 413 LEU B C 1
ATOM 9073 O O . LEU B 1 413 ? 0.295 26.891 -20.047 1 91.94 413 LEU B O 1
ATOM 9077 N N . PRO B 1 414 ? 0.661 29.062 -20.094 1 88.31 414 PRO B N 1
ATOM 9078 C CA . PRO B 1 414 ? 0.096 29.25 -21.422 1 88.31 414 PRO B CA 1
ATOM 9079 C C . PRO B 1 414 ? 0.863 28.469 -22.5 1 88.31 414 PRO B C 1
ATOM 9081 O O . PRO B 1 414 ? 0.27 28.016 -23.484 1 88.31 414 PRO B O 1
ATOM 9084 N N . THR B 1 415 ? 2.131 28.281 -22.344 1 91.62 415 THR B N 1
ATOM 9085 C CA . THR B 1 415 ? 2.904 27.672 -23.422 1 91.62 415 THR B CA 1
ATOM 9086 C C . THR B 1 415 ? 3.572 26.375 -22.938 1 91.62 415 THR B C 1
ATOM 9088 O O . THR B 1 415 ? 3.623 26.125 -21.734 1 91.62 415 THR B O 1
ATOM 9091 N N . GLU B 1 416 ? 4.051 25.641 -23.906 1 93.31 416 GLU B N 1
ATOM 9092 C CA . GLU B 1 416 ? 4.773 24.406 -23.609 1 93.31 416 GLU B CA 1
ATOM 9093 C C . GLU B 1 416 ? 6.039 24.688 -22.797 1 93.31 416 GLU B C 1
ATOM 9095 O O . GLU B 1 416 ? 6.41 23.906 -21.922 1 93.31 416 GLU B O 1
ATOM 9100 N N . ALA B 1 417 ? 6.676 25.797 -23.109 1 93.81 417 ALA B N 1
ATOM 9101 C CA . ALA B 1 417 ? 7.898 26.156 -22.391 1 93.81 417 ALA B CA 1
ATOM 9102 C C . ALA B 1 417 ? 7.625 26.359 -20.906 1 93.81 417 ALA B C 1
ATOM 9104 O O . ALA B 1 417 ? 8.414 25.938 -20.062 1 93.81 417 ALA B O 1
ATOM 9105 N N . HIS B 1 418 ? 6.555 27.031 -20.625 1 95.19 418 HIS B N 1
ATOM 9106 C CA . HIS B 1 418 ? 6.164 27.219 -19.234 1 95.19 418 HIS B CA 1
ATOM 9107 C C . HIS B 1 418 ? 6.031 25.891 -18.5 1 95.19 418 HIS B C 1
ATOM 9109 O O . HIS B 1 418 ? 6.547 25.719 -17.391 1 95.19 418 HIS B O 1
ATOM 9115 N N . ARG B 1 419 ? 5.32 24.984 -19.188 1 95.12 419 ARG B N 1
ATOM 9116 C CA . ARG B 1 419 ? 5.008 23.703 -18.578 1 95.12 419 ARG B CA 1
ATOM 9117 C C . ARG B 1 419 ? 6.266 22.859 -18.422 1 95.12 419 ARG B C 1
ATOM 9119 O O . ARG B 1 419 ? 6.406 22.125 -17.438 1 95.12 419 ARG B O 1
ATOM 9126 N N . ARG B 1 420 ? 7.109 22.938 -19.312 1 95.5 420 ARG B N 1
ATOM 9127 C CA . ARG B 1 420 ? 8.359 22.188 -19.219 1 95.5 420 ARG B CA 1
ATOM 9128 C C . ARG B 1 420 ? 9.234 22.719 -18.094 1 95.5 420 ARG B C 1
ATOM 9130 O O . ARG B 1 420 ? 9.93 21.969 -17.422 1 95.5 420 ARG B O 1
ATOM 9137 N N . VAL B 1 421 ? 9.234 24.031 -17.906 1 95.75 421 VAL B N 1
ATOM 9138 C CA . VAL B 1 421 ? 9.992 24.609 -16.797 1 95.75 421 VAL B CA 1
ATOM 9139 C C . VAL B 1 421 ? 9.438 24.109 -15.469 1 95.75 421 VAL B C 1
ATOM 9141 O O . VAL B 1 421 ? 10.195 23.812 -14.547 1 95.75 421 VAL B O 1
ATOM 9144 N N . VAL B 1 422 ? 8.109 24.047 -15.359 1 95.81 422 VAL B N 1
ATOM 9145 C CA . VAL B 1 422 ? 7.477 23.562 -14.141 1 95.81 422 VAL B CA 1
ATOM 9146 C C . VAL B 1 422 ? 7.902 22.109 -13.891 1 95.81 422 VAL B C 1
ATOM 9148 O O . VAL B 1 422 ? 8.18 21.734 -12.75 1 95.81 422 VAL B O 1
ATOM 9151 N N . LEU B 1 423 ? 7.961 21.312 -14.938 1 95.69 423 LEU B N 1
ATOM 9152 C CA . LEU B 1 423 ? 8.398 19.922 -14.82 1 95.69 423 LEU B CA 1
ATOM 9153 C C . LEU B 1 423 ? 9.844 19.844 -14.344 1 95.69 423 LEU B C 1
ATOM 9155 O O . LEU B 1 423 ? 10.211 18.953 -13.578 1 95.69 423 LEU B O 1
ATOM 9159 N N . GLU B 1 424 ? 10.648 20.812 -14.844 1 96.12 424 GLU B N 1
ATOM 9160 C CA . GLU B 1 424 ? 12.047 20.859 -14.406 1 96.12 424 GLU B CA 1
ATOM 9161 C C . GLU B 1 424 ? 12.148 21.172 -12.922 1 96.12 424 GLU B C 1
ATOM 9163 O O . GLU B 1 424 ? 12.945 20.562 -12.203 1 96.12 424 GLU B O 1
ATOM 9168 N N . ILE B 1 425 ? 11.375 22.141 -12.484 1 96.5 425 ILE B N 1
ATOM 9169 C CA . ILE B 1 425 ? 11.375 22.5 -11.07 1 96.5 425 ILE B CA 1
ATOM 9170 C C . ILE B 1 425 ? 10.906 21.297 -10.234 1 96.5 425 ILE B C 1
ATOM 9172 O O . ILE B 1 425 ? 11.492 20.984 -9.203 1 96.5 425 ILE B O 1
ATOM 9176 N N . HIS B 1 426 ? 9.852 20.719 -10.688 1 96.75 426 HIS B N 1
ATOM 9177 C CA . HIS B 1 426 ? 9.281 19.562 -10 1 96.75 426 HIS B CA 1
ATOM 9178 C C . HIS B 1 426 ? 10.289 18.422 -9.914 1 96.75 426 HIS B C 1
ATOM 9180 O O . HIS B 1 426 ? 10.344 17.703 -8.906 1 96.75 426 HIS B O 1
ATOM 9186 N N . ASP B 1 427 ? 11.023 18.172 -11.008 1 94.94 427 ASP B N 1
ATOM 9187 C CA . ASP B 1 427 ? 12.016 17.109 -11.039 1 94.94 427 ASP B CA 1
ATOM 9188 C C . ASP B 1 427 ? 13.109 17.344 -9.992 1 94.94 427 ASP B C 1
ATOM 9190 O O . ASP B 1 427 ? 13.531 16.406 -9.312 1 94.94 427 ASP B O 1
ATOM 9194 N N . ILE B 1 428 ? 13.586 18.547 -9.891 1 93.94 428 ILE B N 1
ATOM 9195 C CA . ILE B 1 428 ? 14.609 18.875 -8.906 1 93.94 428 ILE B CA 1
ATOM 9196 C C . ILE B 1 428 ? 14.023 18.75 -7.5 1 93.94 428 ILE B C 1
ATOM 9198 O O . ILE B 1 428 ? 14.688 18.25 -6.59 1 93.94 428 ILE B O 1
ATOM 9202 N N . TYR B 1 429 ? 12.789 19.25 -7.348 1 94.69 429 TYR B N 1
ATOM 9203 C CA . TYR B 1 429 ? 12.07 19.141 -6.082 1 94.69 429 TYR B CA 1
ATOM 9204 C C . TYR B 1 429 ? 11.984 17.688 -5.633 1 94.69 429 TYR B C 1
ATOM 9206 O O . TYR B 1 429 ? 12.289 17.375 -4.48 1 94.69 429 TYR B O 1
ATOM 9214 N N . ARG B 1 430 ? 11.648 16.781 -6.496 1 92.56 430 ARG B N 1
ATOM 9215 C CA . ARG B 1 430 ? 11.547 15.359 -6.199 1 92.56 430 ARG B CA 1
ATOM 9216 C C . ARG B 1 430 ? 12.906 14.766 -5.863 1 92.56 430 ARG B C 1
ATOM 9218 O O . ARG B 1 430 ? 13.016 13.898 -4.988 1 92.56 430 ARG B O 1
ATOM 9225 N N . ALA B 1 431 ? 13.898 15.172 -6.594 1 88.56 431 ALA B N 1
ATOM 9226 C CA . ALA B 1 431 ? 15.25 14.68 -6.348 1 88.56 431 ALA B CA 1
ATOM 9227 C C . ALA B 1 431 ? 15.734 15.062 -4.953 1 88.56 431 ALA B C 1
ATOM 9229 O O . ALA B 1 431 ? 16.406 14.281 -4.277 1 88.56 431 ALA B O 1
ATOM 9230 N N . LEU B 1 432 ? 15.398 16.25 -4.551 1 87.06 432 LEU B N 1
ATOM 9231 C CA . LEU B 1 432 ? 15.75 16.719 -3.211 1 87.06 432 LEU B CA 1
ATOM 9232 C C . LEU B 1 432 ? 15.078 15.852 -2.148 1 87.06 432 LEU B C 1
ATOM 9234 O O . LEU B 1 432 ? 15.703 15.492 -1.145 1 87.06 432 LEU B O 1
ATOM 9238 N N . LEU B 1 433 ? 13.836 15.555 -2.387 1 87.25 433 LEU B N 1
ATOM 9239 C CA . LEU B 1 433 ? 13.102 14.695 -1.465 1 87.25 433 LEU B CA 1
ATOM 9240 C C . LEU B 1 433 ? 13.727 13.305 -1.402 1 87.25 433 LEU B C 1
ATOM 9242 O O . LEU B 1 433 ? 13.891 12.742 -0.318 1 87.25 433 LEU B O 1
ATOM 9246 N N . ARG B 1 434 ? 14.07 12.734 -2.541 1 81.62 434 ARG B N 1
ATOM 9247 C CA . ARG B 1 434 ? 14.617 11.383 -2.645 1 81.62 434 ARG B CA 1
ATOM 9248 C C . ARG B 1 434 ? 15.969 11.289 -1.938 1 81.62 434 ARG B C 1
ATOM 9250 O O . ARG B 1 434 ? 16.266 10.273 -1.297 1 81.62 434 ARG B O 1
ATOM 9257 N N . THR B 1 435 ? 16.734 12.297 -2.172 1 75.94 435 THR B N 1
ATOM 9258 C CA . THR B 1 435 ? 18.047 12.312 -1.559 1 75.94 435 THR B CA 1
ATOM 9259 C C . THR B 1 435 ? 17.953 12.219 -0.04 1 75.94 435 THR B C 1
ATOM 9261 O O . THR B 1 435 ? 18.781 11.578 0.606 1 75.94 435 THR B O 1
ATOM 9264 N N . GLU B 1 436 ? 16.844 12.727 0.406 1 69.81 436 GLU B N 1
ATOM 9265 C CA . GLU B 1 436 ? 16.641 12.711 1.853 1 69.81 436 GLU B CA 1
ATOM 9266 C C . GLU B 1 436 ? 15.75 11.547 2.273 1 69.81 436 GLU B C 1
ATOM 9268 O O . GLU B 1 436 ? 15.406 11.406 3.451 1 69.81 436 GLU B O 1
ATOM 9273 N N . GLN B 1 437 ? 15.344 10.703 1.317 1 73.75 437 GLN B N 1
ATOM 9274 C CA . GLN B 1 437 ? 14.445 9.578 1.537 1 73.75 437 GLN B CA 1
ATOM 9275 C C . GLN B 1 437 ? 13.172 10.016 2.25 1 73.75 437 GLN B C 1
ATOM 9277 O O . GLN B 1 437 ? 12.766 9.406 3.242 1 73.75 437 GLN B O 1
ATOM 9282 N N . MET B 1 438 ? 12.688 11.133 1.751 1 80.12 438 MET B N 1
ATOM 9283 C CA . MET B 1 438 ? 11.469 11.688 2.334 1 80.12 438 MET B CA 1
ATOM 9284 C C . MET B 1 438 ? 10.344 11.727 1.304 1 80.12 438 MET B C 1
ATOM 9286 O O . MET B 1 438 ? 10.602 11.742 0.099 1 80.12 438 MET B O 1
ATOM 9290 N N . LEU B 1 439 ? 9.125 11.648 1.834 1 86.88 439 LEU B N 1
ATOM 9291 C CA . LEU B 1 439 ? 7.93 11.859 1.023 1 86.88 439 LEU B CA 1
ATOM 9292 C C . LEU B 1 439 ? 7.27 13.195 1.364 1 86.88 439 LEU B C 1
ATOM 9294 O O . LEU B 1 439 ? 7.184 13.57 2.537 1 86.88 439 LEU B O 1
ATOM 9298 N N . SER B 1 440 ? 6.871 13.906 0.386 1 88.81 440 SER B N 1
ATOM 9299 C CA . SER B 1 440 ? 6.105 15.125 0.637 1 88.81 440 SER B CA 1
ATOM 9300 C C . SER B 1 440 ? 4.688 14.805 1.098 1 88.81 440 SER B C 1
ATOM 9302 O O . SER B 1 440 ? 4.23 13.672 0.971 1 88.81 440 SER B O 1
ATOM 9304 N N . MET B 1 441 ? 3.965 15.82 1.6 1 86.5 441 MET B N 1
ATOM 9305 C CA . MET B 1 441 ? 2.574 15.656 2.012 1 86.5 441 MET B CA 1
ATOM 9306 C C . MET B 1 441 ? 1.693 15.289 0.82 1 86.5 441 MET B C 1
ATOM 9308 O O . MET B 1 441 ? 0.811 14.438 0.933 1 86.5 441 MET B O 1
ATOM 9312 N N . ASP B 1 442 ? 2.023 15.938 -0.223 1 88.81 442 ASP B N 1
ATOM 9313 C CA . ASP B 1 442 ? 1.239 15.703 -1.432 1 88.81 442 ASP B CA 1
ATOM 9314 C C . ASP B 1 442 ? 1.453 14.289 -1.961 1 88.81 442 ASP B C 1
ATOM 9316 O O . ASP B 1 442 ? 0.511 13.641 -2.432 1 88.81 442 ASP B O 1
ATOM 9320 N N . GLN B 1 443 ? 2.68 13.906 -1.902 1 90.19 443 GLN B N 1
ATOM 9321 C CA . GLN B 1 443 ? 2.986 12.539 -2.332 1 90.19 443 GLN B CA 1
ATOM 9322 C C . GLN B 1 443 ? 2.305 11.516 -1.432 1 90.19 443 GLN B C 1
ATOM 9324 O O . GLN B 1 443 ? 1.827 10.484 -1.91 1 90.19 443 GLN B O 1
ATOM 9329 N N . MET B 1 444 ? 2.242 11.789 -0.208 1 89.5 444 MET B N 1
ATOM 9330 C CA . MET B 1 444 ? 1.551 10.914 0.729 1 89.5 444 MET B CA 1
ATOM 9331 C C . MET B 1 444 ? 0.066 10.82 0.395 1 89.5 444 MET B C 1
ATOM 9333 O O . MET B 1 444 ? -0.521 9.734 0.442 1 89.5 444 MET B O 1
ATOM 9337 N N . ILE B 1 445 ? -0.514 11.945 0.136 1 89.94 445 ILE B N 1
ATOM 9338 C CA . ILE B 1 445 ? -1.937 11.992 -0.185 1 89.94 445 ILE B CA 1
ATOM 9339 C C . ILE B 1 445 ? -2.197 11.242 -1.485 1 89.94 445 ILE B C 1
ATOM 9341 O O . ILE B 1 445 ? -3.189 10.516 -1.601 1 89.94 445 ILE B O 1
ATOM 9345 N N . ALA B 1 446 ? -1.32 11.438 -2.414 1 90.38 446 ALA B N 1
ATOM 9346 C CA . ALA B 1 446 ? -1.456 10.719 -3.678 1 90.38 446 ALA B CA 1
ATOM 9347 C C . ALA B 1 446 ? -1.386 9.211 -3.461 1 90.38 446 ALA B C 1
ATOM 9349 O O . ALA B 1 446 ? -2.186 8.461 -4.023 1 90.38 446 ALA B O 1
ATOM 9350 N N . ASP B 1 447 ? -0.382 8.789 -2.721 1 92.25 447 ASP B N 1
ATOM 9351 C CA . ASP B 1 447 ? -0.226 7.367 -2.418 1 92.25 447 ASP B CA 1
ATOM 9352 C C . ASP B 1 447 ? -1.438 6.832 -1.658 1 92.25 447 ASP B C 1
ATOM 9354 O O . ASP B 1 447 ? -1.877 5.703 -1.896 1 92.25 447 ASP B O 1
ATOM 9358 N N . PHE B 1 448 ? -1.929 7.613 -0.676 1 93.19 448 PHE B N 1
ATOM 9359 C CA . PHE B 1 448 ? -3.096 7.199 0.096 1 93.19 448 PHE B CA 1
ATOM 9360 C C . PHE B 1 448 ? -4.316 7.051 -0.805 1 93.19 448 PHE B C 1
ATOM 9362 O O . PHE B 1 448 ? -5.098 6.109 -0.646 1 93.19 448 PHE B O 1
ATOM 9369 N N . ASP B 1 449 ? -4.492 7.996 -1.689 1 89.44 449 ASP B N 1
ATOM 9370 C CA . ASP B 1 449 ? -5.586 7.922 -2.652 1 89.44 449 ASP B CA 1
ATOM 9371 C C . ASP B 1 449 ? -5.504 6.645 -3.48 1 89.44 449 ASP B C 1
ATOM 9373 O O . ASP B 1 449 ? -6.523 5.996 -3.734 1 89.44 449 ASP B O 1
ATOM 9377 N N . ARG B 1 450 ? -4.324 6.336 -3.879 1 87.75 450 ARG B N 1
ATOM 9378 C CA . ARG B 1 450 ? -4.125 5.098 -4.629 1 87.75 450 ARG B CA 1
ATOM 9379 C C . ARG B 1 450 ? -4.465 3.881 -3.777 1 87.75 450 ARG B C 1
ATOM 9381 O O . ARG B 1 450 ? -5.094 2.936 -4.258 1 87.75 450 ARG B O 1
ATOM 9388 N N . TYR B 1 451 ? -4.059 3.881 -2.555 1 91.31 451 TYR B N 1
ATOM 9389 C CA . TYR B 1 451 ? -4.328 2.781 -1.637 1 91.31 451 TYR B CA 1
ATOM 9390 C C . TYR B 1 451 ? -5.828 2.568 -1.469 1 91.31 451 TYR B C 1
ATOM 9392 O O . TYR B 1 451 ? -6.305 1.432 -1.479 1 91.31 451 TYR B O 1
ATOM 9400 N N . ILE B 1 452 ? -6.523 3.668 -1.339 1 90.62 452 ILE B N 1
ATOM 9401 C CA . ILE B 1 452 ? -7.961 3.598 -1.106 1 90.62 452 ILE B CA 1
ATOM 9402 C C . ILE B 1 452 ? -8.656 3.049 -2.35 1 90.62 452 ILE B C 1
ATOM 9404 O O . ILE B 1 452 ? -9.781 2.541 -2.266 1 90.62 452 ILE B O 1
ATOM 9408 N N . GLY B 1 453 ? -8.039 3.062 -3.473 1 85.19 453 GLY B N 1
ATOM 9409 C CA . GLY B 1 453 ? -8.594 2.52 -4.703 1 85.19 453 GLY B CA 1
ATOM 9410 C C . GLY B 1 453 ? -8.234 1.062 -4.926 1 85.19 453 GLY B C 1
ATOM 9411 O O . GLY B 1 453 ? -8.672 0.451 -5.902 1 85.19 453 GLY B O 1
ATOM 9412 N N . THR B 1 454 ? -7.492 0.504 -4.043 1 89.12 454 THR B N 1
ATOM 9413 C CA . THR B 1 454 ? -7.051 -0.878 -4.191 1 89.12 454 THR B CA 1
ATOM 9414 C C . THR B 1 454 ? -8.164 -1.847 -3.818 1 89.12 454 THR B C 1
ATOM 9416 O O . THR B 1 454 ? -9.156 -1.45 -3.203 1 89.12 454 THR B O 1
ATOM 9419 N N . HIS B 1 455 ? -8.016 -3.084 -4.238 1 88.25 455 HIS B N 1
ATOM 9420 C CA . HIS B 1 455 ? -8.906 -4.152 -3.809 1 88.25 455 HIS B CA 1
ATOM 9421 C C . HIS B 1 455 ? -8.719 -4.477 -2.33 1 88.25 455 HIS B C 1
ATOM 9423 O O . HIS B 1 455 ? -9.656 -4.891 -1.653 1 88.25 455 HIS B O 1
ATOM 9429 N N . GLU B 1 456 ? -7.512 -4.25 -1.852 1 87.69 456 GLU B N 1
ATOM 9430 C CA . GLU B 1 456 ? -7.242 -4.402 -0.424 1 87.69 456 GLU B CA 1
ATOM 9431 C C . GLU B 1 456 ? -8.18 -3.533 0.409 1 87.69 456 GLU B C 1
ATOM 9433 O O . GLU B 1 456 ? -8.828 -4.023 1.337 1 87.69 456 GLU B O 1
ATOM 9438 N N . TRP B 1 457 ? -8.227 -2.291 0.098 1 89.19 457 TRP B N 1
ATOM 9439 C CA . TRP B 1 457 ? -9.117 -1.388 0.816 1 89.19 457 TRP B CA 1
ATOM 9440 C C . TRP B 1 457 ? -10.578 -1.787 0.611 1 89.19 457 TRP B C 1
ATOM 9442 O O . TRP B 1 457 ? -11.383 -1.716 1.541 1 89.19 457 TRP B O 1
ATOM 9452 N N . GLY B 1 458 ? -10.883 -2.145 -0.603 1 85.31 458 GLY B N 1
ATOM 9453 C CA . GLY B 1 458 ? -12.242 -2.598 -0.863 1 85.31 458 GLY B CA 1
ATOM 9454 C C . GLY B 1 458 ? -12.68 -3.719 0.059 1 85.31 458 GLY B C 1
ATOM 9455 O O . GLY B 1 458 ? -13.844 -3.771 0.47 1 85.31 458 GLY B O 1
ATOM 9456 N N . ALA B 1 459 ? -11.75 -4.555 0.35 1 83.56 459 ALA B N 1
ATOM 9457 C CA . ALA B 1 459 ? -12.047 -5.691 1.221 1 83.56 459 ALA B CA 1
ATOM 9458 C C . ALA B 1 459 ? -12.055 -5.27 2.688 1 83.56 459 ALA B C 1
ATOM 9460 O O . ALA B 1 459 ? -12.781 -5.848 3.5 1 83.56 459 ALA B O 1
ATOM 9461 N N . LEU B 1 460 ? -11.312 -4.242 3.082 1 87.06 460 LEU B N 1
ATOM 9462 C CA . LEU B 1 460 ? -11.117 -3.877 4.48 1 87.06 460 LEU B CA 1
ATOM 9463 C C . LEU B 1 460 ? -11.984 -2.68 4.859 1 87.06 460 LEU B C 1
ATOM 9465 O O . LEU B 1 460 ? -12.148 -2.373 6.043 1 87.06 460 LEU B O 1
ATOM 9469 N N . ARG B 1 461 ? -12.609 -2.049 3.916 1 88.62 461 ARG B N 1
ATOM 9470 C CA . ARG B 1 461 ? -13.273 -0.768 4.129 1 88.62 461 ARG B CA 1
ATOM 9471 C C . ARG B 1 461 ? -14.422 -0.903 5.125 1 88.62 461 ARG B C 1
ATOM 9473 O O . ARG B 1 461 ? -14.703 0.027 5.883 1 88.62 461 ARG B O 1
ATOM 9480 N N . GLU B 1 462 ? -15.086 -2.068 5.172 1 87.62 462 GLU B N 1
ATOM 9481 C CA . GLU B 1 462 ? -16.188 -2.248 6.121 1 87.62 462 GLU B CA 1
ATOM 9482 C C . GLU B 1 462 ? -15.656 -2.359 7.551 1 87.62 462 GLU B C 1
ATOM 9484 O O . GLU B 1 462 ? -16.375 -2.037 8.508 1 87.62 462 GLU B O 1
ATOM 9489 N N . ARG B 1 463 ? -14.43 -2.736 7.672 1 85.88 463 ARG B N 1
ATOM 9490 C CA . ARG B 1 463 ? -13.797 -2.834 8.984 1 85.88 463 ARG B CA 1
ATOM 9491 C C . ARG B 1 463 ? -13.07 -1.541 9.344 1 85.88 463 ARG B C 1
ATOM 9493 O O . ARG B 1 463 ? -13.227 -1.022 10.445 1 85.88 463 ARG B O 1
ATOM 9500 N N . ASP B 1 464 ? -12.289 -1.024 8.375 1 89.5 464 ASP B N 1
ATOM 9501 C CA . ASP B 1 464 ? -11.336 0.043 8.672 1 89.5 464 ASP B CA 1
ATOM 9502 C C . ASP B 1 464 ? -11.93 1.412 8.336 1 89.5 464 ASP B C 1
ATOM 9504 O O . ASP B 1 464 ? -11.414 2.439 8.781 1 89.5 464 ASP B O 1
ATOM 9508 N N . GLY B 1 465 ? -13.016 1.443 7.582 1 94.06 465 GLY B N 1
ATOM 9509 C CA . GLY B 1 465 ? -13.633 2.709 7.219 1 94.06 465 GLY B CA 1
ATOM 9510 C C . GLY B 1 465 ? -14.453 3.316 8.344 1 94.06 465 GLY B C 1
ATOM 9511 O O . GLY B 1 465 ? -14.406 2.842 9.484 1 94.06 465 GLY B O 1
ATOM 9512 N N . PHE B 1 466 ? -15.203 4.422 8.016 1 95.88 466 PHE B N 1
ATOM 9513 C CA . PHE B 1 466 ? -15.93 5.152 9.039 1 95.88 466 PHE B CA 1
ATOM 9514 C C . PHE B 1 466 ? -17.406 5.289 8.664 1 95.88 466 PHE B C 1
ATOM 9516 O O . PHE B 1 466 ? -17.75 5.277 7.48 1 95.88 466 PHE B O 1
ATOM 9523 N N . ASP B 1 467 ? -18.234 5.363 9.68 1 95.56 467 ASP B N 1
ATOM 9524 C CA . ASP B 1 467 ? -19.656 5.59 9.469 1 95.56 467 ASP B CA 1
ATOM 9525 C C . ASP B 1 467 ? -19.984 7.082 9.43 1 95.56 467 ASP B C 1
ATOM 9527 O O . ASP B 1 467 ? -20.969 7.496 8.812 1 95.56 467 ASP B O 1
ATOM 9531 N N . LEU B 1 468 ? -19.203 7.848 10.086 1 96.44 468 LEU B N 1
ATOM 9532 C CA . LEU B 1 468 ? -19.344 9.297 10.156 1 96.44 468 LEU B CA 1
ATOM 9533 C C . LEU B 1 468 ? -17.984 9.977 10.188 1 96.44 468 LEU B C 1
ATOM 9535 O O . LEU B 1 468 ? -17.062 9.516 10.883 1 96.44 468 LEU B O 1
ATOM 9539 N N . VAL B 1 469 ? -17.844 11.055 9.367 1 96.69 469 VAL B N 1
ATOM 9540 C CA . VAL B 1 469 ? -16.562 11.766 9.32 1 96.69 469 VAL B CA 1
ATOM 9541 C C . VAL B 1 469 ? -16.781 13.25 9.586 1 96.69 469 VAL B C 1
ATOM 9543 O O . VAL B 1 469 ? -17.594 13.898 8.914 1 96.69 469 VAL B O 1
ATOM 9546 N N . PHE B 1 470 ? -16.141 13.781 10.617 1 97.44 470 PHE B N 1
ATOM 9547 C CA . PHE B 1 470 ? -16.109 15.203 10.93 1 97.44 470 PHE B CA 1
ATOM 9548 C C . PHE B 1 470 ? -14.82 15.836 10.406 1 97.44 470 PHE B C 1
ATOM 9550 O O . PHE B 1 470 ? -13.727 15.312 10.633 1 97.44 470 PHE B O 1
ATOM 9557 N N . VAL B 1 471 ? -14.938 16.875 9.648 1 94.75 471 VAL B N 1
ATOM 9558 C CA . VAL B 1 471 ? -13.766 17.609 9.18 1 94.75 471 VAL B CA 1
ATOM 9559 C C . VAL B 1 471 ? -13.828 19.062 9.672 1 94.75 471 VAL B C 1
ATOM 9561 O O . VAL B 1 471 ? -14.633 19.859 9.172 1 94.75 471 VAL B O 1
ATOM 9564 N N . ASP B 1 472 ? -13 19.344 10.641 1 92.94 472 ASP B N 1
ATOM 9565 C CA . ASP B 1 472 ? -12.898 20.703 11.133 1 92.94 472 ASP B CA 1
ATOM 9566 C C . ASP B 1 472 ? -11.859 21.5 10.344 1 92.94 472 ASP B C 1
ATOM 9568 O O . ASP B 1 472 ? -10.938 20.922 9.766 1 92.94 472 ASP B O 1
ATOM 9572 N N . GLU B 1 473 ? -12.031 22.812 10.203 1 88.12 473 GLU B N 1
ATOM 9573 C CA . GLU B 1 473 ? -11.164 23.719 9.438 1 88.12 473 GLU B CA 1
ATOM 9574 C C . GLU B 1 473 ? -10.961 23.219 8.016 1 88.12 473 GLU B C 1
ATOM 9576 O O . GLU B 1 473 ? -9.828 23.094 7.551 1 88.12 473 GLU B O 1
ATOM 9581 N N . TYR B 1 474 ? -12.047 22.906 7.359 1 87.56 474 TYR B N 1
ATOM 9582 C CA . TYR B 1 474 ? -12.102 22.297 6.031 1 87.56 474 TYR B CA 1
ATOM 9583 C C . TYR B 1 474 ? -11.422 23.203 5.004 1 87.56 474 TYR B C 1
ATOM 9585 O O . TYR B 1 474 ? -10.914 22.719 3.988 1 87.56 474 TYR B O 1
ATOM 9593 N N . HIS B 1 475 ? -11.367 24.547 5.246 1 81.75 475 HIS B N 1
ATOM 9594 C CA . HIS B 1 475 ? -10.812 25.484 4.285 1 81.75 475 HIS B CA 1
ATOM 9595 C C . HIS B 1 475 ? -9.305 25.312 4.148 1 81.75 475 HIS B C 1
ATOM 9597 O O . HIS B 1 475 ? -8.695 25.859 3.229 1 81.75 475 HIS B O 1
ATOM 9603 N N . TYR B 1 476 ? -8.719 24.484 5 1 80.31 476 TYR B N 1
ATOM 9604 C CA . TYR B 1 476 ? -7.285 24.234 4.918 1 80.31 476 TYR B CA 1
ATOM 9605 C C . TYR B 1 476 ? -7.004 22.984 4.098 1 80.31 476 TYR B C 1
ATOM 9607 O O . TYR B 1 476 ? -5.852 22.688 3.764 1 80.31 476 TYR B O 1
ATOM 9615 N N . PHE B 1 477 ? -7.934 22.219 3.689 1 82.19 477 PHE B N 1
ATOM 9616 C CA . PHE B 1 477 ? -7.75 21 2.908 1 82.19 477 PHE B CA 1
ATOM 9617 C C . PHE B 1 477 ? -7.594 21.328 1.428 1 82.19 477 PHE B C 1
ATOM 9619 O O . PHE B 1 477 ? -8.312 22.172 0.894 1 82.19 477 PHE B O 1
ATOM 9626 N N . THR B 1 478 ? -6.613 20.734 0.819 1 79.62 478 THR B N 1
ATOM 9627 C CA . THR B 1 478 ? -6.441 20.875 -0.623 1 79.62 478 THR B CA 1
ATOM 9628 C C . THR B 1 478 ? -7.531 20.125 -1.374 1 79.62 478 THR B C 1
ATOM 9630 O O . THR B 1 478 ? -8.281 19.344 -0.776 1 79.62 478 THR B O 1
ATOM 9633 N N . ARG B 1 479 ? -7.559 20.375 -2.6 1 77.44 479 ARG B N 1
ATOM 9634 C CA . ARG B 1 479 ? -8.523 19.656 -3.438 1 77.44 479 ARG B CA 1
ATOM 9635 C C . ARG B 1 479 ? -8.273 18.156 -3.395 1 77.44 479 ARG B C 1
ATOM 9637 O O . ARG B 1 479 ? -9.219 17.359 -3.305 1 77.44 479 ARG B O 1
ATOM 9644 N N . ALA B 1 480 ? -6.996 17.781 -3.539 1 81.44 480 ALA B N 1
ATOM 9645 C CA . ALA B 1 480 ? -6.656 16.359 -3.502 1 81.44 480 ALA B CA 1
ATOM 9646 C C . ALA B 1 480 ? -7.105 15.727 -2.193 1 81.44 480 ALA B C 1
ATOM 9648 O O . ALA B 1 480 ? -7.609 14.602 -2.186 1 81.44 480 ALA B O 1
ATOM 9649 N N . GLU B 1 481 ? -6.969 16.422 -1.084 1 86.25 481 GLU B N 1
ATOM 9650 C CA . GLU B 1 481 ? -7.379 15.922 0.224 1 86.25 481 GLU B CA 1
ATOM 9651 C C . GLU B 1 481 ? -8.898 15.797 0.316 1 86.25 481 GLU B C 1
ATOM 9653 O O . GLU B 1 481 ? -9.414 14.797 0.821 1 86.25 481 GLU B O 1
ATOM 9658 N N . ALA B 1 482 ? -9.578 16.75 -0.158 1 84.06 482 ALA B N 1
ATOM 9659 C CA . ALA B 1 482 ? -11.039 16.766 -0.116 1 84.06 482 ALA B CA 1
ATOM 9660 C C . ALA B 1 482 ? -11.617 15.617 -0.933 1 84.06 482 ALA B C 1
ATOM 9662 O O . ALA B 1 482 ? -12.609 15.008 -0.532 1 84.06 482 ALA B O 1
ATOM 9663 N N . MET B 1 483 ? -11.023 15.336 -2.025 1 80.56 483 MET B N 1
ATOM 9664 C CA . MET B 1 483 ? -11.539 14.32 -2.941 1 80.56 483 MET B CA 1
ATOM 9665 C C . MET B 1 483 ? -11.336 12.922 -2.363 1 80.56 483 MET B C 1
ATOM 9667 O O . MET B 1 483 ? -12.008 11.977 -2.781 1 80.56 483 MET B O 1
ATOM 9671 N N . LEU B 1 484 ? -10.469 12.836 -1.447 1 87.25 484 LEU B N 1
ATOM 9672 C CA . LEU B 1 484 ? -10.156 11.539 -0.853 1 87.25 484 LEU B CA 1
ATOM 9673 C C . LEU B 1 484 ? -11.156 11.195 0.243 1 87.25 484 LEU B C 1
ATOM 9675 O O . LEU B 1 484 ? -11.328 10.023 0.581 1 87.25 484 LEU B O 1
ATOM 9679 N N . LEU B 1 485 ? -11.914 12.141 0.772 1 90 485 LEU B N 1
ATOM 9680 C CA . LEU B 1 485 ? -12.688 11.977 2 1 90 485 LEU B CA 1
ATOM 9681 C C . LEU B 1 485 ? -13.836 11 1.794 1 90 485 LEU B C 1
ATOM 9683 O O . LEU B 1 485 ? -14.141 10.195 2.68 1 90 485 LEU B O 1
ATOM 9687 N N . HIS B 1 486 ? -14.523 11.008 0.644 1 87.38 486 HIS B N 1
ATOM 9688 C CA . HIS B 1 486 ? -15.688 10.156 0.427 1 87.38 486 HIS B CA 1
ATOM 9689 C C . HIS B 1 486 ? -15.297 8.68 0.378 1 87.38 486 HIS B C 1
ATOM 9691 O O . HIS B 1 486 ? -16.125 7.805 0.613 1 87.38 486 HIS B O 1
ATOM 9697 N N . ASN B 1 487 ? -14.031 8.398 0.103 1 88.62 487 ASN B N 1
ATOM 9698 C CA . ASN B 1 487 ? -13.562 7.023 -0.005 1 88.62 487 ASN B CA 1
ATOM 9699 C C . ASN B 1 487 ? -13.211 6.441 1.362 1 88.62 487 ASN B C 1
ATOM 9701 O O . ASN B 1 487 ? -12.922 5.25 1.479 1 88.62 487 ASN B O 1
ATOM 9705 N N . LEU B 1 488 ? -13.336 7.277 2.422 1 94.12 488 LEU B N 1
ATOM 9706 C CA . LEU B 1 488 ? -12.969 6.832 3.764 1 94.12 488 LEU B CA 1
ATOM 9707 C C . LEU B 1 488 ? -14.141 6.133 4.441 1 94.12 488 LEU B C 1
ATOM 9709 O O . LEU B 1 488 ? -13.977 5.496 5.484 1 94.12 488 LEU B O 1
ATOM 9713 N N . PHE B 1 489 ? -15.336 6.172 3.85 1 93.88 489 PHE B N 1
ATOM 9714 C CA . PHE B 1 489 ? -16.547 5.688 4.488 1 93.88 489 PHE B CA 1
ATOM 9715 C C . PHE B 1 489 ? -16.719 4.191 4.262 1 93.88 489 PHE B C 1
ATOM 9717 O O . PHE B 1 489 ? -16.281 3.658 3.24 1 93.88 489 PHE B O 1
ATOM 9724 N N . LYS B 1 490 ? -17.359 3.605 5.27 1 93.12 490 LYS B N 1
ATOM 9725 C CA . LYS B 1 490 ? -17.922 2.279 5.039 1 93.12 490 LYS B CA 1
ATOM 9726 C C . LYS B 1 490 ? -19.047 2.326 4 1 93.12 490 LYS B C 1
ATOM 9728 O O . LYS B 1 490 ? -19.734 3.338 3.873 1 93.12 490 LYS B O 1
ATOM 9733 N N . THR B 1 491 ? -19.156 1.216 3.281 1 86.62 491 THR B N 1
ATOM 9734 C CA . THR B 1 491 ? -20.172 1.175 2.248 1 86.62 491 THR B CA 1
ATOM 9735 C C . THR B 1 491 ? -21.562 1.361 2.857 1 86.62 491 THR B C 1
ATOM 9737 O O . THR B 1 491 ? -22.438 2.006 2.26 1 86.62 491 THR B O 1
ATOM 9740 N N . ARG B 1 492 ? -21.812 0.909 4.031 1 89 492 ARG B N 1
ATOM 9741 C CA . ARG B 1 492 ? -23.125 0.954 4.676 1 89 492 ARG B CA 1
ATOM 9742 C C . ARG B 1 492 ? -23.469 2.375 5.098 1 89 492 ARG B C 1
ATOM 9744 O O . ARG B 1 492 ? -24.641 2.68 5.359 1 89 492 ARG B O 1
ATOM 9751 N N . ALA B 1 493 ? -22.484 3.221 5.184 1 91.56 493 ALA B N 1
ATOM 9752 C CA . ALA B 1 493 ? -22.703 4.582 5.652 1 91.56 493 ALA B CA 1
ATOM 9753 C C . ALA B 1 493 ? -23.406 5.422 4.586 1 91.56 493 ALA B C 1
ATOM 9755 O O . ALA B 1 493 ? -23.969 6.48 4.887 1 91.56 493 ALA B O 1
ATOM 9756 N N . GLN B 1 494 ? -23.375 4.945 3.365 1 87.88 494 GLN B N 1
ATOM 9757 C CA . GLN B 1 494 ? -23.969 5.695 2.266 1 87.88 494 GLN B CA 1
ATOM 9758 C C . GLN B 1 494 ? -25.484 5.582 2.285 1 87.88 494 GLN B C 1
ATOM 9760 O O . GLN B 1 494 ? -26.031 4.484 2.416 1 87.88 494 GLN B O 1
ATOM 9765 N N . ILE B 1 495 ? -26.156 6.699 2.326 1 86.94 495 ILE B N 1
ATOM 9766 C CA . ILE B 1 495 ? -27.609 6.734 2.266 1 86.94 495 ILE B CA 1
ATOM 9767 C C . ILE B 1 495 ? -28.062 7.441 0.987 1 86.94 495 ILE B C 1
ATOM 9769 O O . ILE B 1 495 ? -27.844 8.648 0.829 1 86.94 495 ILE B O 1
ATOM 9773 N N . SER B 1 496 ? -28.688 6.805 0.073 1 80.75 496 SER B N 1
ATOM 9774 C CA . SER B 1 496 ? -29.188 7.328 -1.191 1 80.75 496 SER B CA 1
ATOM 9775 C C . SER B 1 496 ? -28.109 8.086 -1.953 1 80.75 496 SER B C 1
ATOM 9777 O O . SER B 1 496 ? -28.328 9.211 -2.406 1 80.75 496 SER B O 1
ATOM 9779 N N . GLY B 1 497 ? -26.891 7.562 -1.897 1 77.94 497 GLY B N 1
ATOM 9780 C CA . GLY B 1 497 ? -25.797 8.133 -2.662 1 77.94 497 GLY B CA 1
ATOM 9781 C C . GLY B 1 497 ? -25.109 9.273 -1.95 1 77.94 497 GLY B C 1
ATOM 9782 O O . GLY B 1 497 ? -24.25 9.953 -2.533 1 77.94 497 GLY B O 1
ATOM 9783 N N . ARG B 1 498 ? -25.531 9.5 -0.694 1 87.81 498 ARG B N 1
ATOM 9784 C CA . ARG B 1 498 ? -24.953 10.594 0.083 1 87.81 498 ARG B CA 1
ATOM 9785 C C . ARG B 1 498 ? -24.156 10.062 1.272 1 87.81 498 ARG B C 1
ATOM 9787 O O . ARG B 1 498 ? -24.547 9.07 1.887 1 87.81 498 ARG B O 1
ATOM 9794 N N . TRP B 1 499 ? -23.109 10.82 1.521 1 90.69 499 TRP B N 1
ATOM 9795 C CA . TRP B 1 499 ? -22.25 10.398 2.613 1 90.69 499 TRP B CA 1
ATOM 9796 C C . TRP B 1 499 ? -22.359 11.344 3.805 1 90.69 499 TRP B C 1
ATOM 9798 O O . TRP B 1 499 ? -22.516 12.555 3.631 1 90.69 499 TRP B O 1
ATOM 9808 N N . PRO B 1 500 ? -22.344 10.828 5.004 1 93.56 500 PRO B N 1
ATOM 9809 C CA . PRO B 1 500 ? -22.422 11.672 6.199 1 93.56 500 PRO B CA 1
ATOM 9810 C C . PRO B 1 500 ? -21.094 12.375 6.516 1 93.56 500 PRO B C 1
ATOM 9812 O O . PRO B 1 500 ? -20.469 12.078 7.531 1 93.56 500 PRO B O 1
ATOM 9815 N N . LEU B 1 501 ? -20.781 13.312 5.746 1 93.88 501 LEU B N 1
ATOM 9816 C CA . LEU B 1 501 ? -19.594 14.148 5.906 1 93.88 501 LEU B CA 1
ATOM 9817 C C . LEU B 1 501 ? -19.969 15.508 6.488 1 93.88 501 LEU B C 1
ATOM 9819 O O . LEU B 1 501 ? -20.766 16.25 5.891 1 93.88 501 LEU B O 1
ATOM 9823 N N . LEU B 1 502 ? -19.547 15.797 7.684 1 95.75 502 LEU B N 1
ATOM 9824 C CA . LEU B 1 502 ? -19.781 17.094 8.32 1 95.75 502 LEU B CA 1
ATOM 9825 C C . LEU B 1 502 ? -18.547 17.969 8.219 1 95.75 502 LEU B C 1
ATOM 9827 O O . LEU B 1 502 ? -17.484 17.609 8.719 1 95.75 502 LEU B O 1
ATOM 9831 N N . MET B 1 503 ? -18.703 19.109 7.582 1 93 503 MET B N 1
ATOM 9832 C CA . MET B 1 503 ? -17.562 20 7.309 1 93 503 MET B CA 1
ATOM 9833 C C . MET B 1 503 ? -17.766 21.359 7.969 1 93 503 MET B C 1
ATOM 9835 O O . MET B 1 503 ? -18.766 22.031 7.719 1 93 503 MET B O 1
ATOM 9839 N N . ALA B 1 504 ? -16.859 21.734 8.812 1 92.94 504 ALA B N 1
ATOM 9840 C CA . ALA B 1 504 ? -16.844 23.094 9.375 1 92.94 504 ALA B CA 1
ATOM 9841 C C . ALA B 1 504 ? -15.758 23.938 8.734 1 92.94 504 ALA B C 1
ATOM 9843 O O . ALA B 1 504 ? -14.633 23.484 8.555 1 92.94 504 ALA B O 1
ATOM 9844 N N . TYR B 1 505 ? -16.125 25.172 8.273 1 87.56 505 TYR B N 1
ATOM 9845 C CA . TYR B 1 505 ? -15.109 25.969 7.605 1 87.56 505 TYR B CA 1
ATOM 9846 C C . TYR B 1 505 ? -15.438 27.453 7.719 1 87.56 505 TYR B C 1
ATOM 9848 O O . TYR B 1 505 ? -16.562 27.828 8.023 1 87.56 505 TYR B O 1
ATOM 9856 N N . ASP B 1 506 ? -14.43 28.234 7.629 1 83.44 506 ASP B N 1
ATOM 9857 C CA . ASP B 1 506 ? -14.445 29.688 7.469 1 83.44 506 ASP B CA 1
ATOM 9858 C C . ASP B 1 506 ? -13.469 30.125 6.379 1 83.44 506 ASP B C 1
ATOM 9860 O O . ASP B 1 506 ? -12.266 30.234 6.625 1 83.44 506 ASP B O 1
ATOM 9864 N N . ILE B 1 507 ? -13.969 30.406 5.281 1 77.5 507 ILE B N 1
ATOM 9865 C CA . ILE B 1 507 ? -13.148 30.688 4.102 1 77.5 507 ILE B CA 1
ATOM 9866 C C . ILE B 1 507 ? -12.281 31.906 4.352 1 77.5 507 ILE B C 1
ATOM 9868 O O . ILE B 1 507 ? -11.164 32 3.836 1 77.5 507 ILE B O 1
ATOM 9872 N N . LYS B 1 508 ? -12.727 32.781 5.207 1 79 508 LYS B N 1
ATOM 9873 C CA . LYS B 1 508 ? -11.992 34.031 5.465 1 79 508 LYS B CA 1
ATOM 9874 C C . LYS B 1 508 ? -10.734 33.75 6.289 1 79 508 LYS B C 1
ATOM 9876 O O . LYS B 1 508 ? -9.828 34.594 6.336 1 79 508 LYS B O 1
ATOM 9881 N N . GLN B 1 509 ? -10.773 32.656 6.867 1 79.5 509 GLN B N 1
ATOM 9882 C CA . GLN B 1 509 ? -9.617 32.312 7.684 1 79.5 509 GLN B CA 1
ATOM 9883 C C . GLN B 1 509 ? -8.562 31.578 6.855 1 79.5 509 GLN B C 1
ATOM 9885 O O . GLN B 1 509 ? -7.488 31.25 7.355 1 79.5 509 GLN B O 1
ATOM 9890 N N . ALA B 1 510 ? -8.844 31.359 5.605 1 74.75 510 ALA B N 1
ATOM 9891 C CA . ALA B 1 510 ? -7.906 30.656 4.75 1 74.75 510 ALA B CA 1
ATOM 9892 C C . ALA B 1 510 ? -6.758 31.562 4.316 1 74.75 510 ALA B C 1
ATOM 9894 O O . ALA B 1 510 ? -6.98 32.562 3.631 1 74.75 510 ALA B O 1
ATOM 9895 N N . THR B 1 511 ? -5.594 31.328 4.766 1 65.69 511 THR B N 1
ATOM 9896 C CA . THR B 1 511 ? -4.441 32.156 4.441 1 65.69 511 THR B CA 1
ATOM 9897 C C . THR B 1 511 ? -3.736 31.656 3.189 1 65.69 511 THR B C 1
ATOM 9899 O O . THR B 1 511 ? -2.697 32.188 2.793 1 65.69 511 THR B O 1
ATOM 9902 N N . ASN B 1 512 ? -4.16 30.594 2.713 1 62.75 512 ASN B N 1
ATOM 9903 C CA . ASN B 1 512 ? -3.602 30.078 1.468 1 62.75 512 ASN B CA 1
ATOM 9904 C C . ASN B 1 512 ? -4.676 29.906 0.4 1 62.75 512 ASN B C 1
ATOM 9906 O O . ASN B 1 512 ? -5.863 29.781 0.72 1 62.75 512 ASN B O 1
ATOM 9910 N N . ASP B 1 513 ? -4.25 30.094 -0.702 1 56.81 513 ASP B N 1
ATOM 9911 C CA . ASP B 1 513 ? -5.215 30.094 -1.799 1 56.81 513 ASP B CA 1
ATOM 9912 C C . ASP B 1 513 ? -5.699 28.672 -2.104 1 56.81 513 ASP B C 1
ATOM 9914 O O . ASP B 1 513 ? -6.406 28.453 -3.092 1 56.81 513 ASP B O 1
ATOM 9918 N N . ILE B 1 514 ? -5.281 27.875 -1.224 1 56.88 514 ILE B N 1
ATOM 9919 C CA . ILE B 1 514 ? -5.691 26.5 -1.472 1 56.88 514 ILE B CA 1
ATOM 9920 C C . ILE B 1 514 ? -7.215 26.406 -1.436 1 56.88 514 ILE B C 1
ATOM 9922 O O . ILE B 1 514 ? -7.816 25.703 -2.248 1 56.88 514 ILE B O 1
ATOM 9926 N N . ALA B 1 515 ? -7.738 27.094 -0.465 1 54.25 515 ALA B N 1
ATOM 9927 C CA . ALA B 1 515 ? -9.172 27.031 -0.219 1 54.25 515 ALA B CA 1
ATOM 9928 C C . ALA B 1 515 ? -9.961 27.609 -1.394 1 54.25 515 ALA B C 1
ATOM 9930 O O . ALA B 1 515 ? -11.125 27.266 -1.6 1 54.25 515 ALA B O 1
ATOM 9931 N N . ILE B 1 516 ? -9.305 28.484 -2.141 1 53.47 516 ILE B N 1
ATOM 9932 C CA . ILE B 1 516 ? -10.039 29.25 -3.143 1 53.47 516 ILE B CA 1
ATOM 9933 C C . ILE B 1 516 ? -9.711 28.719 -4.539 1 53.47 516 ILE B C 1
ATOM 9935 O O . ILE B 1 516 ? -10.5 28.891 -5.473 1 53.47 516 ILE B O 1
ATOM 9939 N N . SER B 1 517 ? -8.492 28.234 -4.68 1 49.84 517 SER B N 1
ATOM 9940 C CA . SER B 1 517 ? -8.055 27.875 -6.027 1 49.84 517 SER B CA 1
ATOM 9941 C C . SER B 1 517 ? -9.07 26.953 -6.711 1 49.84 517 SER B C 1
ATOM 9943 O O . SER B 1 517 ? -9.211 26.984 -7.938 1 49.84 517 SER B O 1
ATOM 9945 N N . GLY B 1 518 ? -9.805 26.094 -6.008 1 51.81 518 GLY B N 1
ATOM 9946 C CA . GLY B 1 518 ? -10.742 25.234 -6.711 1 51.81 518 GLY B CA 1
ATOM 9947 C C . GLY B 1 518 ? -12.148 25.812 -6.758 1 51.81 518 GLY B C 1
ATOM 9948 O O . GLY B 1 518 ? -13.055 25.203 -7.344 1 51.81 518 GLY B O 1
ATOM 9949 N N . GLY B 1 519 ? -12.219 27.125 -6.449 1 52.12 519 GLY B N 1
ATOM 9950 C CA . GLY B 1 519 ? -13.539 27.719 -6.434 1 52.12 519 GLY B CA 1
ATOM 9951 C C . GLY B 1 519 ? -14.555 26.922 -5.637 1 52.12 519 GLY B C 1
ATOM 9952 O O . GLY B 1 519 ? -14.188 26.234 -4.684 1 52.12 519 GLY B O 1
ATOM 9953 N N . MET B 1 520 ? -15.898 27.141 -6.078 1 52.66 520 MET B N 1
ATOM 9954 C CA . MET B 1 520 ? -17.031 26.438 -5.465 1 52.66 520 MET B CA 1
ATOM 9955 C C . MET B 1 520 ? -16.906 24.938 -5.66 1 52.66 520 MET B C 1
ATOM 9957 O O . MET B 1 520 ? -17.547 24.156 -4.945 1 52.66 520 MET B O 1
ATOM 9961 N N . GLU B 1 521 ? -16.141 24.594 -6.617 1 53.97 521 GLU B N 1
ATOM 9962 C CA . GLU B 1 521 ? -16.094 23.188 -7.004 1 53.97 521 GLU B CA 1
ATOM 9963 C C . GLU B 1 521 ? -15.484 22.344 -5.898 1 53.97 521 GLU B C 1
ATOM 9965 O O . GLU B 1 521 ? -15.781 21.141 -5.789 1 53.97 521 GLU B O 1
ATOM 9970 N N . ARG B 1 522 ? -14.812 22.953 -5.031 1 55.31 522 ARG B N 1
ATOM 9971 C CA . ARG B 1 522 ? -14.188 22.219 -3.938 1 55.31 522 ARG B CA 1
ATOM 9972 C C . ARG B 1 522 ? -15.234 21.734 -2.936 1 55.31 522 ARG B C 1
ATOM 9974 O O . ARG B 1 522 ? -15.055 20.703 -2.287 1 55.31 522 ARG B O 1
ATOM 9981 N N . PHE B 1 523 ? -16.188 22.641 -2.857 1 53.97 523 PHE B N 1
ATOM 9982 C CA . PHE B 1 523 ? -17.234 22.297 -1.899 1 53.97 523 PHE B CA 1
ATOM 9983 C C . PHE B 1 523 ? -18.219 21.312 -2.506 1 53.97 523 PHE B C 1
ATOM 9985 O O . PHE B 1 523 ? -19.109 20.812 -1.81 1 53.97 523 PHE B O 1
ATOM 9992 N N . ARG B 1 524 ? -17.984 21.266 -3.791 1 54.16 524 ARG B N 1
ATOM 9993 C CA . ARG B 1 524 ? -18.766 20.25 -4.5 1 54.16 524 ARG B CA 1
ATOM 9994 C C . ARG B 1 524 ? -17.984 18.953 -4.648 1 54.16 524 ARG B C 1
ATOM 9996 O O . ARG B 1 524 ? -17.219 18.797 -5.594 1 54.16 524 ARG B O 1
ATOM 10003 N N . ASN B 1 525 ? -17.609 18.438 -3.58 1 57.22 525 ASN B N 1
ATOM 10004 C CA . ASN B 1 525 ? -16.969 17.125 -3.674 1 57.22 525 ASN B CA 1
ATOM 10005 C C . ASN B 1 525 ? -17.812 16.156 -4.488 1 57.22 525 ASN B C 1
ATOM 10007 O O . ASN B 1 525 ? -18.812 15.633 -4 1 57.22 525 ASN B O 1
ATOM 10011 N N . PRO B 1 526 ? -17.594 16.125 -5.801 1 52.16 526 PRO B N 1
ATOM 10012 C CA . PRO B 1 526 ? -18.453 15.336 -6.676 1 52.16 526 PRO B CA 1
ATOM 10013 C C . PRO B 1 526 ? -18.797 13.969 -6.086 1 52.16 526 PRO B C 1
ATOM 10015 O O . PRO B 1 526 ? -19.891 13.438 -6.336 1 52.16 526 PRO B O 1
ATOM 10018 N N . GLY B 1 527 ? -18.016 13.469 -5.168 1 60.62 527 GLY B N 1
ATOM 10019 C CA . GLY B 1 527 ? -18.297 12.117 -4.727 1 60.62 527 GLY B CA 1
ATOM 10020 C C . GLY B 1 527 ? -19.109 12.07 -3.443 1 60.62 527 GLY B C 1
ATOM 10021 O O . GLY B 1 527 ? -19.625 11.016 -3.07 1 60.62 527 GLY B O 1
ATOM 10022 N N . VAL B 1 528 ? -19.438 13.25 -2.805 1 69.25 528 VAL B N 1
ATOM 10023 C CA . VAL B 1 528 ? -20.047 13.211 -1.479 1 69.25 528 VAL B CA 1
ATOM 10024 C C . VAL B 1 528 ? -21.547 13.492 -1.588 1 69.25 528 VAL B C 1
ATOM 10026 O O . VAL B 1 528 ? -22.328 13.109 -0.708 1 69.25 528 VAL B O 1
ATOM 10029 N N . GLY B 1 529 ? -22.109 14.016 -2.635 1 67.5 529 GLY B N 1
ATOM 10030 C CA . GLY B 1 529 ? -23.516 14.344 -2.799 1 67.5 529 GLY B CA 1
ATOM 10031 C C . GLY B 1 529 ? -23.844 15.781 -2.428 1 67.5 529 GLY B C 1
ATOM 10032 O O . GLY B 1 529 ? -22.953 16.547 -2.061 1 67.5 529 GLY B O 1
ATOM 10033 N N . GLU B 1 530 ? -25.125 16.109 -2.424 1 76.5 530 GLU B N 1
ATOM 10034 C CA . GLU B 1 530 ? -25.578 17.469 -2.127 1 76.5 530 GLU B CA 1
ATOM 10035 C C . GLU B 1 530 ? -25.516 17.75 -0.63 1 76.5 530 GLU B C 1
ATOM 10037 O O . GLU B 1 530 ? -25.969 16.953 0.188 1 76.5 530 GLU B O 1
ATOM 10042 N N . SER B 1 531 ? -24.938 18.891 -0.313 1 82.12 531 SER B N 1
ATOM 10043 C CA . SER B 1 531 ? -24.734 19.219 1.092 1 82.12 531 SER B CA 1
ATOM 10044 C C . SER B 1 531 ? -25.75 20.25 1.568 1 82.12 531 SER B C 1
ATOM 10046 O O . SER B 1 531 ? -26.359 20.953 0.756 1 82.12 531 SER B O 1
ATOM 10048 N N . VAL B 1 532 ? -26.062 20.266 2.869 1 85.5 532 VAL B N 1
ATOM 10049 C CA . VAL B 1 532 ? -26.906 21.25 3.523 1 85.5 532 VAL B CA 1
ATOM 10050 C C . VAL B 1 532 ? -26.031 22.219 4.324 1 85.5 532 VAL B C 1
ATOM 10052 O O . VAL B 1 532 ? -25.078 21.812 4.98 1 85.5 532 VAL B O 1
ATOM 10055 N N . LEU B 1 533 ? -26.438 23.5 4.238 1 88.25 533 LEU B N 1
ATOM 10056 C CA . LEU B 1 533 ? -25.656 24.547 4.902 1 88.25 533 LEU B CA 1
ATOM 10057 C C . LEU B 1 533 ? -26.328 24.969 6.207 1 88.25 533 LEU B C 1
ATOM 10059 O O . LEU B 1 533 ? -27.531 25.203 6.242 1 88.25 533 LEU B O 1
ATOM 10063 N N . THR B 1 534 ? -25.625 24.922 7.289 1 89.38 534 THR B N 1
ATOM 10064 C CA . THR B 1 534 ? -25.984 25.547 8.555 1 89.38 534 THR B CA 1
ATOM 10065 C C . THR B 1 534 ? -25.031 26.688 8.891 1 89.38 534 THR B C 1
ATOM 10067 O O . THR B 1 534 ? -23.812 26.5 8.93 1 89.38 534 THR B O 1
ATOM 10070 N N . GLU B 1 535 ? -25.594 27.859 9.164 1 90.12 535 GLU B N 1
ATOM 10071 C CA . GLU B 1 535 ? -24.766 29.047 9.414 1 90.12 535 GLU B CA 1
ATOM 10072 C C . GLU B 1 535 ? -24.891 29.5 10.867 1 90.12 535 GLU B C 1
ATOM 10074 O O . GLU B 1 535 ? -25.984 29.594 11.406 1 90.12 535 GLU B O 1
ATOM 10079 N N . LEU B 1 536 ? -23.75 29.703 11.461 1 90.12 536 LEU B N 1
ATOM 10080 C CA . LEU B 1 536 ? -23.703 30.266 12.805 1 90.12 536 LEU B CA 1
ATOM 10081 C C . LEU B 1 536 ? -23.469 31.781 12.758 1 90.12 536 LEU B C 1
ATOM 10083 O O . LEU B 1 536 ? -22.5 32.25 12.141 1 90.12 536 LEU B O 1
ATOM 10087 N N . LYS B 1 537 ? -24.266 32.531 13.508 1 86.19 537 LYS B N 1
ATOM 10088 C CA . LYS B 1 537 ? -24.219 33.969 13.367 1 86.19 537 LYS B CA 1
ATOM 10089 C C . LYS B 1 537 ? -23.797 34.625 14.672 1 86.19 537 LYS B C 1
ATOM 10091 O O . LYS B 1 537 ? -23.453 35.812 14.688 1 86.19 537 LYS B O 1
ATOM 10096 N N . GLN B 1 538 ? -23.797 33.938 15.695 1 87.38 538 GLN B N 1
ATOM 10097 C CA . GLN B 1 538 ? -23.469 34.5 16.984 1 87.38 538 GLN B CA 1
ATOM 10098 C C . GLN B 1 538 ? -22.031 34.188 17.391 1 87.38 538 GLN B C 1
ATOM 10100 O O . GLN B 1 538 ? -21.594 33.062 17.328 1 87.38 538 GLN B O 1
ATOM 10105 N N . VAL B 1 539 ? -21.375 35.312 17.812 1 86.94 539 VAL B N 1
ATOM 10106 C CA . VAL B 1 539 ? -19.984 35.156 18.234 1 86.94 539 VAL B CA 1
ATOM 10107 C C . VAL B 1 539 ? -19.891 35.156 19.75 1 86.94 539 VAL B C 1
ATOM 10109 O O . VAL B 1 539 ? -20.422 36.031 20.422 1 86.94 539 VAL B O 1
ATOM 10112 N N . TYR B 1 540 ? -19.25 34.25 20.297 1 84.12 540 TYR B N 1
ATOM 10113 C CA . TYR B 1 540 ? -19.172 34.062 21.734 1 84.12 540 TYR B CA 1
ATOM 10114 C C . TYR B 1 540 ? -17.75 34.312 22.234 1 84.12 540 TYR B C 1
ATOM 10116 O O . TYR B 1 540 ? -17.516 34.344 23.453 1 84.12 540 TYR B O 1
ATOM 10124 N N . ARG B 1 541 ? -16.859 34.531 21.359 1 83.88 541 ARG B N 1
ATOM 10125 C CA . ARG B 1 541 ? -15.461 34.625 21.734 1 83.88 541 ARG B CA 1
ATOM 10126 C C . ARG B 1 541 ? -15.07 36.062 22.016 1 83.88 541 ARG B C 1
ATOM 10128 O O . ARG B 1 541 ? -14.617 36.406 23.125 1 83.88 541 ARG B O 1
ATOM 10135 N N . SER B 1 542 ? -15.289 36.969 21.109 1 90.12 542 SER B N 1
ATOM 10136 C CA . SER B 1 542 ? -14.703 38.281 21.125 1 90.12 542 SER B CA 1
ATOM 10137 C C . SER B 1 542 ? -15.719 39.344 21.562 1 90.12 542 SER B C 1
ATOM 10139 O O . SER B 1 542 ? -16.922 39.156 21.359 1 90.12 542 SER B O 1
ATOM 10141 N N . THR B 1 543 ? -15.258 40.438 22.141 1 93.81 543 THR B N 1
ATOM 10142 C CA . THR B 1 543 ? -16.078 41.594 22.531 1 93.81 543 THR B CA 1
ATOM 10143 C C . THR B 1 543 ? -16.703 42.25 21.312 1 93.81 543 THR B C 1
ATOM 10145 O O . THR B 1 543 ? -16.266 42.031 20.188 1 93.81 543 THR B O 1
ATOM 10148 N N . PRO B 1 544 ? -17.781 43 21.562 1 93.12 544 PRO B N 1
ATOM 10149 C CA . PRO B 1 544 ? -18.406 43.719 20.438 1 93.12 544 PRO B CA 1
ATOM 10150 C C . PRO B 1 544 ? -17.422 44.656 19.719 1 93.12 544 PRO B C 1
ATOM 10152 O O . PRO B 1 544 ? -17.516 44.844 18.516 1 93.12 544 PRO B O 1
ATOM 10155 N N . GLN B 1 545 ? -16.547 45.281 20.453 1 94.12 545 GLN B N 1
ATOM 10156 C CA . GLN B 1 545 ? -15.57 46.188 19.859 1 94.12 545 GLN B CA 1
ATOM 10157 C C . GLN B 1 545 ? -14.625 45.438 18.922 1 94.12 545 GLN B C 1
ATOM 10159 O O . GLN B 1 545 ? -14.32 45.938 17.828 1 94.12 545 GLN B O 1
ATOM 10164 N N . ILE B 1 546 ? -14.18 44.281 19.375 1 94.12 546 ILE B N 1
ATOM 10165 C CA . ILE B 1 546 ? -13.305 43.469 18.531 1 94.12 546 ILE B CA 1
ATOM 10166 C C . ILE B 1 546 ? -14.086 42.969 17.312 1 94.12 546 ILE B C 1
ATOM 10168 O O . ILE B 1 546 ? -13.57 42.969 16.188 1 94.12 546 ILE B O 1
ATOM 10172 N N . THR B 1 547 ? -15.32 42.594 17.516 1 92.06 547 THR B N 1
ATOM 10173 C CA . THR B 1 547 ? -16.172 42.125 16.438 1 92.06 547 THR B CA 1
ATOM 10174 C C . THR B 1 547 ? -16.406 43.219 15.398 1 92.06 547 THR B C 1
ATOM 10176 O O . THR B 1 547 ? -16.484 42.938 14.203 1 92.06 547 THR B O 1
ATOM 10179 N N . ALA B 1 548 ? -16.531 44.375 15.898 1 91.81 548 ALA B N 1
ATOM 10180 C CA . ALA B 1 548 ? -16.688 45.531 14.984 1 91.81 548 ALA B CA 1
ATOM 10181 C C . ALA B 1 548 ? -15.445 45.719 14.125 1 91.81 548 ALA B C 1
ATOM 10183 O O . ALA B 1 548 ? -15.547 46 12.938 1 91.81 548 ALA B O 1
ATOM 10184 N N . LEU B 1 549 ? -14.336 45.562 14.758 1 94.12 549 LEU B N 1
ATOM 10185 C CA . LEU B 1 549 ? -13.094 45.625 14 1 94.12 549 LEU B CA 1
ATOM 10186 C C . LEU B 1 549 ? -13.047 44.531 12.938 1 94.12 549 LEU B C 1
ATOM 10188 O O . LEU B 1 549 ? -12.672 44.812 11.789 1 94.12 549 LEU B O 1
ATOM 10192 N N . LEU B 1 550 ? -13.398 43.312 13.297 1 91.38 550 LEU B N 1
ATOM 10193 C CA . LEU B 1 550 ? -13.383 42.188 12.375 1 91.38 550 LEU B CA 1
ATOM 10194 C C . LEU B 1 550 ? -14.344 42.406 11.219 1 91.38 550 LEU B C 1
ATOM 10196 O O . LEU B 1 550 ? -14.07 42 10.086 1 91.38 550 LEU B O 1
ATOM 10200 N N . ARG B 1 551 ? -15.414 43.031 11.469 1 88 551 ARG B N 1
ATOM 10201 C CA . ARG B 1 551 ? -16.375 43.375 10.414 1 88 551 ARG B CA 1
ATOM 10202 C C . ARG B 1 551 ? -15.758 44.344 9.398 1 88 551 ARG B C 1
ATOM 10204 O O . ARG B 1 551 ? -15.969 44.188 8.195 1 88 551 ARG B O 1
ATOM 10211 N N . ASP B 1 552 ? -15.086 45.281 9.922 1 90 552 ASP B N 1
ATOM 10212 C CA . ASP B 1 552 ? -14.43 46.25 9.039 1 90 552 ASP B CA 1
ATOM 10213 C C . ASP B 1 552 ? -13.352 45.562 8.195 1 90 552 ASP B C 1
ATOM 10215 O O . ASP B 1 552 ? -13.172 45.906 7.02 1 90 552 ASP B O 1
ATOM 10219 N N . LEU B 1 553 ? -12.617 44.688 8.852 1 88.88 553 LEU B N 1
ATOM 10220 C CA . LEU B 1 553 ? -11.602 43.938 8.117 1 88.88 553 LEU B CA 1
ATOM 10221 C C . LEU B 1 553 ? -12.25 43.062 7.047 1 88.88 553 LEU B C 1
ATOM 10223 O O . LEU B 1 553 ? -11.711 42.906 5.949 1 88.88 553 LEU B O 1
ATOM 10227 N N . ASP B 1 554 ? -13.352 42.531 7.379 1 85.12 554 ASP B N 1
ATOM 10228 C CA . ASP B 1 554 ? -14.094 41.656 6.457 1 85.12 554 ASP B CA 1
ATOM 10229 C C . ASP B 1 554 ? -14.492 42.438 5.199 1 85.12 554 ASP B C 1
ATOM 10231 O O . ASP B 1 554 ? -14.484 41.875 4.098 1 85.12 554 ASP B O 1
ATOM 10235 N N . ALA B 1 555 ? -14.836 43.594 5.398 1 80.12 555 ALA B N 1
ATOM 10236 C CA . ALA B 1 555 ? -15.281 44.438 4.285 1 80.12 555 ALA B CA 1
ATOM 10237 C C . ALA B 1 555 ? -14.141 44.719 3.311 1 80.12 555 ALA B C 1
ATOM 10239 O O . ALA B 1 555 ? -14.375 45.062 2.148 1 80.12 555 ALA B O 1
ATOM 10240 N N . ALA B 1 556 ? -12.945 44.5 3.771 1 80.19 556 ALA B N 1
ATOM 10241 C CA . ALA B 1 556 ? -11.781 44.781 2.947 1 80.19 556 ALA B CA 1
ATOM 10242 C C . ALA B 1 556 ? -11.43 43.594 2.043 1 80.19 556 ALA B C 1
ATOM 10244 O O . ALA B 1 556 ? -10.617 43.75 1.129 1 80.19 556 ALA B O 1
ATOM 10245 N N . PHE B 1 557 ? -12.125 42.5 2.268 1 77.38 557 PHE B N 1
ATOM 10246 C CA . PHE B 1 557 ? -11.844 41.344 1.421 1 77.38 557 PHE B CA 1
ATOM 10247 C C . PHE B 1 557 ? -12.258 41.625 -0.019 1 77.38 557 PHE B C 1
ATOM 10249 O O . PHE B 1 557 ? -13.352 42.125 -0.268 1 77.38 557 PHE B O 1
ATOM 10256 N N . PRO B 1 558 ? -11.289 41.312 -0.925 1 66.94 558 PRO B N 1
ATOM 10257 C CA . PRO B 1 558 ? -11.688 41.469 -2.326 1 66.94 558 PRO B CA 1
ATOM 10258 C C . PRO B 1 558 ? -12.859 40.594 -2.721 1 66.94 558 PRO B C 1
ATOM 10260 O O . PRO B 1 558 ? -13.078 39.531 -2.107 1 66.94 558 PRO B O 1
ATOM 10263 N N . ALA B 1 559 ? -13.672 41.062 -3.611 1 59.69 559 ALA B N 1
ATOM 10264 C CA . ALA B 1 559 ? -14.828 40.344 -4.094 1 59.69 559 ALA B CA 1
ATOM 10265 C C . ALA B 1 559 ? -14.414 39 -4.703 1 59.69 559 ALA B C 1
ATOM 10267 O O . ALA B 1 559 ? -13.406 38.906 -5.41 1 59.69 559 ALA B O 1
ATOM 10268 N N . MET B 1 560 ? -14.789 37.938 -4.047 1 58.31 560 MET B N 1
ATOM 10269 C CA . MET B 1 560 ? -14.5 36.625 -4.605 1 58.31 560 MET B CA 1
ATOM 10270 C C . MET B 1 560 ? -15.742 36.031 -5.238 1 58.31 560 MET B C 1
ATOM 10272 O O . MET B 1 560 ? -16.859 36.281 -4.781 1 58.31 560 MET B O 1
ATOM 10276 N N . ASP B 1 561 ? -15.586 35.469 -6.441 1 50.53 561 ASP B N 1
ATOM 10277 C CA . ASP B 1 561 ? -16.672 34.781 -7.121 1 50.53 561 ASP B CA 1
ATOM 10278 C C . ASP B 1 561 ? -16.984 33.438 -6.461 1 50.53 561 ASP B C 1
ATOM 10280 O O . ASP B 1 561 ? -16.672 32.406 -7.008 1 50.53 561 ASP B O 1
ATOM 10284 N N . LEU B 1 562 ? -17.188 33.469 -5.23 1 56.56 562 LEU B N 1
ATOM 10285 C CA . LEU B 1 562 ? -17.547 32.219 -4.594 1 56.56 562 LEU B CA 1
ATOM 10286 C C . LEU B 1 562 ? -19.047 32.125 -4.352 1 56.56 562 LEU B C 1
ATOM 10288 O O . LEU B 1 562 ? -19.531 32.438 -3.256 1 56.56 562 LEU B O 1
ATOM 10292 N N . GLU B 1 563 ? -19.844 32.062 -5.406 1 49.66 563 GLU B N 1
ATOM 10293 C CA . GLU B 1 563 ? -21.297 31.906 -5.516 1 49.66 563 GLU B CA 1
ATOM 10294 C C . GLU B 1 563 ? -21.938 31.812 -4.137 1 49.66 563 GLU B C 1
ATOM 10296 O O . GLU B 1 563 ? -22.531 30.781 -3.797 1 49.66 563 GLU B O 1
ATOM 10301 N N . GLY B 1 564 ? -21.844 32.75 -3.271 1 55.03 564 GLY B N 1
ATOM 10302 C CA . GLY B 1 564 ? -22.641 32.719 -2.059 1 55.03 564 GLY B CA 1
ATOM 10303 C C . GLY B 1 564 ? -21.891 32.219 -0.849 1 55.03 564 GLY B C 1
ATOM 10304 O O . GLY B 1 564 ? -22.391 32.281 0.276 1 55.03 564 GLY B O 1
ATOM 10305 N N . GLU B 1 565 ? -20.797 31.672 -1.067 1 56.59 565 GLU B N 1
ATOM 10306 C CA . GLU B 1 565 ? -20.078 31.094 0.072 1 56.59 565 GLU B CA 1
ATOM 10307 C C . GLU B 1 565 ? -19.297 32.156 0.826 1 56.59 565 GLU B C 1
ATOM 10309 O O . GLU B 1 565 ? -18.922 31.969 1.984 1 56.59 565 GLU B O 1
ATOM 10314 N N . TYR B 1 566 ? -19.203 33.344 0.17 1 56.62 566 TYR B N 1
ATOM 10315 C CA . TYR B 1 566 ? -18.5 34.438 0.833 1 56.62 566 TYR B CA 1
ATOM 10316 C C . TYR B 1 566 ? -19.469 35.375 1.493 1 56.62 566 TYR B C 1
ATOM 10318 O O . TYR B 1 566 ? -19.969 36.312 0.853 1 56.62 566 TYR B O 1
ATOM 10326 N N . ALA B 1 567 ? -20.172 34.969 2.561 1 58.12 567 ALA B N 1
ATOM 10327 C CA . ALA B 1 567 ? -21.172 35.781 3.221 1 58.12 567 ALA B CA 1
ATOM 10328 C C . ALA B 1 567 ? -20.516 36.875 4.078 1 58.12 567 ALA B C 1
ATOM 10330 O O . ALA B 1 567 ? -19.422 36.656 4.613 1 58.12 567 ALA B O 1
ATOM 10331 N N . THR B 1 568 ? -21.078 37.969 3.99 1 60.94 568 THR B N 1
ATOM 10332 C CA . THR B 1 568 ? -20.641 39.125 4.789 1 60.94 568 THR B CA 1
ATOM 10333 C C . THR B 1 568 ? -20.672 38.781 6.277 1 60.94 568 THR B C 1
ATOM 10335 O O . THR B 1 568 ? -21.547 38.031 6.73 1 60.94 568 THR B O 1
ATOM 10338 N N . TYR B 1 569 ? -19.594 39.156 6.895 1 62.69 569 TYR B N 1
ATOM 10339 C CA . TYR B 1 569 ? -19.438 38.969 8.336 1 62.69 569 TYR B CA 1
ATOM 10340 C C . TYR B 1 569 ? -20.609 39.625 9.086 1 62.69 569 TYR B C 1
ATOM 10342 O O . TYR B 1 569 ? -20.688 40.844 9.188 1 62.69 569 TYR B O 1
ATOM 10350 N N . VAL B 1 570 ? -21.672 38.906 9.352 1 61.62 570 VAL B N 1
ATOM 10351 C CA . VAL B 1 570 ? -22.828 39.438 10.078 1 61.62 570 VAL B CA 1
ATOM 10352 C C . VAL B 1 570 ? -22.828 38.875 11.508 1 61.62 570 VAL B C 1
ATOM 10354 O O . VAL B 1 570 ? -23.891 38.719 12.117 1 61.62 570 VAL B O 1
ATOM 10357 N N . ALA B 1 571 ? -21.672 38.875 12.195 1 69.75 571 ALA B N 1
ATOM 10358 C CA . ALA B 1 571 ? -21.641 38.188 13.484 1 69.75 571 ALA B CA 1
ATOM 10359 C C . ALA B 1 571 ? -21.922 39.156 14.633 1 69.75 571 ALA B C 1
ATOM 10361 O O . ALA B 1 571 ? -21.5 40.312 14.586 1 69.75 571 ALA B O 1
ATOM 10362 N N . GLU B 1 572 ? -22.891 38.812 15.5 1 81.62 572 GLU B N 1
ATOM 10363 C CA . GLU B 1 572 ? -23.203 39.594 16.703 1 81.62 572 GLU B CA 1
ATOM 10364 C C . GLU B 1 572 ? -22.516 39 17.922 1 81.62 572 GLU B C 1
ATOM 10366 O O . GLU B 1 572 ? -22.672 37.781 18.203 1 81.62 572 GLU B O 1
ATOM 10371 N N . SER B 1 573 ? -21.781 39.875 18.656 1 89.06 573 SER B N 1
ATOM 10372 C CA . SER B 1 573 ? -21.062 39.375 19.828 1 89.06 573 SER B CA 1
ATOM 10373 C C . SER B 1 573 ? -22 39.219 21.016 1 89.06 573 SER B C 1
ATOM 10375 O O . SER B 1 573 ? -22.891 40.062 21.234 1 89.06 573 SER B O 1
ATOM 10377 N N . GLN B 1 574 ? -21.875 38.188 21.719 1 84.12 574 GLN B N 1
ATOM 10378 C CA . GLN B 1 574 ? -22.641 37.938 22.938 1 84.12 574 GLN B CA 1
ATOM 10379 C C . GLN B 1 574 ? -21.812 38.219 24.188 1 84.12 574 GLN B C 1
ATOM 10381 O O . GLN B 1 574 ? -22.203 37.844 25.297 1 84.12 574 GLN B O 1
ATOM 10386 N N . GLN B 1 575 ? -20.688 38.844 24 1 88 575 GLN B N 1
ATOM 10387 C CA . GLN B 1 575 ? -19.797 39.156 25.109 1 88 575 GLN B CA 1
ATOM 10388 C C . GLN B 1 575 ? -20.062 40.562 25.656 1 88 575 GLN B C 1
ATOM 10390 O O . GLN B 1 575 ? -20.75 41.344 25 1 88 575 GLN B O 1
ATOM 10395 N N . GLU B 1 576 ? -19.609 40.812 26.828 1 88.94 576 GLU B N 1
ATOM 10396 C CA . GLU B 1 576 ? -19.688 42.156 27.391 1 88.94 576 GLU B CA 1
ATOM 10397 C C . GLU B 1 576 ? -18.781 43.156 26.656 1 88.94 576 GLU B C 1
ATOM 10399 O O . GLU B 1 576 ? -17.859 42.719 25.953 1 88.94 576 GLU B O 1
ATOM 10404 N N . ASN B 1 577 ? -19.078 44.344 26.859 1 90.94 577 ASN B N 1
ATOM 10405 C CA . ASN B 1 577 ? -18.281 45.375 26.203 1 90.94 577 ASN B CA 1
ATOM 10406 C C . ASN B 1 577 ? -16.844 45.375 26.688 1 90.94 577 ASN B C 1
ATOM 10408 O O . ASN B 1 577 ? -16.594 45.125 27.875 1 90.94 577 ASN B O 1
ATOM 10412 N N . GLY B 1 578 ? -15.984 45.531 25.797 1 91.56 578 GLY B N 1
ATOM 10413 C CA . GLY B 1 578 ? -14.57 45.625 26.109 1 91.56 578 GLY B CA 1
ATOM 10414 C C . GLY B 1 578 ? -13.922 46.906 25.594 1 91.56 578 GLY B C 1
ATOM 10415 O O . GLY B 1 578 ? -14.609 47.875 25.297 1 91.56 578 GLY B O 1
ATOM 10416 N N . GLU B 1 579 ? -12.602 46.875 25.531 1 92.31 579 GLU B N 1
ATOM 10417 C CA . GLU B 1 579 ? -11.852 48.031 25.062 1 92.31 579 GLU B CA 1
ATOM 10418 C C . GLU B 1 579 ? -11.758 48.062 23.531 1 92.31 579 GLU B C 1
ATOM 10420 O O . GLU B 1 579 ? -11.664 47 22.906 1 92.31 579 GLU B O 1
ATOM 10425 N N . THR B 1 580 ? -11.82 49.25 23.016 1 95.75 580 THR B N 1
ATOM 10426 C CA . THR B 1 580 ? -11.625 49.406 21.578 1 95.75 580 THR B CA 1
ATOM 10427 C C . THR B 1 580 ? -10.195 49.062 21.188 1 95.75 580 THR B C 1
ATOM 10429 O O . THR B 1 580 ? -9.242 49.531 21.828 1 95.75 580 THR B O 1
ATOM 10432 N N . PRO B 1 581 ? -10.055 48.219 20.188 1 96.94 581 PRO B N 1
ATOM 10433 C CA . PRO B 1 581 ? -8.703 47.906 19.703 1 96.94 581 PRO B CA 1
ATOM 10434 C C . PRO B 1 581 ? -7.887 49.156 19.391 1 96.94 581 PRO B C 1
ATOM 10436 O O . PRO B 1 581 ? -8.445 50.156 18.969 1 96.94 581 PRO B O 1
ATOM 10439 N N . SER B 1 582 ? -6.613 49.062 19.562 1 97 582 SER B N 1
ATOM 10440 C CA . SER B 1 582 ? -5.777 50.25 19.406 1 97 582 SER B CA 1
ATOM 10441 C C . SER B 1 582 ? -4.637 50 18.422 1 97 582 SER B C 1
ATOM 10443 O O . SER B 1 582 ? -4.234 48.844 18.219 1 97 582 SER B O 1
ATOM 10445 N N . LEU B 1 583 ? -4.176 51.062 17.781 1 97 583 LEU B N 1
ATOM 10446 C CA . LEU B 1 583 ? -3.023 51.031 16.891 1 97 583 LEU B CA 1
ATOM 10447 C C . LEU B 1 583 ? -1.903 51.938 17.422 1 97 583 LEU B C 1
ATOM 10449 O O . LEU B 1 583 ? -2.129 53.094 17.75 1 97 583 LEU B O 1
ATOM 10453 N N . THR B 1 584 ? -0.771 51.375 17.625 1 96.88 584 THR B N 1
ATOM 10454 C CA . THR B 1 584 ? 0.416 52.094 18.016 1 96.88 584 THR B CA 1
ATOM 10455 C C . THR B 1 584 ? 1.463 52.094 16.906 1 96.88 584 THR B C 1
ATOM 10457 O O . THR B 1 584 ? 1.761 51.031 16.344 1 96.88 584 THR B O 1
ATOM 10460 N N . ILE B 1 585 ? 1.987 53.25 16.547 1 96.5 585 ILE B N 1
ATOM 10461 C CA . ILE B 1 585 ? 3.008 53.344 15.516 1 96.5 585 ILE B CA 1
ATOM 10462 C C . ILE B 1 585 ? 4.367 53.625 16.156 1 96.5 585 ILE B C 1
ATOM 10464 O O . ILE B 1 585 ? 4.523 54.594 16.922 1 96.5 585 ILE B O 1
ATOM 10468 N N . TYR B 1 586 ? 5.309 52.812 15.875 1 96.19 586 TYR B N 1
ATOM 10469 C CA . TYR B 1 586 ? 6.66 52.938 16.406 1 96.19 586 TYR B CA 1
ATOM 10470 C C . TYR B 1 586 ? 7.617 53.438 15.336 1 96.19 586 TYR B C 1
ATOM 10472 O O . TYR B 1 586 ? 7.387 53.25 14.141 1 96.19 586 TYR B O 1
ATOM 10480 N N . ASP B 1 587 ? 8.672 54.062 15.797 1 94.56 587 ASP B N 1
ATOM 10481 C CA . ASP B 1 587 ? 9.633 54.625 14.859 1 94.56 587 ASP B CA 1
ATOM 10482 C C . ASP B 1 587 ? 10.539 53.531 14.273 1 94.56 587 ASP B C 1
ATOM 10484 O O . ASP B 1 587 ? 10.906 53.594 13.102 1 94.56 587 ASP B O 1
ATOM 10488 N N . THR B 1 588 ? 10.922 52.562 15.117 1 94.5 588 THR B N 1
ATOM 10489 C CA . THR B 1 588 ? 11.828 51.5 14.672 1 94.5 588 THR B CA 1
ATOM 10490 C C . THR B 1 588 ? 11.289 50.125 15.055 1 94.5 588 THR B C 1
ATOM 10492 O O . THR B 1 588 ? 10.469 50.031 15.969 1 94.5 588 THR B O 1
ATOM 10495 N N . ASP B 1 589 ? 11.852 49.125 14.406 1 93.38 589 ASP B N 1
ATOM 10496 C CA . ASP B 1 589 ? 11.477 47.719 14.688 1 93.38 589 ASP B CA 1
ATOM 10497 C C . ASP B 1 589 ? 11.852 47.344 16.125 1 93.38 589 ASP B C 1
ATOM 10499 O O . ASP B 1 589 ? 11.102 46.625 16.797 1 93.38 589 ASP B O 1
ATOM 10503 N N . ILE B 1 590 ? 13.008 47.75 16.516 1 92.56 590 ILE B N 1
ATOM 10504 C CA . ILE B 1 590 ? 13.508 47.375 17.844 1 92.56 590 ILE B CA 1
ATOM 10505 C C . ILE B 1 590 ? 12.594 47.969 18.922 1 92.56 590 ILE B C 1
ATOM 10507 O O . ILE B 1 590 ? 12.25 47.312 19.891 1 92.56 590 ILE B O 1
ATOM 10511 N N . ASN B 1 591 ? 12.195 49.281 18.734 1 93.5 591 ASN B N 1
ATOM 10512 C CA . ASN B 1 591 ? 11.273 49.906 19.672 1 93.5 591 ASN B CA 1
ATOM 10513 C C . ASN B 1 591 ? 9.922 49.188 19.688 1 93.5 591 ASN B C 1
ATOM 10515 O O . ASN B 1 591 ? 9.289 49.094 20.75 1 93.5 591 ASN B O 1
ATOM 10519 N N . LEU B 1 592 ? 9.508 48.812 18.547 1 94.88 592 LEU B N 1
ATOM 10520 C CA . LEU B 1 592 ? 8.242 48.094 18.438 1 94.88 592 LEU B CA 1
ATOM 10521 C C . LEU B 1 592 ? 8.289 46.812 19.25 1 94.88 592 LEU B C 1
ATOM 10523 O O . LEU B 1 592 ? 7.395 46.531 20.047 1 94.88 592 LEU B O 1
ATOM 10527 N N . ILE B 1 593 ? 9.312 46 19.062 1 94 593 ILE B N 1
ATOM 10528 C CA . ILE B 1 593 ? 9.414 44.688 19.703 1 94 593 ILE B CA 1
ATOM 10529 C C . ILE B 1 593 ? 9.531 44.875 21.219 1 94 593 ILE B C 1
ATOM 10531 O O . ILE B 1 593 ? 8.828 44.219 21.984 1 94 593 ILE B O 1
ATOM 10535 N N . ASP B 1 594 ? 10.383 45.781 21.578 1 91.81 594 ASP B N 1
ATOM 10536 C CA . ASP B 1 594 ? 10.578 46 23.016 1 91.81 594 ASP B CA 1
ATOM 10537 C C . ASP B 1 594 ? 9.305 46.562 23.656 1 91.81 594 ASP B C 1
ATOM 10539 O O . ASP B 1 594 ? 8.922 46.125 24.75 1 91.81 594 ASP B O 1
ATOM 10543 N N . GLY B 1 595 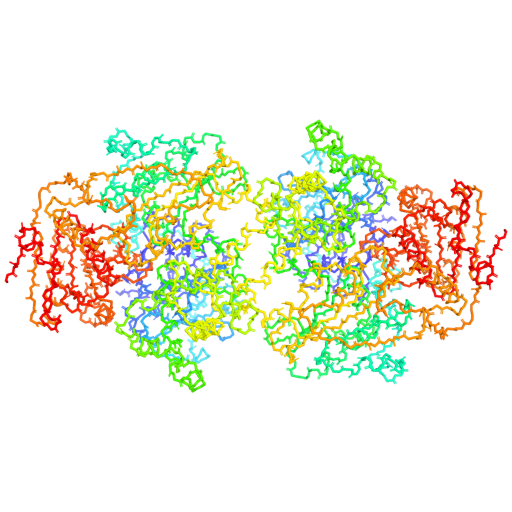? 8.719 47.531 23.016 1 92.88 595 GLY B N 1
ATOM 10544 C CA . GLY B 1 595 ? 7.492 48.125 23.531 1 92.88 595 GLY B CA 1
ATOM 10545 C C . GLY B 1 595 ? 6.359 47.125 23.672 1 92.88 595 GLY B C 1
ATOM 10546 O O . GLY B 1 595 ? 5.668 47.094 24.688 1 92.88 595 GLY B O 1
ATOM 10547 N N . VAL B 1 596 ? 6.121 46.344 22.641 1 95.06 596 VAL B N 1
ATOM 10548 C CA . VAL B 1 596 ? 5.031 45.375 22.625 1 95.06 596 VAL B CA 1
ATOM 10549 C C . VAL B 1 596 ? 5.297 44.281 23.656 1 95.06 596 VAL B C 1
ATOM 10551 O O . VAL B 1 596 ? 4.383 43.875 24.375 1 95.06 596 VAL B O 1
ATOM 10554 N N . LEU B 1 597 ? 6.508 43.75 23.703 1 92.56 597 LEU B N 1
ATOM 10555 C CA . LEU B 1 597 ? 6.816 42.688 24.641 1 92.56 597 LEU B CA 1
ATOM 10556 C C . LEU B 1 597 ? 6.656 43.156 26.078 1 92.56 597 LEU B C 1
ATOM 10558 O O . LEU B 1 597 ? 6.199 42.375 26.938 1 92.56 597 LEU B O 1
ATOM 10562 N N . ASP B 1 598 ? 7.09 44.375 26.312 1 90.75 598 ASP B N 1
ATOM 10563 C CA . ASP B 1 598 ? 6.898 44.906 27.656 1 90.75 598 ASP B CA 1
ATOM 10564 C C . ASP B 1 598 ? 5.418 44.969 28.031 1 90.75 598 ASP B C 1
ATOM 10566 O O . ASP B 1 598 ? 5.035 44.625 29.141 1 90.75 598 ASP B O 1
ATOM 10570 N N . GLN B 1 599 ? 4.668 45.438 27.141 1 92.62 599 GLN B N 1
ATOM 10571 C CA . GLN B 1 599 ? 3.23 45.5 27.375 1 92.62 599 GLN B CA 1
ATOM 10572 C C . GLN B 1 599 ? 2.625 44.125 27.547 1 92.62 599 GLN B C 1
ATOM 10574 O O . GLN B 1 599 ? 1.753 43.906 28.391 1 92.62 599 GLN B O 1
ATOM 10579 N N . ALA B 1 600 ? 2.988 43.188 26.719 1 92.06 600 ALA B N 1
ATOM 10580 C CA . ALA B 1 600 ? 2.467 41.844 26.75 1 92.06 600 ALA B CA 1
ATOM 10581 C C . ALA B 1 600 ? 2.779 41.156 28.094 1 92.06 600 ALA B C 1
ATOM 10583 O O . ALA B 1 600 ? 1.93 40.469 28.656 1 92.06 600 ALA B O 1
ATOM 10584 N N . ILE B 1 601 ? 3.986 41.375 28.516 1 87.31 601 ILE B N 1
ATOM 10585 C CA . ILE B 1 601 ? 4.398 40.781 29.797 1 87.31 601 ILE B CA 1
ATOM 10586 C C . ILE B 1 601 ? 3.602 41.375 30.938 1 87.31 601 ILE B C 1
ATOM 10588 O O . ILE B 1 601 ? 3.176 40.688 31.859 1 87.31 601 ILE B O 1
ATOM 10592 N N . ARG B 1 602 ? 3.463 42.656 30.891 1 87.5 602 ARG B N 1
ATOM 10593 C CA . ARG B 1 602 ? 2.674 43.344 31.922 1 87.5 602 ARG B CA 1
ATOM 10594 C C . ARG B 1 602 ? 1.238 42.812 31.938 1 87.5 602 ARG B C 1
ATOM 10596 O O . ARG B 1 602 ? 0.67 42.594 33 1 87.5 602 ARG B O 1
ATOM 10603 N N . ARG B 1 603 ? 0.695 42.688 30.781 1 88.56 603 ARG B N 1
ATOM 10604 C CA . ARG B 1 603 ? -0.667 42.188 30.672 1 88.56 603 ARG B CA 1
ATOM 10605 C C . ARG B 1 603 ? -0.758 40.75 31.172 1 88.56 603 ARG B C 1
ATOM 10607 O O . ARG B 1 603 ? -1.768 40.344 31.766 1 88.56 603 ARG B O 1
ATOM 10614 N N . GLY B 1 604 ? 0.176 40 30.812 1 84.69 604 GLY B N 1
ATOM 10615 C CA . GLY B 1 604 ? 0.208 38.625 31.266 1 84.69 604 GLY B CA 1
ATOM 10616 C C . GLY B 1 604 ? 0.195 38.469 32.781 1 84.69 604 GLY B C 1
ATOM 10617 O O . GLY B 1 604 ? -0.414 37.562 33.312 1 84.69 604 GLY B O 1
ATOM 10618 N N . ARG B 1 605 ? 0.832 39.375 33.406 1 78.44 605 ARG B N 1
ATOM 10619 C CA . ARG B 1 605 ? 0.887 39.344 34.844 1 78.44 605 ARG B CA 1
ATOM 10620 C C . ARG B 1 605 ? -0.456 39.75 35.469 1 78.44 605 ARG B C 1
ATOM 10622 O O . ARG B 1 605 ? -0.776 39.375 36.594 1 78.44 605 ARG B O 1
ATOM 10629 N N . SER B 1 606 ? -1.133 40.438 34.688 1 79.12 606 SER B N 1
ATOM 10630 C CA . SER B 1 606 ? -2.404 40.938 35.219 1 79.12 606 SER B CA 1
ATOM 10631 C C . SER B 1 606 ? -3.523 39.906 35 1 79.12 606 SER B C 1
ATOM 10633 O O . SER B 1 606 ? -4.582 40.031 35.625 1 79.12 606 SER B O 1
ATOM 10635 N N . ILE B 1 607 ? -3.314 39.031 34.125 1 76.88 607 ILE B N 1
ATOM 10636 C CA . ILE B 1 607 ? -4.328 38.031 33.812 1 76.88 607 ILE B CA 1
ATOM 10637 C C . ILE B 1 607 ? -4.117 36.781 34.688 1 76.88 607 ILE B C 1
ATOM 10639 O O . ILE B 1 607 ? -2.98 36.344 34.875 1 76.88 607 ILE B O 1
ATOM 10643 N N . ASP B 1 608 ? -5.113 36.344 35.312 1 62.19 608 ASP B N 1
ATOM 10644 C CA . ASP B 1 608 ? -5.066 35.25 36.25 1 62.19 608 ASP B CA 1
ATOM 10645 C C . ASP B 1 608 ? -4.441 34 35.594 1 62.19 608 ASP B C 1
ATOM 10647 O O . ASP B 1 608 ? -3.682 33.281 36.25 1 62.19 608 ASP B O 1
ATOM 10651 N N . SER B 1 609 ? -4.816 33.781 34.375 1 61.38 609 SER B N 1
ATOM 10652 C CA . SER B 1 609 ? -4.363 32.531 33.719 1 61.38 609 SER B CA 1
ATOM 10653 C C . SER B 1 609 ? -2.939 32.688 33.219 1 61.38 609 SER B C 1
ATOM 10655 O O . SER B 1 609 ? -2.367 31.734 32.688 1 61.38 609 SER B O 1
ATOM 10657 N N . GLY B 1 610 ? -2.354 33.844 33.438 1 66.56 610 GLY B N 1
ATOM 10658 C CA . GLY B 1 610 ? -0.932 34.031 33.188 1 66.56 610 GLY B CA 1
ATOM 10659 C C . GLY B 1 610 ? -0.62 34.438 31.75 1 66.56 610 GLY B C 1
ATOM 10660 O O . GLY B 1 610 ? -1.505 34.906 31.031 1 66.56 610 GLY B O 1
ATOM 10661 N N . GLY B 1 611 ? 0.612 34.375 31.328 1 68.5 611 GLY B N 1
ATOM 10662 C CA . GLY B 1 611 ? 1.178 34.844 30.062 1 68.5 611 GLY B CA 1
ATOM 10663 C C . GLY B 1 611 ? 0.691 34.031 28.875 1 68.5 611 GLY B C 1
ATOM 10664 O O . GLY B 1 611 ? 0.677 34.531 27.75 1 68.5 611 GLY B O 1
ATOM 10665 N N . SER B 1 612 ? 0.187 32.906 29.172 1 73.75 612 SER B N 1
ATOM 10666 C CA . SER B 1 612 ? -0.239 32.031 28.078 1 73.75 612 SER B CA 1
ATOM 10667 C C . SER B 1 612 ? -1.519 32.531 27.422 1 73.75 612 SER B C 1
ATOM 10669 O O . SER B 1 612 ? -1.87 32.125 26.328 1 73.75 612 SER B O 1
ATOM 10671 N N . GLN B 1 613 ? -2.094 33.5 28.047 1 81.94 613 GLN B N 1
ATOM 10672 C CA . GLN B 1 613 ? -3.33 34.062 27.516 1 81.94 613 GLN B CA 1
ATOM 10673 C C . GLN B 1 613 ? -3.051 35.281 26.688 1 81.94 613 GLN B C 1
ATOM 10675 O O . GLN B 1 613 ? -3.977 35.938 26.172 1 81.94 613 GLN B O 1
ATOM 10680 N N . VAL B 1 614 ? -1.777 35.562 26.578 1 88.88 614 VAL B N 1
ATOM 10681 C CA . VAL B 1 614 ? -1.381 36.719 25.766 1 88.88 614 VAL B CA 1
ATOM 10682 C C . VAL B 1 614 ? -0.562 36.25 24.562 1 88.88 614 VAL B C 1
ATOM 10684 O O . VAL B 1 614 ? 0.412 35.5 24.719 1 88.88 614 VAL B O 1
ATOM 10687 N N . ALA B 1 615 ? -1.01 36.625 23.375 1 91.19 615 ALA B N 1
ATOM 10688 C CA . ALA B 1 615 ? -0.31 36.219 22.172 1 91.19 615 ALA B CA 1
ATOM 10689 C C . ALA B 1 615 ? 0.215 37.438 21.391 1 91.19 615 ALA B C 1
ATOM 10691 O O . ALA B 1 615 ? -0.479 38.438 21.266 1 91.19 615 ALA B O 1
ATOM 10692 N N . VAL B 1 616 ? 1.493 37.312 21.016 1 93.88 616 VAL B N 1
ATOM 10693 C CA . VAL B 1 616 ? 2.096 38.281 20.078 1 93.88 616 VAL B CA 1
ATOM 10694 C C . VAL B 1 616 ? 2.23 37.625 18.703 1 93.88 616 VAL B C 1
ATOM 10696 O O . VAL B 1 616 ? 3.053 36.719 18.516 1 93.88 616 VAL B O 1
ATOM 10699 N N . LEU B 1 617 ? 1.432 38.094 17.828 1 93.88 617 LEU B N 1
ATOM 10700 C CA . LEU B 1 617 ? 1.379 37.469 16.5 1 93.88 617 LEU B CA 1
ATOM 10701 C C . LEU B 1 617 ? 1.99 38.406 15.453 1 93.88 617 LEU B C 1
ATOM 10703 O O . LEU B 1 617 ? 1.517 39.531 15.258 1 93.88 617 LEU B O 1
ATOM 10707 N N . CYS B 1 618 ? 3.029 37.906 14.812 1 93.12 618 CYS B N 1
ATOM 10708 C CA . CYS B 1 618 ? 3.695 38.656 13.773 1 93.12 618 CYS B CA 1
ATOM 10709 C C . CYS B 1 618 ? 3.049 38.406 12.414 1 93.12 618 CYS B C 1
ATOM 10711 O O . CYS B 1 618 ? 2.826 37.25 12.031 1 93.12 618 CYS B O 1
ATOM 10713 N N . LEU B 1 619 ? 2.777 39.469 11.664 1 91.56 619 LEU B N 1
ATOM 10714 C CA . LEU B 1 619 ? 2.027 39.344 10.422 1 91.56 619 LEU B CA 1
ATOM 10715 C C . LEU B 1 619 ? 2.967 39.125 9.234 1 91.56 619 LEU B C 1
ATOM 10717 O O . LEU B 1 619 ? 2.523 38.781 8.141 1 91.56 619 LEU B O 1
ATOM 10721 N N . ASN B 1 620 ? 4.199 39.344 9.492 1 85.38 620 ASN B N 1
ATOM 10722 C CA . ASN B 1 620 ? 5.215 39.156 8.461 1 85.38 620 ASN B CA 1
ATOM 10723 C C . ASN B 1 620 ? 6.105 37.938 8.773 1 85.38 620 ASN B C 1
ATOM 10725 O O . ASN B 1 620 ? 6.77 37.906 9.812 1 85.38 620 ASN B O 1
ATOM 10729 N N . GLU B 1 621 ? 6.18 37.062 7.859 1 74.94 621 GLU B N 1
ATOM 10730 C CA . GLU B 1 621 ? 6.867 35.812 8.094 1 74.94 621 GLU B CA 1
ATOM 10731 C C . GLU B 1 621 ? 8.375 36 8.227 1 74.94 621 GLU B C 1
ATOM 10733 O O . GLU B 1 621 ? 9.016 35.406 9.086 1 74.94 621 GLU B O 1
ATOM 10738 N N . ALA B 1 622 ? 8.961 36.75 7.27 1 73.31 622 ALA B N 1
ATOM 10739 C CA . ALA B 1 622 ? 10.398 37.031 7.316 1 73.31 622 ALA B CA 1
ATOM 10740 C C . ALA B 1 622 ? 10.789 37.688 8.641 1 73.31 622 ALA B C 1
ATOM 10742 O O . ALA B 1 622 ? 11.812 37.312 9.234 1 73.31 622 ALA B O 1
ATOM 10743 N N . LEU B 1 623 ? 10.016 38.625 9.07 1 86.19 623 LEU B N 1
ATOM 10744 C CA . LEU B 1 623 ? 10.297 39.312 10.336 1 86.19 623 LEU B CA 1
ATOM 10745 C C . LEU B 1 623 ? 10.094 38.344 11.508 1 86.19 623 LEU B C 1
ATOM 10747 O O . LEU B 1 623 ? 10.828 38.406 12.492 1 86.19 623 LEU B O 1
ATOM 10751 N N . PHE B 1 624 ? 9.094 37.531 11.422 1 87.5 624 PHE B N 1
ATOM 10752 C CA . PHE B 1 624 ? 8.852 36.562 12.461 1 87.5 624 PHE B CA 1
ATOM 10753 C C . PHE B 1 624 ? 10.078 35.688 12.672 1 87.5 624 PHE B C 1
ATOM 10755 O O . PHE B 1 624 ? 10.508 35.469 13.812 1 87.5 624 PHE B O 1
ATOM 10762 N N . ASP B 1 625 ? 10.586 35.25 11.578 1 74.69 625 ASP B N 1
ATOM 10763 C CA . ASP B 1 625 ? 11.75 34.375 11.641 1 74.69 625 ASP B CA 1
ATOM 10764 C C . ASP B 1 625 ? 12.945 35.094 12.25 1 74.69 625 ASP B C 1
ATOM 10766 O O . ASP B 1 625 ? 13.719 34.5 13.008 1 74.69 625 ASP B O 1
ATOM 10770 N N . LYS B 1 626 ? 13.055 36.25 11.828 1 80 626 LYS B N 1
ATOM 10771 C CA . LYS B 1 626 ? 14.156 37.062 12.336 1 80 626 LYS B CA 1
ATOM 10772 C C . LYS B 1 626 ? 13.992 37.344 13.828 1 80 626 LYS B C 1
ATOM 10774 O O . LYS B 1 626 ? 14.953 37.25 14.594 1 80 626 LYS B O 1
ATOM 10779 N N . ILE B 1 627 ? 12.789 37.656 14.281 1 87.31 627 ILE B N 1
ATOM 10780 C CA . ILE B 1 627 ? 12.508 38.062 15.664 1 87.31 627 ILE B CA 1
ATOM 10781 C C . ILE B 1 627 ? 12.562 36.844 16.578 1 87.31 627 ILE B C 1
ATOM 10783 O O . ILE B 1 627 ? 13.023 36.906 17.703 1 87.31 627 ILE B O 1
ATOM 10787 N N . ARG B 1 628 ? 12.109 35.844 16.094 1 80.88 628 ARG B N 1
ATOM 10788 C CA . ARG B 1 628 ? 12.016 34.625 16.891 1 80.88 628 ARG B CA 1
ATOM 10789 C C . ARG B 1 628 ? 13.391 34.188 17.375 1 80.88 628 ARG B C 1
ATOM 10791 O O . ARG B 1 628 ? 13.523 33.656 18.484 1 80.88 628 ARG B O 1
ATOM 10798 N N . VAL B 1 629 ? 14.359 34.375 16.547 1 74.12 629 VAL B N 1
ATOM 10799 C CA . VAL B 1 629 ? 15.703 33.875 16.844 1 74.12 629 VAL B CA 1
ATOM 10800 C C . VAL B 1 629 ? 16.469 34.969 17.609 1 74.12 629 VAL B C 1
ATOM 10802 O O . VAL B 1 629 ? 17.516 34.688 18.219 1 74.12 629 VAL B O 1
ATOM 10805 N N . ALA B 1 630 ? 15.953 36.156 17.641 1 76.19 630 ALA B N 1
ATOM 10806 C CA . ALA B 1 630 ? 16.641 37.25 18.312 1 76.19 630 ALA B CA 1
ATOM 10807 C C . ALA B 1 630 ? 16.703 37 19.812 1 76.19 630 ALA B C 1
ATOM 10809 O O . ALA B 1 630 ? 15.703 36.688 20.453 1 76.19 630 ALA B O 1
ATOM 10810 N N . GLY B 1 631 ? 17.906 36.969 20.453 1 62.94 631 GLY B N 1
ATOM 10811 C CA . GLY B 1 631 ? 18.156 36.719 21.859 1 62.94 631 GLY B CA 1
ATOM 10812 C C . GLY B 1 631 ? 17.281 37.531 22.781 1 62.94 631 GLY B C 1
ATOM 10813 O O . GLY B 1 631 ? 16.797 37.031 23.797 1 62.94 631 GLY B O 1
ATOM 10814 N N . ARG B 1 632 ? 17.078 38.781 22.453 1 70.56 632 ARG B N 1
ATOM 10815 C CA . ARG B 1 632 ? 16.297 39.719 23.266 1 70.56 632 ARG B CA 1
ATOM 10816 C C . ARG B 1 632 ? 14.852 39.25 23.422 1 70.56 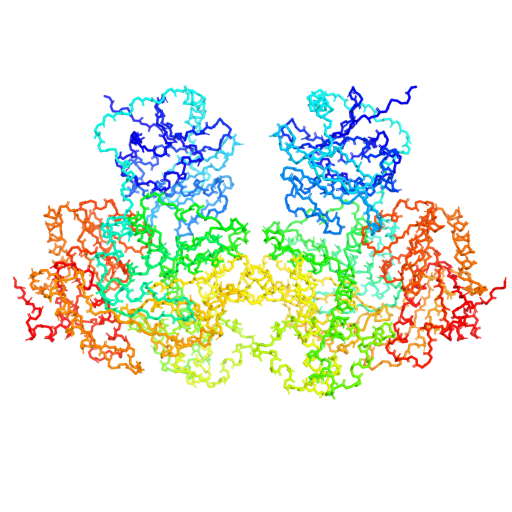632 ARG B C 1
ATOM 10818 O O . ARG B 1 632 ? 14.18 39.594 24.391 1 70.56 632 ARG B O 1
ATOM 10825 N N . VAL B 1 633 ? 14.375 38.469 22.594 1 76.19 633 VAL B N 1
ATOM 10826 C CA . VAL B 1 633 ? 12.977 38.031 22.531 1 76.19 633 VAL B CA 1
ATOM 10827 C C . VAL B 1 633 ? 12.867 36.594 23.047 1 76.19 633 VAL B C 1
ATOM 10829 O O . VAL B 1 633 ? 11.93 36.281 23.781 1 76.19 633 VAL B O 1
ATOM 10832 N N . ARG B 1 634 ? 13.812 35.844 22.75 1 70.12 634 ARG B N 1
ATOM 10833 C CA . ARG B 1 634 ? 13.773 34.406 22.953 1 70.12 634 ARG B CA 1
ATOM 10834 C C . ARG B 1 634 ? 13.516 34.062 24.422 1 70.12 634 ARG B C 1
ATOM 10836 O O . ARG B 1 634 ? 12.805 33.125 24.734 1 70.12 634 ARG B O 1
ATOM 10843 N N . GLU B 1 635 ? 14.016 34.906 25.266 1 68.75 635 GLU B N 1
ATOM 10844 C CA . GLU B 1 635 ? 13.906 34.594 26.703 1 68.75 635 GLU B CA 1
ATOM 10845 C C . GLU B 1 635 ? 12.57 35.094 27.266 1 68.75 635 GLU B C 1
ATOM 10847 O O . GLU B 1 635 ? 12.156 34.656 28.344 1 68.75 635 GLU B O 1
ATOM 10852 N N . ARG B 1 636 ? 11.883 35.844 26.516 1 77.69 636 ARG B N 1
ATOM 10853 C CA . ARG B 1 636 ? 10.703 36.5 27.062 1 77.69 636 ARG B CA 1
ATOM 10854 C C . ARG B 1 636 ? 9.422 35.875 26.516 1 77.69 636 ARG B C 1
ATOM 10856 O O . ARG B 1 636 ? 8.344 36.062 27.078 1 77.69 636 ARG B O 1
ATOM 10863 N N . VAL B 1 637 ? 9.523 35.094 25.484 1 81.12 637 VAL B N 1
ATOM 10864 C CA . VAL B 1 637 ? 8.312 34.594 24.844 1 81.12 637 VAL B CA 1
ATOM 10865 C C . VAL B 1 637 ? 8.445 33.094 24.547 1 81.12 637 VAL B C 1
ATOM 10867 O O . VAL B 1 637 ? 9.547 32.562 24.609 1 81.12 637 VAL B O 1
ATOM 10870 N N . VAL B 1 638 ? 7.34 32.469 24.406 1 74.81 638 VAL B N 1
ATOM 10871 C CA . VAL B 1 638 ? 7.277 31.125 23.891 1 74.81 638 VAL B CA 1
ATOM 10872 C C . VAL B 1 638 ? 6.871 31.141 22.422 1 74.81 638 VAL B C 1
ATOM 10874 O O . VAL B 1 638 ? 5.758 31.547 22.078 1 74.81 638 VAL B O 1
ATOM 10877 N N . ALA B 1 639 ? 7.797 30.797 21.609 1 75.44 639 ALA B N 1
ATOM 10878 C CA . ALA B 1 639 ? 7.531 30.812 20.172 1 75.44 639 ALA B CA 1
ATOM 10879 C C . ALA B 1 639 ? 6.812 29.547 19.734 1 75.44 639 ALA B C 1
ATOM 10881 O O . ALA B 1 639 ? 7.184 28.438 20.125 1 75.44 639 ALA B O 1
ATOM 10882 N N . ILE B 1 640 ? 5.75 29.719 19.031 1 70.5 640 ILE B N 1
ATOM 10883 C CA . ILE B 1 640 ? 4.996 28.578 18.5 1 70.5 640 ILE B CA 1
ATOM 10884 C C . ILE B 1 640 ? 5.172 28.516 16.984 1 70.5 640 ILE B C 1
ATOM 10886 O O . ILE B 1 640 ? 4.723 29.391 16.25 1 70.5 640 ILE B O 1
ATOM 10890 N N . THR B 1 641 ? 6.047 27.609 16.516 1 59.78 641 THR B N 1
ATOM 10891 C CA . THR B 1 641 ? 6.25 27.406 15.086 1 59.78 641 THR B CA 1
ATOM 10892 C C . THR B 1 641 ? 5.656 26.078 14.633 1 59.78 641 THR B C 1
ATOM 10894 O O . THR B 1 641 ? 5.379 25.875 13.453 1 59.78 641 THR B O 1
ATOM 10897 N N . THR B 1 642 ? 5.789 25.156 15.445 1 51.59 642 THR B N 1
ATOM 10898 C CA . THR B 1 642 ? 5.273 23.828 15.125 1 51.59 642 THR B CA 1
ATOM 10899 C C . THR B 1 642 ? 4.379 23.312 16.25 1 51.59 642 THR B C 1
ATOM 10901 O O . THR B 1 642 ? 4.273 23.938 17.297 1 51.59 642 THR B O 1
ATOM 10904 N N . ARG B 1 643 ? 3.762 22.156 15.961 1 46.12 643 ARG B N 1
ATOM 10905 C CA . ARG B 1 643 ? 2.906 21.438 16.891 1 46.12 643 ARG B CA 1
ATOM 10906 C C . ARG B 1 643 ? 3.6 21.25 18.25 1 46.12 643 ARG B C 1
ATOM 10908 O O . ARG B 1 643 ? 2.951 21.281 19.297 1 46.12 643 ARG B O 1
ATOM 10915 N N . GLU B 1 644 ? 4.84 20.969 18.047 1 44.78 644 GLU B N 1
ATOM 10916 C CA . GLU B 1 644 ? 5.648 20.625 19.203 1 44.78 644 GLU B CA 1
ATOM 10917 C C . GLU B 1 644 ? 5.73 21.781 20.188 1 44.78 644 GLU B C 1
ATOM 10919 O O . GLU B 1 644 ? 5.852 21.578 21.391 1 44.78 644 GLU B O 1
ATOM 10924 N N . ASP B 1 645 ? 5.234 22.906 19.609 1 51.34 645 ASP B N 1
ATOM 10925 C CA . ASP B 1 645 ? 5.434 24.125 20.391 1 51.34 645 ASP B CA 1
ATOM 10926 C C . ASP B 1 645 ? 4.23 24.406 21.281 1 51.34 645 ASP B C 1
ATOM 10928 O O . ASP B 1 645 ? 4.355 25.078 22.312 1 51.34 645 ASP B O 1
ATOM 10932 N N . LEU B 1 646 ? 3.09 23.797 20.812 1 52.41 646 LEU B N 1
ATOM 10933 C CA . LEU B 1 646 ? 1.899 24.094 21.609 1 52.41 646 LEU B CA 1
ATOM 10934 C C . LEU B 1 646 ? 2.008 23.469 23 1 52.41 646 LEU B C 1
ATOM 10936 O O . LEU B 1 646 ? 1.448 23.984 23.953 1 52.41 646 LEU B O 1
ATOM 10940 N N . LYS B 1 647 ? 2.713 22.344 22.922 1 48.56 647 LYS B N 1
ATOM 10941 C CA . LYS B 1 647 ? 2.986 21.75 24.234 1 48.56 647 LYS B CA 1
ATOM 10942 C C . LYS B 1 647 ? 3.738 22.734 25.125 1 48.56 647 LYS B C 1
ATOM 10944 O O . LYS B 1 647 ? 3.537 22.75 26.344 1 48.56 647 LYS B O 1
ATOM 10949 N N . GLU B 1 648 ? 4.449 23.656 24.422 1 49.94 648 GLU B N 1
ATOM 10950 C CA . GLU B 1 648 ? 5.234 24.656 25.125 1 49.94 648 GLU B CA 1
ATOM 10951 C C . GLU B 1 648 ? 4.34 25.766 25.688 1 49.94 648 GLU B C 1
ATOM 10953 O O . GLU B 1 648 ? 4.699 26.438 26.656 1 49.94 648 GLU B O 1
ATOM 10958 N N . LEU B 1 649 ? 3.264 25.938 25.047 1 54.81 649 LEU B N 1
ATOM 10959 C CA . LEU B 1 649 ? 2.33 26.953 25.484 1 54.81 649 LEU B CA 1
ATOM 10960 C C . LEU B 1 649 ? 1.834 26.672 26.906 1 54.81 649 LEU B C 1
ATOM 10962 O O . LEU B 1 649 ? 1.557 27.609 27.672 1 54.81 649 LEU B O 1
ATOM 10966 N N . ARG B 1 650 ? 1.756 25.422 27.188 1 49.06 650 ARG B N 1
ATOM 10967 C CA . ARG B 1 650 ? 1.278 25 28.5 1 49.06 650 ARG B CA 1
ATOM 10968 C C . ARG B 1 650 ? 2.209 25.484 29.609 1 49.06 650 ARG B C 1
ATOM 10970 O O . ARG B 1 650 ? 1.766 25.766 30.719 1 49.06 650 ARG B O 1
ATOM 10977 N N . ASN B 1 651 ? 3.494 25.516 29.266 1 45.62 651 ASN B N 1
ATOM 10978 C CA . ASN B 1 651 ? 4.516 25.875 30.25 1 45.62 651 ASN B CA 1
ATOM 10979 C C . ASN B 1 651 ? 4.773 27.391 30.266 1 45.62 651 ASN B C 1
ATOM 10981 O O . ASN B 1 651 ? 5.688 27.859 30.938 1 45.62 651 ASN B O 1
ATOM 10985 N N . ALA B 1 652 ? 4.094 28.016 29.359 1 52.5 652 ALA B N 1
ATOM 10986 C CA . ALA B 1 652 ? 4.316 29.453 29.266 1 52.5 652 ALA B CA 1
ATOM 10987 C C . ALA B 1 652 ? 3.596 30.203 30.391 1 52.5 652 ALA B C 1
ATOM 10989 O O . ALA B 1 652 ? 2.666 30.969 30.141 1 52.5 652 ALA B O 1
ATOM 10990 N N . LYS B 1 653 ? 3.59 29.594 31.594 1 53.94 653 LYS B N 1
ATOM 10991 C CA . LYS B 1 653 ? 2.814 30.234 32.656 1 53.94 653 LYS B CA 1
ATOM 10992 C C . LYS B 1 653 ? 3.018 31.75 32.656 1 53.94 653 LYS B C 1
ATOM 10994 O O . LYS B 1 653 ? 2.051 32.5 32.75 1 53.94 653 LYS B O 1
ATOM 10999 N N . ASN B 1 654 ? 4.285 32.125 32.594 1 61.94 654 ASN B N 1
ATOM 11000 C CA . ASN B 1 654 ? 4.496 33.562 32.719 1 61.94 654 ASN B CA 1
ATOM 11001 C C . ASN B 1 654 ? 4.914 34.219 31.391 1 61.94 654 ASN B C 1
ATOM 11003 O O . ASN B 1 654 ? 5.078 35.438 31.312 1 61.94 654 ASN B O 1
ATOM 11007 N N . LYS B 1 655 ? 5.031 33.344 30.391 1 75.75 655 LYS B N 1
ATOM 11008 C CA . LYS B 1 655 ? 5.508 33.938 29.156 1 75.75 655 LYS B CA 1
ATOM 11009 C C . LYS B 1 655 ? 4.387 34.031 28.125 1 75.75 655 LYS B C 1
ATOM 11011 O O . LYS B 1 655 ? 3.471 33.219 28.109 1 75.75 655 LYS B O 1
ATOM 11016 N N . CYS B 1 656 ? 4.527 35.094 27.375 1 85 656 CYS B N 1
ATOM 11017 C CA . CYS B 1 656 ? 3.531 35.312 26.328 1 85 656 CYS B CA 1
ATOM 11018 C C . CYS B 1 656 ? 3.855 34.438 25.094 1 85 656 CYS B C 1
ATOM 11020 O O . CYS B 1 656 ? 5 34.031 24.906 1 85 656 CYS B O 1
ATOM 11022 N N . VAL B 1 657 ? 2.898 34.156 24.312 1 84.75 657 VAL B N 1
ATOM 11023 C CA . VAL B 1 657 ? 3.029 33.375 23.109 1 84.75 657 VAL B CA 1
ATOM 11024 C C . VAL B 1 657 ? 3.469 34.25 21.938 1 84.75 657 VAL B C 1
ATOM 11026 O O . VAL B 1 657 ? 2.918 35.312 21.734 1 84.75 657 VAL B O 1
ATOM 11029 N N . PHE B 1 658 ? 4.566 33.875 21.312 1 89 658 PHE B N 1
ATOM 11030 C CA . PHE B 1 658 ? 5.004 34.562 20.094 1 89 658 PHE B CA 1
ATOM 11031 C C . PHE B 1 658 ? 4.828 33.656 18.875 1 89 658 PHE B C 1
ATOM 11033 O O . PHE B 1 658 ? 5.387 32.562 18.828 1 89 658 PHE B O 1
ATOM 11040 N N . SER B 1 659 ? 3.988 34.094 17.969 1 88.06 659 SER B N 1
ATOM 11041 C CA . SER B 1 659 ? 3.686 33.219 16.828 1 88.06 659 SER B CA 1
ATOM 11042 C C . SER B 1 659 ? 3.152 34.031 15.656 1 88.06 659 SER B C 1
ATOM 11044 O O . SER B 1 659 ? 3.291 35.25 15.617 1 88.06 659 SER B O 1
ATOM 11046 N N . MET B 1 660 ? 2.746 33.281 14.586 1 87 660 MET B N 1
ATOM 11047 C CA . MET B 1 660 ? 1.97 33.812 13.469 1 87 660 MET B CA 1
ATOM 11048 C C . MET B 1 660 ? 0.515 33.375 13.555 1 87 660 MET B C 1
ATOM 11050 O O . MET B 1 660 ? 0.211 32.344 14.156 1 87 660 MET B O 1
ATOM 11054 N N . PRO B 1 661 ? -0.338 34.188 13.008 1 86.44 661 PRO B N 1
ATOM 11055 C CA . PRO B 1 661 ? -1.754 33.844 13.109 1 86.44 661 PRO B CA 1
ATOM 11056 C C . PRO B 1 661 ? -2.041 32.438 12.594 1 86.44 661 PRO B C 1
ATOM 11058 O O . PRO B 1 661 ? -2.826 31.703 13.203 1 86.44 661 PRO B O 1
ATOM 11061 N N . GLU B 1 662 ? -1.354 32.031 11.609 1 76.56 662 GLU B N 1
ATOM 11062 C CA . GLU B 1 662 ? -1.612 30.734 10.984 1 76.56 662 GLU B CA 1
ATOM 11063 C C . GLU B 1 662 ? -1.237 29.578 11.914 1 76.56 662 GLU B C 1
ATOM 11065 O O . GLU B 1 662 ? -1.873 28.516 11.898 1 76.56 662 GLU B O 1
ATOM 11070 N N . PHE B 1 663 ? -0.281 29.828 12.789 1 73.25 663 PHE B N 1
ATOM 11071 C CA . PHE B 1 663 ? 0.237 28.766 13.648 1 73.25 663 PHE B CA 1
ATOM 11072 C C . PHE B 1 663 ? -0.636 28.594 14.883 1 73.25 663 PHE B C 1
ATOM 11074 O O . PHE B 1 663 ? -0.546 27.578 15.57 1 73.25 663 PHE B O 1
ATOM 11081 N N . VAL B 1 664 ? -1.434 29.547 15.062 1 76.88 664 VAL B N 1
ATOM 11082 C CA . VAL B 1 664 ? -2.246 29.469 16.266 1 76.88 664 VAL B CA 1
ATOM 11083 C C . VAL B 1 664 ? -3.723 29.375 15.898 1 76.88 664 VAL B C 1
ATOM 11085 O O . VAL B 1 664 ? -4.598 29.703 16.703 1 76.88 664 VAL B O 1
ATOM 11088 N N . ALA B 1 665 ? -3.939 28.984 14.648 1 74.88 665 ALA B N 1
ATOM 11089 C CA . ALA B 1 665 ? -5.328 28.797 14.227 1 74.88 665 ALA B CA 1
ATOM 11090 C C . ALA B 1 665 ? -6.043 27.781 15.109 1 74.88 665 ALA B C 1
ATOM 11092 O O . ALA B 1 665 ? -5.477 26.75 15.453 1 74.88 665 ALA B O 1
ATOM 11093 N N . GLY B 1 666 ? -7.23 28.188 15.641 1 73 666 GLY B N 1
ATOM 11094 C CA . GLY B 1 666 ? -7.996 27.281 16.5 1 73 666 GLY B CA 1
ATOM 11095 C C . GLY B 1 666 ? -7.844 27.594 17.969 1 73 666 GLY B C 1
ATOM 11096 O O . GLY B 1 666 ? -8.617 27.094 18.797 1 73 666 GLY B O 1
ATOM 11097 N N . LEU B 1 667 ? -6.824 28.438 18.25 1 73.69 667 LEU B N 1
ATOM 11098 C CA . LEU B 1 667 ? -6.598 28.828 19.641 1 73.69 667 LEU B CA 1
ATOM 11099 C C . LEU B 1 667 ? -7.242 30.172 19.938 1 73.69 667 LEU B C 1
ATOM 11101 O O . LEU B 1 667 ? -7.613 30.906 19.016 1 73.69 667 LEU B O 1
ATOM 11105 N N . GLN B 1 668 ? -7.457 30.328 21.234 1 80.88 668 GLN B N 1
ATOM 11106 C CA . GLN B 1 668 ? -8 31.594 21.703 1 80.88 668 GLN B CA 1
ATOM 11107 C C . GLN B 1 668 ? -7.129 32.188 22.812 1 80.88 668 GLN B C 1
ATOM 11109 O O . GLN B 1 668 ? -6.586 31.469 23.641 1 80.88 668 GLN B O 1
ATOM 11114 N N . PHE B 1 669 ? -6.977 33.562 22.766 1 84.62 669 PHE B N 1
ATOM 11115 C CA . PHE B 1 669 ? -6.199 34.281 23.766 1 84.62 669 PHE B CA 1
ATOM 11116 C C . PHE B 1 669 ? -7.023 35.438 24.359 1 84.62 669 PHE B C 1
ATOM 11118 O O . PHE B 1 669 ? -7.977 35.906 23.734 1 84.62 669 PHE B O 1
ATOM 11125 N N . ASP B 1 670 ? -6.688 35.75 25.578 1 88.19 670 ASP B N 1
ATOM 11126 C CA . ASP B 1 670 ? -7.324 36.906 26.188 1 88.19 670 ASP B CA 1
ATOM 11127 C C . ASP B 1 670 ? -6.957 38.188 25.438 1 88.19 670 ASP B C 1
ATOM 11129 O O . ASP B 1 670 ? -7.836 38.969 25.062 1 88.19 670 ASP B O 1
ATOM 11133 N N . THR B 1 671 ? -5.719 38.344 25.25 1 92.69 671 THR B N 1
ATOM 11134 C CA . THR B 1 671 ? -5.18 39.531 24.562 1 92.69 671 THR B CA 1
ATOM 11135 C C . THR B 1 671 ? -4.273 39.125 23.422 1 92.69 671 THR B C 1
ATOM 11137 O O . THR B 1 671 ? -3.488 38.188 23.547 1 92.69 671 THR B O 1
ATOM 11140 N N . VAL B 1 672 ? -4.441 39.812 22.281 1 95 672 VAL B N 1
ATOM 11141 C CA . VAL B 1 672 ? -3.609 39.531 21.125 1 95 672 VAL B CA 1
ATOM 11142 C C . VAL B 1 672 ? -2.922 40.812 20.641 1 95 672 VAL B C 1
ATOM 11144 O O . VAL B 1 672 ? -3.574 41.844 20.453 1 95 672 VAL B O 1
ATOM 11147 N N . PHE B 1 673 ? -1.602 40.781 20.547 1 96.75 673 PHE B N 1
ATOM 11148 C CA . PHE B 1 673 ? -0.813 41.812 19.922 1 96.75 673 PHE B CA 1
ATOM 11149 C C . PHE B 1 673 ? -0.486 41.469 18.469 1 96.75 673 PHE B C 1
ATOM 11151 O O . PHE B 1 673 ? 0.206 40.469 18.219 1 96.75 673 PHE B O 1
ATOM 11158 N N . LEU B 1 674 ? -1.06 42.156 17.547 1 97.19 674 LEU B N 1
ATOM 11159 C CA . LEU B 1 674 ? -0.684 42 16.141 1 97.19 674 LEU B CA 1
ATOM 11160 C C . LEU B 1 674 ? 0.442 42.938 15.766 1 97.19 674 LEU B C 1
ATOM 11162 O O . LEU B 1 674 ? 0.245 44.156 15.734 1 97.19 674 LEU B O 1
ATOM 11166 N N . ILE B 1 675 ? 1.561 42.375 15.414 1 96.5 675 ILE B N 1
ATOM 11167 C CA . ILE B 1 675 ? 2.693 43.25 15.188 1 96.5 675 ILE B CA 1
ATOM 11168 C C . ILE B 1 675 ? 3.041 43.281 13.703 1 96.5 675 ILE B C 1
ATOM 11170 O O . ILE B 1 675 ? 2.781 42.312 12.984 1 96.5 675 ILE B O 1
ATOM 11174 N N . HIS B 1 676 ? 3.594 44.406 13.312 1 94.12 676 HIS B N 1
ATOM 11175 C CA . HIS B 1 676 ? 4.074 44.656 11.953 1 94.12 676 HIS B CA 1
ATOM 11176 C C . HIS B 1 676 ? 2.926 44.656 10.953 1 94.12 676 HIS B C 1
ATOM 11178 O O . HIS B 1 676 ? 2.996 43.969 9.93 1 94.12 676 HIS B O 1
ATOM 11184 N N . SER B 1 677 ? 1.831 45.25 11.383 1 94.88 677 SER B N 1
ATOM 11185 C CA . SER B 1 677 ? 0.803 45.594 10.406 1 94.88 677 SER B CA 1
ATOM 11186 C C . SER B 1 677 ? 1.222 46.781 9.562 1 94.88 677 SER B C 1
ATOM 11188 O O . SER B 1 677 ? 0.716 47.906 9.75 1 94.88 677 SER B O 1
ATOM 11190 N N . ASP B 1 678 ? 2.078 46.531 8.609 1 92.69 678 ASP B N 1
ATOM 11191 C CA . ASP B 1 678 ? 2.809 47.594 7.934 1 92.69 678 ASP B CA 1
ATOM 11192 C C . ASP B 1 678 ? 2.309 47.781 6.504 1 92.69 678 ASP B C 1
ATOM 11194 O O . ASP B 1 678 ? 1.791 46.844 5.895 1 92.69 678 ASP B O 1
ATOM 11198 N N . SER B 1 679 ? 2.525 48.969 6 1 88.81 679 SER B N 1
ATOM 11199 C CA . SER B 1 679 ? 2.113 49.312 4.641 1 88.81 679 SER B CA 1
ATOM 11200 C C . SER B 1 679 ? 2.934 48.531 3.604 1 88.81 679 SER B C 1
ATOM 11202 O O . SER B 1 679 ? 2.451 48.281 2.502 1 88.81 679 SER B O 1
ATOM 11204 N N . ALA B 1 680 ? 4.074 48.156 4.012 1 83.62 680 ALA B N 1
ATOM 11205 C CA . ALA B 1 680 ? 4.953 47.406 3.1 1 83.62 680 ALA B CA 1
ATOM 11206 C C . ALA B 1 680 ? 4.352 46.062 2.725 1 83.62 680 ALA B C 1
ATOM 11208 O O . ALA B 1 680 ? 4.621 45.531 1.644 1 83.62 680 ALA B O 1
ATOM 11209 N N . ASP B 1 681 ? 3.518 45.531 3.586 1 84.5 681 ASP B N 1
ATOM 11210 C CA . ASP B 1 681 ? 2.994 44.188 3.373 1 84.5 681 ASP B CA 1
ATOM 11211 C C . ASP B 1 681 ? 1.63 44.25 2.688 1 84.5 681 ASP B C 1
ATOM 11213 O O . ASP B 1 681 ? 1.086 43.219 2.307 1 84.5 681 ASP B O 1
ATOM 11217 N N . TYR B 1 682 ? 1.012 45.344 2.59 1 84 682 TYR B N 1
ATOM 11218 C CA . TYR B 1 682 ? -0.311 45.5 1.998 1 84 682 TYR B CA 1
ATOM 11219 C C . TYR B 1 682 ? -0.372 46.781 1.151 1 84 682 TYR B C 1
ATOM 11221 O O . TYR B 1 682 ? -0.498 47.875 1.684 1 84 682 TYR B O 1
ATOM 11229 N N . ASP B 1 683 ? -0.165 46.531 -0.069 1 72.56 683 ASP B N 1
ATOM 11230 C CA . ASP B 1 683 ? -0.221 47.656 -1 1 72.56 683 ASP B CA 1
ATOM 11231 C C . ASP B 1 683 ? -1.226 47.406 -2.119 1 72.56 683 ASP B C 1
ATOM 11233 O O . ASP B 1 683 ? -1.421 46.25 -2.527 1 72.56 683 ASP B O 1
ATOM 11237 N N . GLU B 1 684 ? -1.972 48.375 -2.455 1 64.31 684 GLU B N 1
ATOM 11238 C CA . GLU B 1 684 ? -2.982 48.25 -3.502 1 64.31 684 GLU B CA 1
ATOM 11239 C C . GLU B 1 684 ? -2.369 47.75 -4.809 1 64.31 684 GLU B C 1
ATOM 11241 O O . GLU B 1 684 ? -3.068 47.188 -5.652 1 64.31 684 GLU B O 1
ATOM 11246 N N . ASP B 1 685 ? -1.104 47.906 -4.922 1 59.72 685 ASP B N 1
ATOM 11247 C CA . ASP B 1 685 ? -0.435 47.5 -6.156 1 59.72 685 ASP B CA 1
ATOM 11248 C C . ASP B 1 685 ? -0.115 46 -6.145 1 59.72 685 ASP B C 1
ATOM 11250 O O . ASP B 1 685 ? 0.251 45.438 -7.172 1 59.72 685 ASP B O 1
ATOM 11254 N N . GLN B 1 686 ? -0.352 45.438 -4.961 1 65.69 686 GLN B N 1
ATOM 11255 C CA . GLN B 1 686 ? -0.087 44.031 -4.859 1 65.69 686 GLN B CA 1
ATOM 11256 C C . GLN B 1 686 ? -1.219 43.219 -5.477 1 65.69 686 GLN B C 1
ATOM 11258 O O . GLN B 1 686 ? -2.322 43.719 -5.676 1 65.69 686 GLN B O 1
ATOM 11263 N N . GLY B 1 687 ? -0.93 42.031 -5.984 1 63.19 687 GLY B N 1
ATOM 11264 C CA . GLY B 1 687 ? -1.923 41.156 -6.566 1 63.19 687 GLY B CA 1
ATOM 11265 C C . GLY B 1 687 ? -3.078 40.844 -5.629 1 63.19 687 GLY B C 1
ATOM 11266 O O . GLY B 1 687 ? -2.93 40.938 -4.406 1 63.19 687 GLY B O 1
ATOM 11267 N N . GLN B 1 688 ? -4.289 40.625 -6.141 1 64.5 688 GLN B N 1
ATOM 11268 C CA . GLN B 1 688 ? -5.5 40.375 -5.367 1 64.5 688 GLN B CA 1
ATOM 11269 C C . GLN B 1 688 ? -5.293 39.188 -4.41 1 64.5 688 GLN B C 1
ATOM 11271 O O . GLN B 1 688 ? -5.797 39.219 -3.287 1 64.5 688 GLN B O 1
ATOM 11276 N N . GLY B 1 689 ? -4.594 38.219 -4.809 1 65.06 689 GLY B N 1
ATOM 11277 C CA . GLY B 1 689 ? -4.332 37.062 -3.951 1 65.06 689 GLY B CA 1
ATOM 11278 C C . GLY B 1 689 ? -3.486 37.406 -2.74 1 65.06 689 GLY B C 1
ATOM 11279 O O . GLY B 1 689 ? -3.777 36.969 -1.628 1 65.06 689 GLY B O 1
ATOM 11280 N N . SER B 1 690 ? -2.471 38.188 -3.01 1 67.19 690 SER B N 1
ATOM 11281 C CA . SER B 1 690 ? -1.599 38.594 -1.918 1 67.19 690 SER B CA 1
ATOM 11282 C C . SER B 1 690 ? -2.35 39.469 -0.912 1 67.19 690 SER B C 1
ATOM 11284 O O . SER B 1 690 ? -2.16 39.312 0.298 1 67.19 690 SER B O 1
ATOM 11286 N N . ARG B 1 691 ? -3.154 40.312 -1.394 1 74.88 691 ARG B N 1
ATOM 11287 C CA . ARG B 1 691 ? -3.941 41.188 -0.522 1 74.88 691 ARG B CA 1
ATOM 11288 C C . ARG B 1 691 ? -4.922 40.375 0.316 1 74.88 691 ARG B C 1
ATOM 11290 O O . ARG B 1 691 ? -5.078 40.625 1.514 1 74.88 691 ARG B O 1
ATOM 11297 N N . ARG B 1 692 ? -5.52 39.5 -0.375 1 76.12 692 ARG B N 1
ATOM 11298 C CA . ARG B 1 692 ? -6.477 38.656 0.336 1 76.12 692 ARG B CA 1
ATOM 11299 C C . ARG B 1 692 ? -5.797 37.875 1.454 1 76.12 692 ARG B C 1
ATOM 11301 O O . ARG B 1 692 ? -6.34 37.75 2.555 1 76.12 692 ARG B O 1
ATOM 11308 N N . ARG B 1 693 ? -4.707 37.344 1.186 1 75.62 693 ARG B N 1
ATOM 11309 C CA . ARG B 1 693 ? -3.973 36.562 2.184 1 75.62 693 ARG B CA 1
ATOM 11310 C C . ARG B 1 693 ? -3.596 37.438 3.379 1 75.62 693 ARG B C 1
ATOM 11312 O O . ARG B 1 693 ? -3.652 37 4.523 1 75.62 693 ARG B O 1
ATOM 11319 N N . TYR B 1 694 ? -3.182 38.562 3.006 1 82.38 694 TYR B N 1
ATOM 11320 C CA . TYR B 1 694 ? -2.799 39.469 4.078 1 82.38 694 TYR B CA 1
ATOM 11321 C C . TYR B 1 694 ? -3.998 39.812 4.945 1 82.38 694 TYR B C 1
ATOM 11323 O O . TYR B 1 694 ? -3.902 39.844 6.176 1 82.38 694 TYR B O 1
ATOM 11331 N N . VAL B 1 695 ? -5.129 40.125 4.32 1 86.19 695 VAL B N 1
ATOM 11332 C CA . VAL B 1 695 ? -6.34 40.438 5.07 1 86.19 695 VAL B CA 1
ATOM 11333 C C . VAL B 1 695 ? -6.75 39.25 5.926 1 86.19 695 VAL B C 1
ATOM 11335 O O . VAL B 1 695 ? -7.137 39.406 7.086 1 86.19 695 VAL B O 1
ATOM 11338 N N . SER B 1 696 ? -6.688 38.094 5.312 1 84.69 696 SER B N 1
ATOM 11339 C CA . SER B 1 696 ? -7.027 36.875 6.043 1 84.69 696 SER B CA 1
ATOM 11340 C C . SER B 1 696 ? -6.129 36.688 7.262 1 84.69 696 SER B C 1
ATOM 11342 O O . SER B 1 696 ? -6.578 36.219 8.305 1 84.69 696 SER B O 1
ATOM 11344 N N . ARG B 1 697 ? -4.895 36.969 7.07 1 87.19 697 ARG B N 1
ATOM 11345 C CA . ARG B 1 697 ? -3.938 36.812 8.164 1 87.19 697 ARG B CA 1
ATOM 11346 C C . ARG B 1 697 ? -4.27 37.781 9.312 1 87.19 697 ARG B C 1
ATOM 11348 O O . ARG B 1 697 ? -4.258 37.375 10.477 1 87.19 697 ARG B O 1
ATOM 11355 N N . VAL B 1 698 ? -4.5 39.031 8.969 1 91.75 698 VAL B N 1
ATOM 11356 C CA . VAL B 1 698 ? -4.852 40 9.984 1 91.75 698 VAL B CA 1
ATOM 11357 C C . VAL B 1 698 ? -6.16 39.625 10.656 1 91.75 698 VAL B C 1
ATOM 11359 O O . VAL B 1 698 ? -6.273 39.656 11.883 1 91.75 698 VAL B O 1
ATOM 11362 N N . TYR B 1 699 ? -7.082 39.25 9.82 1 90.12 699 TYR B N 1
ATOM 11363 C CA . TYR B 1 699 ? -8.383 38.812 10.32 1 90.12 699 TYR B CA 1
ATOM 11364 C C . TYR B 1 699 ? -8.234 37.625 11.258 1 90.12 699 TYR B C 1
ATOM 11366 O O . TYR B 1 699 ? -8.805 37.594 12.352 1 90.12 699 TYR B O 1
ATOM 11374 N N . LEU B 1 700 ? -7.543 36.688 10.836 1 89.31 700 LEU B N 1
ATOM 11375 C CA . LEU B 1 700 ? -7.309 35.469 11.625 1 89.31 700 LEU B CA 1
ATOM 11376 C C . LEU B 1 700 ? -6.641 35.812 12.953 1 89.31 700 LEU B C 1
ATOM 11378 O O . LEU B 1 700 ? -7.051 35.312 14 1 89.31 700 LEU B O 1
ATOM 11382 N N . GLY B 1 701 ? -5.637 36.625 12.898 1 92.19 701 GLY B N 1
ATOM 11383 C CA . GLY B 1 701 ? -4.945 37 14.117 1 92.19 701 GLY B CA 1
ATOM 11384 C C . GLY B 1 701 ? -5.836 37.75 15.094 1 92.19 701 GLY B C 1
ATOM 11385 O O . GLY B 1 701 ? -5.879 37.438 16.281 1 92.19 701 GLY B O 1
ATOM 11386 N N . ALA B 1 702 ? -6.527 38.75 14.602 1 93.69 702 ALA B N 1
ATOM 11387 C CA . ALA B 1 702 ? -7.406 39.562 15.438 1 93.69 702 ALA B CA 1
ATOM 11388 C C . ALA B 1 702 ? -8.531 38.719 16.031 1 93.69 702 ALA B C 1
ATOM 11390 O O . ALA B 1 702 ? -8.961 38.938 17.156 1 93.69 702 ALA B O 1
ATOM 11391 N N . SER B 1 703 ? -8.953 37.781 15.289 1 91.19 703 SER B N 1
ATOM 11392 C CA . SER B 1 703 ? -10.094 36.969 15.695 1 91.19 703 SER B CA 1
ATOM 11393 C C . SER B 1 703 ? -9.711 36 16.812 1 91.19 703 SER B C 1
ATOM 11395 O O . SER B 1 703 ? -10.586 35.375 17.422 1 91.19 703 SER B O 1
ATOM 11397 N N . ARG B 1 704 ? -8.445 35.938 17.094 1 88.75 704 ARG B N 1
ATOM 11398 C CA . ARG B 1 704 ? -7.996 35.031 18.172 1 88.75 704 ARG B CA 1
ATOM 11399 C C . ARG B 1 704 ? -8.188 35.719 19.531 1 88.75 704 ARG B C 1
ATOM 11401 O O . ARG B 1 704 ? -8.125 35.031 20.562 1 88.75 704 ARG B O 1
ATOM 11408 N N . ALA B 1 705 ? -8.469 36.969 19.594 1 92.12 705 ALA B N 1
ATOM 11409 C CA . ALA B 1 705 ? -8.547 37.719 20.828 1 92.12 705 ALA B CA 1
ATOM 11410 C C . ALA B 1 705 ? -9.953 37.656 21.422 1 92.12 705 ALA B C 1
ATOM 11412 O O . ALA B 1 705 ? -10.945 37.812 20.688 1 92.12 705 ALA B O 1
ATOM 11413 N N . ALA B 1 706 ? -10.039 37.5 22.75 1 89.75 706 ALA B N 1
ATOM 11414 C CA . ALA B 1 706 ? -11.32 37.5 23.453 1 89.75 706 ALA B CA 1
ATOM 11415 C C . ALA B 1 706 ? -11.648 38.906 23.969 1 89.75 706 ALA B C 1
ATOM 11417 O O . ALA B 1 706 ? -12.797 39.344 23.875 1 89.75 706 ALA B O 1
ATOM 11418 N N . ARG B 1 707 ? -10.617 39.625 24.469 1 91 707 ARG B N 1
ATOM 11419 C CA . ARG B 1 707 ? -10.93 40.844 25.203 1 91 707 ARG B CA 1
ATOM 11420 C C . ARG B 1 707 ? -10.227 42.062 24.578 1 91 707 ARG B C 1
ATOM 11422 O O . ARG B 1 707 ? -10.766 43.156 24.594 1 91 707 ARG B O 1
ATOM 11429 N N . GLN B 1 708 ? -9 41.781 24.219 1 94.25 708 GLN B N 1
ATOM 11430 C CA . GLN B 1 708 ? -8.25 42.969 23.781 1 94.25 708 GLN B CA 1
ATOM 11431 C C . GLN B 1 708 ? -7.398 42.625 22.547 1 94.25 708 GLN B C 1
ATOM 11433 O O . GLN B 1 708 ? -6.801 41.562 22.484 1 94.25 708 GLN B O 1
ATOM 11438 N N . VAL B 1 709 ? -7.375 43.594 21.609 1 96.75 709 VAL B N 1
ATOM 11439 C CA . VAL B 1 709 ? -6.516 43.531 20.422 1 96.75 709 VAL B CA 1
ATOM 11440 C C . VAL B 1 709 ? -5.676 44.781 20.312 1 96.75 709 VAL B C 1
ATOM 11442 O O . VAL B 1 709 ? -6.207 45.906 20.375 1 96.75 709 VAL B O 1
ATOM 11445 N N . LEU B 1 710 ? -4.402 44.656 20.297 1 97.56 710 LEU B N 1
ATOM 11446 C CA . LEU B 1 710 ? -3.482 45.781 20.094 1 97.56 710 LEU B CA 1
ATOM 11447 C C . LEU B 1 710 ? -2.674 45.562 18.812 1 97.56 710 LEU B C 1
ATOM 11449 O O . LEU B 1 710 ? -1.979 44.562 18.656 1 97.56 710 LEU B O 1
ATOM 11453 N N . ILE B 1 711 ? -2.779 46.531 17.891 1 97.56 711 ILE B N 1
ATOM 11454 C CA . ILE B 1 711 ? -2.084 46.438 16.609 1 97.56 711 ILE B CA 1
ATOM 11455 C C . ILE B 1 711 ? -0.915 47.406 16.594 1 97.56 711 ILE B C 1
ATOM 11457 O O . ILE B 1 711 ? -1.021 48.531 17.125 1 97.56 711 ILE B O 1
ATOM 11461 N N . SER B 1 712 ? 0.21 47.031 16.109 1 97.44 712 SER B N 1
ATOM 11462 C CA . SER B 1 712 ? 1.383 47.875 16.031 1 97.44 712 SER B CA 1
ATOM 11463 C C . SER B 1 712 ? 1.976 47.906 14.625 1 97.44 712 SER B C 1
ATOM 11465 O O . SER B 1 712 ? 1.893 46.906 13.906 1 97.44 712 SER B O 1
ATOM 11467 N N . SER B 1 713 ? 2.492 49 14.219 1 96.31 713 SER B N 1
ATOM 11468 C CA . SER B 1 713 ? 3.188 49.156 12.945 1 96.31 713 SER B CA 1
ATOM 11469 C C . SER B 1 713 ? 4.523 49.875 13.141 1 96.31 713 SER B C 1
ATOM 11471 O O . SER B 1 713 ? 4.73 50.562 14.148 1 96.31 713 SER B O 1
ATOM 11473 N N . SER B 1 714 ? 5.414 49.656 12.219 1 95.88 714 SER B N 1
ATOM 11474 C CA . SER B 1 714 ? 6.734 50.281 12.25 1 95.88 714 SER B CA 1
ATOM 11475 C C . SER B 1 714 ? 6.914 51.25 11.086 1 95.88 714 SER B C 1
ATOM 11477 O O . SER B 1 714 ? 6.59 50.906 9.945 1 95.88 714 SER B O 1
ATOM 11479 N N . LYS B 1 715 ? 7.492 52.406 11.352 1 94.69 715 LYS B N 1
ATOM 11480 C CA . LYS B 1 715 ? 7.754 53.375 10.297 1 94.69 715 LYS B CA 1
ATOM 11481 C C . LYS B 1 715 ? 8.867 52.906 9.367 1 94.69 715 LYS B C 1
ATOM 11483 O O . LYS B 1 715 ? 8.953 53.344 8.219 1 94.69 715 LYS B O 1
ATOM 11488 N N . GLU B 1 716 ? 9.672 52 9.891 1 93.62 716 GLU B N 1
ATOM 11489 C CA . GLU B 1 716 ? 10.742 51.438 9.062 1 93.62 716 GLU B CA 1
ATOM 11490 C C . GLU B 1 716 ? 10.18 50.656 7.875 1 93.62 716 GLU B C 1
ATOM 11492 O O . GLU B 1 716 ? 10.859 50.5 6.863 1 93.62 716 GLU B O 1
ATOM 11497 N N . HIS B 1 717 ? 9.023 50.25 8.031 1 92.19 717 HIS B N 1
ATOM 11498 C CA . HIS B 1 717 ? 8.398 49.469 6.965 1 92.19 717 HIS B CA 1
ATOM 11499 C C . HIS B 1 717 ? 7.195 50.219 6.387 1 92.19 717 HIS B C 1
ATOM 11501 O O . HIS B 1 717 ? 6.18 49.594 6.062 1 92.19 717 HIS B O 1
ATOM 11507 N N . GLY B 1 718 ? 7.195 51.5 6.418 1 90.31 718 GLY B N 1
ATOM 11508 C CA . GLY B 1 718 ? 6.211 52.344 5.727 1 90.31 718 GLY B CA 1
ATOM 11509 C C . GLY B 1 718 ? 5.055 52.75 6.613 1 90.31 718 GLY B C 1
ATOM 11510 O O . GLY B 1 718 ? 4.125 53.406 6.156 1 90.31 718 GLY B O 1
ATOM 11511 N N . GLY B 1 719 ? 5.074 52.375 7.887 1 91.56 719 GLY B N 1
ATOM 11512 C CA . GLY B 1 719 ? 3.988 52.719 8.781 1 91.56 719 GLY B CA 1
ATOM 11513 C C . GLY B 1 719 ? 2.787 51.812 8.68 1 91.56 719 GLY B C 1
ATOM 11514 O O . GLY B 1 719 ? 2.912 50.656 8.234 1 91.56 719 GLY B O 1
ATOM 11515 N N . PRO B 1 720 ? 1.66 52.312 9.141 1 93.44 720 PRO B N 1
ATOM 11516 C CA . PRO B 1 720 ? 0.485 51.438 9.227 1 93.44 720 PRO B CA 1
ATOM 11517 C C . PRO B 1 720 ? -0.046 51.031 7.855 1 93.44 720 PRO B C 1
ATOM 11519 O O . PRO B 1 720 ? -0.059 51.844 6.926 1 93.44 720 PRO B O 1
ATOM 11522 N N . SER B 1 721 ? -0.506 49.812 7.723 1 92.56 721 SER B N 1
ATOM 11523 C CA . SER B 1 721 ? -1.088 49.25 6.508 1 92.56 721 SER B CA 1
ATOM 11524 C C . SER B 1 721 ? -2.342 50.031 6.094 1 92.56 721 SER B C 1
ATOM 11526 O O . SER B 1 721 ? -3.119 50.469 6.945 1 92.56 721 SER B O 1
ATOM 11528 N N . GLN B 1 722 ? -2.59 50.094 4.801 1 89.94 722 GLN B N 1
ATOM 11529 C CA . GLN B 1 722 ? -3.777 50.75 4.273 1 89.94 722 GLN B CA 1
ATOM 11530 C C . GLN B 1 722 ? -5.051 50.031 4.695 1 89.94 722 GLN B C 1
ATOM 11532 O O . GLN B 1 722 ? -6.137 50.625 4.695 1 89.94 722 GLN B O 1
ATOM 11537 N N . LEU B 1 723 ? -4.887 48.781 5.051 1 91.88 723 LEU B N 1
ATOM 11538 C CA . LEU B 1 723 ? -6.008 47.969 5.496 1 91.88 723 LEU B CA 1
ATOM 11539 C C . LEU B 1 723 ? -6.652 48.562 6.742 1 91.88 723 LEU B C 1
ATOM 11541 O O . LEU B 1 723 ? -7.852 48.375 6.969 1 91.88 723 LEU B O 1
ATOM 11545 N N . LEU B 1 724 ? -5.863 49.312 7.523 1 94.06 724 LEU B N 1
ATOM 11546 C CA . LEU B 1 724 ? -6.336 49.812 8.812 1 94.06 724 LEU B CA 1
ATOM 11547 C C . LEU B 1 724 ? -7.016 51.156 8.656 1 94.06 724 LEU B C 1
ATOM 11549 O O . LEU B 1 724 ? -7.559 51.719 9.617 1 94.06 724 LEU B O 1
ATOM 11553 N N . ALA B 1 725 ? -7.059 51.719 7.43 1 91.31 725 ALA B N 1
ATOM 11554 C CA . ALA B 1 725 ? -7.633 53.031 7.195 1 91.31 725 ALA B CA 1
ATOM 11555 C C . ALA B 1 725 ? -9.133 53.031 7.484 1 91.31 725 ALA B C 1
ATOM 11557 O O . ALA B 1 725 ? -9.641 53.969 8.141 1 91.31 725 ALA B O 1
ATOM 11558 N N . ALA B 1 726 ? -9.836 52.031 7.031 1 91.56 726 ALA B N 1
ATOM 11559 C CA . ALA B 1 726 ? -11.281 51.969 7.23 1 91.56 726 ALA B CA 1
ATOM 11560 C C . ALA B 1 726 ? -11.625 51.781 8.703 1 91.56 726 ALA B C 1
ATOM 11562 O O . ALA B 1 726 ? -12.477 52.5 9.242 1 91.56 726 ALA B O 1
ATOM 11563 N N . PRO B 1 727 ? -11 50.844 9.383 1 94.5 727 PRO B N 1
ATOM 11564 C CA . PRO B 1 727 ? -11.273 50.719 10.812 1 94.5 727 PRO B CA 1
ATOM 11565 C C . PRO B 1 727 ? -10.977 52 11.594 1 94.5 727 PRO B C 1
ATOM 11567 O O . PRO B 1 727 ? -11.688 52.312 12.547 1 94.5 727 PRO B O 1
ATOM 11570 N N . LEU B 1 728 ? -9.906 52.719 11.242 1 95 728 LEU B N 1
ATOM 11571 C CA . LEU B 1 728 ? -9.57 54 11.898 1 95 728 LEU B CA 1
ATOM 11572 C C . LEU B 1 728 ? -10.625 55.062 11.617 1 95 728 LEU B C 1
ATOM 11574 O O . LEU B 1 728 ? -11 55.812 12.516 1 95 728 LEU B O 1
ATOM 11578 N N . ALA B 1 729 ? -11.094 55.094 10.43 1 94.44 729 ALA B N 1
ATOM 11579 C CA . ALA B 1 729 ? -12.109 56.062 10.039 1 94.44 729 ALA B CA 1
ATOM 11580 C C . ALA B 1 729 ? -13.438 55.75 10.727 1 94.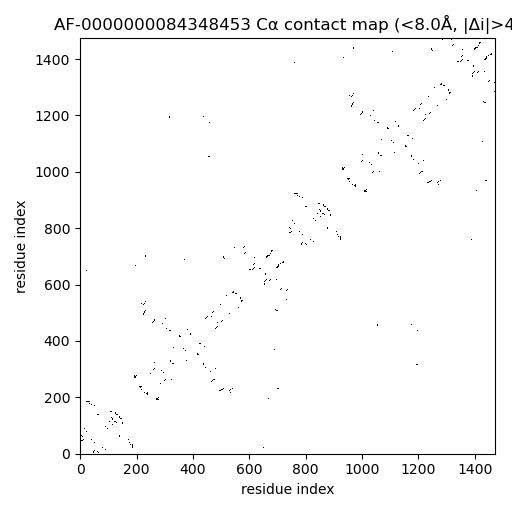44 729 ALA B C 1
ATOM 11582 O O . ALA B 1 729 ? -14.164 56.688 11.109 1 94.44 729 ALA B O 1
ATOM 11583 N N . ASN B 1 730 ? -13.797 54.531 10.914 1 94.31 730 ASN B N 1
ATOM 11584 C CA . ASN B 1 730 ? -15.062 54.094 11.5 1 94.31 730 ASN B CA 1
ATOM 11585 C C . ASN B 1 730 ? -15.008 54.125 13.031 1 94.31 730 ASN B C 1
ATOM 11587 O O . ASN B 1 730 ? -16.031 53.969 13.695 1 94.31 730 ASN B O 1
ATOM 11591 N N . GLY B 1 731 ? -13.812 54.219 13.578 1 93.75 731 GLY B N 1
ATOM 11592 C CA . GLY B 1 731 ? -13.656 54.281 15.016 1 93.75 731 GLY B CA 1
ATOM 11593 C C . GLY B 1 731 ? -13.586 52.938 15.68 1 93.75 731 GLY B C 1
ATOM 11594 O O . GLY B 1 731 ? -13.656 52.812 16.906 1 93.75 731 GLY B O 1
ATOM 11595 N N . THR B 1 732 ? -13.555 51.906 14.875 1 95.06 732 THR B N 1
ATOM 11596 C CA . THR B 1 732 ? -13.438 50.562 15.445 1 95.06 732 THR B CA 1
ATOM 11597 C C . THR B 1 732 ? -11.992 50.281 15.859 1 95.06 732 THR B C 1
ATOM 11599 O O . THR B 1 732 ? -11.727 49.312 16.594 1 95.06 732 THR B O 1
ATOM 11602 N N . LEU B 1 733 ? -11.102 51.094 15.367 1 96.12 733 LEU B N 1
ATOM 11603 C CA . LEU B 1 733 ? -9.695 51.094 15.758 1 96.12 733 LEU B CA 1
ATOM 11604 C C . LEU B 1 733 ? -9.266 52.531 16.156 1 96.12 733 LEU B C 1
ATOM 11606 O O . LEU B 1 733 ? -9.664 53.5 15.5 1 96.12 733 LEU B O 1
ATOM 11610 N N . GLN B 1 734 ? -8.5 52.625 17.188 1 96.25 734 GLN B N 1
ATOM 11611 C CA . GLN B 1 734 ? -8.07 53.938 17.656 1 96.25 734 GLN B CA 1
ATOM 11612 C C . GLN B 1 734 ? -6.547 54.031 17.688 1 96.25 734 GLN B C 1
ATOM 11614 O O . GLN B 1 734 ? -5.871 53.094 18.109 1 96.25 734 GLN B O 1
ATOM 11619 N N . ARG B 1 735 ? -6.078 55.094 17.219 1 94.5 735 ARG B N 1
ATOM 11620 C CA . ARG B 1 735 ? -4.637 55.312 17.266 1 94.5 735 ARG B CA 1
ATOM 11621 C C . ARG B 1 735 ? -4.207 55.875 18.625 1 94.5 735 ARG B C 1
ATOM 11623 O O . ARG B 1 735 ? -4.828 56.781 19.156 1 94.5 735 ARG B O 1
ATOM 11630 N N . VAL B 1 736 ? -3.258 55.188 19.188 1 89.81 736 VAL B N 1
ATOM 11631 C CA . VAL B 1 736 ? -2.748 55.625 20.484 1 89.81 736 VAL B CA 1
ATOM 11632 C C . VAL B 1 736 ? -1.306 56.125 20.344 1 89.81 736 VAL B C 1
ATOM 11634 O O . VAL B 1 736 ? -0.528 55.531 19.578 1 89.81 736 VAL B O 1
ATOM 11637 N N . ASN B 1 737 ? -1.013 57.375 20.781 1 74.12 737 ASN B N 1
ATOM 11638 C CA . ASN B 1 737 ? 0.321 57.969 20.734 1 74.12 737 ASN B CA 1
ATOM 11639 C C . ASN B 1 737 ? 1.197 57.469 21.875 1 74.12 737 ASN B C 1
ATOM 11641 O O . ASN B 1 737 ? 0.719 57.312 23 1 74.12 737 ASN B O 1
#

pLDDT: mean 80.97, std 14.38, range [23.7, 97.56]

Nearest PDB structures (foldseek):
  2is6-assembly1_B  TM=6.648E-01  e=2.539E-19  Escherichia coli
  3lfu-assembly1_A  TM=5.883E-01  e=2.109E-18  Escherichia coli
  1qhg-assembly1_A  TM=6.136E-01  e=6.594E-18  Geobacillus stearothermophilus
  1pjr-assembly1_A  TM=5.945E-01  e=1.225E-18  Geobacillus stearothermophilus
  2is1-assembly2_B  TM=6.180E-01  e=3.112E-16  Escherichia coli

Radius of gyration: 37.02 Å; Cα contacts (8 Å, |Δi|>4): 2878; chains: 2; bounding box: 71×113×90 Å

Secondary structure (DSSP, 8-state):
------EEEEEHHHHHHHHHSEE-TTHHHH----TT-SSEEEEEETTEEEEEETT--TTS-EEEEEGGGGSGGG--S-HHHHHHHHHHHHHHHH-TTPPPPGGG--EEETTEEEEESSSSTT---EEEEESSGGGSS-EEEEEEESS---GGGSPP-HHHHHHHHHTHHHHHHS------SS---SEE----HHHHHSPS--HHHIIIII--HHHHHHHH--SSS-EEEEE-TTS-HHHHHHHHHHHHHHH-TT----EEEEES-HHIIIIIIHHHHHHH-TT-GGGT-B-TTS-BSEEEEEHHHHHHHHH-GGGGT-EES-SSHHHHHHHHHHHHHHHHHHHHH-HHHHHHTGGG-HHHHHHHHTTTT-HHHHHHHHHHIIIIITTTT--TTSHHHHHHHH--PPPTTS----SHHHHHHHHHHHHHHHHHHHHTTEE-HHHHHHHHHHHHTSHHHHHHHHHHSBSEEEESSGGGS-HHHHHHGGGGB-GGG-BTTB--EEEEE-GGG--STHHHHTGGGGT--TTT---EEEEE-EE-SS-HHHHHHHHHHHHTS-----TTTS----PEE-SPP-PPPEEEEESSHHHHHHHHHHHHHHHHHHSTT-GGGEEEEES-HHHHHHHHH-HHHHTTEEE--SHHHHHHHTT-SSSEEEE-GGGGTT--EEEEEEE--BGGG--TTS-HHHHHHHHHHHHHHHTTEEEEEEEEEEGGGTSB-GGGHHHHHHTSSEEE-/------EEEEEHHHHHHHHHSEE-TTHHHH----TT-SSEEEEEETTEEEEEETT--TTS-EEEEEGGGGSGGG--S-HHHHHHHHHHHHHHHH-TT-PPPGGG--EEETTEEEEESSSSTT---EEEEESSGGGSS-EEEEEEESS---GGGSPP-HHHHHHHHHTHHHHHHS------SS---SEE----HHHHHSPS--HHHIIIII--HHHHHHHH--SSS-EEEEE-TTS-HHHHHHHHHHHHHHH-TT----EEEEES-HHIIIIIIHHHHHHH-TT-GGGT-B-TTS-BSEEEEEHHHHHHHHH-GGGGT-EES-SSHHHHHHHHHHHHHHHHHHHHH-HHHHHHTGGG-HHHHHHHHTTTT-HHHHHHHHHHIIIIITTTT--TTSHHHHHHHH-----TTS----SHHHHHHHHHHHHHHHHHHHHTTEE-HHHHHHHHHHHHTSHHHHHHHHHHSBSEEEESSGGGS-HHHHHHGGGGB-GGG-BTTB--EEEEE-GGG--STHHHHTGGGGT--TTT---EEEEE-EE-SS-HHHHHHHHHHHHTS-----TTTS----PEE-SPP-PPPEEEEESSHHHHHHHHHHHHHHHHHHSTT-GGGEEEEES-HHHHHHHHH-HHHHTTEEE--SGGGHHHHTT-SSSEEEE-GGGGTT--EEEEEEE--BGGG--TTS-HHHHHHHHHHHHHHHTTEEEEEEEEEEGGGTSB-GGGHHHHHHTSSEEE-

Organism: NCBI:txid76758